Protein AF-0000000073814737 (afdb_homodimer)

Foldseek 3Di:
DPPPAFFFFAKKWKKFADLVVLVVVVVCVQVVNDPFFDFGQMATDDMAGDDPDDDPDDDDPPPDPPPPDPPPPDPPPPPDDDPPDDDPDDDDDDPDPDPPPPPPPPRPRPPFDPRPCVRCQLVLATWTKDLDFDDKAKAKWWGQGPVGQIKIKIKIKGKDWSVLLCVVPCPDPDDPPPPTRTMITIMMMMTMGSAPQPQLVVVLVVLLCVVVVVDRNVCNNVSVNVSSNVRRPHHADEADQDWDWDDSPPEIGIQGHANHPLGGGDNAQLCLLVVQAPLVLLQVVLLCVLLLFAEEEEEQRNRCQVRNVVSSQLLQPPFDDRAAETSEHGPVRLVVSQDPGGYHYYYYNVCVVVSLPPDARYWYAYRNNRAIAGSVGRDDPAAGQDPVLSVQLNVLVVPQPSDVVVVCPPPDDDPDPRVVVVVVVVVSVVRVVSSSVSSLSSNLVRCPCQLVQADLVVRDGDLVVVLVPDDPSRSRSSVSSCPDPRNVVVSVCVSVVPDDPSVVVSVVVVVVVVVVVCVVPPPPPPPCPDDPPPDPPPPPDPDDD/DPPPAFFFFAKKWKKFADLVVLVVVVVCQQVVNDPFFDFGAMATDDMAGDDPDDDPDDDDPPPDPPPPCPPPPDPPPPPDPDPDDDPPDDDDDDPPPDPPPPPPPCRPRPPFDDRPCVRCQLVLATWTKDLDFDDKAKAKWWDQGPVGQIKIKIKIKGKDWSVLLCVVPCPDPDDPPPPTRTMITIMMMMTMGSAPQPQLVVVLVVLLCVVPVVDRNVCNNVSVNVSSNVRRPHHADEADQDWDWDDSPPEIGIQGHANHPLGGGDNAQLCLLVVQAPLVLLQVVLLCVLLLFAEEEEEQRNRCQVRNVVSSQLLQPPFDDRAAETSEHGPVRLVVSQDPGGYHYYYYNVCVVVSLPPHARYWYAYRNNRAIAGSVGRDDPAAGQDPVLSVQLNVLVVPQDSDVVVVCPPPDDDPDPRVVVVVVVVVSVVRVVSSSVSSLSSNLVRCPCQLVQADLVVLDGDLVVVLVPDDPSRSRSSVSSCPDPRNVVVSVCVSVVPDDPSVVVSVVVVVVVVVVVCVVPPPPPPPCPDPDPPDPDDDDDDDDD

Sequence (1090 aa):
MAELPSGLLEACVVVGAPSDKLRDIYQLHQQNKLNELPLLEAEVLQVHAPPFVSKETNSSQLIGPAFSRVQRRRSFIKKKRRDRGAEVLPNGETANRTEASSATEDISVPKDLDLIALPQLCFPGGLQLASEQREDSYHFLVFTDLFGNRTHGVVVQYYRPVQSCQEGAILNGHRWNSSKSRLYTPFAVCIISKFPYYNALRDCLSCLLVQLRPARQADFEETIKEFSAKLSLVPLPPPGQLHVCFSLRPLQVVLPSREDQDSPVIDIDLHLPFLCFTHTTLLQVLSCLLQEQRLVFFSADWARLTLVAESLLLYLQPLSWQQPYVPVLSRGMLDFLMAPTAFLMGCHISHFEEVAAETEELILVNIDDGIIQSSWTEAIDLPVIPLAAAESFVSRAECLQLHYDLEMCHLGAGTDANALRCQRRDWQTRLNTQIRNITLELVVNIFSGVQDFLNHEHRVFNSEEFLRTREPSDQSFYKKVLDTHIFHSFLRDRLNRKRDSFSRMEQNMSNHAHRNRAMSASPRRPIISDLTRTGYRSYTTLPTDMAELPSGLLEACVVVGAPSDKLRDIYQLHQQNKLNELPLLEAEVLQVHAPPFVSKETNSSQLIGPAFSRVQRRRSFIKKKRRDRGAEVLPNGETANRTEASSATEDISVPKDLDLIALPQLCFPGGLQLASEQREDSYHFLVFTDLFGNRTHGVVVQYYRPVQSCQEGAILNGHRWNSSKSRLYTPFAVCIISKFPYYNALRDCLSCLLVQLRPARQADFEETIKEFSAKLSLVPLPPPGQLHVCFSLRPLQVVLPSREDQDSPVIDIDLHLPFLCFTHTTLLQVLSCLLQEQRLVFFSADWARLTLVAESLLLYLQPLSWQQPYVPVLSRGMLDFLMAPTAFLMGCHISHFEEVAAETEELILVNIDDGIIQSSWTEAIDLPVIPLAAAESFVSRAECLQLHYDLEMCHLGAGTDANALRCQRRDWQTRLNTQIRNITLELVVNIFSGVQDFLNHEHRVFNSEEFLRTREPSDQSFYKKVLDTHIFHSFLRDRLNRKRDSFSRMEQNMSNHAHRNRAMSASPRRPIISDLTRTGYRSYTTLPTD

Structure (mmCIF, N/CA/C/O backbone):
data_AF-0000000073814737-model_v1
#
loop_
_entity.id
_entity.type
_entity.pdbx_description
1 polymer 'DENN domain-containing protein 3'
#
loop_
_atom_site.group_PDB
_atom_site.id
_atom_site.type_symbol
_atom_site.label_atom_id
_atom_site.label_alt_id
_atom_site.label_comp_id
_atom_site.label_asym_id
_atom_site.label_entity_id
_atom_site.label_seq_id
_atom_site.pdbx_PDB_ins_code
_atom_site.Cartn_x
_atom_site.Cartn_y
_atom_site.Cartn_z
_atom_site.occupancy
_atom_site.B_iso_or_equiv
_atom_site.auth_seq_id
_atom_site.auth_comp_id
_atom_site.auth_asym_id
_atom_site.auth_atom_id
_atom_site.pdbx_PDB_model_num
ATOM 1 N N . MET A 1 1 ? 22.172 44.375 7.559 1 26.66 1 MET A N 1
ATOM 2 C CA . MET A 1 1 ? 22.531 42.938 7.598 1 26.66 1 MET A CA 1
ATOM 3 C C . MET A 1 1 ? 21.609 42.125 6.688 1 26.66 1 MET A C 1
ATOM 5 O O . MET A 1 1 ? 20.391 42.25 6.777 1 26.66 1 MET A O 1
ATOM 9 N N . ALA A 1 2 ? 22.016 41.75 5.621 1 34.56 2 ALA A N 1
ATOM 10 C CA . ALA A 1 2 ? 21.219 41.031 4.645 1 34.56 2 ALA A CA 1
ATOM 11 C C . ALA A 1 2 ? 20.453 39.875 5.305 1 34.56 2 ALA A C 1
ATOM 13 O O . ALA A 1 2 ? 21.031 39.094 6.074 1 34.56 2 ALA A O 1
ATOM 14 N N . GLU A 1 3 ? 19.188 39.969 5.535 1 42.56 3 GLU A N 1
ATOM 15 C CA . GLU A 1 3 ? 18.328 38.906 6.051 1 42.56 3 GLU A CA 1
ATOM 16 C C . GLU A 1 3 ? 18.672 37.562 5.402 1 42.56 3 GLU A C 1
ATOM 18 O O . GLU A 1 3 ? 18.641 37.438 4.176 1 42.56 3 GLU A O 1
ATOM 23 N N . LEU A 1 4 ? 19.672 36.906 5.812 1 46.16 4 LEU A N 1
ATOM 24 C CA . LEU A 1 4 ? 19.984 35.562 5.285 1 46.16 4 LEU A CA 1
ATOM 25 C C . LEU A 1 4 ? 18.703 34.812 4.965 1 46.16 4 LEU A C 1
ATOM 27 O O . LEU A 1 4 ? 17.75 34.844 5.746 1 46.16 4 LEU A O 1
ATOM 31 N N . PRO A 1 5 ? 18.469 34.625 3.729 1 54.16 5 PRO A N 1
ATOM 32 C CA . PRO A 1 5 ? 17.281 33.844 3.359 1 54.16 5 PRO A CA 1
ATOM 33 C C . PRO A 1 5 ? 17.031 32.688 4.305 1 54.16 5 PRO A C 1
ATOM 35 O O . PRO A 1 5 ? 17.969 32.062 4.805 1 54.16 5 PRO A O 1
ATOM 38 N N . SER A 1 6 ? 15.961 32.688 5.023 1 64.81 6 SER A N 1
ATOM 39 C CA . SER A 1 6 ? 15.516 31.719 6.027 1 64.81 6 SER A CA 1
ATOM 40 C C . SER A 1 6 ? 15.617 30.297 5.5 1 64.81 6 SER A C 1
ATOM 42 O O . SER A 1 6 ? 15.188 30.016 4.383 1 64.81 6 SER A O 1
ATOM 44 N N . GLY A 1 7 ? 16.547 29.375 5.973 1 84.56 7 GLY A N 1
ATOM 45 C CA . GLY A 1 7 ? 16.766 27.984 5.66 1 84.56 7 GLY A CA 1
ATOM 46 C C . GLY A 1 7 ? 15.594 27.094 6.023 1 84.56 7 GLY A C 1
ATOM 47 O O . GLY A 1 7 ? 14.492 27.578 6.285 1 84.56 7 GLY A O 1
ATOM 48 N N . LEU A 1 8 ? 15.773 25.812 5.82 1 93.5 8 LEU A N 1
ATOM 49 C CA . LEU A 1 8 ? 14.773 24.766 6.047 1 93.5 8 LEU A CA 1
ATOM 50 C C . LEU A 1 8 ? 14.352 24.734 7.512 1 93.5 8 LEU A C 1
ATOM 52 O O . LEU A 1 8 ? 13.172 24.562 7.82 1 93.5 8 LEU A O 1
ATOM 56 N N . LEU A 1 9 ? 15.273 25.125 8.391 1 95.44 9 LEU A N 1
ATOM 57 C CA . LEU A 1 9 ? 15.047 24.922 9.812 1 95.44 9 LEU A CA 1
ATOM 58 C C . LEU A 1 9 ? 14.672 26.219 10.508 1 95.44 9 LEU A C 1
ATOM 60 O O . LEU A 1 9 ? 15.375 27.234 10.375 1 95.44 9 LEU A O 1
ATOM 64 N N . GLU A 1 10 ? 13.578 26.203 11.25 1 93.31 10 GLU A N 1
ATOM 65 C CA . GLU A 1 10 ? 13.242 27.281 12.172 1 93.31 10 GLU A CA 1
ATOM 66 C C . GLU A 1 10 ? 13.797 27 13.57 1 93.31 10 GLU A C 1
ATOM 68 O O . GLU A 1 10 ? 14.312 27.906 14.227 1 93.31 10 GLU A O 1
ATOM 73 N N . ALA A 1 11 ? 13.648 25.766 13.969 1 95.06 11 ALA A N 1
ATOM 74 C CA . ALA A 1 11 ? 14.164 25.375 15.273 1 95.06 11 ALA A CA 1
ATOM 75 C C . ALA A 1 11 ? 14.203 23.859 15.422 1 95.06 11 ALA A C 1
ATOM 77 O O . ALA A 1 11 ? 13.461 23.141 14.742 1 95.06 11 ALA A O 1
ATOM 78 N N . CYS A 1 12 ? 15.109 23.359 16.188 1 97 12 CYS A N 1
ATOM 79 C CA . CYS A 1 12 ? 15.188 21.969 16.641 1 97 12 CYS A CA 1
ATOM 80 C C . CYS A 1 12 ? 15.125 21.891 18.172 1 97 12 CYS A C 1
ATOM 82 O O . CYS A 1 12 ? 15.953 22.5 18.859 1 97 12 CYS A O 1
ATOM 84 N N . VAL A 1 13 ? 14.18 21.172 18.688 1 97.06 13 VAL A N 1
ATOM 85 C CA . VAL A 1 13 ? 13.93 21.172 20.125 1 97.06 13 VAL A CA 1
ATOM 86 C C . VAL A 1 13 ? 13.984 19.734 20.641 1 97.06 13 VAL A C 1
ATOM 88 O O . VAL A 1 13 ? 13.453 18.812 20.016 1 97.06 13 VAL A O 1
ATOM 91 N N . VAL A 1 14 ? 14.656 19.5 21.719 1 97.06 14 VAL A N 1
ATOM 92 C CA . VAL A 1 14 ? 14.688 18.203 22.406 1 97.06 14 VAL A CA 1
ATOM 93 C C . VAL A 1 14 ? 13.82 18.25 23.656 1 97.06 14 VAL A C 1
ATOM 95 O O . VAL A 1 14 ? 13.945 19.172 24.469 1 97.06 14 VAL A O 1
ATOM 98 N N . VAL A 1 15 ? 12.961 17.328 23.766 1 97.38 15 VAL A N 1
ATOM 99 C CA . VAL A 1 15 ? 12.031 17.266 24.891 1 97.38 15 VAL A CA 1
ATOM 100 C C . VAL A 1 15 ? 12.203 15.938 25.625 1 97.38 15 VAL A C 1
ATOM 102 O O . VAL A 1 15 ? 12.438 14.898 25 1 97.38 15 VAL A O 1
ATOM 105 N N . GLY A 1 16 ? 12.172 15.883 26.922 1 96.38 16 GLY A N 1
ATOM 106 C CA . GLY A 1 16 ? 12.289 14.695 27.734 1 96.38 16 GLY A CA 1
ATOM 107 C C . GLY A 1 16 ? 11.914 14.93 29.188 1 96.38 16 GLY A C 1
ATOM 108 O O . GLY A 1 16 ? 11.414 16 29.547 1 96.38 16 GLY A O 1
ATOM 109 N N . ALA A 1 17 ? 12.133 13.891 29.953 1 95.38 17 ALA A N 1
ATOM 110 C CA . ALA A 1 17 ? 11.883 14 31.391 1 95.38 17 ALA A CA 1
ATOM 111 C C . ALA A 1 17 ? 13.031 14.711 32.094 1 95.38 17 ALA A C 1
ATOM 113 O O . ALA A 1 17 ? 14.18 14.633 31.656 1 95.38 17 ALA A O 1
ATOM 114 N N . PRO A 1 18 ? 12.664 15.422 33.156 1 92.38 18 PRO A N 1
ATOM 115 C CA . PRO A 1 18 ? 13.742 16.031 33.938 1 92.38 18 PRO A CA 1
ATOM 116 C C . PRO A 1 18 ? 14.695 14.992 34.531 1 92.38 18 PRO A C 1
ATOM 118 O O . PRO A 1 18 ? 14.258 13.93 35 1 92.38 18 PRO A O 1
ATOM 121 N N . SER A 1 19 ? 15.945 15.305 34.562 1 88.81 19 SER A N 1
ATOM 122 C CA . SER A 1 19 ? 16.984 14.367 35 1 88.81 19 SER A CA 1
ATOM 123 C C . SER A 1 19 ? 16.797 13.969 36.438 1 88.81 19 SER A C 1
ATOM 125 O O . SER A 1 19 ? 17.062 12.82 36.812 1 88.81 19 SER A O 1
ATOM 127 N N . ASP A 1 20 ? 16.391 14.922 37.281 1 90.19 20 ASP A N 1
ATOM 128 C CA . ASP A 1 20 ? 16.219 14.648 38.688 1 90.19 20 ASP A CA 1
ATOM 129 C C . ASP A 1 20 ? 15.094 13.633 38.938 1 90.19 20 ASP A C 1
ATOM 131 O O . ASP A 1 20 ? 15.242 12.711 39.75 1 90.19 20 ASP A O 1
ATOM 135 N N . LYS A 1 21 ? 14.055 13.859 38.219 1 91.31 21 LYS A N 1
ATOM 136 C CA . LYS A 1 21 ? 12.93 12.945 38.344 1 91.31 21 LYS A CA 1
ATOM 137 C C . LYS A 1 21 ? 13.297 11.547 37.875 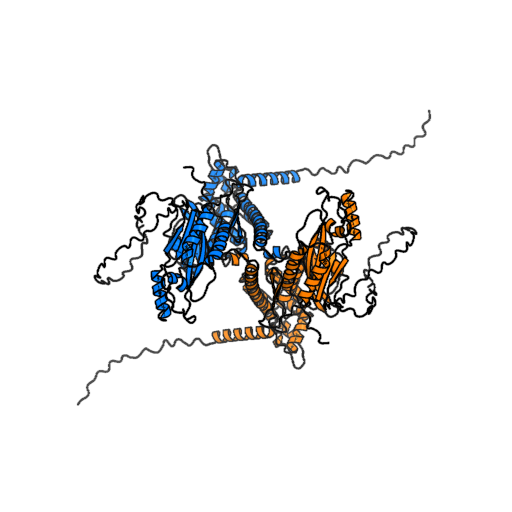1 91.31 21 LYS A C 1
ATOM 139 O O . LYS A 1 21 ? 12.875 10.547 38.469 1 91.31 21 LYS A O 1
ATOM 144 N N . LEU A 1 22 ? 14.039 11.438 36.844 1 91.25 22 LEU A N 1
ATOM 145 C CA . LEU A 1 22 ? 14.469 10.156 36.281 1 91.25 22 LEU A CA 1
ATOM 146 C C . LEU A 1 22 ? 15.359 9.398 37.25 1 91.25 22 LEU A C 1
ATOM 148 O O . LEU A 1 22 ? 15.234 8.18 37.406 1 91.25 22 LEU A O 1
ATOM 152 N N . ARG A 1 23 ? 16.172 10.133 37.875 1 89.38 23 ARG A N 1
ATOM 153 C CA . ARG A 1 23 ? 17.047 9.531 38.875 1 89.38 23 ARG A CA 1
ATOM 154 C C . ARG A 1 23 ? 16.25 8.945 40.031 1 89.38 23 ARG A C 1
ATOM 156 O O . ARG A 1 23 ? 16.531 7.836 40.5 1 89.38 23 ARG A O 1
ATOM 163 N N . ASP A 1 24 ? 15.32 9.742 40.406 1 90.44 24 ASP A N 1
ATOM 164 C CA . ASP A 1 24 ? 14.477 9.305 41.531 1 90.44 24 ASP A CA 1
ATOM 165 C C . ASP A 1 24 ? 13.734 8.016 41.188 1 90.44 24 ASP A C 1
ATOM 167 O O . ASP A 1 24 ? 13.711 7.07 41.969 1 90.44 24 ASP A O 1
ATOM 171 N N . ILE A 1 25 ? 13.18 8 40.062 1 90.94 25 ILE A N 1
ATOM 172 C CA . ILE A 1 25 ? 12.367 6.863 39.625 1 90.94 25 ILE A CA 1
ATOM 173 C C . ILE A 1 25 ? 13.258 5.645 39.406 1 90.94 25 ILE A C 1
ATOM 175 O O . ILE A 1 25 ? 12.859 4.516 39.719 1 90.94 25 ILE A O 1
ATOM 179 N N . TYR A 1 26 ? 14.391 5.875 38.906 1 89.38 26 TYR A N 1
ATOM 180 C CA . TYR A 1 26 ? 15.328 4.781 38.656 1 89.38 26 TYR A CA 1
ATOM 181 C C . TYR A 1 26 ? 15.734 4.117 39.969 1 89.38 26 TYR A C 1
ATOM 183 O O . TYR A 1 26 ? 15.82 2.891 40.062 1 89.38 26 TYR A O 1
ATOM 191 N N . GLN A 1 27 ? 15.93 4.938 40.969 1 87.44 27 GLN A N 1
ATOM 192 C CA . GLN A 1 27 ? 16.297 4.418 42.281 1 87.44 27 GLN A CA 1
ATOM 193 C C . GLN A 1 27 ? 15.156 3.602 42.875 1 87.44 27 GLN A C 1
ATOM 195 O O . GLN A 1 27 ? 15.383 2.527 43.438 1 87.44 27 GLN A O 1
ATOM 200 N N . LEU A 1 28 ? 14.078 4.152 42.688 1 89.12 28 LEU A N 1
ATOM 201 C CA . LEU A 1 28 ? 12.898 3.441 43.188 1 89.12 28 LEU A CA 1
ATOM 202 C C . LEU A 1 28 ? 12.711 2.125 42.438 1 89.12 28 LEU A C 1
ATOM 204 O O . LEU A 1 28 ? 12.312 1.121 43.031 1 89.12 28 LEU A O 1
ATOM 208 N N . HIS A 1 29 ? 12.93 2.119 41.156 1 87.75 29 HIS A N 1
ATOM 209 C CA . HIS A 1 29 ? 12.789 0.939 40.312 1 87.75 29 HIS A CA 1
ATOM 210 C C . HIS A 1 29 ? 13.789 -0.14 40.688 1 87.75 29 HIS A C 1
ATOM 212 O O . HIS A 1 29 ? 13.453 -1.326 40.719 1 87.75 29 HIS A O 1
ATOM 218 N N . GLN A 1 30 ? 14.969 0.248 41.062 1 84.31 30 GLN A N 1
ATOM 219 C CA . GLN A 1 30 ? 16.016 -0.684 41.469 1 84.31 30 GLN A CA 1
ATOM 220 C C . GLN A 1 30 ? 15.711 -1.339 42.812 1 84.31 30 GLN A C 1
ATOM 222 O O . GLN A 1 30 ? 16.109 -2.479 43.062 1 84.31 30 GLN A O 1
ATOM 227 N N . GLN A 1 31 ? 14.945 -0.596 43.562 1 86.62 31 GLN A N 1
ATOM 228 C CA . GLN A 1 31 ? 14.586 -1.1 44.875 1 86.62 31 GLN A CA 1
ATOM 229 C C . GLN A 1 31 ? 13.281 -1.893 44.844 1 86.62 31 GLN A C 1
ATOM 231 O O . GLN A 1 31 ? 12.773 -2.334 45.875 1 86.62 31 GLN A O 1
ATOM 236 N N . ASN A 1 32 ? 12.727 -2.047 43.656 1 83.88 32 ASN A N 1
ATOM 237 C CA . ASN A 1 32 ? 11.477 -2.77 43.438 1 83.88 32 ASN A CA 1
ATOM 238 C C . ASN A 1 32 ? 10.336 -2.145 44.25 1 83.88 32 ASN A C 1
ATOM 240 O O . ASN A 1 32 ? 9.516 -2.857 44.812 1 83.88 32 ASN A O 1
ATOM 244 N N . LYS A 1 33 ? 10.453 -0.952 44.375 1 84.69 33 LYS A N 1
ATOM 245 C CA . LYS A 1 33 ? 9.43 -0.229 45.125 1 84.69 33 LYS A CA 1
ATOM 246 C C . LYS A 1 33 ? 8.359 0.341 44.219 1 84.69 33 LYS A C 1
ATOM 248 O O . LYS A 1 33 ? 7.434 1.014 44.656 1 84.69 33 LYS A O 1
ATOM 253 N N . LEU A 1 34 ? 8.539 0.139 42.969 1 83.06 34 LEU A N 1
ATOM 254 C CA . LEU A 1 34 ? 7.586 0.684 42 1 83.06 34 LEU A CA 1
ATOM 255 C C . LEU A 1 34 ? 6.66 -0.407 41.469 1 83.06 34 LEU A C 1
ATOM 257 O O . LEU A 1 34 ? 7.125 -1.438 40.969 1 83.06 34 LEU A O 1
ATOM 261 N N . ASN A 1 35 ? 5.426 -0.334 41.688 1 82 35 ASN A N 1
ATOM 262 C CA . ASN A 1 35 ? 4.465 -1.292 41.156 1 82 35 ASN A CA 1
ATOM 263 C C . ASN A 1 35 ? 4.168 -1.019 39.688 1 82 35 ASN A C 1
ATOM 265 O O . ASN A 1 35 ? 4.012 -1.951 38.906 1 82 35 ASN A O 1
ATOM 269 N N . GLU A 1 36 ? 3.963 0.25 39.312 1 88.56 36 GLU A N 1
ATOM 270 C CA . GLU A 1 36 ? 3.725 0.686 37.938 1 88.56 36 GLU A CA 1
ATOM 271 C C . GLU A 1 36 ? 4.57 1.909 37.594 1 88.56 36 GLU A C 1
ATOM 273 O O . GLU A 1 36 ? 4.875 2.725 38.469 1 88.56 36 GLU A O 1
ATOM 278 N N . LEU A 1 37 ? 5.039 1.957 36.438 1 89.88 37 LEU A N 1
ATOM 279 C CA . LEU A 1 37 ? 5.824 3.105 36 1 89.88 37 LEU A CA 1
ATOM 280 C C . LEU A 1 37 ? 4.941 4.34 35.844 1 89.88 37 LEU A C 1
ATOM 282 O O . LEU A 1 37 ? 3.928 4.293 35.156 1 89.88 37 LEU A O 1
ATOM 286 N N . PRO A 1 38 ? 5.238 5.387 36.5 1 87.44 38 PRO A N 1
ATOM 287 C CA . PRO A 1 38 ? 4.406 6.59 36.438 1 87.44 38 PRO A CA 1
ATOM 288 C C . PRO A 1 38 ? 4.523 7.324 35.094 1 87.44 38 PRO A C 1
ATOM 290 O O . PRO A 1 38 ? 5.527 7.188 34.406 1 87.44 38 PRO A O 1
ATOM 293 N N . LEU A 1 39 ? 3.455 8.062 34.812 1 91.12 39 LEU A N 1
ATOM 294 C CA . LEU A 1 39 ? 3.482 9.008 33.688 1 91.12 39 LEU A CA 1
ATOM 295 C C . LEU A 1 39 ? 4.191 10.297 34.094 1 91.12 39 LEU A C 1
ATOM 297 O O . LEU A 1 39 ? 3.846 10.914 35.094 1 91.12 39 LEU A O 1
ATOM 301 N N . LEU A 1 40 ? 5.18 10.688 33.312 1 92.5 40 LEU A N 1
ATOM 302 C CA . LEU A 1 40 ? 5.98 11.859 33.656 1 92.5 40 LEU A CA 1
ATOM 303 C C . LEU A 1 40 ? 5.609 13.047 32.781 1 92.5 40 LEU A C 1
ATOM 305 O O . LEU A 1 40 ? 5.043 12.883 31.703 1 92.5 40 LEU A O 1
ATOM 309 N N . GLU A 1 41 ? 5.875 14.188 33.344 1 91.44 41 GLU A N 1
ATOM 310 C CA . GLU A 1 41 ? 5.754 15.414 32.562 1 91.44 41 GLU A CA 1
ATOM 311 C C . GLU A 1 41 ? 7.039 15.711 31.797 1 91.44 41 GLU A C 1
ATOM 313 O O . GLU A 1 41 ? 8.141 15.578 32.344 1 91.44 41 GLU A O 1
ATOM 318 N N . ALA A 1 42 ? 6.793 16.062 30.578 1 95.38 42 ALA A N 1
ATOM 319 C CA . ALA A 1 42 ? 7.945 16.359 29.734 1 95.38 42 ALA A CA 1
ATOM 320 C C . ALA A 1 42 ? 8.312 17.844 29.797 1 95.38 42 ALA A C 1
ATOM 322 O O . ALA A 1 42 ? 7.453 18.688 30.094 1 95.38 42 ALA A O 1
ATOM 323 N N . GLU A 1 43 ? 9.562 18.188 29.609 1 95.56 43 GLU A N 1
ATOM 324 C CA . GLU A 1 43 ? 10.047 19.562 29.547 1 95.56 43 GLU A CA 1
ATOM 325 C C . GLU A 1 43 ? 11.023 19.734 28.391 1 95.56 43 GLU A C 1
ATOM 327 O O . GLU A 1 43 ? 11.516 18.766 27.812 1 95.56 43 GLU A O 1
ATOM 332 N N . VAL A 1 44 ? 11.242 20.984 28.016 1 95.75 44 VAL A N 1
ATOM 333 C CA . VAL A 1 44 ? 12.227 21.297 26.969 1 95.75 44 VAL A CA 1
ATOM 334 C C . VAL A 1 44 ? 13.633 21.156 27.547 1 95.75 44 VAL A C 1
ATOM 336 O O . VAL A 1 44 ? 13.969 21.781 28.547 1 95.75 44 VAL A O 1
ATOM 339 N N . LEU A 1 45 ? 14.422 20.328 26.891 1 93.75 45 LEU A N 1
ATOM 340 C CA . LEU A 1 45 ? 15.781 20.078 27.359 1 93.75 45 LEU A CA 1
ATOM 341 C C . LEU A 1 45 ? 16.781 20.906 26.562 1 93.75 45 LEU A C 1
ATOM 343 O O . LEU A 1 45 ? 17.797 21.375 27.109 1 93.75 45 LEU A O 1
ATOM 347 N N . GLN A 1 46 ? 16.609 20.953 25.266 1 93.31 46 GLN A N 1
ATOM 348 C CA . GLN A 1 46 ? 17.484 21.688 24.359 1 93.31 46 GLN A CA 1
ATOM 349 C C . GLN A 1 46 ? 16.672 22.438 23.312 1 93.31 46 GLN A C 1
ATOM 351 O O . GLN A 1 46 ? 15.617 21.984 22.891 1 93.31 46 GLN A O 1
ATOM 356 N N . VAL A 1 47 ? 17.141 23.641 22.953 1 94.62 47 VAL A N 1
ATOM 357 C CA . VAL A 1 47 ? 16.594 24.406 21.844 1 94.62 47 VAL A CA 1
ATOM 358 C C . VAL A 1 47 ? 17.734 24.891 20.953 1 94.62 47 VAL A C 1
ATOM 360 O O . VAL A 1 47 ? 18.672 25.547 21.422 1 94.62 47 VAL A O 1
ATOM 363 N N . HIS A 1 48 ? 17.703 24.531 19.703 1 93.94 48 HIS A N 1
ATOM 364 C CA . HIS A 1 48 ? 18.672 24.984 18.703 1 93.94 48 HIS A CA 1
ATOM 365 C C . HIS A 1 48 ? 17.969 25.719 17.562 1 93.94 48 HIS A C 1
ATOM 367 O O . HIS A 1 48 ? 17.141 25.141 16.859 1 93.94 48 HIS A O 1
ATOM 373 N N . ALA A 1 49 ? 18.281 27 17.375 1 91.19 49 ALA A N 1
ATOM 374 C CA . ALA A 1 49 ? 17.703 27.828 16.312 1 91.19 49 ALA A CA 1
ATOM 375 C C . ALA A 1 49 ? 18.766 28.688 15.633 1 91.19 49 ALA A C 1
ATOM 377 O O . ALA A 1 49 ? 19.719 29.109 16.281 1 91.19 49 ALA A O 1
ATOM 378 N N . PRO A 1 50 ? 18.641 28.875 14.328 1 86.62 50 PRO A N 1
ATOM 379 C CA . PRO A 1 50 ? 19.594 29.766 13.648 1 86.62 50 PRO A CA 1
ATOM 380 C C . PRO A 1 50 ? 19.5 31.219 14.141 1 86.62 50 PRO A C 1
ATOM 382 O O . PRO A 1 50 ? 18.469 31.625 14.68 1 86.62 50 PRO A O 1
ATOM 385 N N . PRO A 1 51 ? 20.609 32.031 13.922 1 81.12 51 PRO A N 1
ATOM 386 C CA . PRO A 1 51 ? 21.891 31.672 13.281 1 81.12 51 PRO A CA 1
ATOM 387 C C . PRO A 1 51 ? 22.828 30.938 14.219 1 81.12 51 PRO A C 1
ATOM 389 O O . PRO A 1 51 ? 22.766 31.125 15.438 1 81.12 51 PRO A O 1
ATOM 392 N N . PHE A 1 52 ? 23.484 30.016 13.82 1 74.25 52 PHE A N 1
ATOM 393 C CA . PHE A 1 52 ? 24.469 29.266 14.578 1 74.25 52 PHE A CA 1
ATOM 394 C C . PHE A 1 52 ? 25.844 29.891 14.461 1 74.25 52 PHE A C 1
ATOM 396 O O . PHE A 1 52 ? 26.422 29.938 13.375 1 74.25 52 PHE A O 1
ATOM 403 N N . VAL A 1 53 ? 26.031 31.203 15.094 1 61.62 53 VAL A N 1
ATOM 404 C CA . VAL A 1 53 ? 27.281 31.969 15.008 1 61.62 53 VAL A CA 1
ATOM 405 C C . VAL A 1 53 ? 28.359 31.297 15.852 1 61.62 53 VAL A C 1
ATOM 407 O O . VAL A 1 53 ? 28.094 30.828 16.969 1 61.62 53 VAL A O 1
ATOM 410 N N . SER A 1 54 ? 29.391 30.75 15.227 1 47.25 54 SER A N 1
ATOM 411 C CA . SER A 1 54 ? 30.562 30.406 16.031 1 47.25 54 SER A CA 1
ATOM 412 C C . SER A 1 54 ? 30.984 31.578 16.906 1 47.25 54 SER A C 1
ATOM 414 O O . SER A 1 54 ? 31.047 32.719 16.453 1 47.25 54 SER A O 1
ATOM 416 N N . LYS A 1 55 ? 30.797 31.516 18.234 1 41.75 55 LYS A N 1
ATOM 417 C CA . LYS A 1 55 ? 31.344 32.469 19.203 1 41.75 55 LYS A CA 1
ATOM 418 C C . LYS A 1 55 ? 32.719 32.969 18.766 1 41.75 55 LYS A C 1
ATOM 420 O O . LYS A 1 55 ? 33.688 32.188 18.781 1 41.75 55 LYS A O 1
ATOM 425 N N . GLU A 1 56 ? 33 33.844 17.875 1 35.19 56 GLU A N 1
ATOM 426 C CA . GLU A 1 56 ? 34.062 34.656 18.406 1 35.19 56 GLU A CA 1
ATOM 427 C C . GLU A 1 56 ? 33.688 35.25 19.766 1 35.19 56 GLU A C 1
ATOM 429 O O . GLU A 1 56 ? 32.5 35.375 20.094 1 35.19 56 GLU A O 1
ATOM 434 N N . THR A 1 57 ? 34.594 35.75 20.828 1 32.34 57 THR A N 1
ATOM 435 C CA . THR A 1 57 ? 34.656 36.219 22.219 1 32.34 57 THR A CA 1
ATOM 436 C C . THR A 1 57 ? 33.656 37.344 22.453 1 32.34 57 THR A C 1
ATOM 438 O O . THR A 1 57 ? 33.688 37.969 23.516 1 32.34 57 THR A O 1
ATOM 441 N N . ASN A 1 58 ? 33.094 38.156 21.547 1 28.44 58 ASN A N 1
ATOM 442 C CA . ASN A 1 58 ? 32.688 39.375 22.25 1 28.44 58 ASN A CA 1
ATOM 443 C C . ASN A 1 58 ? 31.531 39.125 23.203 1 28.44 58 ASN A C 1
ATOM 445 O O . ASN A 1 58 ? 30.828 38.125 23.078 1 28.44 58 ASN A O 1
ATOM 449 N N . SER A 1 59 ? 31.125 40.25 24.078 1 28.19 59 SER A N 1
ATOM 450 C CA . SER A 1 59 ? 30.469 40.531 25.344 1 28.19 59 SER A CA 1
ATOM 451 C C . SER A 1 59 ? 29.016 40.062 25.344 1 28.19 59 SER A C 1
ATOM 453 O O . SER A 1 59 ? 28.438 39.812 24.281 1 28.19 59 SER A O 1
ATOM 455 N N . SER A 1 60 ? 28.281 40.219 26.594 1 28.5 60 SER A N 1
ATOM 456 C CA . SER A 1 60 ? 27.328 39.844 27.641 1 28.5 60 SER A CA 1
ATOM 457 C C . SER A 1 60 ? 25.922 40.312 27.297 1 28.5 60 SER A C 1
ATOM 459 O O . SER A 1 60 ? 25.078 40.438 28.188 1 28.5 60 SER A O 1
ATOM 461 N N . GLN A 1 61 ? 25.469 40.875 26.156 1 26.81 61 GLN A N 1
ATOM 462 C CA . GLN A 1 61 ? 24.203 41.562 26.391 1 26.81 61 GLN A CA 1
ATOM 463 C C . GLN A 1 61 ? 23.125 40.594 26.812 1 26.81 61 GLN A C 1
ATOM 465 O O . GLN A 1 61 ? 22.875 39.594 26.125 1 26.81 61 GLN A O 1
ATOM 470 N N . LEU A 1 62 ? 22.797 40.531 28.156 1 25.8 62 LEU A N 1
ATOM 471 C CA . LEU A 1 62 ? 21.781 39.875 29 1 25.8 62 LEU A CA 1
ATOM 472 C C . LEU A 1 62 ? 20.375 40.156 28.453 1 25.8 62 LEU A C 1
ATOM 474 O O . LEU A 1 62 ? 19.953 41.312 28.375 1 25.8 62 LEU A O 1
ATOM 478 N N . ILE A 1 63 ? 19.984 39.688 27.344 1 28.06 63 ILE A N 1
ATOM 479 C CA . ILE A 1 63 ? 18.609 40.031 27.016 1 28.06 63 ILE A CA 1
ATOM 480 C C . ILE A 1 63 ? 17.656 39.5 28.078 1 28.06 63 ILE A C 1
ATOM 482 O O . ILE A 1 63 ? 17.781 38.375 28.516 1 28.06 63 ILE A O 1
ATOM 486 N N . GLY A 1 64 ? 17.031 40.375 28.969 1 25.09 64 GLY A N 1
ATOM 487 C CA . GLY A 1 64 ? 16.078 40.281 30.062 1 25.09 64 GLY A CA 1
ATOM 488 C C . GLY A 1 64 ? 14.914 39.344 29.75 1 25.09 64 GLY A C 1
ATOM 489 O O . GLY A 1 64 ? 14.664 39.031 28.578 1 25.09 64 GLY A O 1
ATOM 490 N N . PRO A 1 65 ? 14.484 38.594 30.734 1 28.41 65 PRO A N 1
ATOM 491 C CA . PRO A 1 65 ? 13.43 37.562 30.812 1 28.41 65 PRO A CA 1
ATOM 492 C C . PRO A 1 65 ? 12.07 38.094 30.375 1 28.41 65 PRO A C 1
ATOM 494 O O . PRO A 1 65 ? 11.484 38.969 31.062 1 28.41 65 PRO A O 1
ATOM 497 N N . ALA A 1 66 ? 11.867 38.719 29.203 1 24.47 66 ALA A N 1
ATOM 498 C CA . ALA A 1 66 ? 10.602 39.438 29.016 1 24.47 66 ALA A CA 1
ATOM 499 C C . ALA A 1 66 ? 9.414 38.5 29.203 1 24.47 66 ALA A C 1
ATOM 501 O O . ALA A 1 66 ? 8.266 38.938 29.266 1 24.47 66 ALA A O 1
ATOM 502 N N . PHE A 1 67 ? 9.539 37.156 28.922 1 24.52 67 PHE A N 1
ATOM 503 C CA . PHE A 1 67 ? 8.273 36.531 28.547 1 24.52 67 PHE A CA 1
ATOM 504 C C . PHE A 1 67 ? 7.449 36.188 29.797 1 24.52 67 PHE A C 1
ATOM 506 O O . PHE A 1 67 ? 7.312 35.031 30.156 1 24.52 67 PHE A O 1
ATOM 513 N N . SER A 1 68 ? 7.656 36.812 30.969 1 23.5 68 SER A N 1
ATOM 514 C CA . SER A 1 68 ? 6.953 36.312 32.125 1 23.5 68 SER A CA 1
ATOM 515 C C . SER A 1 68 ? 5.441 36.375 31.938 1 23.5 68 SER A C 1
ATOM 517 O O . SER A 1 68 ? 4.691 35.719 32.688 1 23.5 68 SER A O 1
ATOM 519 N N . ARG A 1 69 ? 4.836 37.375 31.344 1 24.59 69 ARG A N 1
ATOM 520 C CA . ARG A 1 69 ? 3.516 37.719 31.859 1 24.59 69 ARG A CA 1
ATOM 521 C C . ARG A 1 69 ? 2.438 36.812 31.25 1 24.59 69 ARG A C 1
ATOM 523 O O . ARG A 1 69 ? 2.016 37.062 30.109 1 24.59 69 ARG A O 1
ATOM 530 N N . VAL A 1 70 ? 2.496 35.531 31.453 1 28.27 70 VAL A N 1
ATOM 531 C CA . VAL A 1 70 ? 1.367 34.688 31.094 1 28.27 70 VAL A CA 1
ATOM 532 C C . VAL A 1 70 ? 0.082 35.25 31.688 1 28.27 70 VAL A C 1
ATOM 534 O O . VAL A 1 70 ? -0.036 35.375 32.906 1 28.27 70 VAL A O 1
ATOM 537 N N . GLN A 1 71 ? -0.566 36.156 31.016 1 25.16 71 GLN A N 1
ATOM 538 C CA . GLN A 1 71 ? -1.89 36.531 31.5 1 25.16 71 GLN A CA 1
ATOM 539 C C . GLN A 1 71 ? -2.775 35.312 31.703 1 25.16 71 GLN A C 1
ATOM 541 O O . GLN A 1 71 ? -2.828 34.406 30.859 1 25.16 71 GLN A O 1
ATOM 546 N N . ARG A 1 72 ? -3.088 34.906 32.906 1 28.95 72 ARG A N 1
ATOM 547 C CA . ARG A 1 72 ? -4.055 33.969 33.438 1 28.95 72 ARG A CA 1
ATOM 548 C C . ARG A 1 72 ? -5.402 34.062 32.75 1 28.95 72 ARG A C 1
ATOM 550 O O . ARG A 1 72 ? -6.105 35.062 32.906 1 28.95 72 ARG A O 1
ATOM 557 N N . ARG A 1 73 ? -5.453 33.625 31.516 1 28.58 73 ARG A N 1
ATOM 558 C CA . ARG A 1 73 ? -6.785 33.656 30.906 1 28.58 73 ARG A CA 1
ATOM 559 C C . ARG A 1 73 ? -7.785 32.875 31.766 1 28.58 73 ARG A C 1
ATOM 561 O O . ARG A 1 73 ? -7.504 31.766 32.219 1 28.58 73 ARG A O 1
ATOM 568 N N . ARG A 1 74 ? -8.703 33.531 32.406 1 26.94 74 ARG A N 1
ATOM 569 C CA . ARG A 1 74 ? -9.852 33.25 33.25 1 26.94 74 ARG A CA 1
ATOM 570 C C . ARG A 1 74 ? -10.758 32.188 32.594 1 26.94 74 ARG A C 1
ATOM 572 O O . ARG A 1 74 ? -11.117 32.344 31.422 1 26.94 74 ARG A O 1
ATOM 579 N N . SER A 1 75 ? -10.594 30.969 33 1 26.5 75 SER A N 1
ATOM 580 C CA . SER A 1 75 ? -11.406 29.781 32.75 1 26.5 75 SER A CA 1
ATOM 581 C C . SER A 1 75 ? -12.891 30.078 32.938 1 26.5 75 SER A C 1
ATOM 583 O O . SER A 1 75 ? -13.297 30.656 33.938 1 26.5 75 SER A O 1
ATOM 585 N N . PHE A 1 76 ? -13.578 30.5 31.906 1 25.83 76 PHE A N 1
ATOM 586 C CA . PHE A 1 76 ? -15 30.828 32 1 25.83 76 PHE A CA 1
ATOM 587 C C . PHE A 1 76 ? -15.805 29.609 32.438 1 25.83 76 PHE A C 1
ATOM 589 O O . PHE A 1 76 ? -16.906 29.375 31.938 1 25.83 76 PHE A O 1
ATOM 596 N N . ILE A 1 77 ? -15.164 28.5 32.719 1 27.39 77 ILE A N 1
ATOM 597 C CA . ILE A 1 77 ? -16.109 27.422 32.938 1 27.39 77 ILE A CA 1
ATOM 598 C C . ILE A 1 77 ? -16.984 27.75 34.156 1 27.39 77 ILE A C 1
ATOM 600 O O . ILE A 1 77 ? -16.484 28.016 35.25 1 27.39 77 ILE A O 1
ATOM 604 N N . LYS A 1 78 ? -18.266 28.156 33.812 1 27.5 78 LYS A N 1
ATOM 605 C CA . LYS A 1 78 ? -19.312 28.172 34.812 1 27.5 78 LYS A CA 1
ATOM 606 C C . LYS A 1 78 ? -19.469 26.797 35.469 1 27.5 78 LYS A C 1
ATOM 608 O O . LYS A 1 78 ? -20.016 25.875 34.812 1 27.5 78 LYS A O 1
ATOM 613 N N . LYS A 1 79 ? -18.516 26.188 36.031 1 25.16 79 LYS A N 1
ATOM 614 C CA . LYS A 1 79 ? -18.797 24.953 36.75 1 25.16 79 LYS A CA 1
ATOM 615 C C . LYS A 1 79 ? -19.984 25.125 37.688 1 25.16 79 LYS A C 1
ATOM 617 O O . LYS A 1 79 ? -20.125 26.172 38.344 1 25.16 79 LYS A O 1
ATOM 622 N N . LYS A 1 80 ? -21.031 24.359 37.438 1 26.73 80 LYS A N 1
ATOM 623 C CA . LYS A 1 80 ? -22.062 24.203 38.469 1 26.73 80 LYS A CA 1
ATOM 624 C C . LYS A 1 80 ? -21.422 23.984 39.844 1 26.73 80 LYS A C 1
ATOM 626 O O . LYS A 1 80 ? -20.391 23.312 39.969 1 26.73 80 LYS A O 1
ATOM 631 N N . ARG A 1 81 ? -21.906 24.672 40.875 1 25.41 81 ARG A N 1
ATOM 632 C CA . ARG A 1 81 ? -21.594 24.969 42.25 1 25.41 81 ARG A CA 1
ATOM 633 C C . ARG A 1 81 ? -21.531 23.703 43.094 1 25.41 81 ARG A C 1
ATOM 635 O O . ARG A 1 81 ? -22.547 23.266 43.656 1 25.41 81 ARG A O 1
ATOM 642 N N . ARG A 1 82 ? -21.094 22.609 42.562 1 21.91 82 ARG A N 1
ATOM 643 C CA . ARG A 1 82 ? -21.312 21.656 43.625 1 21.91 82 ARG A CA 1
ATOM 644 C C . ARG A 1 82 ? -20.562 22.062 44.906 1 21.91 82 ARG A C 1
ATOM 646 O O . ARG A 1 82 ? -19.484 22.672 44.812 1 21.91 82 ARG A O 1
ATOM 653 N N . ASP A 1 83 ? -21.203 21.969 46.062 1 21.53 83 ASP A N 1
ATOM 654 C CA . ASP A 1 83 ? -21.062 22.375 47.469 1 21.53 83 ASP A CA 1
ATOM 655 C C . ASP A 1 83 ? -19.828 21.75 48.094 1 21.53 83 ASP A C 1
ATOM 657 O O . ASP A 1 83 ? -19.922 21.188 49.188 1 21.53 83 ASP A O 1
ATOM 661 N N . ARG A 1 84 ? -18.797 21.562 47.375 1 21.08 84 ARG A N 1
ATOM 662 C CA . ARG A 1 84 ? -17.812 20.797 48.125 1 21.08 84 ARG A CA 1
ATOM 663 C C . ARG A 1 84 ? -17.422 21.531 49.406 1 21.08 84 ARG A C 1
ATOM 665 O O . ARG A 1 84 ? -17.391 22.766 49.438 1 21.08 84 ARG A O 1
ATOM 672 N N . GLY A 1 85 ? -17.484 20.719 50.5 1 20.75 85 GLY A N 1
ATOM 673 C CA . GLY A 1 85 ? -17.188 20.969 51.875 1 20.75 85 GLY A CA 1
ATOM 674 C C . GLY A 1 85 ? -15.812 21.578 52.094 1 20.75 85 GLY A C 1
ATOM 675 O O . GLY A 1 85 ? -14.953 21.484 51.219 1 20.75 85 GLY A O 1
ATOM 676 N N . ALA A 1 86 ? -15.703 22.438 53.062 1 21.42 86 ALA A N 1
ATOM 677 C CA . ALA A 1 86 ? -14.805 23.422 53.688 1 21.42 86 ALA A CA 1
ATOM 678 C C . ALA A 1 86 ? -13.484 22.781 54.094 1 21.42 86 ALA A C 1
ATOM 680 O O . ALA A 1 86 ? -12.648 23.422 54.719 1 21.42 86 ALA A O 1
ATOM 681 N N . GLU A 1 87 ? -13.031 21.562 53.562 1 20.78 87 GLU A N 1
ATOM 682 C CA . GLU A 1 87 ? -12.086 21.172 54.625 1 20.78 87 GLU A CA 1
ATOM 683 C C . GLU A 1 87 ? -10.883 22.109 54.656 1 20.78 87 GLU A C 1
ATOM 685 O O . GLU A 1 87 ? -10.414 22.562 53.594 1 20.78 87 GLU A O 1
ATOM 690 N N . VAL A 1 88 ? -10.492 22.656 55.812 1 20.72 88 VAL A N 1
ATOM 691 C CA . VAL A 1 88 ? -9.656 23.672 56.438 1 20.72 88 VAL A CA 1
ATOM 692 C C . VAL A 1 88 ? -8.188 23.281 56.312 1 20.72 88 VAL A C 1
ATOM 694 O O . VAL A 1 88 ? -7.305 24 56.812 1 20.72 88 VAL A O 1
ATOM 697 N N . LEU A 1 89 ? -7.75 22.469 55.375 1 21.02 89 LEU A N 1
ATOM 698 C CA . LEU A 1 89 ? -6.488 22.031 55.938 1 21.02 89 LEU A CA 1
ATOM 699 C C . LEU A 1 89 ? -5.512 23.188 56.094 1 21.02 89 LEU A C 1
ATOM 701 O O . LEU A 1 89 ? -5.539 24.125 55.281 1 21.02 89 LEU A O 1
ATOM 705 N N . PRO A 1 90 ? -4.609 23.062 57.156 1 21.78 90 PRO A N 1
ATOM 706 C CA . PRO A 1 90 ? -3.754 24.016 57.875 1 21.78 90 PRO A CA 1
ATOM 707 C C . PRO A 1 90 ? -2.633 24.578 57 1 21.78 90 PRO A C 1
ATOM 709 O O . PRO A 1 90 ? -2.365 24.047 55.906 1 21.78 90 PRO A O 1
ATOM 712 N N . ASN A 1 91 ? -1.66 25.281 57.688 1 20.39 91 ASN A N 1
ATOM 713 C CA . ASN A 1 91 ? -0.73 26.406 57.688 1 20.39 91 ASN A CA 1
ATOM 714 C C . ASN A 1 91 ? 0.599 26.031 57.031 1 20.39 91 ASN A C 1
ATOM 716 O O . ASN A 1 91 ? 1.59 26.75 57.156 1 20.39 91 ASN A O 1
ATOM 720 N N . GLY A 1 92 ? 0.738 24.922 56.25 1 19.8 92 GLY A N 1
ATOM 721 C CA . GLY A 1 92 ? 2.16 24.609 56.25 1 19.8 92 GLY A CA 1
ATOM 722 C C . GLY A 1 92 ? 3.008 25.734 55.656 1 19.8 92 GLY A C 1
ATOM 723 O O . GLY A 1 92 ? 2.494 26.625 54.969 1 19.8 92 GLY A O 1
ATOM 724 N N . GLU A 1 93 ? 4.328 25.766 56.125 1 23.25 93 GLU A N 1
ATOM 725 C CA . GLU A 1 93 ? 5.535 26.578 56.156 1 23.25 93 GLU A CA 1
ATOM 726 C C . GLU A 1 93 ? 6.113 26.766 54.781 1 23.25 93 GLU A C 1
ATOM 728 O O . GLU A 1 93 ? 6.082 25.844 53.938 1 23.25 93 GLU A O 1
ATOM 733 N N . THR A 1 94 ? 6.328 28 54.344 1 22.02 94 THR A N 1
ATOM 734 C CA . THR A 1 94 ? 6.789 28.703 53.125 1 22.02 94 THR A CA 1
ATOM 735 C C . THR A 1 94 ? 8.242 28.359 52.844 1 22.02 94 THR A C 1
ATOM 737 O O . THR A 1 94 ? 9.164 28.906 53.438 1 22.02 94 THR A O 1
ATOM 740 N N . ALA A 1 95 ? 8.758 27.047 52.844 1 23.59 95 ALA A N 1
ATOM 741 C CA . ALA A 1 95 ? 10.203 26.969 52.625 1 23.59 95 ALA A CA 1
ATOM 742 C C . ALA A 1 95 ? 10.602 27.625 51.312 1 23.59 95 ALA A C 1
ATOM 744 O O . ALA A 1 95 ? 9.883 27.531 50.312 1 23.59 95 ALA A O 1
ATOM 745 N N . ASN A 1 96 ? 11.539 28.516 51.344 1 22.89 96 ASN A N 1
ATOM 746 C CA . ASN A 1 96 ? 12.281 29.422 50.469 1 22.89 96 ASN A CA 1
ATOM 747 C C . ASN A 1 96 ? 13.016 28.656 49.375 1 22.89 96 ASN A C 1
ATOM 749 O O . ASN A 1 96 ? 14.016 28 49.656 1 22.89 96 ASN A O 1
ATOM 753 N N . ARG A 1 97 ? 12.414 27.844 48.562 1 23.11 97 ARG A N 1
ATOM 754 C CA . ARG A 1 97 ? 13.242 27.203 47.531 1 23.11 97 ARG A CA 1
ATOM 755 C C . ARG A 1 97 ? 13.984 28.234 46.688 1 23.11 97 ARG A C 1
ATOM 757 O O . ARG A 1 97 ? 13.383 29.188 46.219 1 23.11 97 ARG A O 1
ATOM 764 N N . THR A 1 98 ? 15.289 28.344 46.906 1 25.92 98 THR A N 1
ATOM 765 C CA . THR A 1 98 ? 16.312 29.062 46.156 1 25.92 98 THR A CA 1
ATOM 766 C C . THR A 1 98 ? 16.172 28.781 44.656 1 25.92 98 THR A C 1
ATOM 768 O O . THR A 1 98 ? 16.109 27.625 44.25 1 25.92 98 THR A O 1
ATOM 771 N N . GLU A 1 99 ? 15.695 29.688 43.875 1 25.42 99 GLU A N 1
ATOM 772 C CA . GLU A 1 99 ? 15.547 29.781 42.438 1 25.42 99 GLU A CA 1
ATOM 773 C C . GLU A 1 99 ? 16.875 29.594 41.719 1 25.42 99 GLU A C 1
ATOM 775 O O . GLU A 1 99 ? 17.781 30.422 41.844 1 25.42 99 GLU A O 1
ATOM 780 N N . ALA A 1 100 ? 17.5 28.359 41.688 1 28.11 100 ALA A N 1
ATOM 781 C CA . ALA A 1 100 ? 18.688 28.125 40.875 1 28.11 100 ALA A CA 1
ATOM 782 C C . ALA A 1 100 ? 18.484 28.672 39.469 1 28.11 100 ALA A C 1
ATOM 784 O O . ALA A 1 100 ? 17.484 28.344 38.781 1 28.11 100 ALA A O 1
ATOM 785 N N . SER A 1 101 ? 19.016 29.812 39.188 1 29.42 101 SER A N 1
ATOM 786 C CA . SER A 1 101 ? 19.109 30.5 37.906 1 29.42 101 SER A CA 1
ATOM 787 C C . SER A 1 101 ? 19.75 29.594 36.844 1 29.42 101 SER A C 1
ATOM 789 O O . SER A 1 101 ? 20.938 29.281 36.938 1 29.42 101 SER A O 1
ATOM 791 N N . SER A 1 102 ? 19.188 28.469 36.531 1 29.64 102 SER A N 1
ATOM 792 C CA . SER A 1 102 ? 19.797 27.75 35.406 1 29.64 102 SER A CA 1
ATOM 793 C C . SER A 1 102 ? 20.047 28.688 34.219 1 29.64 102 SER A C 1
ATOM 795 O O . SER A 1 102 ? 19.156 29.453 33.844 1 29.64 102 SER A O 1
ATOM 797 N N . ALA A 1 103 ? 21.25 29.078 33.938 1 32.19 103 ALA A N 1
ATOM 798 C CA . ALA A 1 103 ? 21.828 29.828 32.844 1 32.19 103 ALA A CA 1
ATOM 799 C C . ALA A 1 103 ? 21.297 29.344 31.5 1 32.19 103 ALA A C 1
ATOM 801 O O . ALA A 1 103 ? 21.766 28.328 30.969 1 32.19 103 ALA A O 1
ATOM 802 N N . THR A 1 104 ? 20.047 29.297 31.344 1 32 104 THR A N 1
ATOM 803 C CA . THR A 1 104 ? 19.578 28.922 30.016 1 32 104 THR A CA 1
ATOM 804 C C . THR A 1 104 ? 20.141 29.875 28.969 1 32 104 THR A C 1
ATOM 806 O O . THR A 1 104 ? 20.016 31.094 29.078 1 32 104 THR A O 1
ATOM 809 N N . GLU A 1 105 ? 21.172 29.562 28.25 1 34.94 105 GLU A N 1
ATOM 810 C CA . GLU A 1 105 ? 21.688 30.234 27.062 1 34.94 105 GLU A CA 1
ATOM 811 C C . GLU A 1 105 ? 20.547 30.781 26.203 1 34.94 105 GLU A C 1
ATOM 813 O O . GLU A 1 105 ? 19.469 30.188 26.141 1 34.94 105 GLU A O 1
ATOM 818 N N . ASP A 1 106 ? 20.547 32.062 25.906 1 34.34 106 ASP A N 1
ATOM 819 C CA . ASP A 1 106 ? 19.609 32.906 25.172 1 34.34 106 ASP A CA 1
ATOM 820 C C . ASP A 1 106 ? 19.312 32.312 23.797 1 34.34 106 ASP A C 1
ATOM 822 O O . ASP A 1 106 ? 20.047 32.531 22.844 1 34.34 106 ASP A O 1
ATOM 826 N N . ILE A 1 107 ? 18.953 31.094 23.688 1 39.38 107 ILE A N 1
ATOM 827 C CA . ILE A 1 107 ? 18.516 30.578 22.391 1 39.38 107 ILE A CA 1
ATOM 828 C C . ILE A 1 107 ? 17.359 31.406 21.859 1 39.38 107 ILE A C 1
ATOM 830 O O . ILE A 1 107 ? 16.312 31.516 22.516 1 39.38 107 ILE A O 1
ATOM 834 N N . SER A 1 108 ? 17.672 32.438 20.969 1 39.16 108 SER A N 1
ATOM 835 C CA . SER A 1 108 ? 16.625 33.156 20.266 1 39.16 108 SER A CA 1
ATOM 836 C C . SER A 1 108 ? 15.641 32.219 19.594 1 39.16 108 SER A C 1
ATOM 838 O O . SER A 1 108 ? 16.016 31.469 18.672 1 39.16 108 SER A O 1
ATOM 840 N N . VAL A 1 109 ? 14.703 31.781 20.312 1 50.69 109 VAL A N 1
ATOM 841 C CA . VAL A 1 109 ? 13.594 31.016 19.766 1 50.69 109 VAL A CA 1
ATOM 842 C C . VAL A 1 109 ? 12.688 31.922 18.938 1 50.69 109 VAL A C 1
ATOM 844 O O . VAL A 1 109 ? 12.367 33.031 19.375 1 50.69 109 VAL A O 1
ATOM 847 N N . PRO A 1 110 ? 12.539 31.578 17.703 1 52.69 110 PRO A N 1
ATOM 848 C CA . PRO A 1 110 ? 11.578 32.375 16.953 1 52.69 110 PRO A CA 1
ATOM 849 C C . PRO A 1 110 ? 10.32 32.688 17.75 1 52.69 110 PRO A C 1
ATOM 851 O O . PRO A 1 110 ? 9.797 31.828 18.438 1 52.69 110 PRO A O 1
ATOM 854 N N . LYS A 1 111 ? 10.008 34 17.953 1 51.69 111 LYS A N 1
ATOM 855 C CA . LYS A 1 111 ? 8.914 34.562 18.75 1 51.69 111 LYS A CA 1
ATOM 856 C C . LYS A 1 111 ? 7.621 33.781 18.531 1 51.69 111 LYS A C 1
ATOM 858 O O . LYS A 1 111 ? 6.797 33.688 19.438 1 51.69 111 LYS A O 1
ATOM 863 N N . ASP A 1 112 ? 7.594 33.125 17.406 1 60.5 112 ASP A N 1
ATOM 864 C CA . ASP A 1 112 ? 6.305 32.531 17.031 1 60.5 112 ASP A CA 1
ATOM 865 C C . ASP A 1 112 ? 6.211 31.078 17.469 1 60.5 112 ASP A C 1
ATOM 867 O O . ASP A 1 112 ? 5.188 30.422 17.25 1 60.5 112 ASP A O 1
ATOM 871 N N . LEU A 1 113 ? 7.215 30.641 18.188 1 66.19 113 LEU A N 1
ATOM 872 C CA . LEU A 1 113 ? 7.16 29.234 18.578 1 66.19 113 LEU A CA 1
ATOM 873 C C . LEU A 1 113 ? 6.695 29.094 20.016 1 66.19 113 LEU A C 1
ATOM 875 O O . LEU A 1 113 ? 7.312 29.656 20.938 1 66.19 113 LEU A O 1
ATOM 879 N N . ASP A 1 114 ? 5.551 28.5 20.234 1 74.81 114 ASP A N 1
ATOM 880 C CA . ASP A 1 114 ? 5.031 28.219 21.562 1 74.81 114 ASP A CA 1
ATOM 881 C C . ASP A 1 114 ? 5.785 27.047 22.203 1 74.81 114 ASP A C 1
ATOM 883 O O . ASP A 1 114 ? 5.371 25.891 22.094 1 74.81 114 ASP A O 1
ATOM 887 N N . LEU A 1 115 ? 6.879 27.344 22.906 1 83.62 115 LEU A N 1
ATOM 888 C CA . LEU A 1 115 ? 7.707 26.328 23.531 1 83.62 115 LEU A CA 1
ATOM 889 C C . LEU A 1 115 ? 7.023 25.75 24.766 1 83.62 115 LEU A C 1
ATOM 891 O O . LEU A 1 115 ? 7.395 24.672 25.234 1 83.62 115 LEU A O 1
ATOM 895 N N . ILE A 1 116 ? 6.02 26.453 25.203 1 83.44 116 ILE A N 1
ATOM 896 C CA . ILE A 1 116 ? 5.348 26.016 26.422 1 83.44 116 ILE A CA 1
ATOM 897 C C . ILE A 1 116 ? 4.477 24.797 26.125 1 83.44 116 ILE A C 1
ATOM 899 O O . ILE A 1 116 ? 4.465 23.828 26.906 1 83.44 116 ILE A O 1
ATOM 903 N N . ALA A 1 117 ? 3.834 24.844 25.031 1 88.31 117 ALA A N 1
ATOM 904 C CA . ALA A 1 117 ? 2.902 23.781 24.703 1 88.31 117 ALA A CA 1
ATOM 905 C C . ALA A 1 117 ? 3.619 22.625 24 1 88.31 117 ALA A C 1
ATOM 907 O O . ALA A 1 117 ? 3.08 21.531 23.891 1 88.31 117 ALA A O 1
ATOM 908 N N . LEU A 1 118 ? 4.84 22.859 23.578 1 94.69 118 LEU A N 1
ATOM 909 C CA . LEU A 1 118 ? 5.531 21.938 22.688 1 94.69 118 LEU A CA 1
ATOM 910 C C . LEU A 1 118 ? 5.742 20.578 23.359 1 94.69 118 LEU A C 1
ATOM 912 O O . LEU A 1 118 ? 5.547 19.531 22.734 1 94.69 118 LEU A O 1
ATOM 916 N N . PRO A 1 119 ? 6.133 20.578 24.672 1 96.44 119 PRO A N 1
ATOM 917 C CA . PRO A 1 119 ? 6.363 19.266 25.297 1 96.44 119 PRO A CA 1
ATOM 918 C C . PRO A 1 119 ? 5.133 18.359 25.266 1 96.44 119 PRO A C 1
ATOM 920 O O . PRO A 1 119 ? 5.25 17.172 24.969 1 96.44 119 PRO A O 1
ATOM 923 N N . GLN A 1 120 ? 3.977 18.953 25.469 1 95.12 120 GLN A N 1
ATOM 924 C CA . GLN A 1 120 ? 2.756 18.156 25.469 1 95.12 120 GLN A CA 1
ATOM 925 C C . GLN A 1 120 ? 2.396 17.703 24.062 1 95.12 120 GLN A C 1
ATOM 927 O O . GLN A 1 120 ? 1.692 16.703 23.875 1 95.12 120 GLN A O 1
ATOM 932 N N . LEU A 1 121 ? 2.846 18.438 23.109 1 96.31 121 LEU A N 1
ATOM 933 C CA . LEU A 1 121 ? 2.592 18.078 21.719 1 96.31 121 LEU A CA 1
ATOM 934 C C . LEU A 1 121 ? 3.592 17.031 21.234 1 96.31 121 LEU A C 1
ATOM 936 O O . LEU A 1 121 ? 3.287 16.234 20.344 1 96.31 121 LEU A O 1
ATOM 940 N N . CYS A 1 122 ? 4.797 17.016 21.812 1 97.94 122 CYS A N 1
ATOM 941 C CA . CYS A 1 122 ? 5.801 16.016 21.5 1 97.94 122 CYS A CA 1
ATOM 942 C C . CYS A 1 122 ? 5.441 14.664 22.125 1 97.94 122 CYS A C 1
ATOM 944 O O . CYS A 1 122 ? 5.809 13.617 21.594 1 97.94 122 CYS A O 1
ATOM 946 N N . PHE A 1 123 ? 4.797 14.727 23.25 1 97.56 123 PHE A N 1
ATOM 947 C CA . PHE A 1 123 ? 4.273 13.555 23.953 1 97.56 123 PHE A CA 1
ATOM 948 C C . PHE A 1 123 ? 2.781 13.703 24.219 1 97.56 123 PHE A C 1
ATOM 950 O O . PHE A 1 123 ? 2.348 13.742 25.359 1 97.56 123 PHE A O 1
ATOM 957 N N . PRO A 1 124 ? 1.998 13.656 23.125 1 96.31 124 PRO A N 1
ATOM 958 C CA . PRO A 1 124 ? 0.571 13.938 23.297 1 96.31 124 PRO A CA 1
ATOM 959 C C . PRO A 1 124 ? -0.126 12.906 24.188 1 96.31 124 PRO A C 1
ATOM 961 O O . PRO A 1 124 ? -1.155 13.211 24.797 1 96.31 124 PRO A O 1
ATOM 964 N N . GLY A 1 125 ? 0.379 11.703 24.281 1 94.06 125 GLY A N 1
ATOM 965 C CA . GLY A 1 125 ? -0.153 10.68 25.172 1 94.06 125 GLY A CA 1
ATOM 966 C C . GLY A 1 125 ? 0.53 10.656 26.516 1 94.06 125 GLY A C 1
ATOM 967 O O . GLY A 1 125 ? 0.273 9.766 27.328 1 94.06 125 GLY A O 1
ATOM 968 N N . GLY A 1 126 ? 1.369 11.562 26.734 1 93.94 126 GLY A N 1
ATOM 969 C CA . GLY A 1 126 ? 2.17 11.57 27.953 1 93.94 126 GLY A CA 1
ATOM 970 C C . GLY A 1 126 ? 3.518 10.891 27.781 1 93.94 126 GLY A C 1
ATOM 971 O O . GLY A 1 126 ? 3.715 10.117 26.828 1 93.94 126 GLY A O 1
ATOM 972 N N . LEU A 1 127 ? 4.457 11.273 28.625 1 96.56 127 LEU A N 1
ATOM 973 C CA . LEU A 1 127 ? 5.777 10.656 28.609 1 96.56 127 LEU A CA 1
ATOM 974 C C . LEU A 1 127 ? 5.793 9.406 29.484 1 96.56 127 LEU A C 1
ATOM 976 O O . LEU A 1 127 ? 5.703 9.5 30.719 1 96.56 127 LEU A O 1
ATOM 980 N N . GLN A 1 128 ? 5.906 8.281 28.859 1 94.56 128 GLN A N 1
ATOM 981 C CA . GLN A 1 128 ? 5.828 7 29.547 1 94.56 128 GLN A CA 1
ATOM 982 C C . GLN A 1 128 ? 7.164 6.27 29.516 1 94.56 128 GLN A C 1
ATOM 984 O O . GLN A 1 128 ? 7.711 6.023 28.438 1 94.56 128 GLN A O 1
ATOM 989 N N . LEU A 1 129 ? 7.648 5.891 30.656 1 95.06 129 LEU A N 1
ATOM 990 C CA . LEU A 1 129 ? 8.836 5.051 30.734 1 95.06 129 LEU A CA 1
ATOM 991 C C . LEU A 1 129 ? 8.523 3.617 30.328 1 95.06 129 LEU A C 1
ATOM 993 O O . LEU A 1 129 ? 7.352 3.227 30.281 1 95.06 129 LEU A O 1
ATOM 997 N N . ALA A 1 130 ? 9.555 2.904 29.953 1 94.5 130 ALA A N 1
ATOM 998 C CA . ALA A 1 130 ? 9.352 1.522 29.516 1 94.5 130 ALA A CA 1
ATOM 999 C C . ALA A 1 130 ? 10.406 0.6 30.125 1 94.5 130 ALA A C 1
ATOM 1001 O O . ALA A 1 130 ? 11.531 1.023 30.391 1 94.5 130 ALA A O 1
ATOM 1002 N N . SER A 1 131 ? 10.008 -0.677 30.312 1 91.12 131 SER A N 1
ATOM 1003 C CA . SER A 1 131 ? 10.93 -1.672 30.844 1 91.12 131 SER A CA 1
ATOM 1004 C C . SER A 1 131 ? 11.695 -2.379 29.734 1 91.12 131 SER A C 1
ATOM 1006 O O . SER A 1 131 ? 12.656 -3.098 29.984 1 91.12 131 SER A O 1
ATOM 1008 N N . GLU A 1 132 ? 11.172 -2.199 28.531 1 92.5 132 GLU A N 1
ATOM 1009 C CA . GLU A 1 132 ? 11.836 -2.764 27.359 1 92.5 132 GLU A CA 1
ATOM 1010 C C . GLU A 1 132 ? 12.039 -1.707 26.281 1 92.5 132 GLU A C 1
ATOM 1012 O O . GLU A 1 132 ? 11.391 -0.659 26.297 1 92.5 132 GLU A O 1
ATOM 1017 N N . GLN A 1 133 ? 12.961 -2.08 25.5 1 90.69 133 GLN A N 1
ATOM 1018 C CA . GLN A 1 133 ? 13.219 -1.176 24.391 1 90.69 133 GLN A CA 1
ATOM 1019 C C . GLN A 1 133 ? 12.016 -1.096 23.453 1 90.69 133 GLN A C 1
ATOM 1021 O O . GLN A 1 133 ? 11.438 -2.123 23.078 1 90.69 133 GLN A O 1
ATOM 1026 N N . ARG A 1 134 ? 11.641 0.112 23.156 1 93.5 134 ARG A N 1
ATOM 1027 C CA . ARG A 1 134 ? 10.516 0.341 22.25 1 93.5 134 ARG A CA 1
ATOM 1028 C C . ARG A 1 134 ? 10.992 0.924 20.922 1 93.5 134 ARG A C 1
ATOM 1030 O O . ARG A 1 134 ? 12.055 1.54 20.859 1 93.5 134 ARG A O 1
ATOM 1037 N N . GLU A 1 135 ? 10.156 0.741 19.922 1 92.12 135 GLU A N 1
ATOM 1038 C CA . GLU A 1 135 ? 10.461 1.277 18.594 1 92.12 135 GLU A CA 1
ATOM 1039 C C . GLU A 1 135 ? 10.25 2.789 18.547 1 92.12 135 GLU A C 1
ATOM 1041 O O . GLU A 1 135 ? 9.43 3.33 19.297 1 92.12 135 GLU A O 1
ATOM 1046 N N . ASP A 1 136 ? 10.992 3.426 17.688 1 95.75 136 ASP A N 1
ATOM 1047 C CA . ASP A 1 136 ? 10.805 4.855 17.469 1 95.75 136 ASP A CA 1
ATOM 1048 C C . ASP A 1 136 ? 9.422 5.141 16.891 1 95.75 136 ASP A C 1
ATOM 1050 O O . ASP A 1 136 ? 8.836 4.289 16.219 1 95.75 136 ASP A O 1
ATOM 1054 N N . SER A 1 137 ? 8.945 6.309 17.172 1 97.81 137 SER A N 1
ATOM 1055 C CA . SER A 1 137 ? 7.656 6.723 16.641 1 97.81 137 SER A CA 1
ATOM 1056 C C . SER A 1 137 ? 7.691 8.172 16.156 1 97.81 137 SER A C 1
ATOM 1058 O O . SER A 1 137 ? 8.188 9.047 16.859 1 97.81 137 SER A O 1
ATOM 1060 N N . TYR A 1 138 ? 7.164 8.391 14.977 1 98.69 138 TYR A N 1
ATOM 1061 C CA . TYR A 1 138 ? 7.148 9.719 14.383 1 98.69 138 TYR A CA 1
ATOM 1062 C C . TYR A 1 138 ? 5.73 10.273 14.336 1 98.69 138 TYR A C 1
ATOM 1064 O O . TYR A 1 138 ? 4.77 9.523 14.156 1 98.69 138 TYR A O 1
ATOM 1072 N N . HIS A 1 139 ? 5.574 11.539 14.484 1 98.75 139 HIS A N 1
ATOM 1073 C CA . HIS A 1 139 ? 4.32 12.227 14.195 1 98.75 139 HIS A CA 1
ATOM 1074 C C . HIS A 1 139 ? 4.562 13.672 13.789 1 98.75 139 HIS A C 1
ATOM 1076 O O . HIS A 1 139 ? 5.707 14.125 13.727 1 98.75 139 HIS A O 1
ATOM 1082 N N . PHE A 1 140 ? 3.535 14.32 13.391 1 98.81 140 PHE A N 1
ATOM 1083 C CA . PHE A 1 140 ? 3.643 15.602 12.711 1 98.81 140 PHE A CA 1
ATOM 1084 C C . PHE A 1 140 ? 2.779 16.656 13.391 1 98.81 140 PHE A C 1
ATOM 1086 O O . PHE A 1 140 ? 1.715 16.344 13.922 1 98.81 140 PHE A O 1
ATOM 1093 N N . LEU A 1 141 ? 3.277 17.875 13.383 1 97.56 141 LEU A N 1
ATOM 1094 C CA . LEU A 1 141 ? 2.594 18.969 14.078 1 97.56 141 LEU A CA 1
ATOM 1095 C C . LEU A 1 141 ? 2.404 20.172 13.164 1 97.56 141 LEU A C 1
ATOM 1097 O O . LEU A 1 141 ? 3.166 20.344 12.211 1 97.56 141 LEU A O 1
ATOM 1101 N N . VAL A 1 142 ? 1.353 20.891 13.414 1 96.94 142 VAL A N 1
ATOM 1102 C CA . VAL A 1 142 ? 1.103 22.188 12.781 1 96.94 142 VAL A CA 1
ATOM 1103 C C . VAL A 1 142 ? 0.82 23.234 13.852 1 96.94 142 VAL A C 1
ATOM 1105 O O . VAL A 1 142 ? -0.022 23.031 14.734 1 96.94 142 VAL A O 1
ATOM 1108 N N . PHE A 1 143 ? 1.571 24.312 13.758 1 92 143 PHE A N 1
ATOM 1109 C CA . PHE A 1 143 ? 1.396 25.438 14.664 1 92 143 PHE A CA 1
ATOM 1110 C C . PHE A 1 143 ? 0.812 26.641 13.938 1 92 143 PHE A C 1
ATOM 1112 O O . PHE A 1 143 ? 1.228 26.953 12.82 1 92 143 PHE A O 1
ATOM 1119 N N . THR A 1 144 ? -0.205 27.188 14.531 1 88.81 144 THR A N 1
ATOM 1120 C CA . THR A 1 144 ? -0.789 28.391 13.961 1 88.81 144 THR A CA 1
ATOM 1121 C C . THR A 1 144 ? -0.597 29.578 14.898 1 88.81 144 THR A C 1
ATOM 1123 O O . THR A 1 144 ? -0.975 29.516 16.078 1 88.81 144 THR A O 1
ATOM 1126 N N . ASP A 1 145 ? -0.044 30.625 14.43 1 83.31 145 ASP A N 1
ATOM 1127 C CA . ASP A 1 145 ? 0.181 31.797 15.273 1 83.31 145 ASP A CA 1
ATOM 1128 C C . ASP A 1 145 ? -1.042 32.719 15.281 1 83.31 145 ASP A C 1
ATOM 1130 O O . ASP A 1 145 ? -2.086 32.375 14.719 1 83.31 145 ASP A O 1
ATOM 1134 N N . LEU A 1 146 ? -0.967 33.875 15.938 1 79.25 146 LEU A N 1
ATOM 1135 C CA . LEU A 1 146 ? -2.072 34.812 16.141 1 79.25 146 LEU A CA 1
ATOM 1136 C C . LEU A 1 146 ? -2.504 35.438 14.836 1 79.25 146 LEU A C 1
ATOM 1138 O O . LEU A 1 146 ? -3.629 35.938 14.719 1 79.25 146 LEU A O 1
ATOM 1142 N N . PHE A 1 147 ? -1.576 35.344 13.82 1 81.25 147 PHE A N 1
ATOM 1143 C CA . PHE A 1 147 ? -1.878 35.969 12.531 1 81.25 147 PHE A CA 1
ATOM 1144 C C . PHE A 1 147 ? -2.359 34.938 11.531 1 81.25 147 PHE A C 1
ATOM 1146 O O . PHE A 1 147 ? -2.586 35.25 10.359 1 81.25 147 PHE A O 1
ATOM 1153 N N . GLY A 1 148 ? -2.393 33.719 11.938 1 81.94 148 GLY A N 1
ATOM 1154 C CA . GLY A 1 148 ? -2.895 32.688 11.07 1 81.94 148 GLY A CA 1
ATOM 1155 C C . GLY A 1 148 ? -1.802 31.969 10.289 1 81.94 148 GLY A C 1
ATOM 1156 O O . GLY A 1 148 ? -2.074 31.047 9.523 1 81.94 148 GLY A O 1
ATOM 1157 N N . ASN A 1 149 ? -0.573 32.406 10.484 1 87.12 149 ASN A N 1
ATOM 1158 C CA . ASN A 1 149 ? 0.544 31.75 9.82 1 87.12 149 ASN A CA 1
ATOM 1159 C C . ASN A 1 149 ? 0.833 30.391 10.445 1 87.12 149 ASN A C 1
ATOM 1161 O O . ASN A 1 149 ? 0.779 30.234 11.664 1 87.12 149 ASN A O 1
ATOM 1165 N N . ARG A 1 150 ? 1.095 29.516 9.508 1 92.44 150 ARG A N 1
ATOM 1166 C CA . ARG A 1 150 ? 1.305 28.156 10 1 92.44 150 ARG A CA 1
ATOM 1167 C C . ARG A 1 150 ? 2.777 27.766 9.914 1 92.44 150 ARG A C 1
ATOM 1169 O O . ARG A 1 150 ? 3.473 28.156 8.969 1 92.44 150 ARG A O 1
ATOM 1176 N N . THR A 1 151 ? 3.297 27.125 10.93 1 94.44 151 THR A N 1
ATOM 1177 C CA . THR A 1 151 ? 4.582 26.438 10.938 1 94.44 151 THR A CA 1
ATOM 1178 C C . THR A 1 151 ? 4.391 24.938 11.156 1 94.44 151 THR A C 1
ATOM 1180 O O . THR A 1 151 ? 3.354 24.5 11.664 1 94.44 151 THR A O 1
ATOM 1183 N N . HIS A 1 152 ? 5.367 24.203 10.688 1 96.62 152 HIS A N 1
ATOM 1184 C CA . HIS A 1 152 ? 5.195 22.75 10.625 1 96.62 152 HIS A CA 1
ATOM 1185 C C . HIS A 1 152 ? 6.316 22.031 11.367 1 96.62 152 HIS A C 1
ATOM 1187 O O . HIS A 1 152 ? 7.48 22.422 11.266 1 96.62 152 HIS A O 1
ATOM 1193 N N . GLY A 1 153 ? 5.93 21.078 12.141 1 97.38 153 GLY A N 1
ATOM 1194 C CA . GLY A 1 153 ? 6.895 20.328 12.922 1 97.38 153 GLY A CA 1
ATOM 1195 C C . GLY A 1 153 ? 6.824 18.828 12.68 1 97.38 153 GLY A C 1
ATOM 1196 O O . GLY A 1 153 ? 5.754 18.297 12.391 1 97.38 153 GLY A O 1
ATOM 1197 N N . VAL A 1 154 ? 7.969 18.141 12.75 1 98.75 154 VAL A N 1
ATOM 1198 C CA . VAL A 1 154 ? 8.062 16.688 12.773 1 98.75 154 VAL A CA 1
ATOM 1199 C C . VAL A 1 154 ? 8.766 16.219 14.047 1 98.75 154 VAL A C 1
ATOM 1201 O O . VAL A 1 154 ? 9.789 16.781 14.43 1 98.75 154 VAL A O 1
ATOM 1204 N N . VAL A 1 155 ? 8.164 15.25 14.672 1 98.75 155 VAL A N 1
ATOM 1205 C CA . VAL A 1 155 ? 8.664 14.773 15.953 1 98.75 155 VAL A CA 1
ATOM 1206 C C . VAL A 1 155 ? 9.062 13.305 15.836 1 98.75 155 VAL A C 1
ATOM 1208 O O . VAL A 1 155 ? 8.367 12.508 15.203 1 98.75 155 VAL A O 1
ATOM 1211 N N . VAL A 1 156 ? 10.195 12.938 16.406 1 98.62 156 VAL A N 1
ATOM 1212 C CA . VAL A 1 156 ? 10.516 11.523 16.609 1 98.62 156 VAL A CA 1
ATOM 1213 C C . VAL A 1 156 ? 10.68 11.25 18.109 1 98.62 156 VAL A C 1
ATOM 1215 O O . VAL A 1 156 ? 11.344 12.008 18.812 1 98.62 156 VAL A O 1
ATOM 1218 N N . GLN A 1 157 ? 9.977 10.305 18.594 1 98.12 157 GLN A N 1
ATOM 1219 C CA . GLN A 1 157 ? 10.172 9.766 19.938 1 98.12 157 GLN A CA 1
ATOM 1220 C C . GLN A 1 157 ? 11.07 8.531 19.906 1 98.12 157 GLN A C 1
ATOM 1222 O O . GLN A 1 157 ? 10.875 7.625 19.094 1 98.12 157 GLN A O 1
ATOM 1227 N N . TYR A 1 158 ? 12.094 8.5 20.703 1 95.88 158 TYR A N 1
ATOM 1228 C CA . TYR A 1 158 ? 12.961 7.336 20.797 1 95.88 158 TYR A CA 1
ATOM 1229 C C . TYR A 1 158 ? 13.375 7.078 22.25 1 95.88 158 TYR A C 1
ATOM 1231 O O . TYR A 1 158 ? 13.508 8.016 23.031 1 95.88 158 TYR A O 1
ATOM 1239 N N . TYR A 1 159 ? 13.594 5.836 22.578 1 94.75 159 TYR A N 1
ATOM 1240 C CA . TYR A 1 159 ? 13.867 5.43 23.953 1 94.75 159 TYR A CA 1
ATOM 1241 C C . TYR A 1 159 ? 15.359 5.199 24.172 1 94.75 159 TYR A C 1
ATOM 1243 O O . TYR A 1 159 ? 16.047 4.699 23.281 1 94.75 159 TYR A O 1
ATOM 1251 N N . ARG A 1 160 ? 15.797 5.559 25.297 1 91.94 160 ARG A N 1
ATOM 1252 C CA . ARG A 1 160 ? 17.172 5.301 25.75 1 91.94 160 ARG A CA 1
ATOM 1253 C C . ARG A 1 160 ? 17.172 4.738 27.172 1 91.94 160 ARG A C 1
ATOM 1255 O O . ARG A 1 160 ? 16.297 5.055 27.969 1 91.94 160 ARG A O 1
ATOM 1262 N N . PRO A 1 161 ? 18.203 3.969 27.438 1 89.88 161 PRO A N 1
ATOM 1263 C CA . PRO A 1 161 ? 18.312 3.512 28.828 1 89.88 161 PRO A CA 1
ATOM 1264 C C . PRO A 1 161 ? 18.547 4.656 29.812 1 89.88 161 PRO A C 1
ATOM 1266 O O . PRO A 1 161 ? 19.375 5.539 29.547 1 89.88 161 PRO A O 1
ATOM 1269 N N . VAL A 1 162 ? 17.875 4.605 30.922 1 88.56 162 VAL A N 1
ATOM 1270 C CA . VAL A 1 162 ? 17.969 5.66 31.922 1 88.56 162 VAL A CA 1
ATOM 1271 C C . VAL A 1 162 ? 19.375 5.703 32.5 1 88.56 162 VAL A C 1
ATOM 1273 O O . VAL A 1 162 ? 19.906 6.781 32.781 1 88.56 162 VAL A O 1
ATOM 1276 N N . GLN A 1 163 ? 19.984 4.52 32.562 1 79.06 163 GLN A N 1
ATOM 1277 C CA . GLN A 1 163 ? 21.344 4.422 33.125 1 79.06 163 GLN A CA 1
ATOM 1278 C C . GLN A 1 163 ? 22.328 5.203 32.281 1 79.06 163 GLN A C 1
ATOM 1280 O O . GLN A 1 163 ? 23.25 5.828 32.812 1 79.06 163 GLN A O 1
ATOM 1285 N N . SER A 1 164 ? 22.156 5.094 31 1 72.12 164 SER A N 1
ATOM 1286 C CA . SER A 1 164 ? 23.047 5.77 30.062 1 72.12 164 SER A CA 1
ATOM 1287 C C . SER A 1 164 ? 22.938 7.285 30.188 1 72.12 164 SER A C 1
ATOM 1289 O O . SER A 1 164 ? 23.875 8.016 29.844 1 72.12 164 SER A O 1
ATOM 1291 N N . CYS A 1 165 ? 21.844 7.691 30.688 1 68.94 165 CYS A N 1
ATOM 1292 C CA . CYS A 1 165 ? 21.609 9.125 30.797 1 68.94 165 CYS A CA 1
ATOM 1293 C C . CYS A 1 165 ? 22.234 9.688 32.062 1 68.94 165 CYS A C 1
ATOM 1295 O O . CYS A 1 165 ? 22.406 10.898 32.188 1 68.94 165 CYS A O 1
ATOM 1297 N N . GLN A 1 166 ? 22.547 8.711 32.969 1 64.62 166 GLN A N 1
ATOM 1298 C CA . GLN A 1 166 ? 23.109 9.125 34.25 1 64.62 166 GLN A CA 1
ATOM 1299 C C . GLN A 1 166 ? 24.625 9.062 34.25 1 64.62 166 GLN A C 1
ATOM 1301 O O . GLN A 1 166 ? 25.281 9.664 35.094 1 64.62 166 GLN A O 1
ATOM 1306 N N . GLU A 1 167 ? 25.141 8.109 33.406 1 57.75 167 GLU A N 1
ATOM 1307 C CA . GLU A 1 167 ? 26.562 7.852 33.469 1 57.75 167 GLU A CA 1
ATOM 1308 C C . GLU A 1 167 ? 27.375 9.133 33.25 1 57.75 167 GLU A C 1
ATOM 1310 O O . GLU A 1 167 ? 28.594 9.148 33.438 1 57.75 167 GLU A O 1
ATOM 1315 N N . GLY A 1 168 ? 27.016 10.273 32.688 1 47.12 168 GLY A N 1
ATOM 1316 C CA . GLY A 1 168 ? 28.031 11.266 33 1 47.12 168 GLY A CA 1
ATOM 1317 C C . GLY A 1 168 ? 28.422 11.281 34.469 1 47.12 168 GLY A C 1
ATOM 1318 O O . GLY A 1 168 ? 29.391 11.953 34.844 1 47.12 168 GLY A O 1
ATOM 1319 N N . ALA A 1 169 ? 27.562 11.055 35.438 1 40.34 169 ALA A N 1
ATOM 1320 C CA . ALA A 1 169 ? 27.906 11.164 36.844 1 40.34 169 ALA A CA 1
ATOM 1321 C C . ALA A 1 169 ? 28.719 9.969 37.312 1 40.34 169 ALA A C 1
ATOM 1323 O O . ALA A 1 169 ? 29.641 10.109 38.125 1 40.34 169 ALA A O 1
ATOM 1324 N N . ILE A 1 170 ? 28.203 8.664 37.188 1 41.06 170 ILE A N 1
ATOM 1325 C CA . ILE A 1 170 ? 28.828 7.578 37.906 1 41.06 170 ILE A CA 1
ATOM 1326 C C . ILE A 1 170 ? 29.953 6.969 37.094 1 41.06 170 ILE A C 1
ATOM 1328 O O . ILE A 1 170 ? 29.703 6.156 36.188 1 41.06 170 ILE A O 1
ATOM 1332 N N . LEU A 1 171 ? 30.781 7.559 36.469 1 38.41 171 LEU A N 1
ATOM 1333 C CA . LEU A 1 171 ? 32 6.926 35.969 1 38.41 171 LEU A CA 1
ATOM 1334 C C . LEU A 1 171 ? 32.562 5.957 37.031 1 38.41 171 LEU A C 1
ATOM 1336 O O . LEU A 1 171 ? 33.688 5.469 36.875 1 38.41 171 LEU A O 1
ATOM 1340 N N . ASN A 1 172 ? 32.094 5.898 38.281 1 38.12 172 ASN A N 1
ATOM 1341 C CA . ASN A 1 172 ? 32.875 5.023 39.125 1 38.12 172 ASN A CA 1
ATOM 1342 C C . ASN A 1 172 ? 32.75 3.561 38.719 1 38.12 172 ASN A C 1
ATOM 1344 O O . ASN A 1 172 ? 31.734 3.17 38.125 1 38.12 172 ASN A O 1
ATOM 1348 N N . GLY A 1 173 ? 33.719 2.592 38.594 1 39.19 173 GLY A N 1
ATOM 1349 C CA . GLY A 1 173 ? 34.156 1.221 38.375 1 39.19 173 GLY A CA 1
ATOM 1350 C C . GLY A 1 173 ? 33.062 0.203 38.625 1 39.19 173 GLY A C 1
ATOM 1351 O O . GLY A 1 173 ? 33.344 -0.993 38.75 1 39.19 173 GLY A O 1
ATOM 1352 N N . HIS A 1 174 ? 32.031 0.467 39.375 1 38.28 174 HIS A N 1
ATOM 1353 C CA . HIS A 1 174 ? 31.25 -0.723 39.688 1 38.28 174 HIS A CA 1
ATOM 1354 C C . HIS A 1 174 ? 30.578 -1.272 38.438 1 38.28 174 HIS A C 1
ATOM 1356 O O . HIS A 1 174 ? 29.984 -0.514 37.656 1 38.28 174 HIS A O 1
ATOM 1362 N N . ARG A 1 175 ? 31.031 -2.457 37.938 1 39.97 175 ARG A N 1
ATOM 1363 C CA . ARG A 1 175 ? 30.438 -3.387 37 1 39.97 175 ARG A CA 1
ATOM 1364 C C . ARG A 1 175 ? 28.922 -3.352 37.062 1 39.97 175 ARG A C 1
ATOM 1366 O O . ARG A 1 175 ? 28.328 -3.604 38.125 1 39.97 175 ARG A O 1
ATOM 1373 N N . TRP A 1 176 ? 28.234 -2.52 36.344 1 41.53 176 TRP A N 1
ATOM 1374 C CA . TRP A 1 176 ? 26.797 -2.65 36.125 1 41.53 176 TRP A CA 1
ATOM 1375 C C . TRP A 1 176 ? 26.391 -4.117 36.094 1 41.53 176 TRP A C 1
ATOM 1377 O O . TRP A 1 176 ? 26.906 -4.891 35.281 1 41.53 176 TRP A O 1
ATOM 1387 N N . ASN A 1 177 ? 26.094 -4.754 37.094 1 42.78 177 ASN A N 1
ATOM 1388 C CA . ASN A 1 177 ? 25.5 -6.086 37.062 1 42.78 177 ASN A CA 1
ATOM 1389 C C . ASN A 1 177 ? 24.406 -6.199 36.031 1 42.78 177 ASN A C 1
ATOM 1391 O O . ASN A 1 177 ? 23.438 -5.438 36.062 1 42.78 177 ASN A O 1
ATOM 1395 N N . SER A 1 178 ? 24.625 -6.68 34.875 1 48.22 178 SER A N 1
ATOM 1396 C CA . SER A 1 178 ? 23.828 -7.062 33.719 1 48.22 178 SER A CA 1
ATOM 1397 C C . SER A 1 178 ? 22.438 -7.504 34.125 1 48.22 178 SER A C 1
ATOM 1399 O O . SER A 1 178 ? 21.531 -7.59 33.281 1 48.22 178 SER A O 1
ATOM 1401 N N . SER A 1 179 ? 22.297 -8.062 35.406 1 48.56 179 SER A N 1
ATOM 1402 C CA . SER A 1 179 ? 21.031 -8.68 35.781 1 48.56 179 SER A CA 1
ATOM 1403 C C . SER A 1 179 ? 19.969 -7.625 36.094 1 48.56 179 SER A C 1
ATOM 1405 O O . SER A 1 179 ? 18.828 -7.957 36.375 1 48.56 179 SER A O 1
ATOM 1407 N N . LYS A 1 180 ? 20.281 -6.422 36.344 1 55.53 180 LYS A N 1
ATOM 1408 C CA . LYS A 1 180 ? 19.297 -5.504 36.906 1 55.53 180 LYS A CA 1
ATOM 1409 C C . LYS A 1 180 ? 18.344 -4.992 35.844 1 55.53 180 LYS A C 1
ATOM 1411 O O . LYS A 1 180 ? 18.703 -4.949 34.656 1 55.53 180 LYS A O 1
ATOM 1416 N N . SER A 1 181 ? 17.047 -4.793 36.25 1 63.47 181 SER A N 1
ATOM 1417 C CA . SER A 1 181 ? 15.852 -4.453 35.469 1 63.47 181 SER A CA 1
ATOM 1418 C C . SER A 1 181 ? 16.078 -3.209 34.625 1 63.47 181 SER A C 1
ATOM 1420 O O . SER A 1 181 ? 16.422 -2.146 35.156 1 63.47 181 SER A O 1
ATOM 1422 N N . ARG A 1 182 ? 16.234 -3.334 33.344 1 83.44 182 ARG A N 1
ATOM 1423 C CA . ARG A 1 182 ? 16.484 -2.238 32.438 1 83.44 182 ARG A CA 1
ATOM 1424 C C . ARG A 1 182 ? 15.258 -1.335 32.312 1 83.44 182 ARG A C 1
ATOM 1426 O O . ARG A 1 182 ? 14.125 -1.813 32.312 1 83.44 182 ARG A O 1
ATOM 1433 N N . LEU A 1 183 ? 15.477 0.022 32.656 1 91.25 183 LEU A N 1
ATOM 1434 C CA . LEU A 1 183 ? 14.477 1.067 32.5 1 91.25 183 LEU A CA 1
ATOM 1435 C C . LEU A 1 183 ? 14.844 1.998 31.344 1 91.25 183 LEU A C 1
ATOM 1437 O O . LEU A 1 183 ? 16 2.381 31.188 1 91.25 183 LEU A O 1
ATOM 1441 N N . TYR A 1 184 ? 13.805 2.291 30.516 1 94.25 184 TYR A N 1
ATOM 1442 C CA . TYR A 1 184 ? 14.023 3.15 29.359 1 94.25 184 TYR A CA 1
ATOM 1443 C C . TYR A 1 184 ? 13.164 4.406 29.453 1 94.25 184 TYR A C 1
ATOM 1445 O O . TYR A 1 184 ? 12.016 4.352 29.906 1 94.25 184 TYR A O 1
ATOM 1453 N N . THR A 1 185 ? 13.758 5.484 29.047 1 94.69 185 THR A N 1
ATOM 1454 C CA . THR A 1 185 ? 13.016 6.738 28.984 1 94.69 185 THR A CA 1
ATOM 1455 C C . THR A 1 185 ? 12.961 7.27 27.547 1 94.69 185 THR A C 1
ATOM 1457 O O . THR A 1 185 ? 13.93 7.156 26.812 1 94.69 185 THR A O 1
ATOM 1460 N N . PRO A 1 186 ? 11.797 7.797 27.156 1 96 186 PRO A N 1
ATOM 1461 C CA . PRO A 1 186 ? 11.719 8.383 25.812 1 96 186 PRO A CA 1
ATOM 1462 C C . PRO A 1 186 ? 12.203 9.828 25.766 1 96 186 PRO A C 1
ATOM 1464 O O . PRO A 1 186 ? 11.984 10.586 26.719 1 96 186 PRO A O 1
ATOM 1467 N N . PHE A 1 187 ? 12.875 10.172 24.719 1 95.94 187 PHE A N 1
ATOM 1468 C CA . PHE A 1 187 ? 13.164 11.531 24.281 1 95.94 187 PHE A CA 1
ATOM 1469 C C . PHE A 1 187 ? 12.445 11.859 22.984 1 95.94 187 PHE A C 1
ATOM 1471 O O . PHE A 1 187 ? 12.133 10.961 22.203 1 95.94 187 PHE A O 1
ATOM 1478 N N . ALA A 1 188 ? 12.102 13.125 22.859 1 98.12 188 ALA A N 1
ATOM 1479 C CA . ALA A 1 188 ? 11.531 13.57 21.578 1 98.12 188 ALA A CA 1
ATOM 1480 C C . ALA A 1 188 ? 12.391 14.672 20.953 1 98.12 188 ALA A C 1
ATOM 1482 O O . ALA A 1 188 ? 12.852 15.578 21.656 1 98.12 188 ALA A O 1
ATOM 1483 N N . VAL A 1 189 ? 12.711 14.516 19.734 1 98.31 189 VAL A N 1
ATOM 1484 C CA . VAL A 1 189 ? 13.32 15.586 18.953 1 98.31 189 VAL A CA 1
ATOM 1485 C C . VAL A 1 189 ? 12.312 16.156 17.953 1 98.31 189 VAL A C 1
ATOM 1487 O O . VAL A 1 189 ? 11.727 15.406 17.156 1 98.31 189 VAL A O 1
ATOM 1490 N N . CYS A 1 190 ? 12.07 17.391 18.031 1 98.25 190 CYS A N 1
ATOM 1491 C CA . CYS A 1 190 ? 11.125 18.078 17.141 1 98.25 190 CYS A CA 1
ATOM 1492 C C . CYS A 1 190 ? 11.844 19.078 16.25 1 98.25 190 CYS A C 1
ATOM 1494 O O . CYS A 1 190 ? 12.5 20 16.75 1 98.25 190 CYS A O 1
ATOM 1496 N N . ILE A 1 191 ? 11.734 18.922 14.969 1 98 191 ILE A N 1
ATOM 1497 C CA . ILE A 1 191 ? 12.258 19.906 14.023 1 98 191 ILE A CA 1
ATOM 1498 C C . ILE A 1 191 ? 11.102 20.703 13.438 1 98 191 ILE A C 1
ATOM 1500 O O . ILE A 1 191 ? 10.078 20.141 13.039 1 98 191 ILE A O 1
ATOM 1504 N N . ILE A 1 192 ? 11.258 21.953 13.398 1 96.69 192 ILE A N 1
ATOM 1505 C CA . ILE A 1 192 ? 10.195 22.875 12.984 1 96.69 192 ILE A CA 1
ATOM 1506 C C . ILE A 1 192 ? 10.633 23.656 11.75 1 96.69 192 ILE A C 1
ATOM 1508 O O . ILE A 1 192 ? 11.766 24.141 11.688 1 96.69 192 ILE A O 1
ATOM 1512 N N . SER A 1 193 ? 9.758 23.719 10.766 1 96.31 193 SER A N 1
ATOM 1513 C CA . SER A 1 193 ? 10 24.438 9.516 1 96.31 193 SER A CA 1
ATOM 1514 C C . SER A 1 193 ? 8.82 25.328 9.156 1 96.31 193 SER A C 1
ATOM 1516 O O . SER A 1 193 ? 7.695 25.094 9.594 1 96.31 193 SER A O 1
ATOM 1518 N N . LYS A 1 194 ? 9.117 26.375 8.414 1 93.38 194 LYS A N 1
ATOM 1519 C CA . LYS A 1 194 ? 8.07 27.281 7.949 1 93.38 194 LYS A CA 1
ATOM 1520 C C . LYS A 1 194 ? 7.188 26.609 6.902 1 93.38 194 LYS A C 1
ATOM 1522 O O . LYS A 1 194 ? 6.02 26.969 6.742 1 93.38 194 LYS A O 1
ATOM 1527 N N . PHE A 1 195 ? 7.793 25.672 6.156 1 95.56 195 PHE A N 1
ATOM 1528 C CA . PHE A 1 195 ? 7.07 25.031 5.07 1 95.56 195 PHE A CA 1
ATOM 1529 C C . PHE A 1 195 ? 6.785 23.562 5.406 1 95.56 195 PHE A C 1
ATOM 1531 O O . PHE A 1 195 ? 7.531 22.938 6.16 1 95.56 195 PHE A O 1
ATOM 1538 N N . PRO A 1 196 ? 5.707 23.031 4.844 1 97.56 196 PRO A N 1
ATOM 1539 C CA . PRO A 1 196 ? 5.262 21.688 5.203 1 97.56 196 PRO A CA 1
ATOM 1540 C C . PRO A 1 196 ? 6.059 20.594 4.492 1 97.56 196 PRO A C 1
ATOM 1542 O O . PRO A 1 196 ? 5.484 19.781 3.756 1 97.56 196 PRO A O 1
ATOM 1545 N N . TYR A 1 197 ? 7.332 20.516 4.77 1 98.25 197 TYR A N 1
ATOM 1546 C CA . TYR A 1 197 ? 8.188 19.453 4.246 1 98.25 197 TYR A CA 1
ATOM 1547 C C . TYR A 1 197 ? 8.18 18.25 5.172 1 98.25 197 TYR A C 1
ATOM 1549 O O . TYR A 1 197 ? 9.227 17.812 5.656 1 98.25 197 TYR A O 1
ATOM 1557 N N . TYR A 1 198 ? 7.051 17.609 5.254 1 98.56 198 TYR A N 1
ATOM 1558 C CA . TYR A 1 198 ? 6.84 16.547 6.223 1 98.56 198 TYR A CA 1
ATOM 1559 C C . TYR A 1 198 ? 7.738 15.352 5.922 1 98.56 198 TYR A C 1
ATOM 1561 O O . TYR A 1 198 ? 8.438 14.852 6.805 1 98.56 198 TYR A O 1
ATOM 1569 N N . ASN A 1 199 ? 7.754 14.867 4.688 1 98.12 199 ASN A N 1
ATOM 1570 C CA . ASN A 1 199 ? 8.57 13.711 4.34 1 98.12 199 ASN A CA 1
ATOM 1571 C C . ASN A 1 199 ? 10.062 14.023 4.477 1 98.12 199 ASN A C 1
ATOM 1573 O O . ASN A 1 199 ? 10.82 13.211 5.008 1 98.12 199 ASN A O 1
ATOM 1577 N N . ALA A 1 200 ? 10.469 15.156 4.004 1 98.12 200 ALA A N 1
ATOM 1578 C CA . ALA A 1 200 ? 11.875 15.539 4.059 1 98.12 200 ALA A CA 1
ATOM 1579 C C . ALA A 1 200 ? 12.359 15.648 5.5 1 98.12 200 ALA A C 1
ATOM 1581 O O . ALA A 1 200 ? 13.453 15.18 5.836 1 98.12 200 ALA A O 1
ATOM 1582 N N . LEU A 1 201 ? 11.578 16.297 6.293 1 98.56 201 LEU A N 1
ATOM 1583 C CA . LEU A 1 201 ? 11.961 16.469 7.691 1 98.56 201 LEU A CA 1
ATOM 1584 C C . LEU A 1 201 ? 11.992 15.117 8.406 1 98.56 201 LEU A C 1
ATOM 1586 O O . LEU A 1 201 ? 12.836 14.891 9.273 1 98.56 201 LEU A O 1
ATOM 1590 N N . ARG A 1 202 ? 11.039 14.289 8.102 1 98.44 202 ARG A N 1
ATOM 1591 C CA . ARG A 1 202 ? 11.07 12.922 8.617 1 98.44 202 ARG A CA 1
ATOM 1592 C C . ARG A 1 202 ? 12.367 12.219 8.227 1 98.44 202 ARG A C 1
ATOM 1594 O O . ARG A 1 202 ? 12.984 11.539 9.039 1 98.44 202 ARG A O 1
ATOM 1601 N N . ASP A 1 203 ? 12.75 12.383 6.965 1 97.69 203 ASP A N 1
ATOM 1602 C CA . ASP A 1 203 ? 14.008 11.812 6.492 1 97.69 203 ASP A CA 1
ATOM 1603 C C . ASP A 1 203 ? 15.188 12.352 7.301 1 97.69 203 ASP A C 1
ATOM 1605 O O . ASP A 1 203 ? 16.078 11.586 7.691 1 97.69 203 ASP A O 1
ATOM 1609 N N . CYS A 1 204 ? 15.203 13.594 7.535 1 98.19 204 CYS A N 1
ATOM 1610 C CA . CYS A 1 204 ? 16.281 14.227 8.281 1 98.19 204 CYS A CA 1
ATOM 1611 C C . CYS A 1 204 ? 16.375 13.664 9.695 1 98.19 204 CYS A C 1
ATOM 1613 O O . CYS A 1 204 ? 17.453 13.32 10.164 1 98.19 204 CYS A O 1
ATOM 1615 N N . LEU A 1 205 ? 15.219 13.562 10.32 1 98.25 205 LEU A N 1
ATOM 1616 C CA . LEU A 1 205 ? 15.195 13.039 11.68 1 98.25 205 LEU A CA 1
ATOM 1617 C C . LEU A 1 205 ? 15.656 11.586 11.703 1 98.25 205 LEU A C 1
ATOM 1619 O O . LEU A 1 205 ? 16.312 11.148 12.664 1 98.25 205 LEU A O 1
ATOM 1623 N N . SER A 1 206 ? 15.297 10.844 10.695 1 97.31 206 SER A N 1
ATOM 1624 C CA . SER A 1 206 ? 15.727 9.453 10.602 1 97.31 206 SER A CA 1
ATOM 1625 C C . SER A 1 206 ? 17.25 9.359 10.531 1 97.31 206 SER A C 1
ATOM 1627 O O . SER A 1 206 ? 17.844 8.477 11.148 1 97.31 206 SER A O 1
ATOM 1629 N N . CYS A 1 207 ? 17.844 10.219 9.789 1 96.81 207 CYS A N 1
ATOM 1630 C CA . CYS A 1 207 ? 19.297 10.273 9.703 1 96.81 207 CYS A CA 1
ATOM 1631 C C . CYS A 1 207 ? 19.906 10.656 11.047 1 96.81 207 CYS A C 1
ATOM 1633 O O . CYS A 1 207 ? 20.938 10.102 11.445 1 96.81 207 CYS A O 1
ATOM 1635 N N . LEU A 1 208 ? 19.344 11.578 11.695 1 97.12 208 LEU A N 1
ATOM 1636 C CA . LEU A 1 208 ? 19.828 12 13 1 97.12 208 LEU A CA 1
ATOM 1637 C C . LEU A 1 208 ? 19.844 10.828 13.977 1 97.12 208 LEU A C 1
ATOM 1639 O O . LEU A 1 208 ? 20.812 10.664 14.727 1 97.12 208 LEU A O 1
ATOM 1643 N N . LEU A 1 209 ? 18.812 10.062 13.969 1 95.5 209 LEU A N 1
ATOM 1644 C CA . LEU A 1 209 ? 18.703 8.953 14.914 1 95.5 209 LEU A CA 1
ATOM 1645 C C . LEU A 1 209 ? 19.797 7.926 14.672 1 95.5 209 LEU A C 1
ATOM 1647 O O . LEU A 1 209 ? 20.281 7.289 15.617 1 95.5 209 LEU A O 1
ATOM 1651 N N . VAL A 1 210 ? 20.141 7.77 13.406 1 93.69 210 VAL A N 1
ATOM 1652 C CA . VAL A 1 210 ? 21.234 6.863 13.078 1 93.69 210 VAL A CA 1
ATOM 1653 C C . VAL A 1 210 ? 22.516 7.324 13.773 1 93.69 210 VAL A C 1
ATOM 1655 O O . VAL A 1 210 ? 23.328 6.504 14.211 1 93.69 210 VAL A O 1
ATOM 1658 N N . GLN A 1 211 ? 22.656 8.617 13.938 1 92.5 211 GLN A N 1
ATOM 1659 C CA . GLN A 1 211 ? 23.828 9.203 14.578 1 92.5 211 GLN A CA 1
ATOM 1660 C C . GLN A 1 211 ? 23.688 9.164 16.094 1 92.5 211 GLN A C 1
ATOM 1662 O O . GLN A 1 211 ? 24.688 8.992 16.812 1 92.5 211 GLN A O 1
ATOM 1667 N N . LEU A 1 212 ? 22.5 9.281 16.625 1 91.81 212 LEU A N 1
ATOM 1668 C CA . LEU A 1 212 ? 22.266 9.43 18.047 1 91.81 212 LEU A CA 1
ATOM 1669 C C . LEU A 1 212 ? 22.312 8.078 18.75 1 91.81 212 LEU A C 1
ATOM 1671 O O . LEU A 1 212 ? 22.703 7.988 19.922 1 91.81 212 LEU A O 1
ATOM 1675 N N . ARG A 1 213 ? 21.922 7.074 18.094 1 86.94 213 ARG A N 1
ATOM 1676 C CA . ARG A 1 213 ? 21.766 5.762 18.719 1 86.94 213 ARG A CA 1
ATOM 1677 C C . ARG A 1 213 ? 23.109 5.266 19.266 1 86.94 213 ARG A C 1
ATOM 1679 O O . ARG A 1 213 ? 23.203 4.871 20.422 1 86.94 213 ARG A O 1
ATOM 1686 N N . PRO A 1 214 ? 24.125 5.324 18.438 1 82.56 214 PRO A N 1
ATOM 1687 C CA . PRO A 1 214 ? 25.406 4.863 18.969 1 82.56 214 PRO A CA 1
ATOM 1688 C C . PRO A 1 214 ? 26.094 5.91 19.844 1 82.56 214 PRO A C 1
ATOM 1690 O O . PRO A 1 214 ? 27.078 5.605 20.531 1 82.56 214 PRO A O 1
ATOM 1693 N N . ALA A 1 215 ? 25.578 7.121 19.922 1 80.12 215 ALA A N 1
ATOM 1694 C CA . ALA A 1 215 ? 26.266 8.219 20.594 1 80.12 215 ALA A CA 1
ATOM 1695 C C . ALA A 1 215 ? 26.078 8.125 22.109 1 80.12 215 ALA A C 1
ATOM 1697 O O . ALA A 1 215 ? 25.031 7.695 22.594 1 80.12 215 ALA A O 1
ATOM 1698 N N . ARG A 1 216 ? 27.156 8.633 22.766 1 78.44 216 ARG A N 1
ATOM 1699 C CA . ARG A 1 216 ? 27.047 8.805 24.203 1 78.44 216 ARG A CA 1
ATOM 1700 C C . ARG A 1 216 ? 26.172 9.992 24.562 1 78.44 216 ARG A C 1
ATOM 1702 O O . ARG A 1 216 ? 26.062 10.945 23.781 1 78.44 216 ARG A O 1
ATOM 1709 N N . GLN A 1 217 ? 25.609 9.938 25.672 1 76 217 GLN A N 1
ATOM 1710 C CA . GLN A 1 217 ? 24.719 11 26.109 1 76 217 GLN A CA 1
ATOM 1711 C C . GLN A 1 217 ? 25.422 12.352 26.109 1 76 217 GLN A C 1
ATOM 1713 O O . GLN A 1 217 ? 24.812 13.375 25.781 1 76 217 GLN A O 1
ATOM 1718 N N . ALA A 1 218 ? 26.641 12.336 26.391 1 79.38 218 ALA A N 1
ATOM 1719 C CA . ALA A 1 218 ? 27.438 13.562 26.484 1 79.38 218 ALA A CA 1
ATOM 1720 C C . ALA A 1 218 ? 27.562 14.227 25.109 1 79.38 218 ALA A C 1
ATOM 1722 O O . ALA A 1 218 ? 27.75 15.445 25.016 1 79.38 218 ALA A O 1
ATOM 1723 N N . ASP A 1 219 ? 27.469 13.453 24.125 1 87.31 219 ASP A N 1
ATOM 1724 C CA . ASP A 1 219 ? 27.656 13.953 22.75 1 87.31 219 ASP A CA 1
ATOM 1725 C C . ASP A 1 219 ? 26.328 14.344 22.125 1 87.31 219 ASP A C 1
ATOM 1727 O O . ASP A 1 219 ? 26.281 14.867 21.016 1 87.31 219 ASP A O 1
ATOM 1731 N N . PHE A 1 220 ? 25.344 14.195 22.844 1 88.69 220 PHE A N 1
ATOM 1732 C CA . PHE A 1 220 ? 24 14.375 22.297 1 88.69 220 PHE A CA 1
ATOM 1733 C C . PHE A 1 220 ? 23.766 15.828 21.891 1 88.69 220 PHE A C 1
ATOM 1735 O O . PHE A 1 220 ? 23.328 16.109 20.781 1 88.69 220 PHE A O 1
ATOM 1742 N N . GLU A 1 221 ? 24.047 16.625 22.797 1 90.12 221 GLU A N 1
ATOM 1743 C CA . GLU A 1 221 ? 23.797 18.047 22.547 1 90.12 221 GLU A CA 1
ATOM 1744 C C . GLU A 1 221 ? 24.594 18.547 21.328 1 90.12 221 GLU A C 1
ATOM 1746 O O . GLU A 1 221 ? 24.047 19.266 20.484 1 90.12 221 GLU A O 1
ATOM 1751 N N . GLU A 1 222 ? 25.828 18.141 21.281 1 91.81 222 GLU A N 1
ATOM 1752 C CA . GLU A 1 222 ? 26.672 18.562 20.172 1 91.81 222 GLU A CA 1
ATOM 1753 C C . GLU A 1 222 ? 26.188 17.984 18.844 1 91.81 222 GLU A C 1
ATOM 1755 O O . GLU A 1 222 ? 26.203 18.656 17.812 1 91.81 222 GLU A O 1
ATOM 1760 N N . THR A 1 223 ? 25.797 16.766 18.875 1 94.38 223 THR A N 1
ATOM 1761 C CA . THR A 1 223 ? 25.297 16.109 17.688 1 94.38 223 THR A CA 1
ATOM 1762 C C . THR A 1 223 ? 24.062 16.828 17.156 1 94.38 223 THR A C 1
ATOM 1764 O O . THR A 1 223 ? 23.922 17.062 15.953 1 94.38 223 THR A O 1
ATOM 1767 N N . ILE A 1 224 ? 23.203 17.203 18.047 1 96.06 224 ILE A N 1
ATOM 1768 C CA . ILE A 1 224 ? 21.953 17.875 17.656 1 96.06 224 ILE A CA 1
ATOM 1769 C C . ILE A 1 224 ? 22.266 19.281 17.172 1 96.06 224 ILE A C 1
ATOM 1771 O O . ILE A 1 224 ? 21.641 19.766 16.219 1 96.06 224 ILE A O 1
ATOM 1775 N N . LYS A 1 225 ? 23.188 19.891 17.797 1 94.69 225 LYS A N 1
ATOM 1776 C CA . LYS A 1 225 ? 23.594 21.234 17.359 1 94.69 225 LYS A CA 1
ATOM 1777 C C . LYS A 1 225 ? 24.141 21.219 15.945 1 94.69 225 LYS A C 1
ATOM 1779 O O . LYS A 1 225 ? 23.781 22.047 15.117 1 94.69 225 LYS A O 1
ATOM 1784 N N . GLU A 1 226 ? 25.016 20.25 15.711 1 94.81 226 GLU A N 1
ATOM 1785 C CA . GLU A 1 226 ? 25.594 20.109 14.375 1 94.81 226 GLU A CA 1
ATOM 1786 C C . GLU A 1 226 ? 24.516 19.797 13.336 1 94.81 226 GLU A C 1
ATOM 1788 O O . GLU A 1 226 ? 24.547 20.344 12.234 1 94.81 226 GLU A O 1
ATOM 1793 N N . PHE A 1 227 ? 23.734 18.906 13.695 1 96.31 227 PHE A N 1
ATOM 1794 C CA . PHE A 1 227 ? 22.609 18.562 12.852 1 96.31 227 PHE A CA 1
ATOM 1795 C C . PHE A 1 227 ? 21.766 19.781 12.531 1 96.31 227 PHE A C 1
ATOM 1797 O O . PHE A 1 227 ? 21.422 20.031 11.375 1 96.31 227 PHE A O 1
ATOM 1804 N N . SER A 1 228 ? 21.422 20.578 13.5 1 96.56 228 SER A N 1
ATOM 1805 C CA . SER A 1 228 ? 20.609 21.781 13.352 1 96.56 228 SER A CA 1
ATOM 1806 C C . SER A 1 228 ? 21.297 22.812 12.461 1 96.56 228 SER A C 1
ATOM 1808 O O . SER A 1 228 ? 20.656 23.438 11.617 1 96.56 228 SER A O 1
ATOM 1810 N N . ALA A 1 229 ? 22.562 22.938 12.672 1 94.88 229 ALA A N 1
ATOM 1811 C CA . ALA A 1 229 ? 23.344 23.875 11.859 1 94.88 229 ALA A CA 1
ATOM 1812 C C . ALA A 1 229 ? 23.297 23.469 10.383 1 94.88 229 ALA A C 1
ATOM 1814 O O . ALA A 1 229 ? 23.125 24.328 9.508 1 94.88 229 ALA A O 1
ATOM 1815 N N . LYS A 1 230 ? 23.469 22.25 10.125 1 94.62 230 LYS A N 1
ATOM 1816 C CA . LYS A 1 230 ? 23.438 21.75 8.75 1 94.62 230 LYS A CA 1
ATOM 1817 C C . LYS A 1 230 ? 22.094 22.031 8.102 1 94.62 230 LYS A C 1
ATOM 1819 O O . LYS A 1 230 ? 22.031 22.484 6.953 1 94.62 230 LYS A O 1
ATOM 1824 N N . LEU A 1 231 ? 21.016 21.781 8.82 1 96.06 231 LEU A N 1
ATOM 1825 C CA . LEU A 1 231 ? 19.672 21.969 8.273 1 96.06 231 LEU A CA 1
ATOM 1826 C C . LEU A 1 231 ? 19.391 23.453 8.008 1 96.06 231 LEU A C 1
ATOM 1828 O O . LEU A 1 231 ? 18.656 23.797 7.078 1 96.06 231 LEU A O 1
ATOM 1832 N N . SER A 1 232 ? 19.969 24.297 8.836 1 94.06 232 SER A N 1
ATOM 1833 C CA . SER A 1 232 ? 19.75 25.734 8.688 1 94.06 232 SER A CA 1
ATOM 1834 C C . SER A 1 232 ? 20.406 26.266 7.422 1 94.06 232 SER A C 1
ATOM 1836 O O . SER A 1 232 ? 20.031 27.328 6.918 1 94.06 232 SER A O 1
ATOM 1838 N N . LEU A 1 233 ? 21.359 25.547 6.898 1 93.69 233 LEU A N 1
ATOM 1839 C CA . LEU A 1 233 ? 22.109 25.969 5.719 1 93.69 233 LEU A CA 1
ATOM 1840 C C . LEU A 1 233 ? 21.438 25.469 4.445 1 93.69 233 LEU A C 1
ATOM 1842 O O . LEU A 1 233 ? 21.812 25.891 3.342 1 93.69 233 LEU A O 1
ATOM 1846 N N . VAL A 1 234 ? 20.484 24.594 4.57 1 95.56 234 VAL A N 1
ATOM 1847 C CA . VAL A 1 234 ? 19.797 24.047 3.398 1 95.56 234 VAL A CA 1
ATOM 1848 C C . VAL A 1 234 ? 18.875 25.094 2.803 1 95.56 234 VAL A C 1
ATOM 1850 O O . VAL A 1 234 ? 17.922 25.531 3.453 1 95.56 234 VAL A O 1
ATOM 1853 N N . PRO A 1 235 ? 19.094 25.516 1.562 1 93.88 235 PRO A N 1
ATOM 1854 C CA . PRO A 1 235 ? 18.203 26.484 0.938 1 93.88 235 PRO A CA 1
ATOM 1855 C C . PRO A 1 235 ? 16.859 25.891 0.536 1 93.88 235 PRO A C 1
ATOM 1857 O O . PRO A 1 235 ? 16.766 24.703 0.24 1 93.88 235 PRO A O 1
ATOM 1860 N N . LEU A 1 236 ? 15.891 26.672 0.516 1 94.94 236 LEU A N 1
ATOM 1861 C CA . LEU A 1 236 ? 14.586 26.266 0.006 1 94.94 236 LEU A CA 1
ATOM 1862 C C . LEU A 1 236 ? 14.547 26.359 -1.515 1 94.94 236 LEU A C 1
ATOM 1864 O O . LEU A 1 236 ? 15.117 27.281 -2.098 1 94.94 236 LEU A O 1
ATOM 1868 N N . PRO A 1 237 ? 13.875 25.406 -2.121 1 95.31 237 PRO A N 1
ATOM 1869 C CA . PRO A 1 237 ? 13.797 25.484 -3.582 1 95.31 237 PRO A CA 1
ATOM 1870 C C . PRO A 1 237 ? 12.891 26.609 -4.074 1 95.31 237 PRO A C 1
ATOM 1872 O O . PRO A 1 237 ? 11.875 26.906 -3.449 1 95.31 237 PRO A O 1
ATOM 1875 N N . PRO A 1 238 ? 13.258 27.266 -5.172 1 93.44 238 PRO A N 1
ATOM 1876 C CA . PRO A 1 238 ? 12.32 28.188 -5.812 1 93.44 238 PRO A CA 1
ATOM 1877 C C . PRO A 1 238 ? 11.133 27.484 -6.461 1 93.44 238 PRO A C 1
ATOM 1879 O O . PRO A 1 238 ? 11.18 26.266 -6.684 1 93.44 238 PRO A O 1
ATOM 1882 N N . PRO A 1 239 ? 10.094 28.188 -6.707 1 94.06 239 PRO A N 1
ATOM 1883 C CA . PRO A 1 239 ? 8.992 27.578 -7.445 1 94.06 239 PRO A CA 1
ATOM 1884 C C . PRO A 1 239 ? 9.398 27.109 -8.836 1 94.06 239 PRO A C 1
ATOM 1886 O O . PRO A 1 239 ? 10.312 27.688 -9.445 1 94.06 239 PRO A O 1
ATOM 1889 N N . GLY A 1 240 ? 8.773 26.016 -9.289 1 92.88 240 GLY A N 1
ATOM 1890 C CA . GLY A 1 240 ? 9.102 25.516 -10.617 1 92.88 240 GLY A CA 1
ATOM 1891 C C . GLY A 1 240 ? 9.555 24.078 -10.617 1 92.88 240 GLY A C 1
ATOM 1892 O O . GLY A 1 240 ? 9.023 23.25 -9.867 1 92.88 240 GLY A O 1
ATOM 1893 N N . GLN A 1 241 ? 10.438 23.812 -11.445 1 90.25 241 GLN A N 1
ATOM 1894 C CA . GLN A 1 241 ? 10.812 22.422 -11.672 1 90.25 241 GLN A CA 1
ATOM 1895 C C . GLN A 1 241 ? 12.133 22.094 -10.992 1 90.25 241 GLN A C 1
ATOM 1897 O O . GLN A 1 241 ? 12.539 20.922 -10.953 1 90.25 241 GLN A O 1
ATOM 1902 N N . LEU A 1 242 ? 12.703 23.016 -10.328 1 91.5 242 LEU A N 1
ATOM 1903 C CA . LEU A 1 242 ? 13.992 22.781 -9.688 1 91.5 242 LEU A CA 1
ATOM 1904 C C . LEU A 1 242 ? 13.812 22.359 -8.242 1 91.5 242 LEU A C 1
ATOM 1906 O O . LEU A 1 242 ? 13.367 23.141 -7.402 1 91.5 242 LEU A O 1
ATOM 1910 N N . HIS A 1 243 ? 14.195 21.156 -7.973 1 93.62 243 HIS A N 1
ATOM 1911 C CA . HIS A 1 243 ? 14.125 20.641 -6.609 1 93.62 243 HIS A CA 1
ATOM 1912 C C . HIS A 1 243 ? 15.484 20.703 -5.922 1 93.62 243 HIS A C 1
ATOM 1914 O O . HIS A 1 243 ? 16.516 20.812 -6.586 1 93.62 243 HIS A O 1
ATOM 1920 N N . VAL A 1 244 ? 15.508 20.828 -4.617 1 95.19 244 VAL A N 1
ATOM 1921 C CA . VAL A 1 244 ? 16.734 20.797 -3.836 1 95.19 244 VAL A CA 1
ATOM 1922 C C . VAL A 1 244 ? 16.984 19.391 -3.303 1 95.19 244 VAL A C 1
ATOM 1924 O O . VAL A 1 244 ? 16.078 18.75 -2.764 1 95.19 244 VAL A O 1
ATOM 1927 N N . CYS A 1 245 ? 18.125 18.859 -3.592 1 95.44 245 CYS A N 1
ATOM 1928 C CA . CYS A 1 245 ? 18.562 17.562 -3.074 1 95.44 245 CYS A CA 1
ATOM 1929 C C . CYS A 1 245 ? 19.875 17.688 -2.312 1 95.44 245 CYS A C 1
ATOM 1931 O O . CYS A 1 245 ? 20.797 18.375 -2.771 1 95.44 245 CYS A O 1
ATOM 1933 N N . PHE A 1 246 ? 19.953 17.172 -1.121 1 95.62 246 PHE A N 1
ATOM 1934 C CA . PHE A 1 246 ? 21.188 17.219 -0.33 1 95.62 246 PHE A CA 1
ATOM 1935 C C . PHE A 1 246 ? 21.391 15.906 0.413 1 95.62 246 PHE A C 1
ATOM 1937 O O . PHE A 1 246 ? 20.453 15.148 0.632 1 95.62 246 PHE A O 1
ATOM 1944 N N . SER A 1 247 ? 22.594 15.656 0.746 1 94.38 247 SER A N 1
ATOM 1945 C CA . SER A 1 247 ? 22.953 14.422 1.442 1 94.38 247 SER A CA 1
ATOM 1946 C C . SER A 1 247 ? 23.016 14.641 2.949 1 94.38 247 SER A C 1
ATOM 1948 O O . SER A 1 247 ? 23.719 15.539 3.42 1 94.38 247 SER A O 1
ATOM 1950 N N . LEU A 1 248 ? 22.234 14.031 3.615 1 94 248 LEU A N 1
ATOM 1951 C CA . LEU A 1 248 ? 22.328 13.836 5.059 1 94 248 LEU A CA 1
ATOM 1952 C C . LEU A 1 248 ? 22.516 12.359 5.398 1 94 248 LEU A C 1
ATOM 1954 O O . LEU A 1 248 ? 21.531 11.617 5.496 1 94 248 LEU A O 1
ATOM 1958 N N . ARG A 1 249 ? 23.734 11.961 5.457 1 90.19 249 ARG A N 1
ATOM 1959 C CA . ARG A 1 249 ? 24.062 10.539 5.523 1 90.19 249 ARG A CA 1
ATOM 1960 C C . ARG A 1 249 ? 23.172 9.828 6.543 1 90.19 249 ARG A C 1
ATOM 1962 O O . ARG A 1 249 ? 23.016 10.297 7.672 1 90.19 249 ARG A O 1
ATOM 1969 N N . PRO A 1 250 ? 22.656 8.719 6.105 1 92.62 250 PRO A N 1
ATOM 1970 C CA . PRO A 1 250 ? 22.953 7.953 4.891 1 92.62 250 PRO A CA 1
ATOM 1971 C C . PRO A 1 250 ? 21.969 8.234 3.76 1 92.62 250 PRO A C 1
ATOM 1973 O O . PRO A 1 250 ? 22.031 7.602 2.703 1 92.62 250 PRO A O 1
ATOM 1976 N N . LEU A 1 251 ? 21.078 9.203 3.934 1 94.94 251 LEU A N 1
ATOM 1977 C CA . LEU A 1 251 ? 20.016 9.391 2.949 1 94.94 251 LEU A CA 1
ATOM 1978 C C . LE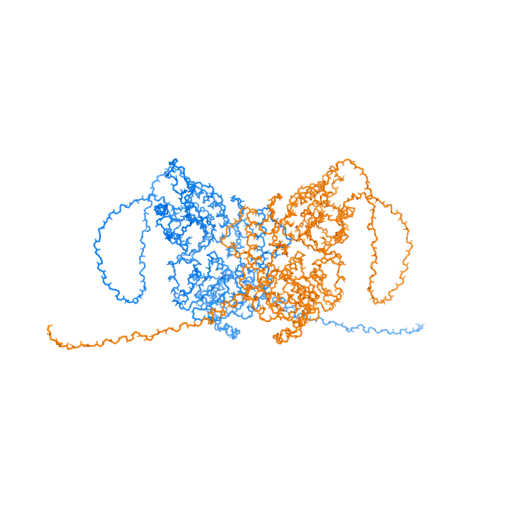U A 1 251 ? 20.297 10.609 2.076 1 94.94 251 LEU A C 1
ATOM 1980 O O . LEU A 1 251 ? 20.969 11.555 2.51 1 94.94 251 LEU A O 1
ATOM 1984 N N . GLN A 1 252 ? 19.797 10.5 0.822 1 95.31 252 GLN A N 1
ATOM 1985 C CA . GLN A 1 252 ? 19.594 11.68 -0.006 1 95.31 252 GLN A CA 1
ATOM 1986 C C . GLN A 1 252 ? 18.203 12.273 0.214 1 95.31 252 GLN A C 1
ATOM 1988 O O . GLN A 1 252 ? 17.203 11.633 -0.087 1 95.31 252 GLN A O 1
ATOM 1993 N N . VAL A 1 253 ? 18.203 13.492 0.728 1 97 253 VAL A N 1
ATOM 1994 C CA . VAL A 1 253 ? 16.938 14.117 1.074 1 97 253 VAL A CA 1
ATOM 1995 C C . VAL A 1 253 ? 16.516 15.078 -0.035 1 97 253 VAL A C 1
ATOM 1997 O O . VAL A 1 253 ? 17.328 15.844 -0.547 1 97 253 VAL A O 1
ATOM 2000 N N . VAL A 1 254 ? 15.242 15.031 -0.393 1 97 254 VAL A N 1
ATOM 2001 C CA . VAL A 1 254 ? 14.742 15.852 -1.489 1 97 254 VAL A CA 1
ATOM 2002 C C . VAL A 1 254 ? 13.688 16.828 -0.964 1 97 254 VAL A C 1
ATOM 2004 O O . VAL A 1 254 ? 12.781 16.438 -0.23 1 97 254 VAL A O 1
ATOM 2007 N N . LEU A 1 255 ? 13.852 18.094 -1.266 1 97.62 255 LEU A N 1
ATOM 2008 C CA . LEU A 1 255 ? 12.836 19.125 -1.062 1 97.62 255 LEU A CA 1
ATOM 2009 C C . LEU A 1 255 ? 12.141 19.469 -2.373 1 97.62 255 LEU A C 1
ATOM 2011 O O . LEU A 1 255 ? 12.688 20.219 -3.191 1 97.62 255 LEU A O 1
ATOM 2015 N N . PRO A 1 256 ? 10.922 18.953 -2.508 1 97.31 256 PRO A N 1
ATOM 2016 C CA . PRO A 1 256 ? 10.227 19.266 -3.758 1 97.31 256 PRO A CA 1
ATOM 2017 C C . PRO A 1 256 ? 9.867 20.75 -3.861 1 97.31 256 PRO A C 1
ATOM 2019 O O . PRO A 1 256 ? 9.547 21.391 -2.854 1 97.31 256 PRO A O 1
ATOM 2022 N N . SER A 1 257 ? 9.875 21.234 -5.062 1 96.19 257 SER A N 1
ATOM 2023 C CA . SER A 1 257 ? 9.5 22.609 -5.324 1 96.19 257 SER A CA 1
ATOM 2024 C C . SER A 1 257 ? 7.992 22.766 -5.469 1 96.19 257 SER A C 1
ATOM 2026 O O . SER A 1 257 ? 7.309 21.828 -5.887 1 96.19 257 SER A O 1
ATOM 2028 N N . ARG A 1 258 ? 7.559 23.891 -5.094 1 94.75 258 ARG A N 1
ATOM 2029 C CA . ARG A 1 258 ? 6.18 24.219 -5.445 1 94.75 258 ARG A CA 1
ATOM 2030 C C . ARG A 1 258 ? 6.043 24.484 -6.941 1 94.75 258 ARG A C 1
ATOM 2032 O O . ARG A 1 258 ? 6.992 24.922 -7.59 1 94.75 258 ARG A O 1
ATOM 2039 N N . GLU A 1 259 ? 4.918 24.266 -7.469 1 92.19 259 GLU A N 1
ATOM 2040 C CA . GLU A 1 259 ? 4.688 24.422 -8.898 1 92.19 259 GLU A CA 1
ATOM 2041 C C . GLU A 1 259 ? 4.844 25.891 -9.32 1 92.19 259 GLU A C 1
ATOM 2043 O O . GLU A 1 259 ? 5.43 26.172 -10.367 1 92.19 259 GLU A O 1
ATOM 2048 N N . ASP A 1 260 ? 4.246 26.781 -8.578 1 91.31 260 ASP A N 1
ATOM 2049 C CA . ASP A 1 260 ? 4.355 28.219 -8.766 1 91.31 260 ASP A CA 1
ATOM 2050 C C . ASP A 1 260 ? 4.316 28.953 -7.422 1 91.31 260 ASP A C 1
ATOM 2052 O O . ASP A 1 260 ? 4.223 28.328 -6.371 1 91.31 260 ASP A O 1
ATOM 2056 N N . GLN A 1 261 ? 4.371 30.188 -7.449 1 88.19 261 GLN A N 1
ATOM 2057 C CA . GLN A 1 261 ? 4.504 31 -6.238 1 88.19 261 GLN A CA 1
ATOM 2058 C C . GLN A 1 261 ? 3.275 30.844 -5.344 1 88.19 261 GLN A C 1
ATOM 2060 O O . GLN A 1 261 ? 3.383 30.906 -4.117 1 88.19 261 GLN A O 1
ATOM 2065 N N . ASP A 1 262 ? 2.164 30.578 -5.91 1 88.06 262 ASP A N 1
ATOM 2066 C CA . ASP A 1 262 ? 0.923 30.547 -5.141 1 88.06 262 ASP A CA 1
ATOM 2067 C C . ASP A 1 262 ? 0.503 29.109 -4.832 1 88.06 262 ASP A C 1
ATOM 2069 O O . ASP A 1 262 ? -0.452 28.891 -4.09 1 88.06 262 ASP A O 1
ATOM 2073 N N . SER A 1 263 ? 1.235 28.172 -5.324 1 92.81 263 SER A N 1
ATOM 2074 C CA . SER A 1 263 ? 0.908 26.766 -5.105 1 92.81 263 SER A CA 1
ATOM 2075 C C . SER A 1 263 ? 1.502 26.25 -3.795 1 92.81 263 SER A C 1
ATOM 2077 O O . SER A 1 263 ? 2.559 26.719 -3.365 1 92.81 263 SER A O 1
ATOM 2079 N N . PRO A 1 264 ? 0.797 25.391 -3.205 1 94.88 264 PRO A N 1
ATOM 2080 C CA . PRO A 1 264 ? 1.334 24.828 -1.963 1 94.88 264 PRO A CA 1
ATOM 2081 C C . PRO A 1 264 ? 2.496 23.875 -2.203 1 94.88 264 PRO A C 1
ATOM 2083 O O . PRO A 1 264 ? 2.633 23.328 -3.299 1 94.88 264 PRO A O 1
ATOM 2086 N N . VAL A 1 265 ? 3.32 23.703 -1.151 1 96.44 265 VAL A N 1
ATOM 2087 C CA . VAL A 1 265 ? 4.32 22.641 -1.134 1 96.44 265 VAL A CA 1
ATOM 2088 C C . VAL A 1 265 ? 3.633 21.297 -0.938 1 96.44 265 VAL A C 1
ATOM 2090 O O . VAL A 1 265 ? 2.795 21.141 -0.047 1 96.44 265 VAL A O 1
ATOM 2093 N N . ILE A 1 266 ? 3.998 20.375 -1.835 1 97.88 266 ILE A N 1
ATOM 2094 C CA . ILE A 1 266 ? 3.436 19.031 -1.695 1 97.88 266 ILE A CA 1
ATOM 2095 C C . ILE A 1 266 ? 4.543 18.047 -1.325 1 97.88 266 ILE A C 1
ATOM 2097 O O . ILE A 1 266 ? 5.164 17.453 -2.203 1 97.88 266 ILE A O 1
ATOM 2101 N N . ASP A 1 267 ? 4.859 17.859 -0.102 1 98.25 267 ASP A N 1
ATOM 2102 C CA . ASP A 1 267 ? 5.797 16.875 0.421 1 98.25 267 ASP A CA 1
ATOM 2103 C C . ASP A 1 267 ? 5.117 15.953 1.434 1 98.25 267 ASP A C 1
ATOM 2105 O O . ASP A 1 267 ? 5.574 15.828 2.572 1 98.25 267 ASP A O 1
ATOM 2109 N N . ILE A 1 268 ? 4.066 15.367 0.927 1 98.44 268 ILE A N 1
ATOM 2110 C CA . ILE A 1 268 ? 3.186 14.5 1.702 1 98.44 268 ILE A CA 1
ATOM 2111 C C . ILE A 1 268 ? 2.514 13.492 0.776 1 98.44 268 ILE A C 1
ATOM 2113 O O . ILE A 1 268 ? 2.371 13.734 -0.424 1 98.44 268 ILE A O 1
ATOM 2117 N N . ASP A 1 269 ? 2.148 12.305 1.291 1 98.38 269 ASP A N 1
ATOM 2118 C CA . ASP A 1 269 ? 1.474 11.273 0.502 1 98.38 269 ASP A CA 1
ATOM 2119 C C . ASP A 1 269 ? -0.031 11.523 0.447 1 98.38 269 ASP A C 1
ATOM 2121 O O . ASP A 1 269 ? -0.772 11.086 1.328 1 98.38 269 ASP A O 1
ATOM 2125 N N . LEU A 1 270 ? -0.492 12 -0.649 1 98.75 270 LEU A N 1
ATOM 2126 C CA . LEU A 1 270 ? -1.853 12.523 -0.75 1 98.75 270 LEU A CA 1
ATOM 2127 C C . LEU A 1 270 ? -2.863 11.383 -0.84 1 98.75 270 LEU A C 1
ATOM 2129 O O . LEU A 1 270 ? -4.066 11.602 -0.686 1 98.75 270 LEU A O 1
ATOM 2133 N N . HIS A 1 271 ? -2.391 10.156 -1.053 1 98.62 271 HIS A N 1
ATOM 2134 C CA . HIS A 1 271 ? -3.357 9.078 -1.239 1 98.62 271 HIS A CA 1
ATOM 2135 C C . HIS A 1 271 ? -3.787 8.484 0.099 1 98.62 271 HIS A C 1
ATOM 2137 O O . HIS A 1 271 ? -4.695 7.652 0.151 1 98.62 271 HIS A O 1
ATOM 2143 N N . LEU A 1 272 ? -3.248 8.898 1.192 1 98.62 272 LEU A N 1
ATOM 2144 C CA . LEU A 1 272 ? -3.504 8.312 2.502 1 98.62 272 LEU A CA 1
ATOM 2145 C C . LEU A 1 272 ? -4.992 8.352 2.836 1 98.62 272 LEU A C 1
ATOM 2147 O O . LEU A 1 272 ? -5.57 7.34 3.236 1 98.62 272 LEU A O 1
ATOM 2151 N N . PRO A 1 273 ? -5.695 9.492 2.607 1 98.81 273 PRO A N 1
ATOM 2152 C CA . PRO A 1 273 ? -7.133 9.484 2.906 1 98.81 273 PRO A CA 1
ATOM 2153 C C . PRO A 1 273 ? -7.902 8.469 2.066 1 98.81 273 PRO A C 1
ATOM 2155 O O . PRO A 1 273 ? -8.891 7.898 2.535 1 98.81 273 PRO A O 1
ATOM 2158 N N . PHE A 1 274 ? -7.449 8.258 0.888 1 98.5 274 PHE A N 1
ATOM 2159 C CA . PHE A 1 274 ? -8.102 7.297 0.012 1 98.5 274 PHE A CA 1
ATOM 2160 C C . PHE A 1 274 ? -7.969 5.883 0.566 1 98.5 274 PHE A C 1
ATOM 2162 O O . PHE A 1 274 ? -8.766 5 0.236 1 98.5 274 PHE A O 1
ATOM 2169 N N . LEU A 1 275 ? -6.945 5.668 1.314 1 97.81 275 LEU A N 1
ATOM 2170 C CA . LEU A 1 275 ? -6.742 4.363 1.926 1 97.81 275 LEU A CA 1
ATOM 2171 C C . LEU A 1 275 ? -7.578 4.219 3.193 1 97.81 275 LEU A C 1
ATOM 2173 O O . LEU A 1 275 ? -7.836 3.1 3.648 1 97.81 275 LEU A O 1
ATOM 2177 N N . CYS A 1 276 ? -8 5.336 3.766 1 97.56 276 CYS A N 1
ATOM 2178 C CA . CYS A 1 276 ? -8.711 5.336 5.039 1 97.56 276 CYS A CA 1
ATOM 2179 C C . CYS A 1 276 ? -10.219 5.328 4.82 1 97.56 276 CYS A C 1
ATOM 2181 O O . CYS A 1 276 ? -10.969 4.762 5.621 1 97.56 276 CYS A O 1
ATOM 2183 N N . PHE A 1 277 ? -10.672 5.969 3.723 1 97.56 277 PHE A N 1
ATOM 2184 C CA . PHE A 1 277 ? -12.094 6.219 3.549 1 97.56 277 PHE A CA 1
ATOM 2185 C C . PHE A 1 277 ? -12.586 5.664 2.219 1 97.56 277 PHE A C 1
ATOM 2187 O O . PHE A 1 277 ? -11.852 5.672 1.228 1 97.56 277 PHE A O 1
ATOM 2194 N N . THR A 1 278 ? -13.859 5.223 2.281 1 96 278 THR A N 1
ATOM 2195 C CA . THR A 1 278 ? -14.516 5.031 0.994 1 96 278 THR A CA 1
ATOM 2196 C C . THR A 1 278 ? -14.703 6.367 0.276 1 96 278 THR A C 1
ATOM 2198 O O . THR A 1 278 ? -14.602 7.43 0.893 1 96 278 THR A O 1
ATOM 2201 N N . HIS A 1 279 ? -14.938 6.324 -1.009 1 97.56 279 HIS A N 1
ATOM 2202 C CA . HIS A 1 279 ? -15.156 7.555 -1.761 1 97.56 279 HIS A CA 1
ATOM 2203 C C . HIS A 1 279 ? -16.344 8.336 -1.201 1 97.56 279 HIS A C 1
ATOM 2205 O O . HIS A 1 279 ? -16.297 9.57 -1.118 1 97.56 279 HIS A O 1
ATOM 2211 N N . THR A 1 280 ? -17.344 7.641 -0.816 1 96.56 280 THR A N 1
ATOM 2212 C CA . THR A 1 280 ? -18.531 8.281 -0.262 1 96.56 280 THR A CA 1
ATOM 2213 C C . THR A 1 280 ? -18.203 8.992 1.045 1 96.56 280 THR A C 1
ATOM 2215 O O . THR A 1 280 ? -18.594 10.148 1.239 1 96.56 280 THR A O 1
ATOM 2218 N N . THR A 1 281 ? -17.547 8.32 1.907 1 97.12 281 THR A N 1
ATOM 2219 C CA . THR A 1 281 ? -17.172 8.914 3.188 1 97.12 281 THR A CA 1
ATOM 2220 C C . THR A 1 281 ? -16.219 10.094 2.982 1 97.12 281 THR A C 1
ATOM 2222 O O . THR A 1 281 ? -16.312 11.109 3.676 1 97.12 281 THR A O 1
ATOM 2225 N N . LEU A 1 282 ? -15.328 9.914 2.096 1 98.62 282 LEU A N 1
ATOM 2226 C CA . LEU A 1 282 ? -14.383 10.977 1.794 1 98.62 282 LEU A CA 1
ATOM 2227 C C . LEU A 1 282 ? -15.109 12.242 1.339 1 98.62 282 LEU A C 1
ATOM 2229 O O . LEU A 1 282 ? -14.789 13.344 1.788 1 98.62 282 LEU A O 1
ATOM 2233 N N . LEU A 1 283 ? -16.062 12.07 0.466 1 98.62 283 LEU A N 1
ATOM 2234 C CA . LEU A 1 283 ? -16.844 13.195 -0.027 1 98.62 283 LEU A CA 1
ATOM 2235 C C . LEU A 1 283 ? -17.641 13.836 1.102 1 98.62 283 LEU A C 1
ATOM 2237 O O . LEU A 1 283 ? -17.812 15.062 1.125 1 98.62 283 LEU A O 1
ATOM 2241 N N . GLN A 1 284 ? -18.078 13.039 1.994 1 97.81 284 GLN A N 1
ATOM 2242 C CA . GLN A 1 284 ? -18.797 13.57 3.15 1 97.81 284 GLN A CA 1
ATOM 2243 C C . GLN A 1 284 ? -17.875 14.43 4.016 1 97.81 284 GLN A C 1
ATOM 2245 O O . GLN A 1 284 ? -18.281 15.492 4.492 1 97.81 284 GLN A O 1
ATOM 2250 N N . VAL A 1 285 ? -16.719 13.945 4.227 1 98.56 285 VAL A N 1
ATOM 2251 C CA . VAL A 1 285 ? -15.75 14.695 5.02 1 98.56 285 VAL A CA 1
ATOM 2252 C C . VAL A 1 285 ? -15.438 16.016 4.336 1 98.56 285 VAL A C 1
ATOM 2254 O O . VAL A 1 285 ? -15.43 17.078 4.98 1 98.56 285 VAL A O 1
ATOM 2257 N N . LEU A 1 286 ? -15.195 15.984 3.043 1 98.75 286 LEU A N 1
ATOM 2258 C CA . LEU A 1 286 ? -14.914 17.203 2.285 1 98.75 286 LEU A CA 1
ATOM 2259 C C . LEU A 1 286 ? -16.094 18.156 2.328 1 98.75 286 LEU A C 1
ATOM 2261 O O . LEU A 1 286 ? -15.914 19.375 2.412 1 98.75 286 LEU A O 1
ATOM 2265 N N . SER A 1 287 ? -17.281 17.594 2.24 1 98.56 287 SER A N 1
ATOM 2266 C CA . SER A 1 287 ? -18.484 18.406 2.334 1 98.56 287 SER A CA 1
ATOM 2267 C C . SER A 1 287 ? -18.547 19.156 3.664 1 98.56 287 SER A C 1
ATOM 2269 O O . SER A 1 287 ? -18.891 20.344 3.701 1 98.56 287 SER A O 1
ATOM 2271 N N . CYS A 1 288 ? -18.234 18.469 4.711 1 98 288 CYS A N 1
ATOM 2272 C CA . CYS A 1 288 ? -18.25 19.062 6.039 1 98 288 CYS A CA 1
ATOM 22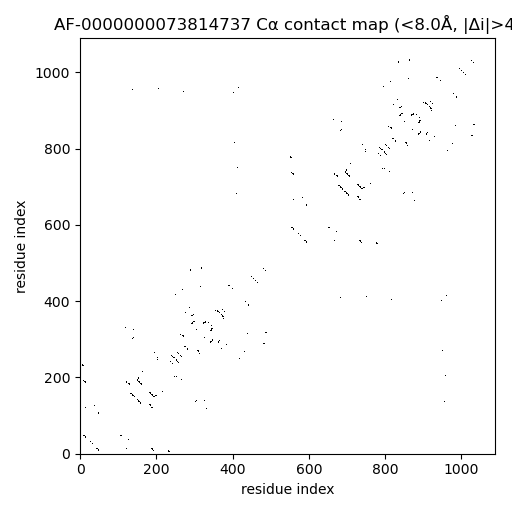73 C C . CYS A 1 288 ? -17.203 20.172 6.152 1 98 288 CYS A C 1
ATOM 2275 O O . CYS A 1 288 ? -17.438 21.188 6.801 1 98 288 CYS A O 1
ATOM 2277 N N . LEU A 1 289 ? -16.078 19.984 5.582 1 98.56 289 LEU A N 1
ATOM 2278 C CA . LEU A 1 289 ? -15.039 21.016 5.57 1 98.56 289 LEU A CA 1
ATOM 2279 C C . LEU A 1 289 ? -15.508 22.25 4.816 1 98.56 289 LEU A C 1
ATOM 2281 O O . LEU A 1 289 ? -15.352 23.375 5.301 1 98.56 289 LEU A O 1
ATOM 2285 N N . LEU A 1 290 ? -16.109 22.031 3.654 1 98.56 290 LEU A N 1
ATOM 2286 C CA . LEU A 1 290 ? -16.578 23.141 2.822 1 98.56 290 LEU A CA 1
ATOM 2287 C C . LEU A 1 290 ? -17.672 23.938 3.535 1 98.56 290 LEU A C 1
ATOM 2289 O O . LEU A 1 290 ? -17.812 25.141 3.312 1 98.56 290 LEU A O 1
ATOM 2293 N N . GLN A 1 291 ? -18.391 23.25 4.367 1 98.06 291 GLN A N 1
ATOM 2294 C CA . GLN A 1 291 ? -19.484 23.891 5.113 1 98.06 291 GLN A CA 1
ATOM 2295 C C . GLN A 1 291 ? -18.984 24.453 6.441 1 98.06 291 GLN A C 1
ATOM 2297 O O . GLN A 1 291 ? -19.766 24.922 7.258 1 98.06 291 GLN A O 1
ATOM 2302 N N . GLU A 1 292 ? -17.703 24.344 6.703 1 97.81 292 GLU A N 1
ATOM 2303 C CA . GLU A 1 292 ? -17.031 24.828 7.906 1 97.81 292 GLU A CA 1
ATOM 2304 C C . GLU A 1 292 ? -17.719 24.312 9.164 1 97.81 292 GLU A C 1
ATOM 2306 O O . GLU A 1 292 ? -18.094 25.094 10.047 1 97.81 292 GLU A O 1
ATOM 2311 N N . GLN A 1 293 ? -17.766 23 9.242 1 96.88 293 GLN A N 1
ATOM 2312 C CA . GLN A 1 293 ? -18.281 22.312 10.43 1 96.88 293 GLN A CA 1
ATOM 2313 C C . GLN A 1 293 ? -17.188 22.156 11.484 1 96.88 293 GLN A C 1
ATOM 2315 O O . GLN A 1 293 ? -16.016 22.438 11.219 1 96.88 293 GLN A O 1
ATOM 2320 N N . ARG A 1 294 ? -17.656 21.844 12.703 1 97.06 294 ARG A N 1
ATOM 2321 C CA . ARG A 1 294 ? -16.719 21.484 13.766 1 97.06 294 ARG A CA 1
ATOM 2322 C C . ARG A 1 294 ? -16.281 20.031 13.641 1 97.06 294 ARG A C 1
ATOM 2324 O O . ARG A 1 294 ? -16.969 19.125 14.102 1 97.06 294 ARG A O 1
ATOM 2331 N N . LEU A 1 295 ? -15.086 19.812 13.109 1 98 295 LEU A N 1
ATOM 2332 C CA . LEU A 1 295 ? -14.617 18.469 12.789 1 98 295 LEU A CA 1
ATOM 2333 C C . LEU A 1 295 ? -13.539 18.031 13.773 1 98 295 LEU A C 1
ATOM 2335 O O . LEU A 1 295 ? -12.586 18.766 14.047 1 98 295 LEU A O 1
ATOM 2339 N N . VAL A 1 296 ? -13.688 16.844 14.297 1 98.44 296 VAL A N 1
ATOM 2340 C CA . VAL A 1 296 ? -12.68 16.219 15.148 1 98.44 296 VAL A CA 1
ATOM 2341 C C . VAL A 1 296 ? -12.25 14.883 14.539 1 98.44 296 VAL A C 1
ATOM 2343 O O . VAL A 1 296 ? -13.07 13.977 14.383 1 98.44 296 VAL A O 1
ATOM 2346 N N . PHE A 1 297 ? -11.023 14.758 14.211 1 98.75 297 PHE A N 1
ATOM 2347 C CA . PHE A 1 297 ? -10.445 13.516 13.695 1 98.75 297 PHE A CA 1
ATOM 2348 C C . PHE A 1 297 ? -9.914 12.648 14.828 1 98.75 297 PHE A C 1
ATOM 2350 O O . PHE A 1 297 ? -9.344 13.164 15.797 1 98.75 297 PHE A O 1
ATOM 2357 N N . PHE A 1 298 ? -10.094 11.367 14.695 1 98.69 298 PHE A N 1
ATOM 2358 C CA . PHE A 1 298 ? -9.625 10.422 15.703 1 98.69 298 PHE A CA 1
ATOM 2359 C C . PHE A 1 298 ? -8.773 9.336 15.062 1 98.69 298 PHE A C 1
ATOM 2361 O O . PHE A 1 298 ? -9.109 8.828 13.992 1 98.69 298 PHE A O 1
ATOM 2368 N N . SER A 1 299 ? -7.715 8.977 15.688 1 98.62 299 SER A N 1
ATOM 2369 C CA . SER A 1 299 ? -6.855 7.863 15.297 1 98.62 299 SER A CA 1
ATOM 2370 C C . SER A 1 299 ? -6.008 7.379 16.469 1 98.62 299 SER A C 1
ATOM 2372 O O . SER A 1 299 ? -5.684 8.156 17.375 1 98.62 299 SER A O 1
ATOM 2374 N N . ALA A 1 300 ? -5.668 6.129 16.453 1 98 300 ALA A N 1
ATOM 2375 C CA . ALA A 1 300 ? -4.719 5.594 17.438 1 98 300 ALA A CA 1
ATOM 2376 C C . ALA A 1 300 ? -3.285 5.973 17.062 1 98 300 ALA A C 1
ATOM 2378 O O . ALA A 1 300 ? -2.389 5.922 17.906 1 98 300 ALA A O 1
ATOM 2379 N N . ASP A 1 301 ? -3.018 6.254 15.844 1 98.06 301 ASP A N 1
ATOM 2380 C CA . ASP A 1 301 ? -1.725 6.688 15.32 1 98.06 301 ASP A CA 1
ATOM 2381 C C . ASP A 1 301 ? -1.66 8.211 15.211 1 98.06 301 ASP A C 1
ATOM 2383 O O . ASP A 1 301 ? -2.275 8.797 14.312 1 98.06 301 ASP A O 1
ATOM 2387 N N . TRP A 1 302 ? -0.835 8.828 16.016 1 98.38 302 TRP A N 1
ATOM 2388 C CA . TRP A 1 302 ? -0.735 10.289 16.047 1 98.38 302 TRP A CA 1
ATOM 2389 C C . TRP A 1 302 ? -0.302 10.836 14.688 1 98.38 302 TRP A C 1
ATOM 2391 O O . TRP A 1 302 ? -0.7 11.93 14.297 1 98.38 302 TRP A O 1
ATOM 2401 N N . ALA A 1 303 ? 0.509 10.117 13.969 1 98.81 303 ALA A N 1
ATOM 2402 C CA . ALA A 1 303 ? 1.025 10.578 12.688 1 98.81 303 ALA A CA 1
ATOM 2403 C C . ALA A 1 303 ? -0.096 10.719 11.664 1 98.81 303 ALA A C 1
ATOM 2405 O O . ALA A 1 303 ? -0.113 11.672 10.875 1 98.81 303 ALA A O 1
ATOM 2406 N N . ARG A 1 304 ? -1.02 9.852 11.672 1 98.69 304 ARG A N 1
ATOM 2407 C CA . ARG A 1 304 ? -2.096 9.828 10.688 1 98.69 304 ARG A CA 1
ATOM 2408 C C . ARG A 1 304 ? -2.996 11.055 10.836 1 98.69 304 ARG A C 1
ATOM 2410 O O . ARG A 1 304 ? -3.568 11.531 9.852 1 98.69 304 ARG A O 1
ATOM 2417 N N . LEU A 1 305 ? -3.074 11.523 12.047 1 98.81 305 LEU A N 1
ATOM 2418 C CA . LEU A 1 305 ? -3.941 12.672 12.297 1 98.81 305 LEU A CA 1
ATOM 2419 C C . LEU A 1 305 ? -3.541 13.859 11.422 1 98.81 305 LEU A C 1
ATOM 2421 O O . LEU A 1 305 ? -4.348 14.359 10.641 1 98.81 305 LEU A O 1
ATOM 2425 N N . THR A 1 306 ? -2.318 14.211 11.492 1 98.88 306 THR A N 1
ATOM 2426 C CA . THR A 1 306 ? -1.839 15.375 10.75 1 98.88 306 THR A CA 1
ATOM 2427 C C . THR A 1 306 ? -1.768 15.07 9.258 1 98.88 306 THR A C 1
ATOM 2429 O O . THR A 1 306 ? -2.176 15.891 8.43 1 98.88 306 THR A O 1
ATOM 2432 N N . LEU A 1 307 ? -1.285 13.914 8.914 1 98.88 307 LEU A N 1
ATOM 2433 C CA . LEU A 1 307 ? -1.097 13.57 7.508 1 98.88 307 LEU A CA 1
ATOM 2434 C C . LEU A 1 307 ? -2.43 13.562 6.766 1 98.88 307 LEU A C 1
ATOM 2436 O O . LEU A 1 307 ? -2.531 14.086 5.656 1 98.88 307 LEU A O 1
ATOM 2440 N N . VAL A 1 308 ? -3.43 13.039 7.383 1 98.88 308 VAL A N 1
ATOM 2441 C CA . VAL A 1 308 ? -4.742 12.961 6.75 1 98.88 308 VAL A CA 1
ATOM 2442 C C . VAL A 1 308 ? -5.371 14.352 6.691 1 98.88 308 VAL A C 1
ATOM 2444 O O . VAL A 1 308 ? -5.887 14.766 5.652 1 98.88 308 VAL A O 1
ATOM 2447 N N . ALA A 1 309 ? -5.312 15.086 7.77 1 98.88 309 ALA A N 1
ATOM 2448 C CA . ALA A 1 309 ? -5.895 16.422 7.801 1 98.88 309 ALA A CA 1
ATOM 2449 C C . ALA A 1 309 ? -5.246 17.328 6.758 1 98.88 309 ALA A C 1
ATOM 2451 O O . ALA A 1 309 ? -5.941 18.016 6.012 1 98.88 309 ALA A O 1
ATOM 2452 N N . GLU A 1 310 ? -3.934 17.297 6.715 1 98.69 310 GLU A N 1
ATOM 2453 C CA . GLU A 1 310 ? -3.205 18.094 5.738 1 98.69 310 GLU A CA 1
ATOM 2454 C C . GLU A 1 310 ? -3.576 17.703 4.312 1 98.69 310 GLU A C 1
ATOM 2456 O O . GLU A 1 310 ? -3.717 18.562 3.441 1 98.69 310 GLU A O 1
ATOM 2461 N N . SER A 1 311 ? -3.67 16.438 4.078 1 98.88 311 SER A N 1
ATOM 2462 C CA . SER A 1 311 ? -4.039 15.961 2.746 1 98.88 311 SER A CA 1
ATOM 2463 C C . SER A 1 311 ? -5.418 16.469 2.34 1 98.88 311 SER A C 1
ATOM 2465 O O . SER A 1 311 ? -5.605 16.922 1.211 1 98.88 311 SER A O 1
ATOM 2467 N N . LEU A 1 312 ? -6.352 16.422 3.221 1 98.88 312 LEU A N 1
ATOM 2468 C CA . LEU A 1 312 ? -7.715 16.859 2.93 1 98.88 312 LEU A CA 1
ATOM 2469 C C . LEU A 1 312 ? -7.75 18.344 2.615 1 98.88 312 LEU A C 1
ATOM 2471 O O . LEU A 1 312 ? -8.469 18.781 1.709 1 98.88 312 LEU A O 1
ATOM 2475 N N . LEU A 1 313 ? -7.031 19.078 3.375 1 98.5 313 LEU A N 1
ATOM 2476 C CA . LEU A 1 313 ? -6.969 20.516 3.102 1 98.5 313 LEU A CA 1
ATOM 2477 C C . LEU A 1 313 ? -6.344 20.781 1.734 1 98.5 313 LEU A C 1
ATOM 2479 O O . LEU A 1 313 ? -6.766 21.688 1.021 1 98.5 313 LEU A O 1
ATOM 2483 N N . LEU A 1 314 ? -5.359 19.938 1.347 1 98.44 314 LEU A N 1
ATOM 2484 C CA . LEU A 1 314 ? -4.73 20.078 0.039 1 98.44 314 LEU A CA 1
ATOM 2485 C C . LEU A 1 314 ? -5.699 19.688 -1.074 1 98.44 314 LEU A C 1
ATOM 2487 O O . LEU A 1 314 ? -5.637 20.25 -2.174 1 98.44 314 LEU A O 1
ATOM 2491 N N . TYR A 1 315 ? -6.605 18.766 -0.752 1 98.75 315 TYR A N 1
ATOM 2492 C CA . TYR A 1 315 ? -7.613 18.359 -1.729 1 98.75 315 TYR A CA 1
ATOM 2493 C C . TYR A 1 315 ? -8.5 19.547 -2.109 1 98.75 315 TYR A C 1
ATOM 2495 O O . TYR A 1 315 ? -9.031 19.594 -3.221 1 98.75 315 TYR A O 1
ATOM 2503 N N . LEU A 1 316 ? -8.648 20.531 -1.242 1 98.38 316 LEU A N 1
ATOM 2504 C CA . LEU A 1 316 ? -9.617 21.609 -1.438 1 98.38 316 LEU A CA 1
ATOM 2505 C C . LEU A 1 316 ? -8.93 22.844 -2 1 98.38 316 LEU A C 1
ATOM 2507 O O . LEU A 1 316 ? -9.586 23.875 -2.23 1 98.38 316 LEU A O 1
ATOM 2511 N N . GLN A 1 317 ? -7.629 22.75 -2.252 1 96.75 317 GLN A N 1
ATOM 2512 C CA . GLN A 1 317 ? -6.945 23.875 -2.881 1 96.75 317 GLN A CA 1
ATOM 2513 C C . GLN A 1 317 ? -7.586 24.234 -4.219 1 96.75 317 GLN A C 1
ATOM 2515 O O . GLN A 1 317 ? -8.039 23.344 -4.949 1 96.75 317 GLN A O 1
ATOM 2520 N N . PRO A 1 318 ? -7.699 25.531 -4.531 1 96.19 318 PRO A N 1
ATOM 2521 C CA . PRO A 1 318 ? -7.031 26.672 -3.922 1 96.19 318 PRO A CA 1
ATOM 2522 C C . PRO A 1 318 ? -7.875 27.344 -2.834 1 96.19 318 PRO A C 1
ATOM 2524 O O . PRO A 1 318 ? -7.555 28.438 -2.385 1 96.19 318 PRO A O 1
ATOM 2527 N N . LEU A 1 319 ? -8.984 26.688 -2.428 1 97.38 319 LEU A N 1
ATOM 2528 C CA . LEU A 1 319 ? -9.742 27.203 -1.295 1 97.38 319 LEU A CA 1
ATOM 2529 C C . LEU A 1 319 ? -8.891 27.219 -0.03 1 97.38 319 LEU A C 1
ATOM 2531 O O . LEU A 1 319 ? -7.93 26.453 0.083 1 97.38 319 LEU A O 1
ATOM 2535 N N . SER A 1 320 ? -9.211 28.125 0.889 1 93.62 320 SER A N 1
ATOM 2536 C CA . SER A 1 320 ? -8.375 28.266 2.076 1 93.62 320 SER A CA 1
ATOM 2537 C C . SER A 1 320 ? -9.188 28.047 3.352 1 93.62 320 SER A C 1
ATOM 2539 O O . SER A 1 320 ? -10.273 28.609 3.516 1 93.62 320 SER A O 1
ATOM 2541 N N . TRP A 1 321 ? -8.688 27.219 4.172 1 95.56 321 TRP A N 1
ATOM 2542 C CA . TRP A 1 321 ? -9.234 27.047 5.512 1 95.56 321 TRP A CA 1
ATOM 2543 C C . TRP A 1 321 ? -8.648 28.078 6.473 1 95.56 321 TRP A C 1
ATOM 2545 O O . TRP A 1 321 ? -7.457 28.047 6.781 1 95.56 321 TRP A O 1
ATOM 2555 N N . GLN A 1 322 ? -9.477 28.938 7.027 1 92.75 322 GLN A N 1
ATOM 2556 C CA . GLN A 1 322 ? -9.008 30.031 7.871 1 92.75 322 GLN A CA 1
ATOM 2557 C C . GLN A 1 322 ? -9.453 29.844 9.32 1 92.75 322 GLN A C 1
ATOM 2559 O O . GLN A 1 322 ? -9.148 30.672 10.18 1 92.75 322 GLN A O 1
ATOM 2564 N N . GLN A 1 323 ? -10.148 28.797 9.547 1 94.44 323 GLN A N 1
ATOM 2565 C CA . GLN A 1 323 ? -10.617 28.484 10.891 1 94.44 323 GLN A CA 1
ATOM 2566 C C . GLN A 1 323 ? -9.531 27.781 11.703 1 94.44 323 GLN A C 1
ATOM 2568 O O . GLN A 1 323 ? -8.523 27.344 11.148 1 94.44 323 GLN A O 1
ATOM 2573 N N . PRO A 1 324 ? -9.664 27.734 13.055 1 95.19 324 PRO A N 1
ATOM 2574 C CA . PRO A 1 324 ? -8.664 27.062 13.891 1 95.19 324 PRO A CA 1
ATOM 2575 C C . PRO A 1 324 ? -8.352 25.641 13.414 1 95.19 324 PRO A C 1
ATOM 2577 O O . PRO A 1 324 ? -9.258 24.891 13.055 1 95.19 324 PRO A O 1
ATOM 2580 N N . TYR A 1 325 ? -7.062 25.359 13.438 1 96.31 325 TYR A N 1
ATOM 2581 C CA . TYR A 1 325 ? -6.555 24.094 12.922 1 96.31 325 TYR A CA 1
ATOM 2582 C C . TYR A 1 325 ? -5.449 23.547 13.812 1 96.31 325 TYR A C 1
ATOM 2584 O O . TYR A 1 325 ? -4.344 24.094 13.852 1 96.31 325 TYR A O 1
ATOM 2592 N N . VAL A 1 326 ? -5.711 22.469 14.516 1 96.12 326 VAL A N 1
ATOM 2593 C CA . VAL A 1 326 ? -4.777 21.797 15.406 1 96.12 326 VAL A CA 1
ATOM 2594 C C . VAL A 1 326 ? -4.902 20.281 15.227 1 96.12 326 VAL A C 1
ATOM 2596 O O . VAL A 1 326 ? -5.621 19.625 15.984 1 96.12 326 VAL A O 1
ATOM 2599 N N . PRO A 1 327 ? -4.098 19.672 14.406 1 97.81 327 PRO A N 1
ATOM 2600 C CA . PRO A 1 327 ? -4.328 18.266 14.031 1 97.81 327 PRO A CA 1
ATOM 2601 C C . PRO A 1 327 ? -3.988 17.297 15.156 1 97.81 327 PRO A C 1
ATOM 2603 O O . PRO A 1 327 ? -4.391 16.125 15.109 1 97.81 327 PRO A O 1
ATOM 2606 N N . VAL A 1 328 ? -3.195 17.75 16.141 1 98.06 328 VAL A N 1
ATOM 2607 C CA . VAL A 1 328 ? -2.883 16.891 17.281 1 98.06 328 VAL A CA 1
ATOM 2608 C C . VAL A 1 328 ? -3.176 17.625 18.578 1 98.06 328 VAL A C 1
ATOM 2610 O O . VAL A 1 328 ? -2.549 18.641 18.875 1 98.06 328 VAL A O 1
ATOM 2613 N N . LEU A 1 329 ? -4.113 17.109 19.297 1 96.94 329 LEU A N 1
ATOM 2614 C CA . LEU A 1 329 ? -4.402 17.609 20.641 1 96.94 329 LEU A CA 1
ATOM 2615 C C . LEU A 1 329 ? -3.916 16.625 21.703 1 96.94 329 LEU A C 1
ATOM 2617 O O . LEU A 1 329 ? -4.172 15.422 21.594 1 96.94 329 LEU A O 1
ATOM 2621 N N . SER A 1 330 ? -3.16 17.172 22.609 1 94.88 330 SER A N 1
ATOM 2622 C CA . SER A 1 330 ? -2.842 16.359 23.781 1 94.88 330 SER A CA 1
ATOM 2623 C C . SER A 1 330 ? -4.043 16.25 24.719 1 94.88 330 SER A C 1
ATOM 2625 O O . SER A 1 330 ? -5.059 16.906 24.516 1 94.88 330 SER A O 1
ATOM 2627 N N . ARG A 1 331 ? -3.896 15.453 25.703 1 90.44 331 ARG A N 1
ATOM 2628 C CA . ARG A 1 331 ? -4.977 15.234 26.656 1 90.44 331 ARG A CA 1
ATOM 2629 C C . ARG A 1 331 ? -5.371 16.547 27.328 1 90.44 331 ARG A C 1
ATOM 2631 O O . ARG A 1 331 ? -6.555 16.797 27.562 1 90.44 331 ARG A O 1
ATOM 2638 N N . GLY A 1 332 ? -4.449 17.359 27.625 1 89.5 332 GLY A N 1
ATOM 2639 C CA . GLY A 1 332 ? -4.691 18.609 28.312 1 89.5 332 GLY A CA 1
ATOM 2640 C C . GLY A 1 332 ? -5.301 19.688 27.438 1 89.5 332 GLY A C 1
ATOM 2641 O O . GLY A 1 332 ? -5.707 20.734 27.922 1 89.5 332 GLY A O 1
ATOM 2642 N N . MET A 1 333 ? -5.465 19.406 26.188 1 92.75 333 MET A N 1
ATOM 2643 C CA . MET A 1 333 ? -5.918 20.406 25.234 1 92.75 333 MET A CA 1
ATOM 2644 C C . MET A 1 333 ? -7.328 20.094 24.75 1 92.75 333 MET A C 1
ATOM 2646 O O . MET A 1 333 ? -7.844 20.766 23.859 1 92.75 333 MET A O 1
ATOM 2650 N N . LEU A 1 334 ? -8.039 19.172 25.312 1 94.31 334 LEU A N 1
ATOM 2651 C CA . LEU A 1 334 ? -9.336 18.719 24.828 1 94.31 334 LEU A CA 1
ATOM 2652 C C . LEU A 1 334 ? -10.391 19.797 25 1 94.31 334 LEU A C 1
ATOM 2654 O O . LEU A 1 334 ? -11.414 19.797 24.312 1 94.31 334 LEU A O 1
ATOM 2658 N N . ASP A 1 335 ? -10.164 20.75 25.875 1 93.44 335 ASP A N 1
ATOM 2659 C CA . ASP A 1 335 ? -11.102 21.844 26.109 1 93.44 335 ASP A CA 1
ATOM 2660 C C . ASP A 1 335 ? -11.242 22.703 24.844 1 93.44 335 ASP A C 1
ATOM 2662 O O . ASP A 1 335 ? -12.219 23.453 24.703 1 93.44 335 ASP A O 1
ATOM 2666 N N . PHE A 1 336 ? -10.273 22.656 23.969 1 93.5 336 PHE A N 1
ATOM 2667 C CA . PHE A 1 336 ? -10.344 23.391 22.703 1 93.5 336 PHE A CA 1
ATOM 2668 C C . PHE A 1 336 ? -11.578 22.969 21.906 1 93.5 336 PHE A C 1
ATOM 2670 O O . PHE A 1 336 ? -12.086 23.75 21.094 1 93.5 336 PHE A O 1
ATOM 2677 N N . LEU A 1 337 ? -12.117 21.797 22.188 1 95.38 337 LEU A N 1
ATOM 2678 C CA . LEU A 1 337 ? -13.227 21.234 21.422 1 95.38 337 LEU A CA 1
ATOM 2679 C C . LEU A 1 337 ? -14.547 21.875 21.828 1 95.38 337 LEU A C 1
ATOM 2681 O O . LEU A 1 337 ? -15.57 21.672 21.188 1 95.38 337 LEU A O 1
ATOM 2685 N N . MET A 1 338 ? -14.523 22.719 22.781 1 93.19 338 MET A N 1
ATOM 2686 C CA . MET A 1 338 ? -15.727 23.391 23.25 1 93.19 338 MET A CA 1
ATOM 2687 C C . MET A 1 338 ? -15.961 24.688 22.5 1 93.19 338 MET A C 1
ATOM 2689 O O . MET A 1 338 ? -17 25.328 22.656 1 93.19 338 MET A O 1
ATOM 2693 N N . ALA A 1 339 ? -15.008 25.016 21.672 1 92.31 339 ALA A N 1
ATOM 2694 C CA . ALA A 1 339 ? -15.164 26.25 20.891 1 92.31 339 ALA A CA 1
ATOM 2695 C C . ALA A 1 339 ? -16.438 26.219 20.062 1 92.31 339 ALA A C 1
ATOM 2697 O O . ALA A 1 339 ? -16.812 25.172 19.516 1 92.31 339 ALA A O 1
ATOM 2698 N N . PRO A 1 340 ? -17.156 27.359 19.938 1 92.06 340 PRO A N 1
ATOM 2699 C CA . PRO A 1 340 ? -18.469 27.406 19.281 1 92.06 340 PRO A CA 1
ATOM 2700 C C . PRO A 1 340 ? -18.359 27.578 17.766 1 92.06 340 PRO A C 1
ATOM 2702 O O . PRO A 1 340 ? -19.359 27.438 17.047 1 92.06 340 PRO A O 1
ATOM 2705 N N . THR A 1 341 ? -17.219 27.891 17.312 1 94.31 341 THR A N 1
ATOM 2706 C CA . THR A 1 341 ? -17.031 28.125 15.891 1 94.31 341 THR A CA 1
ATOM 2707 C C . THR A 1 341 ? -16.406 26.906 15.211 1 94.31 341 THR A C 1
ATOM 2709 O O . THR A 1 341 ? -15.992 25.969 15.883 1 94.31 341 THR A O 1
ATOM 2712 N N . ALA A 1 342 ? -16.344 27.047 13.891 1 96.5 342 ALA A N 1
ATOM 2713 C CA . ALA A 1 342 ? -15.789 25.953 13.094 1 96.5 342 ALA A CA 1
ATOM 2714 C C . ALA A 1 342 ? -14.32 25.719 13.445 1 96.5 342 ALA A C 1
ATOM 2716 O O . ALA A 1 342 ? -13.602 26.656 13.797 1 96.5 342 ALA A O 1
ATOM 2717 N N . PHE A 1 343 ? -13.867 24.422 13.43 1 97.31 343 PHE A N 1
ATOM 2718 C CA . PHE A 1 343 ? -12.469 24.078 13.625 1 97.31 343 PHE A CA 1
ATOM 2719 C C . PHE A 1 343 ? -12.156 22.719 13.008 1 97.31 343 PHE A C 1
ATOM 2721 O O . PHE A 1 343 ? -13.062 21.969 12.641 1 97.31 343 PHE A O 1
ATOM 2728 N N . LEU A 1 344 ? -10.977 22.5 12.75 1 98.19 344 LEU A N 1
ATOM 2729 C CA . LEU A 1 344 ? -10.422 21.203 12.367 1 98.19 344 LEU A CA 1
ATOM 2730 C C . LEU A 1 344 ? -9.359 20.75 13.359 1 98.19 344 LEU A C 1
ATOM 2732 O O . LEU A 1 344 ? -8.273 21.328 13.422 1 98.19 344 LEU A O 1
ATOM 2736 N N . MET A 1 345 ? -9.656 19.703 14.164 1 98.25 345 MET A N 1
ATOM 2737 C CA . MET A 1 345 ? -8.758 19.281 15.234 1 98.25 345 MET A CA 1
ATOM 2738 C C . MET A 1 345 ? -8.664 17.75 15.281 1 98.25 345 MET A C 1
ATOM 2740 O O . MET A 1 345 ? -9.461 17.062 14.641 1 98.25 345 MET A O 1
ATOM 2744 N N . GLY A 1 346 ? -7.629 17.188 15.938 1 98.5 346 GLY A N 1
ATOM 2745 C CA . GLY A 1 346 ? -7.422 15.75 16.031 1 98.5 346 GLY A CA 1
ATOM 2746 C C . GLY A 1 346 ? -7.133 15.281 17.438 1 98.5 346 GLY A C 1
ATOM 2747 O O . GLY A 1 346 ? -6.465 15.977 18.203 1 98.5 346 GLY A O 1
ATOM 2748 N N . CYS A 1 347 ? -7.637 14.109 17.719 1 97.31 347 CYS A N 1
ATOM 2749 C CA . CYS A 1 347 ? -7.484 13.484 19.031 1 97.31 347 CYS A CA 1
ATOM 2750 C C . CYS A 1 347 ? -7.148 12.008 18.891 1 97.31 347 CYS A C 1
ATOM 2752 O O . CYS A 1 347 ? -7.453 11.391 17.875 1 97.31 347 CYS A O 1
ATOM 2754 N N . HIS A 1 348 ? -6.492 11.531 19.969 1 98.31 348 HIS A N 1
ATOM 2755 C CA . HIS A 1 348 ? -6.312 10.086 20.016 1 98.31 348 HIS A CA 1
ATOM 2756 C C . HIS A 1 348 ? -7.652 9.367 20.109 1 98.31 348 HIS A C 1
ATOM 2758 O O . HIS A 1 348 ? -8.586 9.859 20.75 1 98.31 348 HIS A O 1
ATOM 2764 N N . ILE A 1 349 ? -7.73 8.195 19.641 1 98.19 349 ILE A N 1
ATOM 2765 C CA . ILE A 1 349 ? -8.977 7.441 19.531 1 98.19 349 ILE A CA 1
ATOM 2766 C C . ILE A 1 349 ? -9.484 7.082 20.922 1 98.19 349 ILE A C 1
ATOM 2768 O O . ILE A 1 349 ? -10.68 6.848 21.109 1 98.19 349 ILE A O 1
ATOM 2772 N N . SER A 1 350 ? -8.641 7.051 21.922 1 97.25 350 SER A N 1
ATOM 2773 C CA . SER A 1 350 ? -9.031 6.711 23.297 1 97.25 350 SER A CA 1
ATOM 2774 C C . SER A 1 350 ? -9.977 7.758 23.875 1 97.25 350 SER A C 1
ATOM 2776 O O . SER A 1 350 ? -10.672 7.492 24.859 1 97.25 350 SER A O 1
ATOM 2778 N N . HIS A 1 351 ? -10.047 8.914 23.312 1 96.44 351 HIS A N 1
ATOM 2779 C CA . HIS A 1 351 ? -10.891 9.992 23.812 1 96.44 351 HIS A CA 1
ATOM 2780 C C . HIS A 1 351 ? -12.211 10.055 23.047 1 96.44 351 HIS A C 1
ATOM 2782 O O . HIS A 1 351 ? -13.031 10.938 23.297 1 96.44 351 HIS A O 1
ATOM 2788 N N . PHE A 1 352 ? -12.414 9.156 22.172 1 96 352 PHE A N 1
ATOM 2789 C CA . PHE A 1 352 ? -13.555 9.203 21.281 1 96 352 PHE A CA 1
ATOM 2790 C C . PHE A 1 352 ? -14.859 9.258 22.062 1 96 352 PHE A C 1
ATOM 2792 O O . PHE A 1 352 ? -15.688 10.148 21.844 1 96 352 PHE A O 1
ATOM 2799 N N . GLU A 1 353 ? -15.047 8.352 23 1 93.75 353 GLU A N 1
ATOM 2800 C CA . GLU A 1 353 ? -16.297 8.25 23.75 1 93.75 353 GLU A CA 1
ATOM 2801 C C . GLU A 1 353 ? -16.516 9.477 24.625 1 93.75 353 GLU A C 1
ATOM 2803 O O . GLU A 1 353 ? -17.625 10.008 24.703 1 93.75 353 GLU A O 1
ATOM 2808 N N . GLU A 1 354 ? -15.461 9.898 25.188 1 93.56 354 GLU A N 1
ATOM 2809 C CA . GLU A 1 354 ? -15.531 11.07 26.047 1 93.56 354 GLU A CA 1
ATOM 2810 C C . GLU A 1 354 ? -15.938 12.312 25.266 1 93.56 354 GLU A C 1
ATOM 2812 O O . GLU A 1 354 ? -16.828 13.055 25.688 1 93.56 354 GLU A O 1
ATOM 2817 N N . VAL A 1 355 ? -15.328 12.492 24.125 1 94.69 355 VAL A N 1
ATOM 2818 C CA . VAL A 1 355 ? -15.594 13.664 23.297 1 94.69 355 VAL A CA 1
ATOM 2819 C C . VAL A 1 355 ? -17.016 13.586 22.734 1 94.69 355 VAL A C 1
ATOM 2821 O O . VAL A 1 355 ? -17.734 14.586 22.719 1 94.69 355 VAL A O 1
ATOM 2824 N N . ALA A 1 356 ? -17.422 12.461 22.297 1 92 356 ALA A N 1
ATOM 2825 C CA . ALA A 1 356 ? -18.75 12.273 21.734 1 92 356 ALA A CA 1
ATOM 2826 C C . ALA A 1 356 ? -19.828 12.57 22.781 1 92 356 ALA A C 1
ATOM 2828 O O . ALA A 1 356 ? -20.891 13.109 22.453 1 92 356 ALA A O 1
ATOM 2829 N N . ALA A 1 357 ? -19.578 12.281 24 1 90.31 357 ALA A N 1
ATOM 2830 C CA . ALA A 1 357 ? -20.562 12.43 25.078 1 90.31 357 ALA A CA 1
ATOM 2831 C C . ALA A 1 357 ? -20.625 13.875 25.562 1 90.31 357 ALA A C 1
ATOM 2833 O O . ALA A 1 357 ? -21.688 14.359 25.953 1 90.31 357 ALA A O 1
ATOM 2834 N N . GLU A 1 358 ? -19.578 14.516 25.516 1 88.19 358 GLU A N 1
ATOM 2835 C CA . GLU A 1 358 ? -19.469 15.789 26.234 1 88.19 358 GLU A CA 1
ATOM 2836 C C . GLU A 1 358 ? -19.812 16.953 25.312 1 88.19 358 GLU A C 1
ATOM 2838 O O . GLU A 1 358 ? -20.156 18.047 25.781 1 88.19 358 GLU A O 1
ATOM 2843 N N . THR A 1 359 ? -19.625 16.828 24.078 1 84.69 359 THR A N 1
ATOM 2844 C CA . THR A 1 359 ? -19.797 17.984 23.188 1 84.69 359 THR A CA 1
ATOM 2845 C C . THR A 1 359 ? -20.828 17.688 22.109 1 84.69 359 THR A C 1
ATOM 2847 O O . THR A 1 359 ? -20.766 16.641 21.453 1 84.69 359 THR A O 1
ATOM 2850 N N . GLU A 1 360 ? -21.672 18.641 21.906 1 84.12 360 GLU A N 1
ATOM 2851 C CA . GLU A 1 360 ? -22.734 18.484 20.922 1 84.12 360 GLU A CA 1
ATOM 2852 C C . GLU A 1 360 ? -22.344 19.109 19.594 1 84.12 360 GLU A C 1
ATOM 2854 O O . GLU A 1 360 ? -21.469 19.969 19.531 1 84.12 360 GLU A O 1
ATOM 2859 N N . GLU A 1 361 ? -22.906 18.641 18.547 1 88.38 361 GLU A N 1
ATOM 2860 C CA . GLU A 1 361 ? -22.828 19.203 17.203 1 88.38 361 GLU A CA 1
ATOM 2861 C C . GLU A 1 361 ? -21.422 19.078 16.625 1 88.38 361 GLU A C 1
ATOM 2863 O O . GLU A 1 361 ? -20.953 20 15.945 1 88.38 361 GLU A O 1
ATOM 2868 N N . LEU A 1 362 ? -20.719 18.094 17.078 1 94.81 362 LEU A N 1
ATOM 2869 C CA . LEU A 1 362 ? -19.422 17.812 16.5 1 94.81 362 LEU A CA 1
ATOM 2870 C C . LEU A 1 362 ? -19.531 16.766 15.383 1 94.81 362 LEU A C 1
ATOM 2872 O O . LEU A 1 362 ? -20.406 15.898 15.438 1 94.81 362 LEU A O 1
ATOM 2876 N N . ILE A 1 363 ? -18.781 16.953 14.383 1 96.88 363 ILE A N 1
ATOM 2877 C CA . ILE A 1 363 ? -18.594 15.891 13.398 1 96.88 363 ILE A CA 1
ATOM 2878 C C . ILE A 1 363 ? -17.375 15.055 13.773 1 96.88 363 ILE A C 1
ATOM 2880 O O . ILE A 1 363 ? -16.25 15.57 13.789 1 96.88 363 ILE A O 1
ATOM 2884 N N . LEU A 1 364 ? -17.594 13.82 14.109 1 97.38 364 LEU A N 1
ATOM 2885 C CA . LEU A 1 364 ? -16.531 12.906 14.539 1 97.38 364 LEU A CA 1
ATOM 2886 C C . LEU A 1 364 ? -16.078 12.023 13.383 1 97.38 364 LEU A C 1
ATOM 2888 O O . LEU A 1 364 ? -16.875 11.273 12.812 1 97.38 364 LEU A O 1
ATOM 2892 N N . VAL A 1 365 ? -14.828 12.125 13.039 1 98.19 365 VAL A N 1
ATOM 2893 C CA . VAL A 1 365 ? -14.273 11.344 11.945 1 98.19 365 VAL A CA 1
ATOM 2894 C C . VAL A 1 365 ? -13.258 10.336 12.492 1 98.19 365 VAL A C 1
ATOM 2896 O O . VAL A 1 365 ? -12.195 10.727 12.984 1 98.19 365 VAL A O 1
ATOM 2899 N N . ASN A 1 366 ? -13.523 9.094 12.477 1 97.5 366 ASN A N 1
ATOM 2900 C CA . ASN A 1 366 ? -12.602 8.023 12.844 1 97.5 366 ASN A CA 1
ATOM 2901 C C . ASN A 1 366 ? -11.75 7.586 11.656 1 97.5 366 ASN A C 1
ATOM 2903 O O . ASN A 1 366 ? -12.219 6.859 10.781 1 97.5 366 ASN A O 1
ATOM 2907 N N . ILE A 1 367 ? -10.523 7.91 11.633 1 98.31 367 ILE A N 1
ATOM 2908 C CA . ILE A 1 367 ? -9.625 7.66 10.516 1 98.31 367 ILE A CA 1
ATOM 2909 C C . ILE A 1 367 ? -9.312 6.164 10.43 1 98.31 367 ILE A C 1
ATOM 2911 O O . ILE A 1 367 ? -9.203 5.609 9.336 1 98.31 367 ILE A O 1
ATOM 2915 N N . ASP A 1 368 ? -9.188 5.512 11.508 1 97.06 368 ASP A N 1
ATOM 2916 C CA . ASP A 1 368 ? -8.781 4.109 11.555 1 97.06 368 ASP A CA 1
ATOM 2917 C C . ASP A 1 368 ? -9.859 3.201 10.969 1 97.06 368 ASP A C 1
ATOM 2919 O O . ASP A 1 368 ? -9.547 2.248 10.25 1 97.06 368 ASP A O 1
ATOM 2923 N N . ASP A 1 369 ? -11.062 3.559 11.211 1 94.44 369 ASP A N 1
ATOM 2924 C CA . ASP A 1 369 ? -12.164 2.719 10.75 1 94.44 369 ASP A CA 1
ATOM 2925 C C . ASP A 1 369 ? -12.797 3.283 9.484 1 94.44 369 ASP A C 1
ATOM 2927 O O . ASP A 1 369 ? -13.594 2.611 8.828 1 94.44 369 ASP A O 1
ATOM 2931 N N . GLY A 1 370 ? -12.477 4.469 9.172 1 95.94 370 GLY A N 1
ATOM 2932 C CA . GLY A 1 370 ? -13.016 5.102 7.984 1 95.94 370 GLY A CA 1
ATOM 2933 C C . GLY A 1 370 ? -14.484 5.48 8.117 1 95.94 370 GLY A C 1
ATOM 2934 O O . GLY A 1 370 ? -15.25 5.344 7.164 1 95.94 370 GLY A O 1
ATOM 2935 N N . ILE A 1 371 ? -14.836 5.965 9.305 1 94.88 371 ILE A N 1
ATOM 2936 C CA . ILE A 1 371 ? -16.234 6.266 9.562 1 94.88 371 ILE A CA 1
ATOM 2937 C C . ILE A 1 371 ? -16.391 7.734 9.961 1 94.88 371 ILE A C 1
ATOM 2939 O O . ILE A 1 371 ? -15.492 8.312 10.578 1 94.88 371 ILE A O 1
ATOM 2943 N N . ILE A 1 372 ? -17.5 8.312 9.578 1 96.38 372 ILE A N 1
ATOM 2944 C CA . ILE A 1 372 ? -17.859 9.68 9.945 1 96.38 372 ILE A CA 1
ATOM 2945 C C . ILE A 1 372 ? -19.219 9.688 10.617 1 96.38 372 ILE A C 1
ATOM 2947 O O . ILE A 1 372 ? -20.156 9.023 10.156 1 96.38 372 ILE A O 1
ATOM 2951 N N . GLN A 1 373 ? -19.312 10.359 11.789 1 93.88 373 GLN A N 1
ATOM 2952 C CA . GLN A 1 373 ? -20.578 10.43 12.508 1 93.88 373 GLN A CA 1
ATOM 2953 C C . GLN A 1 373 ? -20.719 11.75 13.258 1 93.88 373 GLN A C 1
ATOM 2955 O O . GLN A 1 373 ? -19.734 12.469 13.453 1 93.88 373 GLN A O 1
ATOM 2960 N N . SER A 1 374 ? -21.969 12.062 13.516 1 91.81 374 SER A N 1
ATOM 2961 C CA . SER A 1 374 ? -22.25 13.211 14.367 1 91.81 374 SER A CA 1
ATOM 2962 C C . SER A 1 374 ? -22.281 12.812 15.836 1 91.81 374 SER A C 1
ATOM 2964 O O . SER A 1 374 ? -22.547 11.648 16.172 1 91.81 374 SER A O 1
ATOM 2966 N N . SER A 1 375 ? -21.922 13.68 16.703 1 81.62 375 SER A N 1
ATOM 2967 C CA . SER A 1 375 ? -21.922 13.383 18.125 1 81.62 375 SER A CA 1
ATOM 2968 C C . SER A 1 375 ? -23.328 13.094 18.641 1 81.62 375 SER A C 1
ATOM 2970 O O . SER A 1 375 ? -23.5 12.398 19.641 1 81.62 375 SER A O 1
ATOM 2972 N N . TRP A 1 376 ? -24.281 13.531 17.922 1 72 376 TRP A N 1
ATOM 2973 C CA . TRP A 1 376 ? -25.656 13.336 18.375 1 72 376 TRP A CA 1
ATOM 2974 C C . TRP A 1 376 ? -26.266 12.094 17.734 1 72 376 TRP A C 1
ATOM 2976 O O . TRP A 1 376 ? -27 11.344 18.406 1 72 376 TRP A O 1
ATOM 2986 N N . THR A 1 377 ? -26.031 11.984 16.469 1 69.62 377 THR A N 1
ATOM 2987 C CA . THR A 1 377 ? -26.609 10.883 15.719 1 69.62 377 THR A CA 1
ATOM 2988 C C . THR A 1 377 ? -25.562 10.18 14.859 1 69.62 377 THR A C 1
ATOM 2990 O O . THR A 1 377 ? -24.516 10.75 14.57 1 69.62 377 THR A O 1
ATOM 2993 N N . GLU A 1 378 ? -25.922 8.992 14.711 1 67.19 378 GLU A N 1
ATOM 2994 C CA . GLU A 1 378 ? -25.016 8.211 13.867 1 67.19 378 GLU A CA 1
ATOM 2995 C C . GLU A 1 378 ? -25.016 8.734 12.43 1 67.19 378 GLU A C 1
ATOM 2997 O O . GLU A 1 378 ? -24.016 8.609 11.719 1 67.19 378 GLU A O 1
ATOM 3002 N N . ALA A 1 379 ? -26.062 9.312 12.078 1 69.31 379 ALA A N 1
ATOM 3003 C CA . ALA A 1 379 ? -26.141 9.828 10.711 1 69.31 379 ALA A CA 1
ATOM 3004 C C . ALA A 1 379 ? -25.938 11.344 10.688 1 69.31 379 ALA A C 1
ATOM 3006 O O . ALA A 1 379 ? -26.328 12.047 11.617 1 69.31 379 ALA A O 1
ATOM 3007 N N . ILE A 1 380 ? -25.172 11.758 9.648 1 73.31 380 ILE A N 1
ATOM 3008 C CA . ILE A 1 380 ? -24.891 13.172 9.477 1 73.31 380 ILE A CA 1
ATOM 3009 C C . ILE A 1 380 ? -26.031 13.836 8.711 1 73.31 380 ILE A C 1
ATOM 3011 O O . ILE A 1 380 ? -26.328 13.453 7.578 1 73.31 380 ILE A O 1
ATOM 3015 N N . ASP A 1 381 ? -26.688 14.656 9.289 1 81.5 381 ASP A N 1
ATOM 3016 C CA . ASP A 1 381 ? -27.75 15.406 8.633 1 81.5 381 ASP A CA 1
ATOM 3017 C C . ASP A 1 381 ? -27.234 16.719 8.047 1 81.5 381 ASP A C 1
ATOM 3019 O O . ASP A 1 381 ? -27.625 17.797 8.477 1 81.5 381 ASP A O 1
ATOM 3023 N N . LEU A 1 382 ? -26.281 16.656 7.246 1 87.56 382 LEU A N 1
ATOM 3024 C CA . LEU A 1 382 ? -25.719 17.797 6.539 1 87.56 382 LEU A CA 1
ATOM 3025 C C . LEU A 1 382 ? -25.828 17.625 5.031 1 87.56 382 LEU A C 1
ATOM 3027 O O . LEU A 1 382 ? -25.844 16.484 4.535 1 87.56 382 LEU A O 1
ATOM 3031 N N . PRO A 1 383 ? -26.047 18.734 4.438 1 93.06 383 PRO A N 1
ATOM 3032 C CA . PRO A 1 383 ? -26.078 18.641 2.977 1 93.06 383 PRO A CA 1
ATOM 3033 C C . PRO A 1 383 ? -24.781 18.031 2.404 1 93.06 383 PRO A C 1
ATOM 3035 O O . PRO A 1 383 ? -23.719 18.141 3.018 1 93.06 383 PRO A O 1
ATOM 3038 N N . VAL A 1 384 ? -24.984 17.438 1.274 1 95.56 384 VAL A N 1
ATOM 3039 C CA . VAL A 1 384 ? -23.859 16.75 0.646 1 95.56 384 VAL A CA 1
ATOM 3040 C C . VAL A 1 384 ? -23.422 17.516 -0.605 1 95.56 384 VAL A C 1
ATOM 3042 O O . VAL A 1 384 ? -24.188 18.328 -1.139 1 95.56 384 VAL A O 1
ATOM 3045 N N . ILE A 1 385 ? -22.25 17.234 -1.066 1 98.06 385 ILE A N 1
ATOM 3046 C CA . ILE A 1 385 ? -21.703 17.797 -2.297 1 98.06 385 ILE A CA 1
ATOM 3047 C C . ILE A 1 385 ? -22.641 17.516 -3.459 1 98.06 385 ILE A C 1
ATOM 3049 O O . ILE A 1 385 ? -23.234 16.438 -3.541 1 98.06 385 ILE A O 1
ATOM 3053 N N . PRO A 1 386 ? -22.812 18.5 -4.328 1 97.75 386 PRO A N 1
ATOM 3054 C CA . PRO A 1 386 ? -23.703 18.312 -5.477 1 97.75 386 PRO A CA 1
ATOM 3055 C C . PRO A 1 386 ? -23.438 17.016 -6.219 1 97.75 386 PRO A C 1
ATOM 3057 O O . PRO A 1 386 ? -22.281 16.625 -6.426 1 97.75 386 PRO A O 1
ATOM 3060 N N . LEU A 1 387 ? -24.484 16.406 -6.66 1 97.44 387 LEU A N 1
ATOM 3061 C CA . LEU A 1 387 ? -24.469 15.047 -7.172 1 97.44 387 LEU A CA 1
ATOM 3062 C C . LEU A 1 387 ? -23.562 14.938 -8.398 1 97.44 387 LEU A C 1
ATOM 3064 O O . LEU A 1 387 ? -22.75 14.008 -8.492 1 97.44 387 LEU A O 1
ATOM 3068 N N . ALA A 1 388 ? -23.703 15.82 -9.32 1 96.81 388 ALA A N 1
ATOM 3069 C CA . ALA A 1 388 ? -22.922 15.766 -10.555 1 96.81 388 ALA A CA 1
ATOM 3070 C C . ALA A 1 388 ? -21.438 15.844 -10.266 1 96.81 388 ALA A C 1
ATOM 3072 O O . ALA A 1 388 ? -20.641 15.133 -10.883 1 96.81 388 ALA A O 1
ATOM 3073 N N . ALA A 1 389 ? -21.031 16.766 -9.398 1 98.06 389 ALA A N 1
ATOM 3074 C CA . ALA A 1 389 ? -19.625 16.906 -9 1 98.06 389 ALA A CA 1
ATOM 3075 C C . ALA A 1 389 ? -19.125 15.641 -8.305 1 98.06 389 ALA A C 1
ATOM 3077 O O . ALA A 1 389 ? -18.016 15.18 -8.578 1 98.06 389 ALA A O 1
ATOM 3078 N N . ALA A 1 390 ? -19.938 15.094 -7.477 1 98.5 390 ALA A N 1
ATOM 3079 C CA . ALA A 1 390 ? -19.609 13.891 -6.73 1 98.5 390 ALA A CA 1
ATOM 3080 C C . ALA A 1 390 ? -19.406 12.703 -7.668 1 98.5 390 ALA A C 1
ATOM 3082 O O . ALA A 1 390 ? -18.453 11.938 -7.52 1 98.5 390 ALA A O 1
ATOM 3083 N N . GLU A 1 391 ? -20.297 12.578 -8.578 1 97.94 391 GLU A N 1
ATOM 3084 C CA . GLU A 1 391 ? -20.234 11.461 -9.523 1 97.94 391 GLU A CA 1
ATOM 3085 C C . GLU A 1 391 ? -18.984 11.555 -10.383 1 97.94 391 GLU A C 1
ATOM 3087 O O . GLU A 1 391 ? -18.328 10.539 -10.648 1 97.94 391 GLU A O 1
ATOM 3092 N N . SER A 1 392 ? -18.688 12.734 -10.805 1 97.69 392 SER A N 1
ATOM 3093 C CA . SER A 1 392 ? -17.469 12.945 -11.578 1 97.69 392 SER A CA 1
ATOM 3094 C C . SER A 1 392 ? -16.234 12.586 -10.766 1 97.69 392 SER A C 1
ATOM 3096 O O . SER A 1 392 ? -15.32 11.93 -11.273 1 97.69 392 SER A O 1
ATOM 3098 N N . PHE A 1 393 ? -16.234 12.992 -9.586 1 98.5 393 PHE A N 1
ATOM 3099 C CA . PHE A 1 393 ? -15.117 12.711 -8.695 1 98.5 393 PHE A CA 1
ATOM 3100 C C . PHE A 1 393 ? -14.945 11.203 -8.508 1 98.5 393 PHE A C 1
ATOM 3102 O O . PHE A 1 393 ? -13.828 10.688 -8.609 1 98.5 393 PHE A O 1
ATOM 3109 N N . VAL A 1 394 ? -15.984 10.547 -8.219 1 98.25 394 VAL A N 1
ATOM 3110 C CA . VAL A 1 394 ? -15.945 9.117 -7.941 1 98.25 394 VAL A CA 1
ATOM 3111 C C . VAL A 1 394 ? -15.445 8.359 -9.172 1 98.25 394 VAL A C 1
ATOM 3113 O O . VAL A 1 394 ? -14.609 7.465 -9.062 1 98.25 394 VAL A O 1
ATOM 3116 N N . SER A 1 395 ? -15.938 8.727 -10.289 1 96.94 395 SER A N 1
ATOM 3117 C CA . SER A 1 395 ? -15.555 8.07 -11.539 1 96.94 395 SER A CA 1
ATOM 3118 C C . SER A 1 395 ? -14.055 8.203 -11.781 1 96.94 395 SER A C 1
ATOM 3120 O O . SER A 1 395 ? -13.391 7.227 -12.156 1 96.94 395 SER A O 1
ATOM 3122 N N . ARG A 1 396 ? -13.508 9.328 -11.516 1 97.31 396 ARG A N 1
ATOM 3123 C CA . ARG A 1 396 ? -12.086 9.57 -11.711 1 97.31 396 ARG A CA 1
ATOM 3124 C C . ARG A 1 396 ? -11.258 8.906 -10.617 1 97.31 396 ARG A C 1
ATOM 3126 O O . ARG A 1 396 ? -10.195 8.336 -10.891 1 97.31 396 ARG A O 1
ATOM 3133 N N . ALA A 1 397 ? -11.758 8.977 -9.422 1 97.5 397 ALA A N 1
ATOM 3134 C CA . ALA A 1 397 ? -11.047 8.414 -8.281 1 97.5 397 ALA A CA 1
ATOM 3135 C C . ALA A 1 397 ? -10.93 6.895 -8.406 1 97.5 397 ALA A C 1
ATOM 3137 O O . ALA A 1 397 ? -9.93 6.309 -7.98 1 97.5 397 ALA A O 1
ATOM 3138 N N . GLU A 1 398 ? -11.922 6.289 -8.984 1 94.06 398 GLU A N 1
ATOM 3139 C CA . GLU A 1 398 ? -11.945 4.836 -9.148 1 94.06 398 GLU A CA 1
ATOM 3140 C C . GLU A 1 398 ? -10.836 4.371 -10.094 1 94.06 398 GLU A C 1
ATOM 3142 O O . GLU A 1 398 ? -10.438 3.205 -10.055 1 94.06 398 GLU A O 1
ATOM 3147 N N . CYS A 1 399 ? -10.289 5.238 -10.844 1 92.25 399 CYS A N 1
ATOM 3148 C CA . CYS A 1 399 ? -9.273 4.883 -11.828 1 92.25 399 CYS A CA 1
ATOM 3149 C C . CYS A 1 399 ? -7.871 5.055 -11.25 1 92.25 399 CYS A C 1
ATOM 3151 O O . CYS A 1 399 ? -6.883 4.68 -11.891 1 92.25 399 CYS A O 1
ATOM 3153 N N . LEU A 1 400 ? -7.793 5.539 -10.062 1 95.69 400 LEU A N 1
ATOM 3154 C CA . LEU A 1 400 ? -6.496 5.781 -9.438 1 95.69 400 LEU A CA 1
ATOM 3155 C C . LEU A 1 400 ? -5.832 4.469 -9.039 1 95.69 400 LEU A C 1
ATOM 3157 O O . LEU A 1 400 ? -6.5 3.551 -8.555 1 95.69 400 LEU A O 1
ATOM 3161 N N . GLN A 1 401 ? -4.539 4.332 -9.297 1 93.69 401 GLN A N 1
ATOM 3162 C CA . GLN A 1 401 ? -3.738 3.23 -8.773 1 93.69 401 GLN A CA 1
ATOM 3163 C C . GLN A 1 401 ? -3.125 3.592 -7.422 1 93.69 401 GLN A C 1
ATOM 3165 O O . GLN A 1 401 ? -1.986 4.055 -7.355 1 93.69 401 GLN A O 1
ATOM 3170 N N . LEU A 1 402 ? -3.799 3.195 -6.371 1 96.5 402 LEU A N 1
ATOM 3171 C CA . LEU A 1 402 ? -3.49 3.691 -5.035 1 96.5 402 LEU A CA 1
ATOM 3172 C C . LEU A 1 402 ? -2.48 2.785 -4.336 1 96.5 402 LEU A C 1
ATOM 3174 O O . LEU A 1 402 ? -1.914 3.158 -3.307 1 96.5 402 LEU A O 1
ATOM 3178 N N . HIS A 1 403 ? -2.268 1.613 -4.914 1 95.69 403 HIS A N 1
ATOM 3179 C CA . HIS A 1 403 ? -1.537 0.603 -4.156 1 95.69 403 HIS A CA 1
ATOM 3180 C C . HIS A 1 403 ? -0.137 0.396 -4.727 1 95.69 403 HIS A C 1
ATOM 3182 O O . HIS A 1 403 ? 0.023 -0.204 -5.789 1 95.69 403 HIS A O 1
ATOM 3188 N N . TYR A 1 404 ? 0.838 0.827 -3.93 1 96.31 404 TYR A N 1
ATOM 3189 C CA . TYR A 1 404 ? 2.225 0.672 -4.352 1 96.31 404 TYR A CA 1
ATOM 3190 C C . TYR A 1 404 ? 2.588 -0.8 -4.5 1 96.31 404 TYR A C 1
ATOM 3192 O O . TYR A 1 404 ? 3.389 -1.164 -5.363 1 96.31 404 TYR A O 1
ATOM 3200 N N . ASP A 1 405 ? 1.968 -1.604 -3.705 1 96.12 405 ASP A N 1
ATOM 3201 C CA . ASP A 1 405 ? 2.242 -3.039 -3.736 1 96.12 405 ASP A CA 1
ATOM 3202 C C . ASP A 1 405 ? 1.918 -3.629 -5.105 1 96.12 405 ASP A C 1
ATOM 3204 O O . ASP A 1 405 ? 2.578 -4.57 -5.555 1 96.12 405 ASP A O 1
ATOM 3208 N N . LEU A 1 406 ? 0.915 -3.125 -5.738 1 96.5 406 LEU A N 1
ATOM 3209 C CA . LEU A 1 406 ? 0.586 -3.602 -7.078 1 96.5 406 LEU A CA 1
ATOM 3210 C C . LEU A 1 406 ? 1.62 -3.127 -8.094 1 96.5 406 LEU A C 1
ATOM 3212 O O . LEU A 1 406 ? 1.962 -3.857 -9.023 1 96.5 406 LEU A O 1
ATOM 3216 N N . GLU A 1 407 ? 2.156 -1.898 -7.832 1 94.12 407 GLU A N 1
ATOM 3217 C CA . GLU A 1 407 ? 3.215 -1.357 -8.68 1 94.12 407 GLU A CA 1
ATOM 3218 C C . GLU A 1 407 ? 4.484 -2.197 -8.578 1 94.12 407 GLU A C 1
ATOM 3220 O O . GLU A 1 407 ? 5.23 -2.328 -9.555 1 94.12 407 GLU A O 1
ATOM 3225 N N . MET A 1 408 ? 4.672 -2.807 -7.52 1 95.25 408 MET A N 1
ATOM 3226 C CA . MET A 1 408 ? 5.922 -3.496 -7.223 1 95.25 408 MET A CA 1
ATOM 3227 C C . MET A 1 408 ? 5.914 -4.91 -7.793 1 95.25 408 MET A C 1
ATOM 3229 O O . MET A 1 408 ? 6.953 -5.574 -7.836 1 95.25 408 MET A O 1
ATOM 3233 N N . CYS A 1 409 ? 4.816 -5.387 -8.258 1 97.31 409 CYS A N 1
ATOM 3234 C CA . CYS A 1 409 ? 4.68 -6.793 -8.625 1 97.31 409 CYS A CA 1
ATOM 3235 C C . CYS A 1 409 ? 5.711 -7.184 -9.672 1 97.31 409 CYS A C 1
ATOM 3237 O O . CYS A 1 409 ? 6.328 -8.242 -9.578 1 97.31 409 CYS A O 1
ATOM 3239 N N . HIS A 1 410 ? 5.934 -6.305 -10.609 1 97.62 410 HIS A N 1
ATOM 3240 C CA . HIS A 1 410 ? 6.812 -6.676 -11.719 1 97.62 410 HIS A CA 1
ATOM 3241 C C . HIS A 1 410 ? 8.211 -6.102 -11.523 1 97.62 410 HIS A C 1
ATOM 3243 O O . HIS A 1 410 ? 9.047 -6.172 -12.438 1 97.62 410 HIS A O 1
ATOM 3249 N N . LEU A 1 411 ? 8.492 -5.523 -10.359 1 96.44 411 LEU A N 1
ATOM 3250 C CA . LEU A 1 411 ? 9.789 -4.918 -10.086 1 96.44 411 LEU A CA 1
ATOM 3251 C C . LEU A 1 411 ? 10.656 -5.852 -9.25 1 96.44 411 LEU A C 1
ATOM 3253 O O . LEU A 1 411 ? 10.148 -6.754 -8.586 1 96.44 411 LEU A O 1
ATOM 3257 N N . GLY A 1 412 ? 11.953 -5.656 -9.359 1 94.81 412 GLY A N 1
ATOM 3258 C CA . GLY A 1 412 ? 12.883 -6.414 -8.547 1 94.81 412 GLY A CA 1
ATOM 3259 C C . GLY A 1 412 ? 12.977 -5.914 -7.121 1 94.81 412 GLY A C 1
ATOM 3260 O O . GLY A 1 412 ? 12.359 -4.906 -6.77 1 94.81 412 GLY A O 1
ATOM 3261 N N . ALA A 1 413 ? 13.688 -6.719 -6.355 1 92.06 413 ALA A N 1
ATOM 3262 C CA . ALA A 1 413 ? 13.953 -6.301 -4.98 1 92.06 413 ALA A CA 1
ATOM 3263 C C . ALA A 1 413 ? 14.969 -5.16 -4.945 1 92.06 413 ALA A C 1
ATOM 3265 O O . ALA A 1 413 ? 15.953 -5.172 -5.688 1 92.06 413 ALA A O 1
ATOM 3266 N N . GLY A 1 414 ? 14.633 -4.145 -4.121 1 86.56 414 GLY A N 1
ATOM 3267 C CA . GLY A 1 414 ? 15.57 -3.035 -3.986 1 86.56 414 GLY A CA 1
ATOM 3268 C C . GLY A 1 414 ? 16.828 -3.402 -3.217 1 86.56 414 GLY A C 1
ATOM 3269 O O . GLY A 1 414 ? 16.75 -4.016 -2.15 1 86.56 414 GLY A O 1
ATOM 3270 N N . THR A 1 415 ? 17.953 -3.111 -3.805 1 87.5 415 THR A N 1
ATOM 3271 C CA . THR A 1 415 ? 19.234 -3.475 -3.201 1 87.5 415 THR A CA 1
ATOM 3272 C C . THR A 1 415 ? 19.922 -2.246 -2.613 1 87.5 415 THR A C 1
ATOM 3274 O O . THR A 1 415 ? 20.922 -2.369 -1.913 1 87.5 415 THR A O 1
ATOM 3277 N N . ASP A 1 416 ? 19.391 -1.092 -2.898 1 88.12 416 ASP A N 1
ATOM 3278 C CA . ASP A 1 416 ? 19.891 0.195 -2.434 1 88.12 416 ASP A CA 1
ATOM 3279 C C . ASP A 1 416 ? 18.766 1.048 -1.845 1 88.12 416 ASP A C 1
ATOM 3281 O O . ASP A 1 416 ? 17.75 1.278 -2.498 1 88.12 416 ASP A O 1
ATOM 3285 N N . ALA A 1 417 ? 19.031 1.506 -0.626 1 88.88 417 ALA A N 1
ATOM 3286 C CA . ALA A 1 417 ? 18 2.252 0.078 1 88.88 417 ALA A CA 1
ATOM 3287 C C . ALA A 1 417 ? 17.625 3.52 -0.685 1 88.88 417 ALA A C 1
ATOM 3289 O O . ALA A 1 417 ? 16.438 3.836 -0.829 1 88.88 417 ALA A O 1
ATOM 3290 N N . ASN A 1 418 ? 18.609 4.223 -1.147 1 89.94 418 ASN A N 1
ATOM 3291 C CA . ASN A 1 418 ? 18.328 5.465 -1.863 1 89.94 418 ASN A CA 1
ATOM 3292 C C . ASN A 1 418 ? 17.609 5.203 -3.184 1 89.94 418 ASN A C 1
ATOM 3294 O O . ASN A 1 418 ? 16.734 5.965 -3.574 1 89.94 418 ASN A O 1
ATOM 3298 N N . ALA A 1 419 ? 17.969 4.109 -3.834 1 88.88 419 ALA A N 1
ATOM 3299 C CA . ALA A 1 419 ? 17.297 3.748 -5.078 1 88.88 419 ALA A CA 1
ATOM 3300 C C . ALA A 1 419 ? 15.828 3.391 -4.828 1 88.88 419 ALA A C 1
ATOM 3302 O O . ALA A 1 419 ? 14.945 3.781 -5.594 1 88.88 419 ALA A O 1
ATOM 3303 N N . LEU A 1 420 ? 15.695 2.701 -3.781 1 90.44 420 LEU A N 1
ATOM 3304 C CA . LEU A 1 420 ? 14.344 2.316 -3.404 1 90.44 420 LEU A CA 1
ATOM 3305 C C . LEU A 1 420 ? 13.492 3.547 -3.092 1 90.44 420 LEU A C 1
ATOM 3307 O O . LEU A 1 420 ? 12.344 3.641 -3.523 1 90.44 420 LEU A O 1
ATOM 3311 N N . ARG A 1 421 ? 14.062 4.414 -2.41 1 92.25 421 ARG A N 1
ATOM 3312 C CA . ARG A 1 421 ? 13.359 5.637 -2.031 1 92.25 421 ARG A CA 1
ATOM 3313 C C . ARG A 1 421 ? 13.055 6.496 -3.256 1 92.25 421 ARG A C 1
ATOM 3315 O O . ARG A 1 421 ? 11.992 7.105 -3.342 1 92.25 421 ARG A O 1
ATOM 3322 N N . CYS A 1 422 ? 13.977 6.535 -4.148 1 92.31 422 CYS A N 1
ATOM 3323 C CA . CYS A 1 422 ? 13.766 7.293 -5.379 1 92.31 422 CYS A CA 1
ATOM 3324 C C . CYS A 1 422 ? 12.609 6.719 -6.184 1 92.31 422 CYS A C 1
ATOM 3326 O O . CYS A 1 422 ? 11.773 7.465 -6.695 1 92.31 422 CYS A O 1
ATOM 3328 N N . GLN A 1 423 ? 12.578 5.441 -6.32 1 92.56 423 GLN A N 1
ATOM 3329 C CA . GLN A 1 423 ? 11.5 4.77 -7.031 1 92.56 423 GLN A CA 1
ATOM 3330 C C . GLN A 1 423 ? 10.148 5.066 -6.391 1 92.56 423 GLN A C 1
ATOM 3332 O O . GLN A 1 423 ? 9.172 5.352 -7.09 1 92.56 423 GLN A O 1
ATOM 3337 N N . ARG A 1 424 ? 10.109 4.996 -5.133 1 94.69 424 ARG A N 1
ATOM 3338 C CA . ARG A 1 424 ? 8.883 5.289 -4.387 1 94.69 424 ARG A CA 1
ATOM 3339 C C . ARG A 1 424 ? 8.461 6.738 -4.586 1 94.69 424 ARG A C 1
ATOM 3341 O O . ARG A 1 424 ? 7.273 7.023 -4.766 1 94.69 424 ARG A O 1
ATOM 3348 N N . ARG A 1 425 ? 9.383 7.637 -4.504 1 95.06 425 ARG A N 1
ATOM 3349 C CA . ARG A 1 425 ? 9.102 9.062 -4.672 1 95.06 425 ARG A CA 1
ATOM 3350 C C . ARG A 1 425 ? 8.531 9.344 -6.055 1 95.06 425 ARG A C 1
ATOM 3352 O O . ARG A 1 425 ? 7.602 10.148 -6.195 1 95.06 425 ARG A O 1
ATOM 3359 N N . ASP A 1 426 ? 9.055 8.711 -7.055 1 94.88 426 ASP A N 1
ATOM 3360 C CA . ASP A 1 426 ? 8.562 8.891 -8.414 1 94.88 426 ASP A CA 1
ATOM 3361 C C . ASP A 1 426 ? 7.102 8.445 -8.531 1 94.88 426 ASP A C 1
ATOM 3363 O O . ASP A 1 426 ? 6.277 9.148 -9.117 1 94.88 426 ASP A O 1
ATOM 3367 N N . TRP A 1 427 ? 6.84 7.301 -8.008 1 96.81 427 TRP A N 1
ATOM 3368 C CA . TRP A 1 427 ? 5.477 6.777 -7.996 1 96.81 427 TRP A CA 1
ATOM 3369 C C . TRP A 1 427 ? 4.535 7.727 -7.258 1 96.81 427 TRP A C 1
ATOM 3371 O O . TRP A 1 427 ? 3.443 8.031 -7.738 1 96.81 427 TRP A O 1
ATOM 3381 N N . GLN A 1 428 ? 4.98 8.195 -6.113 1 97.81 428 GLN A N 1
ATOM 3382 C CA . GLN A 1 428 ? 4.164 9.062 -5.27 1 97.81 428 GLN A CA 1
ATOM 3383 C C . GLN A 1 428 ? 3.902 10.398 -5.957 1 97.81 428 GLN A C 1
ATOM 3385 O O . GLN A 1 428 ? 2.797 10.945 -5.867 1 97.81 428 GLN A O 1
ATOM 3390 N N . THR A 1 429 ? 4.926 10.953 -6.539 1 96.5 429 THR A N 1
ATOM 3391 C CA . THR A 1 429 ? 4.789 12.227 -7.223 1 96.5 429 THR A CA 1
ATOM 3392 C C . THR A 1 429 ? 3.756 12.141 -8.344 1 96.5 429 THR A C 1
ATOM 3394 O O . THR A 1 429 ? 2.922 13.031 -8.5 1 96.5 429 THR A O 1
ATOM 3397 N N . ARG A 1 430 ? 3.783 11.047 -9.102 1 97.25 430 ARG A N 1
ATOM 3398 C CA . ARG A 1 430 ? 2.793 10.836 -10.156 1 97.25 430 ARG A CA 1
ATOM 3399 C C . ARG A 1 430 ? 1.389 10.719 -9.57 1 97.25 430 ARG A C 1
ATOM 3401 O O . ARG A 1 430 ? 0.448 11.328 -10.086 1 97.25 430 ARG A O 1
ATOM 3408 N N . LEU A 1 431 ? 1.316 9.969 -8.539 1 98.31 431 LEU A N 1
ATOM 3409 C CA . LEU A 1 431 ? 0.023 9.773 -7.891 1 98.31 431 LEU A CA 1
ATOM 3410 C C . LEU A 1 431 ? -0.49 11.086 -7.301 1 98.31 431 LEU A C 1
ATOM 3412 O O . LEU A 1 431 ? -1.67 11.414 -7.441 1 98.31 431 LEU A O 1
ATOM 3416 N N . ASN A 1 432 ? 0.386 11.836 -6.637 1 98.44 432 ASN A N 1
ATOM 3417 C CA . ASN A 1 432 ? 0.012 13.133 -6.09 1 98.44 432 ASN A CA 1
ATOM 3418 C C . ASN A 1 432 ? -0.529 14.062 -7.176 1 98.44 432 ASN A C 1
ATOM 3420 O O . ASN A 1 432 ? -1.526 14.758 -6.965 1 98.44 432 ASN A O 1
ATOM 3424 N N . THR A 1 433 ? 0.129 14.039 -8.25 1 97.81 433 THR A N 1
ATOM 3425 C CA . THR A 1 433 ? -0.299 14.891 -9.359 1 97.81 433 THR A CA 1
ATOM 3426 C C . THR A 1 433 ? -1.697 14.5 -9.828 1 97.81 433 THR A C 1
ATOM 3428 O O . THR A 1 433 ? -2.545 15.367 -10.062 1 97.81 433 THR A O 1
ATOM 3431 N N . GLN A 1 434 ? -1.941 13.25 -9.953 1 98.44 434 GLN A N 1
ATOM 3432 C CA . GLN A 1 434 ? -3.256 12.758 -10.359 1 98.44 434 GLN A CA 1
ATOM 3433 C C . GLN A 1 434 ? -4.324 13.156 -9.344 1 98.44 434 GLN A C 1
ATOM 3435 O O . GLN A 1 434 ? -5.406 13.609 -9.719 1 98.44 434 GLN A O 1
ATOM 3440 N N . ILE A 1 435 ? -3.998 12.969 -8.133 1 98.75 435 ILE A N 1
ATOM 3441 C CA . ILE A 1 435 ? -4.957 13.266 -7.074 1 98.75 435 ILE A CA 1
ATOM 3442 C C . ILE A 1 435 ? -5.266 14.758 -7.051 1 98.75 435 ILE A C 1
ATOM 3444 O O . ILE A 1 435 ? -6.426 15.156 -6.949 1 98.75 435 ILE A O 1
ATOM 3448 N N . ARG A 1 436 ? -4.246 15.562 -7.145 1 98.06 436 ARG A N 1
ATOM 3449 C CA . ARG A 1 436 ? -4.449 17 -7.172 1 98.06 436 ARG A CA 1
ATOM 3450 C C . ARG A 1 436 ? -5.336 17.406 -8.344 1 98.06 436 ARG A C 1
ATOM 3452 O O . ARG A 1 436 ? -6.199 18.281 -8.211 1 98.06 436 ARG A O 1
ATOM 3459 N N . ASN A 1 437 ? -5.125 16.797 -9.461 1 97.94 437 ASN A N 1
ATOM 3460 C CA . ASN A 1 437 ? -5.949 17.078 -10.625 1 97.94 437 ASN A CA 1
ATOM 3461 C C . ASN A 1 437 ? -7.41 16.688 -10.391 1 97.94 437 ASN A C 1
ATOM 3463 O O . ASN A 1 437 ? -8.32 17.453 -10.742 1 97.94 437 ASN A O 1
ATOM 3467 N N . ILE A 1 438 ? -7.625 15.586 -9.852 1 98.62 438 ILE A N 1
ATOM 3468 C CA . ILE A 1 438 ? -8.969 15.07 -9.602 1 98.62 438 ILE A CA 1
ATOM 3469 C C . ILE A 1 438 ? -9.68 15.945 -8.57 1 98.62 438 ILE A C 1
ATOM 3471 O O . ILE A 1 438 ? -10.852 16.281 -8.742 1 98.62 438 ILE A O 1
ATOM 3475 N N . THR A 1 439 ? -8.992 16.328 -7.582 1 98.69 439 THR A N 1
ATOM 3476 C CA . THR A 1 439 ? -9.617 17.094 -6.508 1 98.69 439 THR A CA 1
ATOM 3477 C C . THR A 1 439 ? -9.836 18.547 -6.934 1 98.69 439 THR A C 1
ATOM 3479 O O . THR A 1 439 ? -10.82 19.172 -6.543 1 98.69 439 THR A O 1
ATOM 3482 N N . LEU A 1 440 ? -8.906 19.078 -7.699 1 98.25 440 LEU A N 1
ATOM 3483 C CA . LEU A 1 440 ? -9.133 20.406 -8.258 1 98.25 440 LEU A CA 1
ATOM 3484 C C . LEU A 1 440 ? -10.359 20.406 -9.164 1 98.25 440 LEU A C 1
ATOM 3486 O O . LEU A 1 440 ? -11.148 21.359 -9.141 1 98.25 440 LEU A O 1
ATOM 3490 N N . GLU A 1 441 ? -10.5 19.391 -9.938 1 98.12 441 GLU A N 1
ATOM 3491 C CA . GLU A 1 441 ? -11.68 19.281 -10.773 1 98.12 441 GLU A CA 1
ATOM 3492 C C . GLU A 1 441 ? -12.953 19.234 -9.938 1 98.12 441 GLU A C 1
ATOM 3494 O O . GLU A 1 441 ? -13.984 19.797 -10.328 1 98.12 441 GLU A O 1
ATOM 3499 N N . LEU A 1 442 ? -12.898 18.562 -8.867 1 98.69 442 LEU A N 1
ATOM 3500 C CA . LEU A 1 442 ? -14.031 18.562 -7.945 1 98.69 442 LEU A CA 1
ATOM 3501 C C . LEU A 1 442 ? -14.383 19.969 -7.5 1 98.69 442 LEU A C 1
ATOM 3503 O O . LEU A 1 442 ? -15.555 20.359 -7.535 1 98.69 442 LEU A O 1
ATOM 3507 N N . VAL A 1 443 ? -13.422 20.719 -7.102 1 98.56 443 VAL A N 1
ATOM 3508 C CA . VAL A 1 443 ? -13.633 22.094 -6.637 1 98.56 443 VAL A CA 1
ATOM 3509 C C . VAL A 1 443 ? -14.203 22.938 -7.766 1 98.56 443 VAL A C 1
ATOM 3511 O O . VAL A 1 443 ? -15.148 23.703 -7.562 1 98.56 443 VAL A O 1
ATOM 3514 N N . VAL A 1 444 ? -13.68 22.766 -8.945 1 97.94 444 VAL A N 1
ATOM 3515 C CA . VAL A 1 444 ? -14.148 23.531 -10.094 1 97.94 444 VAL A CA 1
ATOM 3516 C C . VAL A 1 444 ? -15.594 23.141 -10.414 1 97.94 444 VAL A C 1
ATOM 3518 O O . VAL A 1 444 ? -16.422 24.016 -10.688 1 97.94 444 VAL A O 1
ATOM 3521 N N . ASN A 1 445 ? -15.875 21.875 -10.344 1 97.62 445 ASN A N 1
ATOM 3522 C CA . ASN A 1 445 ? -17.234 21.422 -10.617 1 97.62 445 ASN A CA 1
ATOM 3523 C C . ASN A 1 445 ? -18.234 21.969 -9.594 1 97.62 445 ASN A C 1
ATOM 3525 O O . ASN A 1 445 ? -19.391 22.234 -9.922 1 97.62 445 ASN A O 1
ATOM 3529 N N . ILE A 1 446 ? -17.812 22.125 -8.414 1 97.94 446 ILE A N 1
ATOM 3530 C CA . ILE A 1 446 ? -18.672 22.641 -7.355 1 97.94 446 ILE A CA 1
ATOM 3531 C C . ILE A 1 446 ? -18.938 24.125 -7.574 1 97.94 446 ILE A C 1
ATOM 3533 O O . ILE A 1 446 ? -20.062 24.594 -7.414 1 97.94 446 ILE A O 1
ATOM 3537 N N . PHE A 1 447 ? -17.984 24.844 -7.988 1 96.75 447 PHE A N 1
ATOM 3538 C CA . PHE A 1 447 ? -18.125 26.297 -7.969 1 96.75 447 PHE A CA 1
ATOM 3539 C C . PHE A 1 447 ? -18.141 26.844 -9.391 1 96.75 447 PHE A C 1
ATOM 3541 O O . PHE A 1 447 ? -18.047 28.062 -9.586 1 96.75 447 PHE A O 1
ATOM 3548 N N . SER A 1 448 ? -18.312 25.766 -10.195 1 88.25 448 SER A N 1
ATOM 3549 C CA . SER A 1 448 ? -18.422 26.203 -11.578 1 88.25 448 SER A CA 1
ATOM 3550 C C . SER A 1 448 ? -19.625 27.125 -11.773 1 88.25 448 SER A C 1
ATOM 3552 O O . SER A 1 448 ? -20.656 26.938 -11.117 1 88.25 448 SER A O 1
ATOM 3554 N N . GLY A 1 449 ? -19.578 28.297 -12.32 1 89.06 449 GLY A N 1
ATOM 3555 C CA . GLY A 1 449 ? -20.703 29.188 -12.602 1 89.06 449 GLY A CA 1
ATOM 3556 C C . GLY A 1 449 ? -20.703 30.438 -11.758 1 89.06 449 GLY A C 1
ATOM 3557 O O . GLY A 1 449 ? -21.391 31.422 -12.086 1 89.06 449 GLY A O 1
ATOM 3558 N N . VAL A 1 450 ? -20.078 30.328 -10.633 1 94.62 450 VAL A N 1
ATOM 3559 C CA . VAL A 1 450 ? -20.047 31.5 -9.75 1 94.62 450 VAL A CA 1
ATOM 3560 C C . VAL A 1 450 ? -19.672 32.75 -10.547 1 94.62 450 VAL A C 1
ATOM 3562 O O . VAL A 1 450 ? -20.234 33.812 -10.328 1 94.62 450 VAL A O 1
ATOM 3565 N N . GLN A 1 451 ? -18.812 32.562 -11.461 1 91.56 451 GLN A N 1
ATOM 3566 C CA . GLN A 1 451 ? -18.312 33.688 -12.258 1 91.56 451 GLN A CA 1
ATOM 3567 C C . GLN A 1 451 ? -19.438 34.375 -13.031 1 91.56 451 GLN A C 1
ATOM 3569 O O . GLN A 1 451 ? -19.391 35.562 -13.281 1 91.56 451 GLN A O 1
ATOM 3574 N N . ASP A 1 452 ? -20.406 33.656 -13.383 1 92.62 452 ASP A N 1
ATOM 3575 C CA . ASP A 1 452 ? -21.516 34.156 -14.188 1 92.62 452 ASP A CA 1
ATOM 3576 C C . ASP A 1 452 ? -22.406 35.094 -13.367 1 92.62 452 ASP A C 1
ATOM 3578 O O . ASP A 1 452 ? -23.219 35.812 -13.93 1 92.62 452 ASP A O 1
ATOM 3582 N N . PHE A 1 453 ? -22.219 35.062 -12.117 1 95.81 453 PHE A N 1
ATOM 3583 C CA . PHE A 1 453 ? -23.109 35.844 -11.266 1 95.81 453 PHE A CA 1
ATOM 3584 C C . PHE A 1 453 ? -22.344 36.938 -10.531 1 95.81 453 PHE A C 1
ATOM 3586 O O . PHE A 1 453 ? -22.797 37.469 -9.516 1 95.81 453 PHE A O 1
ATOM 3593 N N . LEU A 1 454 ? -21.172 37.156 -10.977 1 94.75 454 LEU A N 1
ATOM 3594 C CA . LEU A 1 454 ? -20.344 38.219 -10.414 1 94.75 454 LEU A CA 1
ATOM 3595 C C . LEU A 1 454 ? -20.5 39.531 -11.195 1 94.75 454 LEU A C 1
ATOM 3597 O O . LEU A 1 454 ? -20.594 39.5 -12.43 1 94.75 454 LEU A O 1
ATOM 3601 N N . ASN A 1 455 ? -20.719 40.562 -10.477 1 94.12 455 ASN A N 1
ATOM 3602 C CA . ASN A 1 455 ? -20.625 41.938 -11.031 1 94.12 455 ASN A CA 1
ATOM 3603 C C . ASN A 1 455 ? -19.328 42.625 -10.633 1 94.12 455 ASN A C 1
ATOM 3605 O O . ASN A 1 455 ? -19.203 43.094 -9.508 1 94.12 455 ASN A O 1
ATOM 3609 N N . HIS A 1 456 ? -18.484 42.812 -11.516 1 91.56 456 HIS A N 1
ATOM 3610 C CA . HIS A 1 456 ? -17.156 43.344 -11.227 1 91.56 456 HIS A CA 1
ATOM 3611 C C . HIS A 1 456 ? -17.188 44.844 -10.984 1 91.56 456 HIS A C 1
ATOM 3613 O O . HIS A 1 456 ? -16.375 45.375 -10.219 1 91.56 456 HIS A O 1
ATOM 3619 N N . GLU A 1 457 ? -18.078 45.438 -11.594 1 92.06 457 GLU A N 1
ATOM 3620 C CA . GLU A 1 457 ? -18.188 46.875 -11.445 1 92.06 457 GLU A CA 1
ATOM 3621 C C . GLU A 1 457 ? -18.609 47.25 -10.023 1 92.06 457 GLU A C 1
ATOM 3623 O O . GLU A 1 457 ? -18.047 48.188 -9.43 1 92.06 457 GLU A O 1
ATOM 3628 N N . HIS A 1 458 ? -19.531 46.531 -9.539 1 93 458 HIS A N 1
ATOM 3629 C CA . HIS A 1 458 ? -20.062 46.812 -8.211 1 93 458 HIS A CA 1
ATOM 3630 C C . HIS A 1 458 ? -19.469 45.875 -7.16 1 93 458 HIS A C 1
ATOM 3632 O O . HIS A 1 458 ? -19.766 46 -5.969 1 93 458 HIS A O 1
ATOM 3638 N N . ARG A 1 459 ? -18.656 44.938 -7.633 1 92.88 459 ARG A N 1
ATOM 3639 C CA . ARG A 1 459 ? -18 43.938 -6.793 1 92.88 459 ARG A CA 1
ATOM 3640 C C . ARG A 1 459 ? -19 43.188 -5.93 1 92.88 459 ARG A C 1
ATOM 3642 O O . ARG A 1 459 ? -18.844 43.125 -4.711 1 92.88 459 ARG A O 1
ATOM 3649 N N . VAL A 1 460 ? -20.078 42.812 -6.559 1 94.06 460 VAL A N 1
ATOM 3650 C CA . VAL A 1 460 ? -21.156 42.125 -5.852 1 94.06 460 VAL A CA 1
ATOM 3651 C C . VAL A 1 460 ? -21.391 40.75 -6.492 1 94.06 460 VAL A C 1
ATOM 3653 O O . VAL A 1 460 ? -21.203 40.594 -7.695 1 94.06 460 VAL A O 1
ATOM 3656 N N . PHE A 1 461 ? -21.688 39.812 -5.652 1 96 461 PHE A N 1
ATOM 3657 C CA . PHE A 1 461 ? -22.109 38.469 -6.055 1 96 461 PHE A CA 1
ATOM 3658 C C . PHE A 1 461 ? -23.609 38.281 -5.809 1 96 461 PHE A C 1
ATOM 3660 O O . PHE A 1 461 ? -24.094 38.469 -4.691 1 96 461 PHE A O 1
ATOM 3667 N N . ASN A 1 462 ? -24.328 37.906 -6.855 1 95.81 462 ASN A N 1
ATOM 3668 C CA . ASN A 1 462 ? -25.766 37.688 -6.723 1 95.81 462 ASN A CA 1
ATOM 3669 C C . ASN A 1 462 ? -26.047 36.25 -6.242 1 95.81 462 ASN A C 1
ATOM 3671 O O . ASN A 1 462 ? -26.406 35.375 -7.039 1 95.81 462 ASN A O 1
ATOM 3675 N N . SER A 1 463 ? -26.047 36.094 -4.957 1 95.62 463 SER A N 1
ATOM 3676 C CA . SER A 1 463 ? -26.203 34.781 -4.336 1 95.62 463 SER A CA 1
ATOM 3677 C C . SER A 1 463 ? -27.578 34.219 -4.609 1 95.62 463 SER A C 1
ATOM 3679 O O . SER A 1 463 ? -27.719 33 -4.832 1 95.62 463 SER A O 1
ATOM 3681 N N . GLU A 1 464 ? -28.609 34.969 -4.633 1 95.5 464 GLU A N 1
ATOM 3682 C CA . GLU A 1 464 ? -29.984 34.5 -4.832 1 95.5 464 GLU A CA 1
ATOM 3683 C C . GLU A 1 464 ? -30.172 33.938 -6.234 1 95.5 464 GLU A C 1
ATOM 3685 O O . GLU A 1 464 ? -30.734 32.844 -6.395 1 95.5 464 GLU A O 1
ATOM 3690 N N . GLU A 1 465 ? -29.734 34.688 -7.168 1 95.62 465 GLU A N 1
ATOM 3691 C CA . GLU A 1 465 ? -29.875 34.219 -8.547 1 95.62 465 GLU A CA 1
ATOM 3692 C C . GLU A 1 465 ? -29.031 32.938 -8.773 1 95.62 465 GLU A C 1
ATOM 3694 O O . GLU A 1 465 ? -29.469 32.031 -9.492 1 95.62 465 GLU A O 1
ATOM 3699 N N . PHE A 1 466 ? -27.875 32.938 -8.195 1 96.75 466 PHE A N 1
ATOM 3700 C CA . PHE A 1 466 ? -27.016 31.766 -8.281 1 96.75 466 PHE A CA 1
ATOM 3701 C C . PHE A 1 466 ? -27.719 30.547 -7.715 1 96.75 466 PHE A C 1
ATOM 3703 O O . PHE A 1 466 ? -27.781 29.5 -8.359 1 96.75 466 PHE A O 1
ATOM 3710 N N . LEU A 1 467 ? -28.297 30.656 -6.574 1 96.5 467 LEU A N 1
ATOM 3711 C CA . LEU A 1 467 ? -28.953 29.562 -5.883 1 96.5 467 LEU A CA 1
ATOM 3712 C C . LEU A 1 467 ? -30.141 29.047 -6.684 1 96.5 467 LEU A C 1
ATOM 3714 O O . LEU A 1 467 ? -30.391 27.828 -6.719 1 96.5 467 LEU A O 1
ATOM 3718 N N . ARG A 1 468 ? -30.766 29.875 -7.348 1 95.25 468 ARG A N 1
ATOM 3719 C CA . ARG A 1 468 ? -31.953 29.531 -8.117 1 95.25 468 ARG A CA 1
ATOM 3720 C C . ARG A 1 468 ? -31.594 28.672 -9.32 1 95.25 468 ARG A C 1
ATOM 3722 O O . ARG A 1 468 ? -32.406 27.844 -9.773 1 95.25 468 ARG A O 1
ATOM 3729 N N . THR A 1 469 ? -30.438 28.844 -9.828 1 94.94 469 THR A N 1
ATOM 3730 C CA . THR A 1 469 ? -30.016 28.125 -11.016 1 94.94 469 THR A CA 1
ATOM 3731 C C . THR A 1 469 ? -29.516 26.734 -10.656 1 94.94 469 THR A C 1
ATOM 3733 O O . THR A 1 469 ? -29.344 25.875 -11.523 1 94.94 469 THR A O 1
ATOM 3736 N N . ARG A 1 470 ? -29.281 26.469 -9.391 1 94.75 470 ARG A N 1
ATOM 3737 C CA . ARG A 1 470 ? -28.766 25.172 -8.961 1 94.75 470 ARG A CA 1
ATOM 3738 C C . ARG A 1 470 ? -29.875 24.125 -8.898 1 94.75 470 ARG A C 1
ATOM 3740 O O . ARG A 1 470 ? -31.047 24.484 -8.719 1 94.75 470 ARG A O 1
ATOM 3747 N N . GLU A 1 471 ? -29.5 22.859 -9.078 1 95.69 471 GLU A N 1
ATOM 3748 C CA . GLU A 1 471 ? -30.469 21.781 -8.875 1 95.69 471 GLU A CA 1
ATOM 3749 C C . GLU A 1 471 ? -31.094 21.859 -7.492 1 95.69 471 GLU A C 1
ATOM 3751 O O . GLU A 1 471 ? -30.406 22.125 -6.504 1 95.69 471 GLU A O 1
ATOM 3756 N N . PRO A 1 472 ? -32.375 21.641 -7.359 1 96.06 472 PRO A N 1
ATOM 3757 C CA . PRO A 1 472 ? -33.094 21.766 -6.074 1 96.06 472 PRO A CA 1
ATOM 3758 C C . PRO A 1 472 ? -32.469 20.891 -4.988 1 96.06 472 PRO A C 1
ATOM 3760 O O . PRO A 1 472 ? -32.375 21.312 -3.832 1 96.06 472 PRO A O 1
ATOM 3763 N N . SER A 1 473 ? -32 19.766 -5.387 1 95.44 473 SER A N 1
ATOM 3764 C CA . SER A 1 473 ? -31.438 18.828 -4.414 1 95.44 473 SER A CA 1
ATOM 3765 C C . SER A 1 473 ? -30.109 19.328 -3.877 1 95.44 473 SER A C 1
ATOM 3767 O O . SER A 1 473 ? -29.656 18.922 -2.805 1 95.44 473 SER A O 1
ATOM 3769 N N . ASP A 1 474 ? -29.5 20.297 -4.602 1 96.69 474 ASP A N 1
ATOM 3770 C CA . ASP A 1 474 ? -28.172 20.766 -4.23 1 96.69 474 ASP A CA 1
ATOM 3771 C C . ASP A 1 474 ? -28.25 22.125 -3.535 1 96.69 474 ASP A C 1
ATOM 3773 O O . ASP A 1 474 ? -27.25 22.609 -2.998 1 96.69 474 ASP A O 1
ATOM 3777 N N . GLN A 1 475 ? -29.328 22.734 -3.479 1 96.81 475 GLN A N 1
ATOM 3778 C CA . GLN A 1 475 ? -29.469 24.109 -3.004 1 96.81 475 GLN A CA 1
ATOM 3779 C C . GLN A 1 475 ? -29.125 24.219 -1.521 1 96.81 475 GLN A C 1
ATOM 3781 O O . GLN A 1 475 ? -28.562 25.219 -1.081 1 96.81 475 GLN A O 1
ATOM 3786 N N . SER A 1 476 ? -29.516 23.219 -0.793 1 96.56 476 SER A N 1
ATOM 3787 C CA . SER A 1 476 ? -29.219 23.234 0.633 1 96.56 476 SER A CA 1
ATOM 3788 C C . SER A 1 476 ? -27.703 23.281 0.874 1 96.56 476 SER A C 1
ATOM 3790 O O . SER A 1 476 ? -27.25 23.969 1.786 1 96.56 476 SER A O 1
ATOM 3792 N N . PHE A 1 477 ? -27 22.625 0.07 1 97.81 477 PHE A N 1
ATOM 3793 C CA . PHE A 1 477 ? -25.547 22.625 0.163 1 97.81 477 PHE A CA 1
ATOM 3794 C C . PHE A 1 477 ? -24.984 24.016 -0.121 1 97.81 477 PHE A C 1
ATOM 3796 O O . PHE A 1 477 ? -24.172 24.531 0.648 1 97.81 477 PHE A O 1
ATOM 3803 N N . TYR A 1 478 ? -25.375 24.641 -1.153 1 97.69 478 TYR A N 1
ATOM 3804 C CA . TYR A 1 478 ? -24.875 25.938 -1.559 1 97.69 478 TYR A CA 1
ATOM 3805 C C . TYR A 1 478 ? -25.281 27.016 -0.564 1 97.69 478 TYR A C 1
ATOM 3807 O O . TYR A 1 478 ? -24.5 27.938 -0.28 1 97.69 478 TYR A O 1
ATOM 3815 N N . LYS A 1 479 ? -26.453 26.875 -0.076 1 97.06 479 LYS A N 1
ATOM 3816 C CA . LYS A 1 479 ? -26.891 27.828 0.927 1 97.06 479 LYS A CA 1
ATOM 3817 C C . LYS A 1 479 ? -25.938 27.859 2.117 1 97.06 479 LYS A C 1
ATOM 3819 O O . LYS A 1 479 ? -25.609 28.938 2.625 1 97.06 479 LYS A O 1
ATOM 3824 N N . LYS A 1 480 ? -25.5 26.75 2.51 1 96.88 480 LYS A N 1
ATOM 3825 C CA . LYS A 1 480 ? -24.578 26.656 3.641 1 96.88 480 LYS A CA 1
ATOM 3826 C C . LYS A 1 480 ? -23.188 27.141 3.256 1 96.88 480 LYS A C 1
ATOM 3828 O O . LYS A 1 480 ? -22.562 27.906 3.994 1 96.88 480 LYS A O 1
ATOM 3833 N N . VAL A 1 481 ? -22.719 26.781 2.156 1 97.75 481 VAL A N 1
ATOM 3834 C CA . VAL A 1 481 ? -21.344 27.031 1.726 1 97.75 481 VAL A CA 1
ATOM 3835 C C . VAL A 1 481 ? -21.172 28.516 1.427 1 97.75 481 VAL A C 1
ATOM 3837 O O . VAL A 1 481 ? -20.109 29.094 1.72 1 97.75 481 VAL A O 1
ATOM 3840 N N . LEU A 1 482 ? -22.188 29.156 0.903 1 96.94 482 LEU A N 1
ATOM 3841 C CA . LEU A 1 482 ? -22.094 30.562 0.507 1 96.94 482 LEU A CA 1
ATOM 3842 C C . LEU A 1 482 ? -21.891 31.453 1.724 1 96.94 482 LEU A C 1
ATOM 3844 O O . LEU A 1 482 ? -21.422 32.594 1.597 1 96.94 482 LEU A O 1
ATOM 3848 N N . ASP A 1 483 ? -22.203 30.922 2.879 1 95.81 483 ASP A N 1
ATOM 3849 C CA . ASP A 1 483 ? -22.109 31.719 4.102 1 95.81 483 ASP A CA 1
ATOM 3850 C C . ASP A 1 483 ? -20.781 31.469 4.82 1 95.81 483 ASP A C 1
ATOM 3852 O O . ASP A 1 483 ? -20.531 32.062 5.867 1 95.81 483 ASP A O 1
ATOM 3856 N N . THR A 1 484 ? -19.953 30.719 4.266 1 97.5 484 THR A N 1
ATOM 3857 C CA . THR A 1 484 ? -18.719 30.328 4.934 1 97.5 484 THR A CA 1
ATOM 3858 C C . THR A 1 484 ? -17.578 31.297 4.605 1 97.5 484 THR A C 1
ATOM 3860 O O . THR A 1 484 ? -17.672 32.062 3.641 1 97.5 484 THR A O 1
ATOM 3863 N N . HIS A 1 485 ? -16.547 31.266 5.453 1 96.94 485 HIS A N 1
ATOM 3864 C CA . HIS A 1 485 ? -15.336 32.031 5.195 1 96.94 485 HIS A CA 1
ATOM 3865 C C . HIS A 1 485 ? -14.594 31.516 3.971 1 96.94 485 HIS A C 1
ATOM 3867 O O . HIS A 1 485 ? -13.984 32.312 3.232 1 96.94 485 HIS A O 1
ATOM 3873 N N . ILE A 1 486 ? -14.617 30.266 3.729 1 97.5 486 ILE A N 1
ATOM 3874 C CA . ILE A 1 486 ? -13.977 29.641 2.578 1 97.5 486 ILE A CA 1
ATOM 3875 C C . ILE A 1 486 ? -14.523 30.25 1.288 1 97.5 486 ILE A C 1
ATOM 3877 O O . ILE A 1 486 ? -13.758 30.656 0.416 1 97.5 486 ILE A O 1
ATOM 3881 N N . PHE A 1 487 ? -15.82 30.359 1.167 1 97.56 487 PHE A N 1
ATOM 3882 C CA . PHE A 1 487 ? -16.438 30.891 -0.042 1 97.56 487 PHE A CA 1
ATOM 3883 C C . PHE A 1 487 ? -16.141 32.375 -0.182 1 97.56 487 PHE A C 1
ATOM 3885 O O . PHE A 1 487 ? -15.875 32.875 -1.285 1 97.56 487 PHE A O 1
ATOM 3892 N N . HIS A 1 488 ? -16.219 33.062 0.908 1 97.06 488 HIS A N 1
ATOM 3893 C CA . HIS A 1 488 ? -15.969 34.5 0.854 1 97.06 488 HIS A CA 1
ATOM 3894 C C . HIS A 1 488 ? -14.547 34.812 0.399 1 97.06 488 HIS A C 1
ATOM 3896 O O . HIS A 1 488 ? -14.32 35.75 -0.366 1 97.06 488 HIS A O 1
ATOM 3902 N N . SER A 1 489 ? -13.641 34 0.928 1 96 489 SER A N 1
ATOM 3903 C CA . SER A 1 489 ? -12.258 34.156 0.472 1 96 489 SER A CA 1
ATOM 3904 C C . SER A 1 489 ? -12.133 33.844 -1.013 1 96 489 SER A C 1
ATOM 3906 O O . SER A 1 489 ? -11.445 34.531 -1.751 1 96 489 SER A O 1
ATOM 3908 N N . PHE A 1 490 ? -12.781 32.844 -1.453 1 96.88 490 PHE A N 1
ATOM 3909 C CA . PHE A 1 490 ? -12.828 32.438 -2.855 1 96.88 490 PHE A CA 1
ATOM 3910 C C . PHE A 1 490 ? -13.43 33.562 -3.713 1 96.88 490 PHE A C 1
ATOM 3912 O O . PHE A 1 490 ? -12.875 33.875 -4.762 1 96.88 490 PHE A O 1
ATOM 3919 N N . LEU A 1 491 ? -14.516 34.094 -3.24 1 96.12 491 LEU A N 1
ATOM 3920 C CA . LEU A 1 491 ? -15.219 35.156 -3.949 1 96.12 491 LEU A CA 1
ATOM 3921 C C . LEU A 1 491 ? -14.328 36.375 -4.121 1 96.12 491 LEU A C 1
ATOM 3923 O O . LEU A 1 491 ? -14.336 37 -5.176 1 96.12 491 LEU A O 1
ATOM 3927 N N . ARG A 1 492 ? -13.633 36.688 -3.102 1 95.81 492 ARG A N 1
ATOM 3928 C CA . ARG A 1 492 ? -12.711 37.812 -3.162 1 95.81 492 ARG A CA 1
ATOM 3929 C C . ARG A 1 492 ? -11.672 37.594 -4.262 1 95.81 492 ARG A C 1
ATOM 3931 O O . ARG A 1 492 ? -11.375 38.531 -5.02 1 95.81 492 ARG A O 1
ATOM 3938 N N . ASP A 1 493 ? -11.148 36.438 -4.355 1 94.88 493 ASP A N 1
ATOM 3939 C CA . ASP A 1 493 ? -10.164 36.125 -5.383 1 94.88 493 ASP A CA 1
ATOM 3940 C C . ASP A 1 493 ? -10.766 36.25 -6.781 1 94.88 493 ASP A C 1
ATOM 3942 O O . ASP A 1 493 ? -10.109 36.719 -7.711 1 94.88 493 ASP A O 1
ATOM 3946 N N . ARG A 1 494 ? -12.031 35.844 -6.898 1 94.94 494 ARG A N 1
ATOM 3947 C CA . ARG A 1 494 ? -12.703 35.938 -8.188 1 94.94 494 ARG A CA 1
ATOM 3948 C C . ARG A 1 494 ? -12.984 37.375 -8.555 1 94.94 494 ARG A C 1
ATOM 3950 O O . ARG A 1 494 ? -12.82 37.781 -9.703 1 94.94 494 ARG A O 1
ATOM 3957 N N . LEU A 1 495 ? -13.43 38.094 -7.609 1 95.44 495 LEU A N 1
ATOM 3958 C CA . LEU A 1 495 ? -13.711 39.531 -7.836 1 95.44 495 LEU A CA 1
ATOM 3959 C C . LEU A 1 495 ? -12.445 40.281 -8.211 1 95.44 495 LEU A C 1
ATOM 3961 O O . LEU A 1 495 ? -12.5 41.25 -8.977 1 95.44 495 LEU A O 1
ATOM 3965 N N . ASN A 1 496 ? -11.312 39.812 -7.73 1 94.69 496 ASN A N 1
ATOM 3966 C CA . ASN A 1 496 ? -10.016 40.406 -8.039 1 94.69 496 ASN A CA 1
ATOM 3967 C C . ASN A 1 496 ? -9.43 39.812 -9.328 1 94.69 496 ASN A C 1
ATOM 3969 O O . ASN A 1 496 ? -8.312 40.156 -9.719 1 94.69 496 ASN A O 1
ATOM 3973 N N . ARG A 1 497 ? -10.031 38.938 -9.953 1 92.62 497 ARG A N 1
ATOM 3974 C CA . ARG A 1 497 ? -9.617 38.281 -11.195 1 92.62 497 ARG A CA 1
ATOM 3975 C C . ARG A 1 497 ? -8.266 37.594 -11.039 1 92.62 497 ARG A C 1
ATOM 3977 O O . ARG A 1 497 ? -7.395 37.719 -11.898 1 92.62 497 ARG A O 1
ATOM 3984 N N . LYS A 1 498 ? -8.172 37 -9.914 1 92.25 498 LYS A N 1
ATOM 3985 C CA . LYS A 1 498 ? -6.941 36.281 -9.641 1 92.25 498 LYS A CA 1
ATOM 3986 C C . LYS A 1 498 ? -6.785 35.062 -10.578 1 92.25 498 LYS A C 1
ATOM 3988 O O . LYS A 1 498 ? -7.723 34.312 -10.766 1 92.25 498 LYS A O 1
ATOM 3993 N N . ARG A 1 499 ? -5.586 35 -11.156 1 91.69 499 ARG A N 1
ATOM 3994 C CA . ARG A 1 499 ? -5.297 33.844 -12.008 1 91.69 499 ARG A CA 1
ATOM 3995 C C . ARG A 1 499 ? -4.605 32.75 -11.219 1 91.69 499 ARG A C 1
ATOM 3997 O O . ARG A 1 499 ? -3.416 32.844 -10.906 1 91.69 499 ARG A O 1
ATOM 4004 N N . ASP A 1 500 ? -5.336 31.719 -10.914 1 93.19 500 ASP A N 1
ATOM 4005 C CA . ASP A 1 500 ? -4.805 30.594 -10.141 1 93.19 500 ASP A CA 1
ATOM 4006 C C . ASP A 1 500 ? -5.203 29.266 -10.766 1 93.19 500 ASP A C 1
ATOM 4008 O O . ASP A 1 500 ? -5.641 29.219 -11.922 1 93.19 500 ASP A O 1
ATOM 4012 N N . SER A 1 501 ? -4.926 28.188 -10.055 1 93.94 501 SER A N 1
ATOM 4013 C CA . SER A 1 501 ? -5.184 26.859 -10.586 1 93.94 501 SER A CA 1
ATOM 4014 C C . SER A 1 501 ? -6.664 26.656 -10.898 1 93.94 501 SER A C 1
ATOM 4016 O O . SER A 1 501 ? -7.016 25.953 -11.844 1 93.94 501 SER A O 1
ATOM 4018 N N . PHE A 1 502 ? -7.559 27.281 -10.094 1 95.69 502 PHE A N 1
ATOM 4019 C CA . PHE A 1 502 ? -8.992 27.203 -10.328 1 95.69 502 PHE A CA 1
ATOM 4020 C C . PHE A 1 502 ? -9.359 27.812 -11.68 1 95.69 502 PHE A C 1
ATOM 4022 O O . PHE A 1 502 ? -10.016 27.172 -12.5 1 95.69 502 PHE A O 1
ATOM 4029 N N . SER A 1 503 ? -8.945 29.031 -11.891 1 94.31 503 SER A N 1
ATOM 4030 C CA . SER A 1 503 ? -9.297 29.75 -13.109 1 94.31 503 SER A CA 1
ATOM 4031 C C . SER A 1 503 ? -8.719 29.062 -14.344 1 94.31 503 SER A C 1
ATOM 4033 O O . SER A 1 503 ? -9.367 29 -15.391 1 94.31 503 SER A O 1
ATOM 4035 N N . ARG A 1 504 ? -7.566 28.562 -14.227 1 93.44 504 ARG A N 1
ATOM 4036 C CA . ARG A 1 504 ? -6.93 27.859 -15.336 1 93.44 504 ARG A CA 1
ATOM 4037 C C . ARG A 1 504 ? -7.695 26.594 -15.703 1 93.44 504 ARG A C 1
ATOM 4039 O O . ARG A 1 504 ? -7.922 26.312 -16.875 1 93.44 504 ARG A O 1
ATOM 4046 N N . MET A 1 505 ? -8 25.828 -14.664 1 93.94 505 MET A N 1
ATOM 4047 C CA . MET A 1 505 ? -8.734 24.594 -14.914 1 93.94 505 MET A CA 1
ATOM 4048 C C . MET A 1 505 ? -10.125 24.891 -15.469 1 93.94 505 MET A C 1
ATOM 4050 O O . MET A 1 505 ? -10.602 24.188 -16.359 1 93.94 505 MET A O 1
ATOM 4054 N N . GLU A 1 506 ? -10.766 25.875 -14.914 1 92.62 506 GLU A N 1
ATOM 4055 C CA . GLU A 1 506 ? -12.086 26.266 -15.398 1 92.62 506 GLU A CA 1
ATOM 4056 C C . GLU A 1 506 ? -12.047 26.625 -16.875 1 92.62 506 GLU A C 1
ATOM 4058 O O . GLU A 1 506 ? -12.93 26.234 -17.641 1 92.62 506 GLU A O 1
ATOM 4063 N N . GLN A 1 507 ? -11.07 27.344 -17.25 1 91.56 507 GLN A N 1
ATOM 4064 C CA . GLN A 1 507 ? -10.898 27.719 -18.641 1 91.56 507 GLN A CA 1
ATOM 4065 C C . GLN A 1 507 ? -10.648 26.5 -19.516 1 91.56 507 GLN A C 1
ATOM 4067 O O . GLN A 1 507 ? -11.219 26.391 -20.609 1 91.56 507 GLN A O 1
ATOM 4072 N N . ASN A 1 508 ? -9.828 25.625 -19.062 1 91.62 508 ASN A N 1
ATOM 4073 C CA . ASN A 1 508 ? -9.516 24.406 -19.812 1 91.62 508 ASN A CA 1
ATOM 4074 C C . ASN A 1 508 ? -10.75 23.531 -20.016 1 91.62 508 ASN A C 1
ATOM 4076 O O . ASN A 1 508 ? -10.953 22.969 -21.094 1 91.62 508 ASN A O 1
ATOM 4080 N N . MET A 1 509 ? -11.477 23.406 -18.984 1 90.81 509 MET A N 1
ATOM 4081 C CA . MET A 1 509 ? -12.688 22.594 -19.031 1 90.81 509 MET A CA 1
ATOM 4082 C C . MET A 1 509 ? -13.719 23.203 -19.969 1 90.81 509 MET A C 1
ATOM 4084 O O . MET A 1 509 ? -14.438 22.5 -20.672 1 90.81 509 MET A O 1
ATOM 4088 N N . SER A 1 510 ? -13.828 24.516 -20.016 1 87.81 510 SER A N 1
ATOM 4089 C CA . SER A 1 510 ? -14.734 25.234 -20.906 1 87.81 510 SER A CA 1
ATOM 4090 C C . SER A 1 510 ? -14.32 25.062 -22.359 1 87.81 510 SER A C 1
ATOM 4092 O O . SER A 1 510 ? -15.172 24.891 -23.234 1 87.81 510 SER A O 1
ATOM 4094 N N . ASN A 1 511 ? -13.094 25.125 -22.562 1 86.94 511 ASN A N 1
ATOM 4095 C CA . ASN A 1 511 ? -12.57 24.938 -23.906 1 86.94 511 ASN A CA 1
ATOM 4096 C C . ASN A 1 511 ? -12.844 23.516 -24.422 1 86.94 511 ASN A C 1
ATOM 4098 O O . ASN A 1 511 ? -13.188 23.344 -25.594 1 86.94 511 ASN A O 1
ATOM 4102 N N . HIS A 1 512 ? -12.695 22.594 -23.578 1 83.75 512 HIS A N 1
ATOM 4103 C CA . HIS A 1 512 ? -12.945 21.203 -23.938 1 83.75 512 HIS A CA 1
ATOM 4104 C C . HIS A 1 512 ? -14.422 20.984 -24.234 1 83.75 512 HIS A C 1
ATOM 4106 O O . HIS A 1 512 ? -14.766 20.25 -25.172 1 83.75 512 HIS A O 1
ATOM 4112 N N . ALA A 1 513 ? -15.227 21.547 -23.406 1 78.88 513 ALA A N 1
ATOM 4113 C CA . ALA A 1 513 ? -16.672 21.438 -23.625 1 78.88 513 ALA A CA 1
ATOM 4114 C C . ALA A 1 513 ? -17.078 22.078 -24.938 1 78.88 513 ALA A C 1
ATOM 4116 O O . ALA A 1 513 ? -17.922 21.547 -25.672 1 78.88 513 ALA A O 1
ATOM 4117 N N . HIS A 1 514 ? -16.531 23.156 -25.281 1 75.25 514 HIS A N 1
ATOM 4118 C CA . HIS A 1 514 ? -16.812 23.844 -26.547 1 75.25 514 HIS A CA 1
ATOM 4119 C C . HIS A 1 514 ? -16.328 23.031 -27.734 1 75.25 514 HIS A C 1
ATOM 4121 O O . HIS A 1 514 ? -17 22.953 -28.766 1 75.25 514 HIS A O 1
ATOM 4127 N N . ARG A 1 515 ? -15.227 22.406 -27.562 1 74.62 515 ARG A N 1
ATOM 4128 C CA . ARG A 1 515 ? -14.672 21.578 -28.609 1 74.62 515 ARG A CA 1
ATOM 4129 C C . ARG A 1 515 ? -15.531 20.344 -28.844 1 74.62 515 ARG A C 1
ATOM 4131 O O . ARG A 1 515 ? -15.75 19.938 -29.984 1 74.62 515 ARG A O 1
ATOM 4138 N N . ASN A 1 516 ? -15.938 19.797 -27.781 1 72.56 516 ASN A N 1
ATOM 4139 C CA . ASN A 1 516 ? -16.797 18.625 -27.891 1 72.56 516 ASN A CA 1
ATOM 4140 C C . ASN A 1 516 ? -18.156 18.984 -28.5 1 72.56 516 ASN A C 1
ATOM 4142 O O . ASN A 1 516 ? -18.703 18.219 -29.297 1 72.56 516 ASN A O 1
ATOM 4146 N N . ARG A 1 517 ? -18.688 20.172 -28.172 1 68.75 517 ARG A N 1
ATOM 4147 C CA . ARG A 1 517 ? -19.922 20.641 -28.766 1 68.75 517 ARG A CA 1
ATOM 4148 C C . ARG A 1 517 ? -19.734 21 -30.234 1 68.75 517 ARG A C 1
ATOM 4150 O O . ARG A 1 517 ? -20.594 20.719 -31.062 1 68.75 517 ARG A O 1
ATOM 4157 N N . ALA A 1 518 ? -18.609 21.594 -30.484 1 69.62 518 ALA A N 1
ATOM 4158 C CA . ALA A 1 518 ? -18.281 21.953 -31.859 1 69.62 518 ALA A CA 1
ATOM 4159 C C . ALA A 1 518 ? -18.094 20.703 -32.719 1 69.62 518 ALA A C 1
ATOM 4161 O O . ALA A 1 518 ? -18.5 20.672 -33.875 1 69.62 518 ALA A O 1
ATOM 4162 N N . MET A 1 519 ? -17.516 19.688 -32.094 1 64.56 519 MET A N 1
ATOM 4163 C CA . MET A 1 519 ? -17.312 18.422 -32.812 1 64.56 519 MET A CA 1
ATOM 4164 C C . MET A 1 519 ? -18.641 17.688 -33 1 64.56 519 MET A C 1
ATOM 4166 O O . MET A 1 519 ? -18.844 17.031 -34.031 1 64.56 519 MET A O 1
ATOM 4170 N N . SER A 1 520 ? -19.453 17.859 -32.031 1 59.28 520 SER A N 1
ATOM 4171 C CA . SER A 1 520 ? -20.766 17.25 -32.156 1 59.28 520 SER A CA 1
ATOM 4172 C C . SER A 1 520 ? -21.688 18.078 -33.031 1 59.28 520 SER A C 1
ATOM 4174 O O . SER A 1 520 ? -22.609 17.547 -33.656 1 59.28 520 SER A O 1
ATOM 4176 N N . ALA A 1 521 ? -21.594 19.344 -33.062 1 53.5 521 ALA A N 1
ATOM 4177 C CA . ALA A 1 521 ? -22.406 20.219 -33.938 1 53.5 521 ALA A CA 1
ATOM 4178 C C . ALA A 1 521 ? -21.859 20.25 -35.344 1 53.5 521 ALA A C 1
ATOM 4180 O O . ALA A 1 521 ? -22.438 20.891 -36.219 1 53.5 521 ALA A O 1
ATOM 4181 N N . SER A 1 522 ? -20.688 19.812 -35.5 1 43.59 522 SER A N 1
ATOM 4182 C CA . SER A 1 522 ? -20.25 19.781 -36.906 1 43.59 522 SER A CA 1
ATOM 4183 C C . SER A 1 522 ? -21.172 18.906 -37.75 1 43.59 522 SER A C 1
ATOM 4185 O O . SER A 1 522 ? -21.406 17.75 -37.406 1 43.59 522 SER A O 1
ATOM 4187 N N . PRO A 1 523 ? -22.078 19.578 -38.469 1 43.09 523 PRO A N 1
ATOM 4188 C CA . PRO A 1 523 ? -23 18.875 -39.344 1 43.09 523 PRO A CA 1
ATOM 4189 C C . PRO A 1 523 ? -22.359 17.672 -40.031 1 43.09 523 PRO A C 1
ATOM 4191 O O . PRO A 1 523 ? -21.156 17.719 -40.344 1 43.09 523 PRO A O 1
ATOM 4194 N N . ARG A 1 524 ? -22.766 16.516 -39.75 1 38.16 524 ARG A N 1
ATOM 4195 C CA . ARG A 1 524 ? -22.484 15.359 -40.594 1 38.16 524 ARG A CA 1
ATOM 4196 C C . ARG A 1 524 ? -22.516 15.75 -42.094 1 38.16 524 ARG A C 1
ATOM 4198 O O . ARG A 1 524 ? -23.516 16.312 -42.562 1 38.16 524 ARG A O 1
ATOM 4205 N N . ARG A 1 525 ? -21.422 16.016 -42.719 1 36.59 525 ARG A N 1
ATOM 4206 C CA . ARG A 1 525 ? -21.406 16.188 -44.156 1 36.59 525 ARG A CA 1
ATOM 4207 C C . ARG A 1 525 ? -22.25 15.117 -44.844 1 36.59 525 ARG A C 1
ATOM 4209 O O . ARG A 1 525 ? -22.078 13.93 -44.594 1 36.59 525 ARG A O 1
ATOM 4216 N N . PRO A 1 526 ? -23.422 15.406 -45.312 1 34.72 526 PRO A N 1
ATOM 4217 C CA . PRO A 1 526 ? -24.234 14.477 -46.094 1 34.72 526 PRO A CA 1
ATOM 4218 C C . PRO A 1 526 ? -23.438 13.727 -47.156 1 34.72 526 PRO A C 1
ATOM 4220 O O . PRO A 1 526 ? -22.562 14.305 -47.812 1 34.72 526 PRO A O 1
ATOM 4223 N N . ILE A 1 527 ? -23.047 12.469 -46.875 1 35.31 527 ILE A N 1
ATOM 4224 C CA . ILE A 1 527 ? -22.516 11.625 -47.969 1 35.31 527 ILE A CA 1
ATOM 4225 C C . ILE A 1 527 ? -23.375 11.766 -49.188 1 35.31 527 ILE A C 1
ATOM 4227 O O . ILE A 1 527 ? -24.562 11.43 -49.188 1 35.31 527 ILE A O 1
ATOM 4231 N N . ILE A 1 528 ? -23.203 12.727 -50.062 1 32.56 528 ILE A N 1
ATOM 4232 C CA . ILE A 1 528 ? -23.766 12.945 -51.406 1 32.56 528 ILE A CA 1
ATOM 4233 C C . ILE A 1 528 ? -23.672 11.656 -52.219 1 32.56 528 ILE A C 1
ATOM 4235 O O . ILE A 1 528 ? -22.578 11.211 -52.562 1 32.56 528 ILE A O 1
ATOM 4239 N N . SER A 1 529 ? -24.281 10.531 -51.875 1 30.58 529 SER A N 1
ATOM 4240 C CA . SER A 1 529 ? -24.438 9.352 -52.719 1 30.58 529 SER A CA 1
ATOM 4241 C C . SER A 1 529 ? -24.969 9.734 -54.094 1 30.58 529 SER A C 1
ATOM 4243 O O . SER A 1 529 ? -25.297 8.859 -54.906 1 30.58 529 SER A O 1
ATOM 4245 N N . ASP A 1 530 ? -25.375 10.961 -54.344 1 26.03 530 ASP A N 1
ATOM 4246 C CA . ASP A 1 530 ? -26.297 11.047 -55.469 1 26.03 530 ASP A CA 1
ATOM 4247 C C . ASP A 1 530 ? -25.625 10.633 -56.781 1 26.03 530 ASP A C 1
ATOM 4249 O O . ASP A 1 530 ? -26.281 10.188 -57.719 1 26.03 530 ASP A O 1
ATOM 4253 N N . LEU A 1 531 ? -24.5 11.258 -57.219 1 25.23 531 LEU A N 1
ATOM 4254 C CA . LEU A 1 531 ? -24.547 11.828 -58.562 1 25.23 531 LEU A CA 1
ATOM 4255 C C . LEU A 1 531 ? -24.344 10.758 -59.625 1 25.23 531 LEU A C 1
ATOM 4257 O O . LEU A 1 531 ? -24.656 10.969 -60.781 1 25.23 531 LEU A O 1
ATOM 4261 N N . THR A 1 532 ? -23.406 9.727 -59.438 1 24.53 532 THR A N 1
ATOM 4262 C CA . THR A 1 532 ? -22.828 9.398 -60.719 1 24.53 532 THR A CA 1
ATOM 4263 C C . THR A 1 532 ? -23.812 8.617 -61.594 1 24.53 532 THR A C 1
ATOM 4265 O O . THR A 1 532 ? -23.891 7.387 -61.469 1 24.53 532 THR A O 1
ATOM 4268 N N . ARG A 1 533 ? -25.062 8.953 -61.688 1 23.22 533 ARG A N 1
ATOM 4269 C CA . ARG A 1 533 ? -25.984 8.352 -62.625 1 23.22 533 ARG A CA 1
ATOM 4270 C C . ARG A 1 533 ? -25.469 8.516 -64.062 1 23.22 533 ARG A C 1
ATOM 4272 O O . ARG A 1 533 ? -26.047 9.273 -64.875 1 23.22 533 ARG A O 1
ATOM 4279 N N . THR A 1 534 ? -24.094 8.727 -64.312 1 22.95 534 THR A N 1
ATOM 4280 C CA . THR A 1 534 ? -23.734 9.078 -65.688 1 22.95 534 THR A CA 1
ATOM 4281 C C . THR A 1 534 ? -24.266 8.039 -66.688 1 22.95 534 THR A C 1
ATOM 4283 O O . THR A 1 534 ? -24.219 6.84 -66.375 1 22.95 534 THR A O 1
ATOM 4286 N N . GLY A 1 535 ? -25.141 8.414 -67.688 1 21.73 535 GLY A N 1
ATOM 4287 C CA . GLY A 1 535 ? -25.875 8.086 -68.875 1 21.73 535 GLY A CA 1
ATOM 4288 C C . GLY A 1 535 ? -25 7.406 -69.938 1 21.73 535 GLY A C 1
ATOM 4289 O O . GLY A 1 535 ? -24.047 7.996 -70.438 1 21.73 535 GLY A O 1
ATOM 4290 N N . TYR A 1 536 ? -24.641 6.129 -69.75 1 19.89 536 TYR A N 1
ATOM 4291 C CA . TYR A 1 536 ? -24.047 5.391 -70.875 1 19.89 536 TYR A CA 1
ATOM 4292 C C . TYR A 1 536 ? -24.906 5.465 -72.125 1 19.89 536 TYR A C 1
ATOM 4294 O O . TYR A 1 536 ? -25.969 4.828 -72.188 1 19.89 536 TYR A O 1
ATOM 4302 N N . ARG A 1 537 ? -25.188 6.637 -72.75 1 21 537 ARG A N 1
ATOM 4303 C CA . ARG A 1 537 ? -25.781 6.691 -74.062 1 21 537 ARG A CA 1
ATOM 4304 C C . ARG A 1 537 ? -24.953 5.906 -75.062 1 21 537 ARG A C 1
ATOM 4306 O O . ARG A 1 537 ? -23.719 5.996 -75.062 1 21 537 ARG A O 1
ATOM 4313 N N . SER A 1 538 ? -25.531 4.816 -75.75 1 21.69 538 SER A N 1
ATOM 4314 C CA . SER A 1 538 ? -25.172 3.904 -76.812 1 21.69 538 SER A CA 1
ATOM 4315 C C . SER A 1 538 ? -24.875 4.66 -78.125 1 21.69 538 SER A C 1
ATOM 4317 O O . SER A 1 538 ? -25.75 5.367 -78.625 1 21.69 538 SER A O 1
ATOM 4319 N N . TYR A 1 539 ? -23.734 5.344 -78.375 1 18.83 539 TYR A N 1
ATOM 4320 C CA . TYR A 1 539 ? -23.484 6.059 -79.625 1 18.83 539 TYR A CA 1
ATOM 4321 C C . TYR A 1 539 ? -23.516 5.109 -80.812 1 18.83 539 TYR A C 1
ATOM 4323 O O . TYR A 1 539 ? -22.656 4.227 -80.938 1 18.83 539 TYR A O 1
ATOM 4331 N N . THR A 1 540 ? -24.688 4.648 -81.438 1 20.5 540 THR A N 1
ATOM 4332 C CA . THR A 1 540 ? -24.859 3.977 -82.688 1 20.5 540 THR A CA 1
ATOM 4333 C C . THR A 1 540 ? -24.297 4.82 -83.812 1 20.5 540 THR A C 1
ATOM 4335 O O . THR A 1 540 ? -24.016 4.305 -84.938 1 20.5 540 THR A O 1
ATOM 4338 N N . THR A 1 541 ? -24.281 6.148 -84.062 1 21.84 541 THR A N 1
ATOM 4339 C CA . THR A 1 541 ? -24.594 6.723 -85.312 1 21.84 541 THR A CA 1
ATOM 4340 C C . THR A 1 541 ? -23.484 6.422 -86.312 1 21.84 541 THR A C 1
ATOM 4342 O O . THR A 1 541 ? -22.297 6.492 -86 1 21.84 541 THR A O 1
ATOM 4345 N N . LEU A 1 542 ? -23.797 5.785 -87.625 1 24.59 542 LEU A N 1
ATOM 4346 C CA . LEU A 1 542 ? -23.25 5.602 -89 1 24.59 542 LEU A CA 1
ATOM 4347 C C . LEU A 1 542 ? -22.828 6.938 -89.625 1 24.59 542 LEU A C 1
ATOM 4349 O O . LEU A 1 542 ? -22.125 6.969 -90.625 1 24.59 542 LEU A O 1
ATOM 4353 N N . PRO A 1 543 ? -23.125 8.148 -89.188 1 20.58 543 PRO A N 1
ATOM 4354 C CA . PRO A 1 543 ? -23.328 9.133 -90.25 1 20.58 543 PRO A CA 1
ATOM 4355 C C . PRO A 1 543 ? -22.156 9.234 -91.188 1 20.58 543 PRO A C 1
ATOM 4357 O O . PRO A 1 543 ? -21.031 8.867 -90.812 1 20.58 543 PRO A O 1
ATOM 4360 N N . THR A 1 544 ? -22.438 9.836 -92.5 1 23.47 544 THR A N 1
ATOM 4361 C CA . THR A 1 544 ? -22.359 10.148 -93.938 1 23.47 544 THR A CA 1
ATOM 4362 C C . THR A 1 544 ? -21.125 10.984 -94.25 1 23.47 544 THR A C 1
ATOM 4364 O O . THR A 1 544 ? -20.328 10.641 -95.125 1 23.47 544 THR A O 1
ATOM 4367 N N . ASP A 1 545 ? -21.594 12.078 -94.625 1 20.53 545 ASP A N 1
ATOM 4368 C CA . ASP A 1 545 ? -21.484 13.305 -95.438 1 20.53 545 ASP A CA 1
ATOM 4369 C C . ASP A 1 545 ? -20.641 14.344 -94.688 1 20.53 545 ASP A C 1
ATOM 4371 O O . ASP A 1 545 ? -20.812 14.555 -93.5 1 20.53 545 ASP A O 1
ATOM 4375 N N . MET B 1 1 ? 24.797 -43.719 -4.102 1 26.36 1 MET B N 1
ATOM 4376 C CA . MET B 1 1 ? 25.109 -42.312 -4.074 1 26.36 1 MET B CA 1
ATOM 4377 C C . MET B 1 1 ? 24.031 -41.531 -3.318 1 26.36 1 MET B C 1
ATOM 4379 O O . MET B 1 1 ? 22.844 -41.688 -3.588 1 26.36 1 MET B O 1
ATOM 4383 N N . ALA B 1 2 ? 24.25 -41.125 -2.205 1 34.47 2 ALA B N 1
ATOM 4384 C CA . ALA B 1 2 ? 23.281 -40.406 -1.366 1 34.47 2 ALA B CA 1
ATOM 4385 C C . ALA B 1 2 ? 22.578 -39.312 -2.143 1 34.47 2 ALA B C 1
ATOM 4387 O O . ALA B 1 2 ? 23.234 -38.5 -2.809 1 34.47 2 ALA B O 1
ATOM 4388 N N . GLU B 1 3 ? 21.391 -39.438 -2.576 1 42.56 3 GLU B N 1
ATOM 4389 C CA . GLU B 1 3 ? 20.578 -38.406 -3.217 1 42.56 3 GLU B CA 1
ATOM 4390 C C . GLU B 1 3 ? 20.75 -37.062 -2.523 1 42.56 3 GLU B C 1
ATOM 4392 O O . GLU B 1 3 ? 20.531 -36.969 -1.315 1 42.56 3 GLU B O 1
ATOM 4397 N N . LEU B 1 4 ? 21.781 -36.375 -2.773 1 46.25 4 LEU B N 1
ATOM 4398 C CA . LEU B 1 4 ? 21.953 -35.031 -2.205 1 46.25 4 LEU B CA 1
ATOM 4399 C C . LEU B 1 4 ? 20.609 -34.312 -2.072 1 46.25 4 LEU B C 1
ATOM 4401 O O . LEU B 1 4 ? 19.781 -34.375 -2.986 1 46.25 4 LEU B O 1
ATOM 4405 N N . PRO B 1 5 ? 20.203 -34.125 -0.886 1 54.25 5 PRO B N 1
ATOM 4406 C CA . PRO B 1 5 ? 18.953 -33.406 -0.694 1 54.25 5 PRO B CA 1
ATOM 4407 C C . PRO B 1 5 ? 18.781 -32.25 -1.665 1 54.25 5 PRO B C 1
ATOM 4409 O O . PRO B 1 5 ? 19.766 -31.594 -2.014 1 54.25 5 PRO B O 1
ATOM 4412 N N . SER B 1 6 ? 17.844 -32.281 -2.535 1 64.88 6 SER B N 1
ATOM 4413 C CA . SER B 1 6 ? 17.516 -31.328 -3.594 1 64.88 6 SER B CA 1
ATOM 4414 C C . SER B 1 6 ? 17.484 -29.906 -3.061 1 64.88 6 SER B C 1
ATOM 4416 O O . SER B 1 6 ? 16.875 -29.641 -2.027 1 64.88 6 SER B O 1
ATOM 4418 N N . GLY B 1 7 ? 18.438 -28.953 -3.387 1 84.5 7 GLY B N 1
ATOM 4419 C CA . GLY B 1 7 ? 18.562 -27.547 -3.043 1 84.5 7 GLY B CA 1
ATOM 4420 C C . GLY B 1 7 ? 17.422 -26.703 -3.604 1 84.5 7 GLY B C 1
ATOM 4421 O O . GLY B 1 7 ? 16.406 -27.219 -4.039 1 84.5 7 GLY B O 1
ATOM 4422 N N . LEU B 1 8 ? 17.531 -25.406 -3.377 1 93.5 8 LEU B N 1
ATOM 4423 C CA . LEU B 1 8 ? 16.547 -24.406 -3.773 1 93.5 8 LEU B CA 1
ATOM 4424 C C . LEU B 1 8 ? 16.375 -24.391 -5.289 1 93.5 8 LEU B C 1
ATOM 4426 O O . LEU B 1 8 ? 15.266 -24.25 -5.793 1 93.5 8 LEU B O 1
ATOM 4430 N N . LEU B 1 9 ? 17.453 -24.734 -6 1 95.31 9 LEU B N 1
ATOM 4431 C CA . LEU B 1 9 ? 17.469 -24.531 -7.445 1 95.31 9 LEU B CA 1
ATOM 4432 C C . LEU B 1 9 ? 17.266 -25.844 -8.188 1 95.31 9 LEU B C 1
ATOM 4434 O O . LEU B 1 9 ? 17.969 -26.828 -7.934 1 95.31 9 LEU B O 1
ATOM 4438 N N . GLU B 1 10 ? 16.312 -25.875 -9.094 1 93.25 10 GLU B N 1
ATOM 4439 C CA . GLU B 1 10 ? 16.172 -26.953 -10.055 1 93.25 10 GLU B CA 1
ATOM 4440 C C . GLU B 1 10 ? 16.953 -26.656 -11.344 1 93.25 10 GLU B C 1
ATOM 4442 O O . GLU B 1 10 ? 17.594 -27.547 -11.898 1 93.25 10 GLU B O 1
ATOM 4447 N N . ALA B 1 11 ? 16.828 -25.422 -11.766 1 95.06 11 ALA B N 1
ATOM 4448 C CA . ALA B 1 11 ? 17.547 -25.016 -12.977 1 95.06 11 ALA B CA 1
ATOM 4449 C C . ALA B 1 11 ? 17.547 -23.5 -13.117 1 95.06 11 ALA B C 1
ATOM 4451 O O . ALA B 1 11 ? 16.672 -22.812 -12.57 1 95.06 11 ALA B O 1
ATOM 4452 N N . CYS B 1 12 ? 18.547 -22.953 -13.719 1 97 12 CYS B N 1
ATOM 4453 C CA . CYS B 1 12 ? 18.656 -21.578 -14.164 1 97 12 CYS B CA 1
ATOM 4454 C C . CYS B 1 12 ? 18.844 -21.5 -15.672 1 97 12 CYS B C 1
ATOM 4456 O O . CYS B 1 12 ? 19.797 -22.062 -16.219 1 97 12 CYS B O 1
ATOM 4458 N N . VAL B 1 13 ? 17.984 -20.812 -16.344 1 97.06 13 VAL B N 1
ATOM 4459 C CA . VAL B 1 13 ? 17.984 -20.797 -17.812 1 97.06 13 VAL B CA 1
ATOM 4460 C C . VAL B 1 13 ? 18.062 -19.359 -18.328 1 97.06 13 VAL B C 1
ATOM 4462 O O . VAL B 1 13 ? 17.406 -18.469 -17.797 1 97.06 13 VAL B O 1
ATOM 4465 N N . VAL B 1 14 ? 18.906 -19.094 -19.266 1 97.06 14 VAL B N 1
ATOM 4466 C CA . VAL B 1 14 ? 19 -17.812 -19.938 1 97.06 14 VAL B CA 1
ATOM 4467 C C . VAL B 1 14 ? 18.359 -17.891 -21.312 1 97.06 14 VAL B C 1
ATOM 4469 O O . VAL B 1 14 ? 18.641 -18.812 -22.094 1 97.06 14 VAL B O 1
ATOM 4472 N N . VAL B 1 15 ? 17.484 -17 -21.578 1 97.38 15 VAL B N 1
ATOM 4473 C CA . VAL B 1 15 ? 16.766 -16.953 -22.844 1 97.38 15 VAL B CA 1
ATOM 4474 C C . VAL B 1 15 ? 17 -15.625 -23.531 1 97.38 15 VAL B C 1
ATOM 4476 O O . VAL B 1 15 ? 17.094 -14.578 -22.891 1 97.38 15 VAL B O 1
ATOM 4479 N N . GLY B 1 16 ? 17.188 -15.57 -24.812 1 96.38 16 GLY B N 1
ATOM 4480 C CA . GLY B 1 16 ? 17.406 -14.375 -25.609 1 96.38 16 GLY B CA 1
ATOM 4481 C C . GLY B 1 16 ? 17.297 -14.625 -27.109 1 96.38 16 GLY B C 1
ATOM 4482 O O . GLY B 1 16 ? 16.891 -15.711 -27.531 1 96.38 16 GLY B O 1
ATOM 4483 N N . ALA B 1 17 ? 17.594 -13.562 -27.828 1 95.38 17 ALA B N 1
ATOM 4484 C CA . ALA B 1 17 ? 17.594 -13.68 -29.281 1 95.38 17 ALA B CA 1
ATOM 4485 C C . ALA B 1 17 ? 18.875 -14.352 -29.781 1 95.38 17 ALA B C 1
ATOM 4487 O O . ALA B 1 17 ? 19.922 -14.242 -29.156 1 95.38 17 ALA B O 1
ATOM 4488 N N . PRO B 1 18 ? 18.719 -15.07 -30.906 1 92.44 18 PRO B N 1
ATOM 4489 C CA . PRO B 1 18 ? 19.938 -15.633 -31.484 1 92.44 18 PRO B CA 1
ATOM 4490 C C . PRO B 1 18 ? 20.938 -14.562 -31.906 1 92.44 18 PRO B C 1
ATOM 4492 O O . PRO B 1 18 ? 20.547 -13.523 -32.438 1 92.44 18 PRO B O 1
ATOM 4495 N N . SER B 1 19 ? 22.172 -14.828 -31.719 1 88.94 19 SER B N 1
ATOM 4496 C CA . SER B 1 19 ? 23.234 -13.859 -31.969 1 88.94 19 SER B CA 1
ATOM 4497 C C . SER B 1 19 ? 23.297 -13.461 -33.438 1 88.94 19 SER B C 1
ATOM 4499 O O . SER B 1 19 ? 23.562 -12.305 -33.75 1 88.94 19 SER B O 1
ATOM 4501 N N . ASP B 1 20 ? 23.062 -14.422 -34.312 1 90.25 20 ASP B N 1
ATOM 4502 C CA . ASP B 1 20 ? 23.125 -14.148 -35.75 1 90.25 20 ASP B CA 1
ATOM 4503 C C . ASP B 1 20 ? 22.031 -13.18 -36.188 1 90.25 20 ASP B C 1
ATOM 4505 O O . ASP B 1 20 ? 22.266 -12.25 -36.938 1 90.25 20 ASP B O 1
ATOM 4509 N N . LYS B 1 21 ? 20.891 -13.438 -35.656 1 91.31 21 LYS B N 1
ATOM 4510 C CA . LYS B 1 21 ? 19.766 -12.562 -35.969 1 91.31 21 LYS B CA 1
ATOM 4511 C C . LYS B 1 21 ? 19.984 -11.156 -35.438 1 91.31 21 LYS B C 1
ATOM 4513 O O . LYS B 1 21 ? 19.641 -10.172 -36.094 1 91.31 21 LYS B O 1
ATOM 4518 N N . LEU B 1 22 ? 20.531 -11.023 -34.281 1 91.25 22 LEU B N 1
ATOM 4519 C CA . LEU B 1 22 ? 20.812 -9.727 -33.688 1 91.25 22 LEU B CA 1
ATOM 4520 C C . LEU B 1 22 ? 21.828 -8.938 -34.5 1 91.25 22 LEU B C 1
ATOM 4522 O O . LEU B 1 22 ? 21.688 -7.723 -34.656 1 91.25 22 LEU B O 1
ATOM 4526 N N . ARG B 1 23 ? 22.75 -9.641 -34.969 1 89.44 23 ARG B N 1
ATOM 4527 C CA . ARG B 1 23 ? 23.766 -9 -35.781 1 89.44 23 ARG B CA 1
ATOM 4528 C C . ARG B 1 23 ? 23.156 -8.445 -37.062 1 89.44 23 ARG B C 1
ATOM 4530 O O . ARG B 1 23 ? 23.484 -7.32 -37.469 1 89.44 23 ARG B O 1
ATOM 4537 N N . ASP B 1 24 ? 22.359 -9.266 -37.594 1 90.62 24 ASP B N 1
ATOM 4538 C CA . ASP B 1 24 ? 21.703 -8.852 -38.844 1 90.62 24 ASP B CA 1
ATOM 4539 C C . ASP B 1 24 ? 20.859 -7.598 -38.625 1 90.62 24 ASP B C 1
ATOM 4541 O O . ASP B 1 24 ? 20.922 -6.648 -39.406 1 90.62 24 ASP B O 1
ATOM 4545 N N . ILE B 1 25 ? 20.109 -7.602 -37.625 1 91.06 25 ILE B N 1
ATOM 4546 C CA . ILE B 1 25 ? 19.203 -6.5 -37.344 1 91.06 25 ILE B CA 1
ATOM 4547 C C . ILE B 1 25 ? 20 -5.246 -36.969 1 91.06 25 ILE B C 1
ATOM 4549 O O . ILE B 1 25 ? 19.609 -4.133 -37.344 1 91.06 25 ILE B O 1
ATOM 4553 N N . TYR B 1 26 ? 21.047 -5.445 -36.281 1 89.5 26 TYR B N 1
ATOM 4554 C CA . TYR B 1 26 ? 21.875 -4.316 -35.906 1 89.5 26 TYR B CA 1
ATOM 4555 C C . TYR B 1 26 ? 22.469 -3.633 -37.125 1 89.5 26 TYR B C 1
ATOM 4557 O O . TYR B 1 26 ? 22.531 -2.402 -37.188 1 89.5 26 TYR B O 1
ATOM 4565 N N . GLN B 1 27 ? 22.859 -4.441 -38.062 1 87.56 27 GLN B N 1
ATOM 4566 C CA . GLN B 1 27 ? 23.422 -3.908 -39.281 1 87.56 27 GLN B CA 1
ATOM 4567 C C . GLN B 1 27 ? 22.375 -3.129 -40.094 1 87.56 27 GLN B C 1
ATOM 4569 O O . GLN B 1 27 ? 22.656 -2.043 -40.594 1 87.56 27 GLN B O 1
ATOM 4574 N N . LEU B 1 28 ? 21.312 -3.717 -40.062 1 89.38 28 LEU B N 1
ATOM 4575 C CA . LEU B 1 28 ? 20.219 -3.047 -40.75 1 89.38 28 LEU B CA 1
ATOM 4576 C C . LEU B 1 28 ? 19.844 -1.742 -40.062 1 89.38 28 LEU B C 1
ATOM 4578 O O . LEU B 1 28 ? 19.531 -0.749 -40.719 1 89.38 28 LEU B O 1
ATOM 4582 N N . HIS B 1 29 ? 19.859 -1.719 -38.75 1 87.88 29 HIS B N 1
ATOM 4583 C CA . HIS B 1 29 ? 19.531 -0.55 -37.938 1 87.88 29 HIS B CA 1
ATOM 4584 C C . HIS B 1 29 ? 20.547 0.567 -38.156 1 87.88 29 HIS B C 1
ATOM 4586 O O . HIS B 1 29 ? 20.172 1.74 -38.25 1 87.88 29 HIS B O 1
ATOM 4592 N N . GLN B 1 30 ? 21.766 0.225 -38.344 1 84.38 30 GLN B N 1
ATOM 4593 C CA . GLN B 1 30 ? 22.828 1.195 -38.531 1 84.38 30 GLN B CA 1
ATOM 4594 C C . GLN B 1 30 ? 22.734 1.844 -39.906 1 84.38 30 GLN B C 1
ATOM 4596 O O . GLN B 1 30 ? 23.125 2.998 -40.094 1 84.38 30 GLN B O 1
ATOM 4601 N N . GLN B 1 31 ? 22.141 1.06 -40.781 1 86.75 31 GLN B N 1
ATOM 4602 C CA . GLN B 1 31 ? 21.984 1.55 -42.156 1 86.75 31 GLN B CA 1
ATOM 4603 C C . GLN B 1 31 ? 20.656 2.293 -42.344 1 86.75 31 GLN B C 1
ATOM 4605 O O . GLN B 1 31 ? 20.328 2.717 -43.438 1 86.75 31 GLN B O 1
ATOM 4610 N N . ASN B 1 32 ? 19.906 2.424 -41.25 1 84.06 32 ASN B N 1
ATOM 4611 C CA . ASN B 1 32 ? 18.609 3.098 -41.281 1 84.06 32 ASN B CA 1
ATOM 4612 C C . ASN B 1 32 ? 17.656 2.434 -42.25 1 84.06 32 ASN B C 1
ATOM 4614 O O . ASN B 1 32 ? 16.922 3.119 -42.969 1 84.06 32 ASN B O 1
ATOM 4618 N N . LYS B 1 33 ? 17.828 1.25 -42.375 1 85 33 LYS B N 1
ATOM 4619 C CA . LYS B 1 33 ? 16.984 0.49 -43.281 1 85 33 LYS B CA 1
ATOM 4620 C C . LYS B 1 33 ? 15.789 -0.125 -42.562 1 85 33 LYS B C 1
ATOM 4622 O O . LYS B 1 33 ? 14.984 -0.831 -43.156 1 85 33 LYS B O 1
ATOM 4627 N N . LEU B 1 34 ? 15.75 0.074 -41.312 1 83.38 34 LEU B N 1
ATOM 4628 C CA . LEU B 1 34 ? 14.672 -0.51 -40.5 1 83.38 34 LEU B CA 1
ATOM 4629 C C . LEU B 1 34 ? 13.617 0.54 -40.156 1 83.38 34 LEU B C 1
ATOM 4631 O O . LEU B 1 34 ? 13.945 1.591 -39.625 1 83.38 34 LEU B O 1
ATOM 4635 N N . ASN B 1 35 ? 12.445 0.421 -40.594 1 82.19 35 ASN B N 1
ATOM 4636 C CA . ASN B 1 35 ? 11.367 1.337 -40.25 1 82.19 35 ASN B CA 1
ATOM 4637 C C . ASN B 1 35 ? 10.836 1.054 -38.844 1 82.19 35 ASN B C 1
ATOM 4639 O O . ASN B 1 35 ? 10.5 1.98 -38.094 1 82.19 35 ASN B O 1
ATOM 4643 N N . GLU B 1 36 ? 10.625 -0.216 -38.5 1 88.88 36 GLU B N 1
ATOM 4644 C CA . GLU B 1 36 ? 10.172 -0.659 -37.188 1 88.88 36 GLU B CA 1
ATOM 4645 C C . GLU B 1 36 ? 10.992 -1.85 -36.688 1 88.88 36 GLU B C 1
ATOM 4647 O O . GLU B 1 36 ? 11.469 -2.654 -37.5 1 88.88 36 GLU B O 1
ATOM 4652 N N . LEU B 1 37 ? 11.266 -1.877 -35.469 1 90 37 LEU B N 1
ATOM 4653 C CA . LEU B 1 37 ? 12 -2.996 -34.906 1 90 37 LEU B CA 1
ATOM 4654 C C . LEU B 1 37 ? 11.148 -4.262 -34.906 1 90 37 LEU B C 1
ATOM 4656 O O . LEU B 1 37 ? 10.031 -4.254 -34.375 1 90 37 LEU B O 1
ATOM 4660 N N . PRO B 1 38 ? 11.578 -5.293 -35.469 1 87.75 38 PRO B N 1
ATOM 4661 C CA . PRO B 1 38 ? 10.797 -6.527 -35.562 1 87.75 38 PRO B CA 1
ATOM 4662 C C . PRO B 1 38 ? 10.711 -7.262 -34.219 1 87.75 38 PRO B C 1
ATOM 4664 O O . PRO B 1 38 ? 11.578 -7.094 -33.375 1 87.75 38 PRO B O 1
ATOM 4667 N N . LEU B 1 39 ? 9.641 -8.031 -34.094 1 91.38 39 LEU B N 1
ATOM 4668 C CA . LEU B 1 39 ? 9.516 -8.977 -33 1 91.38 39 LEU B CA 1
ATOM 4669 C C . LEU B 1 39 ? 10.328 -10.234 -33.281 1 91.38 39 LEU B C 1
ATOM 4671 O O . LEU B 1 39 ? 10.172 -10.875 -34.312 1 91.38 39 LEU B O 1
ATOM 4675 N N . LEU B 1 40 ? 11.188 -10.594 -32.344 1 92.5 40 LEU B N 1
ATOM 4676 C CA . LEU B 1 40 ? 12.078 -11.734 -32.531 1 92.5 40 LEU B CA 1
ATOM 4677 C C . LEU B 1 40 ? 11.609 -12.945 -31.734 1 92.5 40 LEU B C 1
ATOM 4679 O O . LEU B 1 40 ? 10.859 -12.797 -30.781 1 92.5 40 LEU B O 1
ATOM 4683 N N . GLU B 1 41 ? 12.016 -14.07 -32.219 1 91.38 41 GLU B N 1
ATOM 4684 C CA . GLU B 1 41 ? 11.805 -15.305 -31.469 1 91.38 41 GLU B CA 1
ATOM 4685 C C . GLU B 1 41 ? 12.961 -15.562 -30.5 1 91.38 41 GLU B C 1
ATOM 4687 O O . GLU B 1 41 ? 14.125 -15.398 -30.859 1 91.38 41 GLU B O 1
ATOM 4692 N N . ALA B 1 42 ? 12.516 -15.922 -29.328 1 95.31 42 ALA B N 1
ATOM 4693 C CA . ALA B 1 42 ? 13.523 -16.188 -28.312 1 95.31 42 ALA B CA 1
ATOM 4694 C C . ALA B 1 42 ? 13.945 -17.656 -28.312 1 95.31 42 ALA B C 1
ATOM 4696 O O . ALA B 1 42 ? 13.18 -18.531 -28.734 1 95.31 42 ALA B O 1
ATOM 4697 N N . GLU B 1 43 ? 15.156 -17.938 -27.922 1 95.56 43 GLU B N 1
ATOM 4698 C CA . GLU B 1 43 ? 15.672 -19.297 -27.766 1 95.56 43 GLU B CA 1
ATOM 4699 C C . GLU B 1 43 ? 16.438 -19.453 -26.453 1 95.56 43 GLU B C 1
ATOM 4701 O O . GLU B 1 43 ? 16.797 -18.453 -25.812 1 95.56 43 GLU B O 1
ATOM 4706 N N . VAL B 1 44 ? 16.641 -20.688 -26.047 1 95.75 44 VAL B N 1
ATOM 4707 C CA . VAL B 1 44 ? 17.438 -20.984 -24.859 1 95.75 44 VAL B CA 1
ATOM 4708 C C . VAL B 1 44 ? 18.922 -20.781 -25.172 1 95.75 44 VAL B C 1
ATOM 4710 O O . VAL B 1 44 ? 19.453 -21.391 -26.109 1 95.75 44 VAL B O 1
ATOM 4713 N N . LEU B 1 45 ? 19.562 -19.922 -24.406 1 93.75 45 LEU B N 1
ATOM 4714 C CA . LEU B 1 45 ? 20.969 -19.625 -24.641 1 93.75 45 LEU B CA 1
ATOM 4715 C C . LEU B 1 45 ? 21.859 -20.422 -23.672 1 93.75 45 LEU B C 1
ATOM 4717 O O . LEU B 1 45 ? 22.953 -20.844 -24.047 1 93.75 45 LEU B O 1
ATOM 4721 N N . GLN B 1 46 ? 21.469 -20.469 -22.438 1 93.31 46 GLN B N 1
ATOM 4722 C CA . GLN B 1 46 ? 22.203 -21.172 -21.391 1 93.31 46 GLN B CA 1
ATOM 4723 C C . GLN B 1 46 ? 21.266 -21.953 -20.484 1 93.31 46 GLN B C 1
ATOM 4725 O O . GLN B 1 46 ? 20.141 -21.531 -20.234 1 93.31 46 GLN B O 1
ATOM 4730 N N . VAL B 1 47 ? 21.719 -23.141 -20.047 1 94.62 47 VAL B N 1
ATOM 4731 C CA . VAL B 1 47 ? 21.016 -23.922 -19.031 1 94.62 47 VAL B CA 1
ATOM 4732 C C . VAL B 1 47 ? 22 -24.375 -17.969 1 94.62 47 VAL B C 1
ATOM 4734 O O . VAL B 1 47 ? 23.031 -24.984 -18.281 1 94.62 47 VAL B O 1
ATOM 4737 N N . HIS B 1 48 ? 21.734 -24.016 -16.75 1 93.88 48 HIS B N 1
ATOM 4738 C CA . HIS B 1 48 ? 22.531 -24.422 -15.602 1 93.88 48 HIS B CA 1
ATOM 4739 C C . HIS B 1 48 ? 21.688 -25.188 -14.586 1 93.88 48 HIS B C 1
ATOM 4741 O O . HIS B 1 48 ? 20.719 -24.641 -14.047 1 93.88 48 HIS B O 1
ATOM 4747 N N . ALA B 1 49 ? 22.016 -26.469 -14.344 1 91.19 49 ALA B N 1
ATOM 4748 C CA . ALA B 1 49 ? 21.297 -27.312 -13.391 1 91.19 49 ALA B CA 1
ATOM 4749 C C . ALA B 1 49 ? 22.25 -28.141 -12.547 1 91.19 49 ALA B C 1
ATOM 4751 O O . ALA B 1 49 ? 23.328 -28.531 -13.016 1 91.19 49 ALA B O 1
ATOM 4752 N N . PRO B 1 50 ? 21.938 -28.344 -11.281 1 86.62 50 PRO B N 1
ATOM 4753 C CA . PRO B 1 50 ? 22.781 -29.203 -10.445 1 86.62 50 PRO B CA 1
ATOM 4754 C C . PRO B 1 50 ? 22.828 -30.641 -10.945 1 86.62 50 PRO B C 1
ATOM 4756 O O . PRO B 1 50 ? 21.922 -31.094 -11.641 1 86.62 50 PRO B O 1
ATOM 4759 N N . PRO B 1 51 ? 23.938 -31.422 -10.531 1 81.06 51 PRO B N 1
ATOM 4760 C CA . PRO B 1 51 ? 25.062 -31.016 -9.695 1 81.06 51 PRO B CA 1
ATOM 4761 C C . PRO B 1 51 ? 26.125 -30.234 -10.469 1 81.06 51 PRO B C 1
ATOM 4763 O O . PRO B 1 51 ? 26.281 -30.422 -11.672 1 81.06 51 PRO B O 1
ATOM 4766 N N . PHE B 1 52 ? 26.656 -29.297 -9.961 1 74.88 52 PHE B N 1
ATOM 4767 C CA . PHE B 1 52 ? 27.719 -28.484 -10.547 1 74.88 52 PHE B CA 1
ATOM 4768 C C . PHE B 1 52 ? 29.078 -29.062 -10.203 1 74.88 52 PHE B C 1
ATOM 4770 O O . PHE B 1 52 ? 29.484 -29.062 -9.039 1 74.88 52 PHE B O 1
ATOM 4777 N N . VAL B 1 53 ? 29.406 -30.359 -10.773 1 61.69 53 VAL B N 1
ATOM 4778 C CA . VAL B 1 53 ? 30.656 -31.078 -10.477 1 61.69 53 VAL B CA 1
ATOM 4779 C C . VAL B 1 53 ? 31.828 -30.375 -11.156 1 61.69 53 VAL B C 1
ATOM 4781 O O . VAL B 1 53 ? 31.719 -29.953 -12.305 1 61.69 53 VAL B O 1
ATOM 4784 N N . SER B 1 54 ? 32.75 -29.797 -10.406 1 47.91 54 SER B N 1
ATOM 4785 C CA . SER B 1 54 ? 34 -29.422 -11.031 1 47.91 54 SER B CA 1
ATOM 4786 C C . SER B 1 54 ? 34.594 -30.562 -11.844 1 47.91 54 SER B C 1
ATOM 4788 O O . SER B 1 54 ? 34.594 -31.719 -11.383 1 47.91 54 SER B O 1
ATOM 4790 N N . LYS B 1 55 ? 34.594 -30.5 -13.18 1 41.47 55 LYS B N 1
ATOM 4791 C CA . LYS B 1 55 ? 35.312 -31.438 -14.039 1 41.47 55 LYS B CA 1
ATOM 4792 C C . LYS B 1 55 ? 36.625 -31.891 -13.406 1 41.47 55 LYS B C 1
ATOM 4794 O O . LYS B 1 55 ? 37.531 -31.094 -13.258 1 41.47 55 LYS B O 1
ATOM 4799 N N . GLU B 1 56 ? 36.781 -32.75 -12.492 1 35.59 56 GLU B N 1
ATOM 4800 C CA . GLU B 1 56 ? 37.969 -33.531 -12.836 1 35.59 56 GLU B CA 1
ATOM 4801 C C . GLU B 1 56 ? 37.844 -34.125 -14.234 1 35.59 56 GLU B C 1
ATOM 4803 O O . GLU B 1 56 ? 36.75 -34.281 -14.758 1 35.59 56 GLU B O 1
ATOM 4808 N N . THR B 1 57 ? 38.938 -34.531 -15.133 1 32.81 57 THR B N 1
ATOM 4809 C CA . THR B 1 57 ? 39.25 -34.969 -16.484 1 32.81 57 THR B CA 1
ATOM 4810 C C . THR B 1 57 ? 38.344 -36.156 -16.875 1 32.81 57 THR B C 1
ATOM 4812 O O . THR B 1 57 ? 38.562 -36.781 -17.922 1 32.81 57 THR B O 1
ATOM 4815 N N . ASN B 1 58 ? 37.688 -37 -16.062 1 28.48 58 ASN B N 1
ATOM 4816 C CA . ASN B 1 58 ? 37.438 -38.25 -16.797 1 28.48 58 ASN B CA 1
ATOM 4817 C C . ASN B 1 58 ? 36.469 -38.062 -17.938 1 28.48 58 ASN B C 1
ATOM 4819 O O . ASN B 1 58 ? 35.719 -37.062 -17.969 1 28.48 58 ASN B O 1
ATOM 4823 N N . SER B 1 59 ? 36.125 -39.25 -18.75 1 28.91 59 SER B N 1
ATOM 4824 C CA . SER B 1 59 ? 35.688 -39.656 -20.078 1 28.91 59 SER B CA 1
ATOM 4825 C C . SER B 1 59 ? 34.281 -39.156 -20.375 1 28.91 59 SER B C 1
ATOM 4827 O O . SER B 1 59 ? 33.531 -38.812 -19.453 1 28.91 59 SER B O 1
ATOM 4829 N N . SER B 1 60 ? 33.844 -39.156 -21.734 1 28.94 60 SER B N 1
ATOM 4830 C CA . SER B 1 60 ? 33.031 -38.75 -22.891 1 28.94 60 SER B CA 1
ATOM 4831 C C . SER B 1 60 ? 31.625 -39.312 -22.812 1 28.94 60 SER B C 1
ATOM 4833 O O . SER B 1 60 ? 30.969 -39.5 -23.828 1 28.94 60 SER B O 1
ATOM 4835 N N . GLN B 1 61 ? 31.031 -39.906 -21.75 1 26.95 61 GLN B N 1
ATOM 4836 C CA . GLN B 1 61 ? 29.844 -40.656 -22.188 1 26.95 61 GLN B CA 1
ATOM 4837 C C . GLN B 1 61 ? 28.797 -39.688 -22.797 1 26.95 61 GLN B C 1
ATOM 4839 O O . GLN B 1 61 ? 28.422 -38.719 -22.172 1 26.95 61 GLN B O 1
ATOM 4844 N N . LEU B 1 62 ? 28.688 -39.656 -24.156 1 25.94 62 LEU B N 1
ATOM 4845 C CA . LEU B 1 62 ? 27.812 -39.062 -25.156 1 25.94 62 LEU B CA 1
ATOM 4846 C C . LEU B 1 62 ? 26.344 -39.375 -24.844 1 25.94 62 LEU B C 1
ATOM 4848 O O . LEU B 1 62 ? 25.953 -40.531 -24.797 1 25.94 62 LEU B O 1
ATOM 4852 N N . ILE B 1 63 ? 25.781 -38.906 -23.812 1 28.34 63 ILE B N 1
ATOM 4853 C CA . ILE B 1 63 ? 24.375 -39.281 -23.688 1 28.34 63 ILE B CA 1
ATOM 4854 C C . ILE B 1 63 ? 23.609 -38.781 -24.906 1 28.34 63 ILE B C 1
ATOM 4856 O O . ILE B 1 63 ? 23.75 -37.625 -25.312 1 28.34 63 ILE B O 1
ATOM 4860 N N . GLY B 1 64 ? 23.172 -39.656 -25.891 1 25.09 64 GLY B N 1
ATOM 4861 C CA . GLY B 1 64 ? 22.406 -39.562 -27.125 1 25.09 64 GLY B CA 1
ATOM 4862 C C . GLY B 1 64 ? 21.188 -38.688 -27 1 25.09 64 GLY B C 1
ATOM 4863 O O . GLY B 1 64 ? 20.719 -38.406 -25.891 1 25.09 64 GLY B O 1
ATOM 4864 N N . PRO B 1 65 ? 20.906 -37.938 -28.031 1 28.59 65 PRO B N 1
ATOM 4865 C CA . PRO B 1 65 ? 19.844 -36.938 -28.281 1 28.59 65 PRO B CA 1
ATOM 4866 C C . PRO B 1 65 ? 18.453 -37.531 -28.094 1 28.59 65 PRO B C 1
ATOM 4868 O O . PRO B 1 65 ? 18.016 -38.375 -28.891 1 28.59 65 PRO B O 1
ATOM 4871 N N . ALA B 1 66 ? 18.078 -38.156 -26.953 1 24.59 66 ALA B N 1
ATOM 4872 C CA . ALA B 1 66 ? 16.844 -38.938 -27 1 24.59 66 ALA B CA 1
ATOM 4873 C C . ALA B 1 66 ? 15.656 -38.031 -27.375 1 24.59 66 ALA B C 1
ATOM 4875 O O . ALA B 1 66 ? 14.562 -38.531 -27.656 1 24.59 66 ALA B O 1
ATOM 4876 N N . PHE B 1 67 ? 15.672 -36.719 -27.047 1 24.58 67 PHE B N 1
ATOM 4877 C CA . PHE B 1 67 ? 14.328 -36.188 -26.891 1 24.58 67 PHE B CA 1
ATOM 4878 C C . PHE B 1 67 ? 13.734 -35.812 -28.25 1 24.58 67 PHE B C 1
ATOM 4880 O O . PHE B 1 67 ? 13.625 -34.625 -28.578 1 24.58 67 PHE B O 1
ATOM 4887 N N . SER B 1 68 ? 14.172 -36.375 -29.391 1 23.38 68 SER B N 1
ATOM 4888 C CA . SER B 1 68 ? 13.664 -35.844 -30.656 1 23.38 68 SER B CA 1
ATOM 4889 C C . SER B 1 68 ? 12.148 -36 -30.734 1 23.38 68 SER B C 1
ATOM 4891 O O . SER B 1 68 ? 11.508 -35.375 -31.594 1 23.38 68 SER B O 1
ATOM 4893 N N . ARG B 1 69 ? 11.516 -37.062 -30.281 1 23.72 69 ARG B N 1
ATOM 4894 C CA . ARG B 1 69 ? 10.328 -37.438 -31.047 1 23.72 69 ARG B CA 1
ATOM 4895 C C . ARG B 1 69 ? 9.117 -36.594 -30.609 1 23.72 69 ARG B C 1
ATOM 4897 O O . ARG B 1 69 ? 8.523 -36.875 -29.562 1 23.72 69 ARG B O 1
ATOM 4904 N N . VAL B 1 70 ? 9.172 -35.312 -30.766 1 28.19 70 VAL B N 1
ATOM 4905 C CA . VAL B 1 70 ? 7.953 -34.531 -30.578 1 28.19 70 VAL B CA 1
ATOM 4906 C C . VAL B 1 70 ? 6.816 -35.125 -31.406 1 28.19 70 VAL B C 1
ATOM 4908 O O . VAL B 1 70 ? 6.922 -35.219 -32.625 1 28.19 70 VAL B O 1
ATOM 4911 N N . GLN B 1 71 ? 6.113 -36.094 -30.859 1 25.03 71 GLN B N 1
ATOM 4912 C CA . GLN B 1 71 ? 4.906 -36.531 -31.562 1 25.03 71 GLN B CA 1
ATOM 4913 C C . GLN B 1 71 ? 4.02 -35.312 -31.906 1 25.03 71 GLN B C 1
ATOM 4915 O O . GLN B 1 71 ? 3.789 -34.438 -31.078 1 25.03 71 GLN B O 1
ATOM 4920 N N . ARG B 1 72 ? 3.91 -34.906 -33.125 1 28.66 72 ARG B N 1
ATOM 4921 C CA . ARG B 1 72 ? 3.004 -34 -33.812 1 28.66 72 ARG B CA 1
ATOM 4922 C C . ARG B 1 72 ? 1.567 -34.219 -33.344 1 28.66 72 ARG B C 1
ATOM 4924 O O . ARG B 1 72 ? 0.943 -35.219 -33.656 1 28.66 72 ARG B O 1
ATOM 4931 N N . ARG B 1 73 ? 1.301 -33.812 -32.125 1 28.28 73 ARG B N 1
ATOM 4932 C CA . ARG B 1 73 ? -0.11 -33.938 -31.766 1 28.28 73 ARG B CA 1
ATOM 4933 C C . ARG B 1 73 ? -0.984 -33.156 -32.75 1 28.28 73 ARG B C 1
ATOM 4935 O O . ARG B 1 73 ? -0.687 -32 -33.094 1 28.28 73 ARG B O 1
ATOM 4942 N N . ARG B 1 74 ? -1.729 -33.844 -33.562 1 27.11 74 ARG B N 1
ATOM 4943 C CA . ARG B 1 74 ? -2.727 -33.531 -34.594 1 27.11 74 ARG B CA 1
ATOM 4944 C C . ARG B 1 74 ? -3.779 -32.562 -34.062 1 27.11 74 ARG B C 1
ATOM 4946 O O . ARG B 1 74 ? -4.316 -32.781 -32.969 1 27.11 74 ARG B O 1
ATOM 4953 N N . SER B 1 75 ? -3.615 -31.344 -34.438 1 26.84 75 SER B N 1
ATOM 4954 C CA . SER B 1 75 ? -4.535 -30.219 -34.281 1 26.84 75 SER B CA 1
ATOM 4955 C C . SER B 1 75 ? -5.953 -30.594 -34.688 1 26.84 75 SER B C 1
ATOM 4957 O O . SER B 1 75 ? -6.156 -31.188 -35.75 1 26.84 75 SER B O 1
ATOM 4959 N N . PHE B 1 76 ? -6.746 -31.109 -33.781 1 25.8 76 PHE B N 1
ATOM 4960 C CA . PHE B 1 76 ? -8.109 -31.5 -34.125 1 25.8 76 PHE B CA 1
ATOM 4961 C C . PHE B 1 76 ? -8.891 -30.328 -34.688 1 25.8 76 PHE B C 1
ATOM 4963 O O . PHE B 1 76 ? -10.062 -30.125 -34.344 1 25.8 76 PHE B O 1
ATOM 4970 N N . ILE B 1 77 ? -8.242 -29.203 -34.875 1 27.3 77 ILE B N 1
ATOM 4971 C CA . ILE B 1 77 ? -9.18 -28.156 -35.25 1 27.3 77 ILE B CA 1
ATOM 4972 C C . ILE B 1 77 ? -9.852 -28.516 -36.594 1 27.3 77 ILE B C 1
ATOM 4974 O O . ILE B 1 77 ? -9.18 -28.734 -37.594 1 27.3 77 ILE B O 1
ATOM 4978 N N . LYS B 1 78 ? -11.094 -29.062 -36.406 1 27.06 78 LYS B N 1
ATOM 4979 C CA . LYS B 1 78 ? -11.969 -29.109 -37.594 1 27.06 78 LYS B CA 1
ATOM 4980 C C . LYS B 1 78 ? -12.141 -27.719 -38.188 1 27.06 78 LYS B C 1
ATOM 4982 O O . LYS B 1 78 ? -12.867 -26.891 -37.656 1 27.06 78 LYS B O 1
ATOM 4987 N N . LYS B 1 79 ? -11.156 -27.016 -38.531 1 24.89 79 LYS B N 1
ATOM 4988 C CA . LYS B 1 79 ? -11.445 -25.781 -39.25 1 24.89 79 LYS B CA 1
ATOM 4989 C C . LYS B 1 79 ? -12.359 -26.047 -40.438 1 24.89 79 LYS B C 1
ATOM 4991 O O . LYS B 1 79 ? -12.25 -27.078 -41.094 1 24.89 79 LYS B O 1
ATOM 4996 N N . LYS B 1 80 ? -13.508 -25.359 -40.438 1 26.88 80 LYS B N 1
ATOM 4997 C CA . LYS B 1 80 ? -14.352 -25.266 -41.625 1 26.88 80 LYS B CA 1
ATOM 4998 C C . LYS B 1 80 ? -13.508 -25.016 -42.875 1 26.88 80 LYS B C 1
ATOM 5000 O O . LYS B 1 80 ? -12.523 -24.266 -42.812 1 26.88 80 LYS B O 1
ATOM 5005 N N . ARG B 1 81 ? -13.727 -25.75 -43.938 1 24.84 81 ARG B N 1
ATOM 5006 C CA . ARG B 1 81 ? -13.188 -26.016 -45.25 1 24.84 81 ARG B CA 1
ATOM 5007 C C . ARG B 1 81 ? -13.094 -24.734 -46.094 1 24.84 81 ARG B C 1
ATOM 5009 O O . ARG B 1 81 ? -14.039 -24.375 -46.781 1 24.84 81 ARG B O 1
ATOM 5016 N N . ARG B 1 82 ? -12.75 -23.641 -45.5 1 21.62 82 ARG B N 1
ATOM 5017 C CA . ARG B 1 82 ? -12.867 -22.703 -46.594 1 21.62 82 ARG B CA 1
ATOM 5018 C C . ARG B 1 82 ? -11.938 -23.094 -47.75 1 21.62 82 ARG B C 1
ATOM 5020 O O . ARG B 1 82 ? -10.859 -23.641 -47.531 1 21.62 82 ARG B O 1
ATOM 5027 N N . ASP B 1 83 ? -12.383 -23.016 -49 1 21.28 83 ASP B N 1
ATOM 5028 C CA . ASP B 1 83 ? -12.047 -23.438 -50.344 1 21.28 83 ASP B CA 1
ATOM 5029 C C . ASP B 1 83 ? -10.75 -22.797 -50.812 1 21.28 83 ASP B C 1
ATOM 5031 O O . ASP B 1 83 ? -10.453 -22.797 -52.031 1 21.28 83 ASP B O 1
ATOM 5035 N N . ARG B 1 84 ? -9.969 -22.234 -49.969 1 21.64 84 ARG B N 1
ATOM 5036 C CA . ARG B 1 84 ? -9.086 -21.359 -50.75 1 21.64 84 ARG B CA 1
ATOM 5037 C C . ARG B 1 84 ? -8.25 -22.188 -51.75 1 21.64 84 ARG B C 1
ATOM 5039 O O . ARG B 1 84 ? -8 -23.375 -51.5 1 21.64 84 ARG B O 1
ATOM 5046 N N . GLY B 1 85 ? -7.941 -21.469 -52.875 1 20.98 85 GLY B N 1
ATOM 5047 C CA . GLY B 1 85 ? -7.383 -21.672 -54.188 1 20.98 85 GLY B CA 1
ATOM 5048 C C . GLY B 1 85 ? -5.949 -22.156 -54.188 1 20.98 85 GLY B C 1
ATOM 5049 O O . GLY B 1 85 ? -5.258 -22.031 -53.156 1 20.98 85 GLY B O 1
ATOM 5050 N N . ALA B 1 86 ? -5.582 -22.891 -55.156 1 21.22 86 ALA B N 1
ATOM 5051 C CA . ALA B 1 86 ? -4.535 -23.797 -55.656 1 21.22 86 ALA B CA 1
ATOM 5052 C C . ALA B 1 86 ? -3.207 -23.062 -55.781 1 21.22 86 ALA B C 1
ATOM 5054 O O . ALA B 1 86 ? -2.229 -23.625 -56.281 1 21.22 86 ALA B O 1
ATOM 5055 N N . GLU B 1 87 ? -2.934 -21.828 -55.188 1 20.88 87 GLU B N 1
ATOM 5056 C CA . GLU B 1 87 ? -1.858 -21.328 -56.031 1 20.88 87 GLU B CA 1
ATOM 5057 C C . GLU B 1 87 ? -0.594 -22.172 -55.875 1 20.88 87 GLU B C 1
ATOM 5059 O O . GLU B 1 87 ? -0.269 -22.609 -54.781 1 20.88 87 GLU B O 1
ATOM 5064 N N . VAL B 1 88 ? 0.025 -22.625 -56.969 1 21.41 88 VAL B N 1
ATOM 5065 C CA . VAL B 1 88 ? 1.034 -23.531 -57.5 1 21.41 88 VAL B CA 1
ATOM 5066 C C . VAL B 1 88 ? 2.428 -23.031 -57.125 1 21.41 88 VAL B C 1
ATOM 5068 O O . VAL B 1 88 ? 3.434 -23.594 -57.562 1 21.41 88 VAL B O 1
ATOM 5071 N N . LEU B 1 89 ? 2.629 -22.422 -55.969 1 20.7 89 LEU B N 1
ATOM 5072 C CA . LEU B 1 89 ? 3.955 -21.828 -56.188 1 20.7 89 LEU B CA 1
ATOM 5073 C C . LEU B 1 89 ? 5.008 -22.922 -56.344 1 20.7 89 LEU B C 1
ATOM 5075 O O . LEU B 1 89 ? 4.914 -23.984 -55.688 1 20.7 89 LEU B O 1
ATOM 5079 N N . PRO B 1 90 ? 5.965 -22.641 -57.25 1 21.66 90 PRO B N 1
ATOM 5080 C CA . PRO B 1 90 ? 6.977 -23.484 -57.875 1 21.66 90 PRO B CA 1
ATOM 5081 C C . PRO B 1 90 ? 7.984 -24.047 -56.875 1 21.66 90 PRO B C 1
ATOM 5083 O O . PRO B 1 90 ? 8.047 -23.5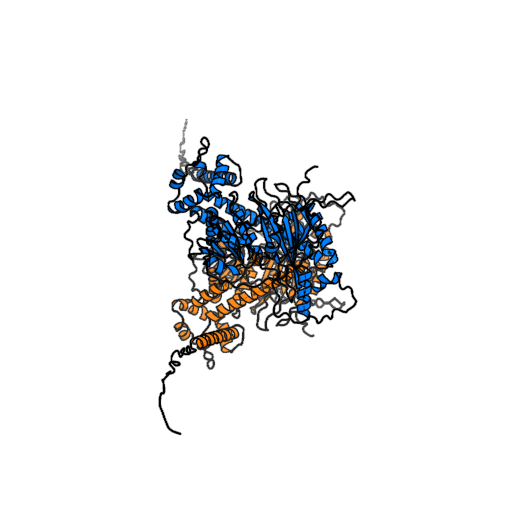94 -55.75 1 21.66 90 PRO B O 1
ATOM 5086 N N . ASN B 1 91 ? 9.133 -24.562 -57.438 1 20.14 91 ASN B N 1
ATOM 5087 C CA . ASN B 1 91 ? 10.125 -25.641 -57.406 1 20.14 91 ASN B CA 1
ATOM 5088 C C . ASN B 1 91 ? 11.297 -25.297 -56.469 1 20.14 91 ASN B C 1
ATOM 5090 O O . ASN B 1 91 ? 12.312 -25.984 -56.469 1 20.14 91 ASN B O 1
ATOM 5094 N N . GLY B 1 92 ? 11.328 -24.172 -55.719 1 20.28 92 GLY B N 1
ATOM 5095 C CA . GLY B 1 92 ? 12.734 -23.859 -55.562 1 20.28 92 GLY B CA 1
ATOM 5096 C C . GLY B 1 92 ? 13.516 -24.938 -54.844 1 20.28 92 GLY B C 1
ATOM 5097 O O . GLY B 1 92 ? 12.922 -25.812 -54.188 1 20.28 92 GLY B O 1
ATOM 5098 N N . GLU B 1 93 ? 14.914 -24.875 -55 1 23.67 93 GLU B N 1
ATOM 5099 C CA . GLU B 1 93 ? 16.141 -25.656 -54.875 1 23.67 93 GLU B CA 1
ATOM 5100 C C . GLU B 1 93 ? 16.484 -25.891 -53.406 1 23.67 93 GLU B C 1
ATOM 5102 O O . GLU B 1 93 ? 16.25 -25.031 -52.562 1 23.67 93 GLU B O 1
ATOM 5107 N N . THR B 1 94 ? 16.719 -27.109 -53 1 22 94 THR B N 1
ATOM 5108 C CA . THR B 1 94 ? 17.016 -27.875 -51.812 1 22 94 THR B CA 1
ATOM 5109 C C . THR B 1 94 ? 18.359 -27.469 -51.219 1 22 94 THR B C 1
ATOM 5111 O O . THR B 1 94 ? 19.406 -27.891 -51.688 1 22 94 THR B O 1
ATOM 5114 N N . ALA B 1 95 ? 18.734 -26.141 -51 1 23.8 95 ALA B N 1
ATOM 5115 C CA . ALA B 1 95 ? 20.109 -25.969 -50.5 1 23.8 95 ALA B CA 1
ATOM 5116 C C . ALA B 1 95 ? 20.328 -26.734 -49.188 1 23.8 95 ALA B C 1
ATOM 5118 O O . ALA B 1 95 ? 19.438 -26.766 -48.344 1 23.8 95 ALA B O 1
ATOM 5119 N N . ASN B 1 96 ? 21.297 -27.578 -49.125 1 22.81 96 ASN B N 1
ATOM 5120 C CA . ASN B 1 96 ? 21.906 -28.5 -48.188 1 22.81 96 ASN B CA 1
ATOM 5121 C C . ASN B 1 96 ? 22.406 -27.766 -46.938 1 22.81 96 ASN B C 1
ATOM 5123 O O . ASN B 1 96 ? 23.422 -27.062 -47 1 22.81 96 ASN B O 1
ATOM 5127 N N . ARG B 1 97 ? 21.672 -27.031 -46.188 1 23.2 97 ARG B N 1
ATOM 5128 C CA . ARG B 1 97 ? 22.281 -26.406 -45 1 23.2 97 ARG B CA 1
ATOM 5129 C C . ARG B 1 97 ? 22.891 -27.453 -44.094 1 23.2 97 ARG B C 1
ATOM 5131 O O . ARG B 1 97 ? 22.266 -28.453 -43.75 1 23.2 97 ARG B O 1
ATOM 5138 N N . THR B 1 98 ? 24.219 -27.484 -44 1 26.38 98 THR B N 1
ATOM 5139 C CA . THR B 1 98 ? 25.125 -28.188 -43.094 1 26.38 98 THR B CA 1
ATOM 5140 C C . THR B 1 98 ? 24.719 -28 -41.656 1 26.38 98 THR B C 1
ATOM 5142 O O . THR B 1 98 ? 24.484 -26.875 -41.219 1 26.38 98 THR B O 1
ATOM 5145 N N . GLU B 1 99 ? 24.203 -29 -41 1 25.66 99 GLU B N 1
ATOM 5146 C CA . GLU B 1 99 ? 23.797 -29.172 -39.625 1 25.66 99 GLU B CA 1
ATOM 5147 C C . GLU B 1 99 ? 24.969 -28.922 -38.656 1 25.66 99 GLU B C 1
ATOM 5149 O O . GLU B 1 99 ? 25.938 -29.688 -38.656 1 25.66 99 GLU B O 1
ATOM 5154 N N . ALA B 1 100 ? 25.484 -27.656 -38.469 1 27.95 100 ALA B N 1
ATOM 5155 C CA . ALA B 1 100 ? 26.469 -27.391 -37.438 1 27.95 100 ALA B CA 1
ATOM 5156 C C . ALA B 1 100 ? 26.047 -28 -36.125 1 27.95 100 ALA B C 1
ATOM 5158 O O . ALA B 1 100 ? 24.938 -27.766 -35.625 1 27.95 100 ALA B O 1
ATOM 5159 N N . SER B 1 101 ? 26.578 -29.125 -35.75 1 29.28 101 SER B N 1
ATOM 5160 C CA . SER B 1 101 ? 26.484 -29.844 -34.5 1 29.28 101 SER B CA 1
ATOM 5161 C C . SER B 1 101 ? 26.875 -28.938 -33.312 1 29.28 101 SER B C 1
ATOM 5163 O O . SER B 1 101 ? 28.031 -28.562 -33.156 1 29.28 101 SER B O 1
ATOM 5165 N N . SER B 1 102 ? 26.203 -27.859 -33.062 1 29.75 102 SER B N 1
ATOM 5166 C CA . SER B 1 102 ? 26.547 -27.141 -31.859 1 29.75 102 SER B CA 1
ATOM 5167 C C . SER B 1 102 ? 26.625 -28.094 -30.656 1 29.75 102 SER B C 1
ATOM 5169 O O . SER B 1 102 ? 25.719 -28.906 -30.438 1 29.75 102 SER B O 1
ATOM 5171 N N . ALA B 1 103 ? 27.781 -28.438 -30.203 1 32.91 103 ALA B N 1
ATOM 5172 C CA . ALA B 1 103 ? 28.188 -29.188 -29.031 1 32.91 103 ALA B CA 1
ATOM 5173 C C . ALA B 1 103 ? 27.438 -28.703 -27.781 1 32.91 103 ALA B C 1
ATOM 5175 O O . ALA B 1 103 ? 27.797 -27.703 -27.172 1 32.91 103 ALA B O 1
ATOM 5176 N N . THR B 1 104 ? 26.172 -28.766 -27.812 1 32.25 104 THR B N 1
ATOM 5177 C CA . THR B 1 104 ? 25.469 -28.422 -26.594 1 32.25 104 THR B CA 1
ATOM 5178 C C . THR B 1 104 ? 25.891 -29.344 -25.453 1 32.25 104 THR B C 1
ATOM 5180 O O . THR B 1 104 ? 25.828 -30.562 -25.578 1 32.25 104 THR B O 1
ATOM 5183 N N . GLU B 1 105 ? 26.781 -29 -24.578 1 34.94 105 GLU B N 1
ATOM 5184 C CA . GLU B 1 105 ? 27.109 -29.656 -23.328 1 34.94 105 GLU B CA 1
ATOM 5185 C C . GLU B 1 105 ? 25.875 -30.25 -22.672 1 34.94 105 GLU B C 1
ATOM 5187 O O . GLU B 1 105 ? 24.781 -29.688 -22.781 1 34.94 105 GLU B O 1
ATOM 5192 N N . ASP B 1 106 ? 25.844 -31.531 -22.375 1 34.34 106 ASP B N 1
ATOM 5193 C CA . ASP B 1 106 ? 24.844 -32.406 -21.781 1 34.34 106 ASP B CA 1
ATOM 5194 C C . ASP B 1 106 ? 24.297 -31.828 -20.484 1 34.34 106 ASP B C 1
ATOM 5196 O O . ASP B 1 106 ? 24.875 -32.031 -19.422 1 34.34 106 ASP B O 1
ATOM 5200 N N . ILE B 1 107 ? 23.891 -30.609 -20.438 1 39.53 107 ILE B N 1
ATOM 5201 C CA . ILE B 1 107 ? 23.234 -30.109 -19.234 1 39.53 107 ILE B CA 1
ATOM 5202 C C . ILE B 1 107 ? 22.031 -30.984 -18.906 1 39.53 107 ILE B C 1
ATOM 5204 O O . ILE B 1 107 ? 21.109 -31.125 -19.719 1 39.53 107 ILE B O 1
ATOM 5208 N N . SER B 1 108 ? 22.203 -31.969 -17.938 1 39.53 108 SER B N 1
ATOM 5209 C CA . SER B 1 108 ? 21.078 -32.719 -17.422 1 39.53 108 SER B CA 1
ATOM 5210 C C . SER B 1 108 ? 19.969 -31.812 -16.922 1 39.53 108 SER B C 1
ATOM 5212 O O . SER B 1 108 ? 20.156 -31.062 -15.969 1 39.53 108 SER B O 1
ATOM 5214 N N . VAL B 1 109 ? 19.156 -31.422 -17.797 1 50.69 109 VAL B N 1
ATOM 5215 C CA . VAL B 1 109 ? 17.938 -30.688 -17.453 1 50.69 109 VAL B CA 1
ATOM 5216 C C . VAL B 1 109 ? 16.938 -31.625 -16.797 1 50.69 109 VAL B C 1
ATOM 5218 O O . VAL B 1 109 ? 16.719 -32.75 -17.266 1 50.69 109 VAL B O 1
ATOM 5221 N N . PRO B 1 110 ? 16.562 -31.281 -15.602 1 52.75 110 PRO B N 1
ATOM 5222 C CA . PRO B 1 110 ? 15.516 -32.125 -15.023 1 52.75 110 PRO B CA 1
ATOM 5223 C C . PRO B 1 110 ? 14.422 -32.469 -16.031 1 52.75 110 PRO B C 1
ATOM 5225 O O . PRO B 1 110 ? 14 -31.609 -16.812 1 52.75 110 PRO B O 1
ATOM 5228 N N . LYS B 1 111 ? 14.211 -33.781 -16.281 1 51.75 111 LYS B N 1
ATOM 5229 C CA . LYS B 1 111 ? 13.289 -34.375 -17.25 1 51.75 111 LYS B CA 1
ATOM 5230 C C . LYS B 1 111 ? 11.953 -33.625 -17.266 1 51.75 111 LYS B C 1
ATOM 5232 O O . LYS B 1 111 ? 11.289 -33.562 -18.297 1 51.75 111 LYS B O 1
ATOM 5237 N N . ASP B 1 112 ? 11.719 -32.969 -16.156 1 60.53 112 ASP B N 1
ATOM 5238 C CA . ASP B 1 112 ? 10.367 -32.438 -16 1 60.53 112 ASP B CA 1
ATOM 5239 C C . ASP B 1 112 ? 10.289 -30.984 -16.453 1 60.53 112 ASP B C 1
ATOM 5241 O O . ASP B 1 112 ? 9.211 -30.375 -16.438 1 60.53 112 ASP B O 1
ATOM 5245 N N . LEU B 1 113 ? 11.391 -30.516 -16.984 1 66.31 113 LEU B N 1
ATOM 5246 C CA . LEU B 1 113 ? 11.344 -29.109 -17.391 1 66.31 113 LEU B CA 1
ATOM 5247 C C . LEU B 1 113 ? 11.133 -28.984 -18.891 1 66.31 113 LEU B C 1
ATOM 5249 O O . LEU B 1 113 ? 11.914 -29.516 -19.688 1 66.31 113 LEU B O 1
ATOM 5253 N N . ASP B 1 114 ? 10.023 -28.438 -19.297 1 74.81 114 ASP B N 1
ATOM 5254 C CA . ASP B 1 114 ? 9.734 -28.172 -20.703 1 74.81 114 ASP B CA 1
ATOM 5255 C C . ASP B 1 114 ? 10.539 -26.984 -21.219 1 74.81 114 ASP B C 1
ATOM 5257 O O . ASP B 1 114 ? 10.07 -25.844 -21.172 1 74.81 114 ASP B O 1
ATOM 5261 N N . LEU B 1 115 ? 11.734 -27.234 -21.719 1 83.69 115 LEU B N 1
ATOM 5262 C CA . LEU B 1 115 ? 12.617 -26.172 -22.203 1 83.69 115 LEU B CA 1
ATOM 5263 C C . LEU B 1 115 ? 12.133 -25.625 -23.531 1 83.69 115 LEU B C 1
ATOM 5265 O O . LEU B 1 115 ? 12.539 -24.531 -23.953 1 83.69 115 LEU B O 1
ATOM 5269 N N . ILE B 1 116 ? 11.234 -26.359 -24.141 1 83.62 116 ILE B N 1
ATOM 5270 C CA . ILE B 1 116 ? 10.766 -25.953 -25.453 1 83.62 116 ILE B CA 1
ATOM 5271 C C . ILE B 1 116 ? 9.812 -24.766 -25.312 1 83.62 116 ILE B C 1
ATOM 5273 O O . ILE B 1 116 ? 9.898 -23.797 -26.078 1 83.62 116 ILE B O 1
ATOM 5277 N N . ALA B 1 117 ? 9 -24.844 -24.359 1 88.31 117 ALA B N 1
ATOM 5278 C CA . ALA B 1 117 ? 7.984 -23.812 -24.188 1 88.31 117 ALA B CA 1
ATOM 5279 C C . ALA B 1 117 ? 8.531 -22.641 -23.375 1 88.31 117 ALA B C 1
ATOM 5281 O O . ALA B 1 117 ? 7.938 -21.562 -23.359 1 88.31 117 ALA B O 1
ATOM 5282 N N . LEU B 1 118 ? 9.664 -22.828 -22.75 1 94.62 118 LEU B N 1
ATOM 5283 C CA . LEU B 1 118 ? 10.156 -21.875 -21.766 1 94.62 118 LEU B CA 1
ATOM 5284 C C . LEU B 1 118 ? 10.43 -20.516 -22.391 1 94.62 118 LEU B C 1
ATOM 5286 O O . LEU B 1 118 ? 10.094 -19.484 -21.812 1 94.62 118 LEU B O 1
ATOM 5290 N N . PRO B 1 119 ? 11.03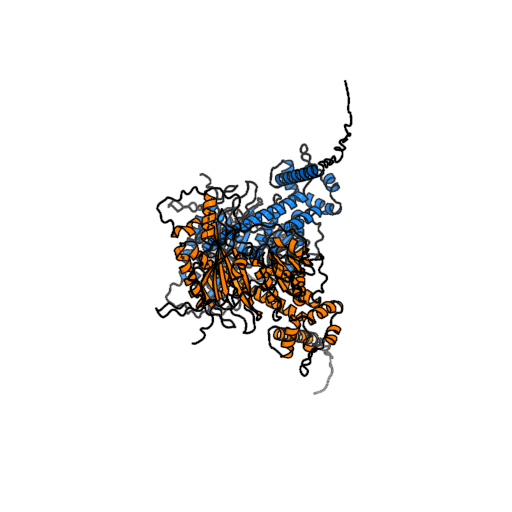9 -20.484 -23.625 1 96.44 119 PRO B N 1
ATOM 5291 C CA . PRO B 1 119 ? 11.328 -19.188 -24.219 1 96.44 119 PRO B CA 1
ATOM 5292 C C . PRO B 1 119 ? 10.078 -18.328 -24.391 1 96.44 119 PRO B C 1
ATOM 5294 O O . PRO B 1 119 ? 10.102 -17.125 -24.078 1 96.44 119 PRO B O 1
ATOM 5297 N N . GLN B 1 120 ? 8.992 -18.938 -24.797 1 95.06 120 GLN B N 1
ATOM 5298 C CA . GLN B 1 120 ? 7.766 -18.188 -25 1 95.06 120 GLN B CA 1
ATOM 5299 C C . GLN B 1 120 ? 7.152 -17.75 -23.672 1 95.06 120 GLN B C 1
ATOM 5301 O O . GLN B 1 120 ? 6.391 -16.781 -23.609 1 95.06 120 GLN B O 1
ATOM 5306 N N . LEU B 1 121 ? 7.457 -18.469 -22.641 1 96.31 121 LEU B N 1
ATOM 5307 C CA . LEU B 1 121 ? 6.953 -18.125 -21.328 1 96.31 121 LEU B CA 1
ATOM 5308 C C . LEU B 1 121 ? 7.82 -17.047 -20.688 1 96.31 121 LEU B C 1
ATOM 5310 O O . LEU B 1 121 ? 7.34 -16.25 -19.859 1 96.31 121 LEU B O 1
ATOM 5314 N N . CYS B 1 122 ? 9.102 -16.984 -21.047 1 97.94 122 CYS B N 1
ATOM 5315 C CA . CYS B 1 122 ? 10 -15.945 -20.562 1 97.94 122 CYS B CA 1
ATOM 5316 C C . CYS B 1 122 ? 9.703 -14.617 -21.25 1 97.94 122 CYS B C 1
ATOM 5318 O O . CYS B 1 122 ? 9.938 -13.555 -20.672 1 97.94 122 CYS B O 1
ATOM 5320 N N . PHE B 1 123 ? 9.266 -14.695 -22.469 1 97.56 123 PHE B N 1
ATOM 5321 C CA . PHE B 1 123 ? 8.828 -13.547 -23.25 1 97.56 123 PHE B CA 1
ATOM 5322 C C . PHE B 1 123 ? 7.402 -13.75 -23.75 1 97.56 123 PHE B C 1
ATOM 5324 O O . PHE B 1 123 ? 7.172 -13.805 -24.969 1 97.56 123 PHE B O 1
ATOM 5331 N N . PRO B 1 124 ? 6.449 -13.734 -22.812 1 96.31 124 PRO B N 1
ATOM 5332 C CA . PRO B 1 124 ? 5.082 -14.062 -23.219 1 96.31 124 PRO B CA 1
ATOM 5333 C C . PRO B 1 124 ? 4.512 -13.062 -24.219 1 96.31 124 PRO B C 1
ATOM 5335 O O . PRO B 1 124 ? 3.611 -13.406 -25 1 96.31 124 PRO B O 1
ATOM 5338 N N . GLY B 1 125 ? 4.969 -11.836 -24.234 1 94.12 125 GLY B N 1
ATOM 5339 C CA . GLY B 1 125 ? 4.559 -10.836 -25.203 1 94.12 125 GLY B CA 1
ATOM 5340 C C . GLY B 1 125 ? 5.461 -10.781 -26.422 1 94.12 125 GLY B C 1
ATOM 5341 O O . GLY B 1 125 ? 5.309 -9.906 -27.281 1 94.12 125 GLY B O 1
ATOM 5342 N N . GLY B 1 126 ? 6.359 -11.648 -26.484 1 93.94 126 GLY B N 1
ATOM 5343 C CA . GLY B 1 126 ? 7.355 -11.617 -27.547 1 93.94 126 GLY B CA 1
ATOM 5344 C C . GLY B 1 126 ? 8.625 -10.891 -27.156 1 93.94 126 GLY B C 1
ATOM 5345 O O . GLY B 1 126 ? 8.633 -10.117 -26.188 1 93.94 126 GLY B O 1
ATOM 5346 N N . LEU B 1 127 ? 9.719 -11.242 -27.828 1 96.56 127 LEU B N 1
ATOM 5347 C CA . LEU B 1 127 ? 10.992 -10.57 -27.594 1 96.56 127 LEU B CA 1
ATOM 5348 C C . LEU B 1 127 ? 11.109 -9.32 -28.453 1 96.56 127 LEU B C 1
ATOM 5350 O O . LEU B 1 127 ? 11.242 -9.414 -29.688 1 96.56 127 LEU B O 1
ATOM 5354 N N . GLN B 1 128 ? 11.062 -8.188 -27.828 1 94.62 128 GLN B N 1
ATOM 5355 C CA . GLN B 1 128 ? 11.055 -6.902 -28.516 1 94.62 128 GLN B CA 1
ATOM 5356 C C . GLN B 1 128 ? 12.336 -6.121 -28.25 1 94.62 128 GLN B C 1
ATOM 5358 O O . GLN B 1 128 ? 12.688 -5.863 -27.109 1 94.62 128 GLN B O 1
ATOM 5363 N N . LEU B 1 129 ? 12.992 -5.734 -29.312 1 95.12 129 LEU B N 1
ATOM 5364 C CA . LEU B 1 129 ? 14.148 -4.852 -29.188 1 95.12 129 LEU B CA 1
ATOM 5365 C C . LEU B 1 129 ? 13.719 -3.432 -28.844 1 95.12 129 LEU B C 1
ATOM 5367 O O . LEU B 1 129 ? 12.547 -3.082 -28.984 1 95.12 129 LEU B O 1
ATOM 5371 N N . ALA B 1 130 ? 14.641 -2.68 -28.297 1 94.56 130 ALA B N 1
ATOM 5372 C CA . ALA B 1 130 ? 14.32 -1.308 -27.906 1 94.56 130 ALA B CA 1
ATOM 5373 C C . ALA B 1 130 ? 15.43 -0.346 -28.328 1 94.56 130 ALA B C 1
ATOM 5375 O O . ALA B 1 130 ? 16.594 -0.729 -28.391 1 94.56 130 ALA B O 1
ATOM 5376 N N . SER B 1 131 ? 15.023 0.922 -28.594 1 91.12 131 SER B N 1
ATOM 5377 C CA . SER B 1 131 ? 15.984 1.95 -28.969 1 91.12 131 SER B CA 1
ATOM 5378 C C . SER B 1 131 ? 16.516 2.682 -27.734 1 91.12 131 SER B C 1
ATOM 5380 O O . SER B 1 131 ? 17.484 3.439 -27.828 1 91.12 131 SER B O 1
ATOM 5382 N N . GLU B 1 132 ? 15.812 2.477 -26.641 1 92.56 132 GLU B N 1
ATOM 5383 C CA . GLU B 1 132 ? 16.25 3.061 -25.375 1 92.56 132 GLU B CA 1
ATOM 5384 C C . GLU B 1 132 ? 16.297 2.006 -24.266 1 92.56 132 GLU B C 1
ATOM 5386 O O . GLU B 1 132 ? 15.711 0.934 -24.391 1 92.56 132 GLU B O 1
ATOM 5391 N N . GLN B 1 133 ? 17.062 2.41 -23.359 1 90.69 133 GLN B N 1
ATOM 5392 C CA . GLN B 1 133 ? 17.156 1.51 -22.203 1 90.69 133 GLN B CA 1
ATOM 5393 C C . GLN B 1 133 ? 15.82 1.383 -21.5 1 90.69 133 GLN B C 1
ATOM 5395 O O . GLN B 1 133 ? 15.156 2.387 -21.234 1 90.69 133 GLN B O 1
ATOM 5400 N N . ARG B 1 134 ? 15.445 0.161 -21.266 1 93.5 134 ARG B N 1
ATOM 5401 C CA . ARG B 1 134 ? 14.195 -0.113 -20.562 1 93.5 134 ARG B CA 1
ATOM 5402 C C . ARG B 1 134 ? 14.461 -0.68 -19.172 1 93.5 134 ARG B C 1
ATOM 5404 O O . ARG B 1 134 ? 15.523 -1.256 -18.922 1 93.5 134 ARG B O 1
ATOM 5411 N N . GLU B 1 135 ? 13.453 -0.525 -18.328 1 92.12 135 GLU B N 1
ATOM 5412 C CA . GLU B 1 135 ? 13.547 -1.053 -16.969 1 92.12 135 GLU B CA 1
ATOM 5413 C C . GLU B 1 135 ? 13.391 -2.57 -16.953 1 92.12 135 GLU B C 1
ATOM 5415 O O . GLU B 1 135 ? 12.734 -3.141 -17.828 1 92.12 135 GLU B O 1
ATOM 5420 N N . ASP B 1 136 ? 14 -3.176 -15.977 1 95.75 136 ASP B N 1
ATOM 5421 C CA . ASP B 1 136 ? 13.828 -4.613 -15.781 1 95.75 136 ASP B CA 1
ATOM 5422 C C . ASP B 1 136 ? 12.383 -4.953 -15.445 1 95.75 136 ASP B C 1
ATOM 5424 O O . ASP B 1 136 ? 11.656 -4.125 -14.891 1 95.75 136 ASP B O 1
ATOM 5428 N N . SER B 1 137 ? 12.008 -6.141 -15.805 1 97.75 137 SER B N 1
ATOM 5429 C CA . SER B 1 137 ? 10.656 -6.605 -15.5 1 97.75 137 SER B CA 1
ATOM 5430 C C . SER B 1 137 ? 10.672 -8.047 -15.016 1 97.75 137 SER B C 1
ATOM 5432 O O . SER B 1 137 ? 11.312 -8.906 -15.617 1 97.75 137 SER B O 1
ATOM 5434 N N . TYR B 1 138 ? 9.961 -8.289 -13.938 1 98.69 138 TYR B N 1
ATOM 5435 C CA . TYR B 1 138 ? 9.891 -9.625 -13.352 1 98.69 138 TYR B CA 1
ATOM 5436 C C . TYR B 1 138 ? 8.508 -10.234 -13.539 1 98.69 138 TYR B C 1
ATOM 5438 O O . TYR B 1 138 ? 7.5 -9.523 -13.531 1 98.69 138 TYR B O 1
ATOM 5446 N N . HIS B 1 139 ? 8.43 -11.508 -13.711 1 98.75 139 HIS B N 1
ATOM 5447 C CA . HIS B 1 139 ? 7.172 -12.234 -13.633 1 98.75 139 HIS B CA 1
ATOM 5448 C C . HIS B 1 139 ? 7.395 -13.672 -13.188 1 98.75 139 HIS B C 1
ATOM 5450 O O . HIS B 1 139 ? 8.531 -14.086 -12.938 1 98.75 139 HIS B O 1
ATOM 5456 N N . PHE B 1 140 ? 6.344 -14.359 -12.961 1 98.81 140 PHE B N 1
ATOM 5457 C CA . PHE B 1 140 ? 6.383 -15.641 -12.266 1 98.81 140 PHE B CA 1
ATOM 5458 C C . PHE B 1 140 ? 5.688 -16.719 -13.078 1 98.81 140 PHE B C 1
ATOM 5460 O O . PHE B 1 140 ? 4.719 -16.453 -13.789 1 98.81 140 PHE B O 1
ATOM 5467 N N . LEU B 1 141 ? 6.219 -17.938 -12.992 1 97.56 141 LEU B N 1
ATOM 5468 C CA . LEU B 1 141 ? 5.699 -19.047 -13.789 1 97.56 141 LEU B CA 1
ATOM 5469 C C . LEU B 1 141 ? 5.406 -20.25 -12.914 1 97.56 141 LEU B C 1
ATOM 5471 O O . LEU B 1 141 ? 6.004 -20.406 -11.844 1 97.56 141 LEU B O 1
ATOM 5475 N N . VAL B 1 142 ? 4.426 -21.016 -13.328 1 96.88 142 VAL B N 1
ATOM 5476 C CA . VAL B 1 142 ? 4.121 -22.312 -12.75 1 96.88 142 VAL B CA 1
ATOM 5477 C C . VAL B 1 142 ? 4.059 -23.375 -13.844 1 96.88 142 VAL B C 1
ATOM 5479 O O . VAL B 1 142 ? 3.367 -23.203 -14.852 1 96.88 142 VAL B O 1
ATOM 5482 N N . PHE B 1 143 ? 4.836 -24.422 -13.617 1 91.88 143 PHE B N 1
ATOM 5483 C CA . PHE B 1 143 ? 4.855 -25.547 -14.547 1 91.88 143 PHE B CA 1
ATOM 5484 C C . PHE B 1 143 ? 4.203 -26.766 -13.914 1 91.88 143 PHE B C 1
ATOM 5486 O O . PHE B 1 143 ? 4.438 -27.078 -12.75 1 91.88 143 PHE B O 1
ATOM 5493 N N . THR B 1 144 ? 3.309 -27.359 -14.672 1 88.62 144 THR B N 1
ATOM 5494 C CA . THR B 1 144 ? 2.682 -28.578 -14.211 1 88.62 144 THR B CA 1
ATOM 5495 C C . THR B 1 144 ? 3.07 -29.766 -15.102 1 88.62 144 THR B C 1
ATOM 5497 O O . THR B 1 144 ? 2.891 -29.703 -16.312 1 88.62 144 THR B O 1
ATOM 5500 N N . ASP B 1 145 ? 3.584 -30.781 -14.539 1 82.81 145 ASP B N 1
ATOM 5501 C CA . ASP B 1 145 ? 3.99 -31.953 -15.328 1 82.81 145 ASP B CA 1
ATOM 5502 C C . ASP B 1 145 ? 2.82 -32.906 -15.539 1 82.81 145 ASP B C 1
ATOM 5504 O O . ASP B 1 145 ? 1.685 -32.594 -15.172 1 82.81 145 ASP B O 1
ATOM 5508 N N . LEU B 1 146 ? 3.047 -34.062 -16.172 1 78.81 146 LEU B N 1
ATOM 5509 C CA . LEU B 1 146 ? 2.025 -35.031 -16.562 1 78.81 146 LEU B CA 1
ATOM 5510 C C . LEU B 1 146 ? 1.404 -35.688 -15.344 1 78.81 146 LEU B C 1
ATOM 5512 O O . LEU B 1 146 ? 0.297 -36.25 -15.414 1 78.81 146 LEU B O 1
ATOM 5516 N N . PHE B 1 147 ? 2.146 -35.562 -14.172 1 81.31 147 PHE B N 1
ATOM 5517 C CA . PHE B 1 147 ? 1.654 -36.188 -12.953 1 81.31 147 PHE B CA 1
ATOM 5518 C C . PHE B 1 147 ? 0.973 -35.188 -12.055 1 81.31 147 PHE B C 1
ATOM 5520 O O . PHE B 1 147 ? 0.572 -35.5 -10.93 1 81.31 147 PHE B O 1
ATOM 5527 N N . GLY B 1 148 ? 0.961 -33.969 -12.477 1 81.62 148 GLY B N 1
ATOM 5528 C CA . GLY B 1 148 ? 0.282 -32.938 -11.711 1 81.62 148 GLY B CA 1
ATOM 5529 C C . GLY B 1 148 ? 1.201 -32.188 -10.758 1 81.62 148 GLY B C 1
ATOM 5530 O O . GLY B 1 148 ? 0.768 -31.281 -10.055 1 81.62 148 GLY B O 1
ATOM 5531 N N . ASN B 1 149 ? 2.459 -32.594 -10.734 1 86.88 149 ASN B N 1
ATOM 5532 C CA . ASN B 1 149 ? 3.422 -31.891 -9.898 1 86.88 149 ASN B CA 1
ATOM 5533 C C . ASN B 1 149 ? 3.764 -30.516 -10.461 1 86.88 149 ASN B C 1
ATOM 5535 O O . ASN B 1 149 ? 3.916 -30.375 -11.68 1 86.88 149 ASN B O 1
ATOM 5539 N N . ARG B 1 150 ? 3.83 -29.656 -9.5 1 92.38 150 ARG B N 1
ATOM 5540 C CA . ARG B 1 150 ? 4.07 -28.281 -9.953 1 92.38 150 ARG B CA 1
ATOM 5541 C C . ARG B 1 150 ? 5.492 -27.844 -9.617 1 92.38 150 ARG B C 1
ATOM 5543 O O . ARG B 1 150 ? 6.031 -28.203 -8.57 1 92.38 150 ARG B O 1
ATOM 5550 N N . THR B 1 151 ? 6.156 -27.172 -10.531 1 94.38 151 THR B N 1
ATOM 5551 C CA . THR B 1 151 ? 7.398 -26.438 -10.328 1 94.38 151 THR B CA 1
ATOM 5552 C C . THR B 1 151 ? 7.195 -24.953 -10.578 1 94.38 151 THR B C 1
ATOM 5554 O O . THR B 1 151 ? 6.25 -24.547 -11.258 1 94.38 151 THR B O 1
ATOM 5557 N N . HIS B 1 152 ? 8.047 -24.188 -9.953 1 96.62 152 HIS B N 1
ATOM 5558 C CA . HIS B 1 152 ? 7.812 -22.75 -9.922 1 96.62 152 HIS B CA 1
ATOM 5559 C C . HIS B 1 152 ? 9.016 -21.984 -10.469 1 96.62 152 HIS B C 1
ATOM 5561 O O . HIS B 1 152 ? 10.164 -22.328 -10.172 1 96.62 152 HIS B O 1
ATOM 5567 N N . GLY B 1 153 ? 8.734 -21.031 -11.297 1 97.38 153 GLY B N 1
ATOM 5568 C CA . GLY B 1 153 ? 9.797 -20.25 -11.906 1 97.38 153 GLY B CA 1
ATOM 5569 C C . GLY B 1 153 ? 9.633 -18.75 -11.688 1 97.38 153 GLY B C 1
ATOM 5570 O O . GLY B 1 153 ? 8.508 -18.25 -11.578 1 97.38 153 GLY B O 1
ATOM 5571 N N . VAL B 1 154 ? 10.734 -18.016 -11.57 1 98.75 154 VAL B N 1
ATOM 5572 C CA . VAL B 1 154 ? 10.773 -16.562 -11.578 1 98.75 154 VAL B CA 1
ATOM 5573 C C . VAL B 1 154 ? 11.664 -16.078 -12.719 1 98.75 154 VAL B C 1
ATOM 5575 O O . VAL B 1 154 ? 12.766 -16.594 -12.922 1 98.75 154 VAL B O 1
ATOM 5578 N N . VAL B 1 155 ? 11.148 -15.117 -13.438 1 98.75 155 VAL B N 1
ATOM 5579 C CA . VAL B 1 155 ? 11.836 -14.617 -14.625 1 98.75 155 VAL B CA 1
ATOM 5580 C C . VAL B 1 155 ? 12.156 -13.133 -14.445 1 98.75 155 VAL B C 1
ATOM 5582 O O . VAL B 1 155 ? 11.336 -12.367 -13.938 1 98.75 155 VAL B O 1
ATOM 5585 N N . VAL B 1 156 ? 13.359 -12.727 -14.812 1 98.62 156 VAL B N 1
ATOM 5586 C CA . VAL B 1 156 ? 13.656 -11.305 -14.969 1 98.62 156 VAL B CA 1
ATOM 5587 C C . VAL B 1 156 ? 14.07 -11.023 -16.406 1 98.62 156 VAL B C 1
ATOM 5589 O O . VAL B 1 156 ? 14.875 -11.75 -16.984 1 98.62 156 VAL B O 1
ATOM 5592 N N . GLN B 1 157 ? 13.414 -10.094 -17.016 1 98.12 157 GLN B N 1
ATOM 5593 C CA . GLN B 1 157 ? 13.82 -9.547 -18.297 1 98.12 157 GLN B CA 1
ATOM 5594 C C . GLN B 1 157 ? 14.664 -8.289 -18.125 1 98.12 157 GLN B C 1
ATOM 5596 O O . GLN B 1 157 ? 14.297 -7.391 -17.359 1 98.12 157 GLN B O 1
ATOM 5601 N N . TYR B 1 158 ? 15.797 -8.219 -18.734 1 95.75 158 TYR B N 1
ATOM 5602 C CA . TYR B 1 158 ? 16.625 -7.016 -18.688 1 95.75 158 TYR B CA 1
ATOM 5603 C C . TYR B 1 158 ? 17.281 -6.742 -20.031 1 95.75 158 TYR B C 1
ATOM 5605 O O . TYR B 1 158 ? 17.578 -7.672 -20.781 1 95.75 158 TYR B O 1
ATOM 5613 N N . TYR B 1 159 ? 17.484 -5.488 -20.344 1 94.69 159 TYR B N 1
ATOM 5614 C CA . TYR B 1 159 ? 17.969 -5.07 -21.641 1 94.69 159 TYR B CA 1
ATOM 5615 C C . TYR B 1 159 ? 19.469 -4.781 -21.609 1 94.69 159 TYR B C 1
ATOM 5617 O O . TYR B 1 159 ? 19.984 -4.262 -20.609 1 94.69 159 TYR B O 1
ATOM 5625 N N . ARG B 1 160 ? 20.109 -5.125 -22.641 1 91.88 160 ARG B N 1
ATOM 5626 C CA . ARG B 1 160 ? 21.531 -4.816 -22.859 1 91.88 160 ARG B CA 1
ATOM 5627 C C . ARG B 1 160 ? 21.75 -4.242 -24.25 1 91.88 160 ARG B C 1
ATOM 5629 O O . ARG B 1 160 ? 21.031 -4.586 -25.188 1 91.88 160 ARG B O 1
ATOM 5636 N N . PRO B 1 161 ? 22.781 -3.432 -24.344 1 89.81 161 PRO B N 1
ATOM 5637 C CA . PRO B 1 161 ? 23.109 -2.965 -25.703 1 89.81 161 PRO B CA 1
ATOM 5638 C C . PRO B 1 161 ? 23.562 -4.098 -26.625 1 89.81 161 PRO B C 1
ATOM 5640 O O . PRO B 1 161 ? 24.344 -4.953 -26.219 1 89.81 161 PRO B O 1
ATOM 5643 N N . VAL B 1 162 ? 23.062 -4.062 -27.828 1 88.62 162 VAL B N 1
ATOM 5644 C CA . VAL B 1 162 ? 23.359 -5.109 -28.797 1 88.62 162 VAL B CA 1
ATOM 5645 C C . VAL B 1 162 ? 24.859 -5.098 -29.125 1 88.62 162 VAL B C 1
ATOM 5647 O O . VAL B 1 162 ? 25.453 -6.152 -29.328 1 88.62 162 VAL B O 1
ATOM 5650 N N . GLN B 1 163 ? 25.438 -3.885 -29.109 1 79.06 163 GLN B N 1
ATOM 5651 C CA . GLN B 1 163 ? 26.859 -3.732 -29.422 1 79.06 163 GLN B CA 1
ATOM 5652 C C . GLN B 1 163 ? 27.734 -4.484 -28.406 1 79.06 163 GLN B C 1
ATOM 5654 O O . GLN B 1 163 ? 28.75 -5.066 -28.781 1 79.06 163 GLN B O 1
ATOM 5659 N N . SER B 1 164 ? 27.328 -4.398 -27.188 1 72 164 SER B N 1
ATOM 5660 C CA . SER B 1 164 ? 28.078 -5.043 -26.125 1 72 164 SER B CA 1
ATOM 5661 C C . SER B 1 164 ? 28.031 -6.562 -26.25 1 72 164 SER B C 1
ATOM 5663 O O . SER B 1 164 ? 28.938 -7.258 -25.766 1 72 164 SER B O 1
ATOM 5665 N N . CYS B 1 165 ? 27.062 -7.012 -26.938 1 68.69 165 CYS B N 1
ATOM 5666 C CA . CYS B 1 165 ? 26.891 -8.453 -27.078 1 68.69 165 CYS B CA 1
ATOM 5667 C C . CYS B 1 165 ? 27.75 -8.984 -28.234 1 68.69 165 CYS B C 1
ATOM 5669 O O . CYS B 1 165 ? 27.984 -10.188 -28.328 1 68.69 165 CYS B O 1
ATOM 5671 N N . GLN B 1 166 ? 28.156 -8 -29.062 1 64.19 166 GLN B N 1
ATOM 5672 C CA . GLN B 1 166 ? 28.922 -8.391 -30.25 1 64.19 166 GLN B CA 1
ATOM 5673 C C . GLN B 1 166 ? 30.422 -8.273 -29.984 1 64.19 166 GLN B C 1
ATOM 5675 O O . GLN B 1 166 ? 31.234 -8.828 -30.734 1 64.19 166 GLN B O 1
ATOM 5680 N N . GLU B 1 167 ? 30.75 -7.328 -29.078 1 57.44 167 GLU B N 1
ATOM 5681 C CA . GLU B 1 167 ? 32.156 -7.02 -28.891 1 57.44 167 GLU B CA 1
ATOM 5682 C C . GLU B 1 167 ? 32.969 -8.273 -28.547 1 57.44 167 GLU B C 1
ATOM 5684 O O . GLU B 1 167 ? 34.188 -8.242 -28.516 1 57.44 167 GLU B O 1
ATOM 5689 N N . GLY B 1 168 ? 32.562 -9.43 -28.062 1 47.06 168 GLY B N 1
ATOM 5690 C CA . GLY B 1 168 ? 33.656 -10.375 -28.203 1 47.06 168 GLY B CA 1
ATOM 5691 C C . GLY B 1 168 ? 34.312 -10.352 -29.578 1 47.06 168 GLY B C 1
ATOM 5692 O O . GLY B 1 168 ? 35.344 -10.984 -29.797 1 47.06 168 GLY B O 1
ATOM 5693 N N . ALA B 1 169 ? 33.594 -10.125 -30.672 1 40.78 169 ALA B N 1
ATOM 5694 C CA . ALA B 1 169 ? 34.188 -10.211 -32 1 40.78 169 ALA B CA 1
ATOM 5695 C C . ALA B 1 169 ? 35.031 -8.977 -32.312 1 40.78 169 ALA B C 1
ATOM 5697 O O . ALA B 1 169 ? 36.094 -9.078 -32.969 1 40.78 169 ALA B O 1
ATOM 5698 N N . ILE B 1 170 ? 34.438 -7.695 -32.281 1 41.22 170 ILE B N 1
ATOM 5699 C CA . ILE B 1 170 ? 35.156 -6.582 -32.906 1 41.22 170 ILE B CA 1
ATOM 5700 C C . ILE B 1 170 ? 36.062 -5.918 -31.891 1 41.22 170 ILE B C 1
ATOM 5702 O O . ILE B 1 170 ? 35.625 -5.105 -31.078 1 41.22 170 ILE B O 1
ATOM 5706 N N . LEU B 1 171 ? 36.781 -6.473 -31.109 1 38.38 171 LEU B N 1
ATOM 5707 C CA . LEU B 1 171 ? 37.875 -5.789 -30.406 1 38.38 171 LEU B CA 1
ATOM 5708 C C . LEU B 1 171 ? 38.562 -4.801 -31.328 1 38.38 171 LEU B C 1
ATOM 5710 O O . LEU B 1 171 ? 39.625 -4.281 -30.984 1 38.38 171 LEU B O 1
ATOM 5714 N N . ASN B 1 172 ? 38.344 -4.777 -32.656 1 38.44 172 ASN B N 1
ATOM 5715 C CA . ASN B 1 172 ? 39.281 -3.885 -33.344 1 38.44 172 ASN B CA 1
ATOM 5716 C C . ASN B 1 172 ? 39.031 -2.426 -32.969 1 38.44 172 ASN B C 1
ATOM 5718 O O . ASN B 1 172 ? 37.906 -2.051 -32.625 1 38.44 172 ASN B O 1
ATOM 5722 N N . GLY B 1 173 ? 39.906 -1.443 -32.625 1 39.59 173 GLY B N 1
ATOM 5723 C CA . GLY B 1 173 ? 40.281 -0.065 -32.312 1 39.59 173 GLY B CA 1
ATOM 5724 C C . GLY B 1 173 ? 39.219 0.93 -32.75 1 39.59 173 GLY B C 1
ATOM 5725 O O . GLY B 1 173 ? 39.469 2.133 -32.812 1 39.59 173 GLY B O 1
ATOM 5726 N N . HIS B 1 174 ? 38.344 0.634 -33.656 1 38.78 174 HIS B N 1
ATOM 5727 C CA . HIS B 1 174 ? 37.594 1.803 -34.125 1 38.78 174 HIS B CA 1
ATOM 5728 C C . HIS B 1 174 ? 36.656 2.332 -33.031 1 38.78 174 HIS B C 1
ATOM 5730 O O . HIS B 1 174 ? 35.969 1.555 -32.375 1 38.78 174 HIS B O 1
ATOM 5736 N N . ARG B 1 175 ? 36.969 3.523 -32.5 1 39.81 175 ARG B N 1
ATOM 5737 C CA . ARG B 1 175 ? 36.188 4.43 -31.656 1 39.81 175 ARG B CA 1
ATOM 5738 C C . ARG B 1 175 ? 34.688 4.332 -32 1 39.81 175 ARG B C 1
ATOM 5740 O O . ARG B 1 175 ? 34.281 4.551 -33.125 1 39.81 175 ARG B O 1
ATOM 5747 N N . TRP B 1 176 ? 33.906 3.465 -31.406 1 41.47 176 TRP B N 1
ATOM 5748 C CA . TRP B 1 176 ? 32.469 3.533 -31.438 1 41.47 176 TRP B CA 1
ATOM 5749 C C . TRP B 1 176 ? 31.984 4.98 -31.516 1 41.47 176 TRP B C 1
ATOM 5751 O O . TRP B 1 176 ? 32.312 5.797 -30.656 1 41.47 176 TRP B O 1
ATOM 5761 N N . ASN B 1 177 ? 31.906 5.562 -32.594 1 43.38 177 ASN B N 1
ATOM 5762 C CA . ASN B 1 177 ? 31.266 6.863 -32.719 1 43.38 177 ASN B CA 1
ATOM 5763 C C . ASN B 1 177 ? 29.984 6.941 -31.891 1 43.38 177 ASN B C 1
ATOM 5765 O O . ASN B 1 177 ? 29.078 6.137 -32.062 1 43.38 177 ASN B O 1
ATOM 5769 N N . SER B 1 178 ? 29.969 7.457 -30.688 1 47.62 178 SER B N 1
ATOM 5770 C CA . SER B 1 178 ? 29 7.836 -29.672 1 47.62 178 SER B CA 1
ATOM 5771 C C . SER B 1 178 ? 27.656 8.211 -30.312 1 47.62 178 SER B C 1
ATOM 5773 O O . SER B 1 178 ? 26.625 8.203 -29.641 1 47.62 178 SER B O 1
ATOM 5775 N N . SER B 1 179 ? 27.766 8.781 -31.609 1 49.81 179 SER B N 1
ATOM 5776 C CA . SER B 1 179 ? 26.547 9.359 -32.188 1 49.81 179 SER B CA 1
ATOM 5777 C C . SER B 1 179 ? 25.578 8.273 -32.625 1 49.81 179 SER B C 1
ATOM 5779 O O . SER B 1 179 ? 24.469 8.578 -33.094 1 49.81 179 SER B O 1
ATOM 5781 N N . LYS B 1 180 ? 25.969 7.051 -32.812 1 55.59 180 LYS B N 1
ATOM 5782 C CA . LYS B 1 180 ? 25.109 6.082 -33.5 1 55.59 180 LYS B CA 1
ATOM 5783 C C . LYS B 1 180 ? 24 5.582 -32.562 1 55.59 180 LYS B C 1
ATOM 5785 O O . LYS B 1 180 ? 24.156 5.574 -31.344 1 55.59 180 LYS B O 1
ATOM 5790 N N . SER B 1 181 ? 22.828 5.316 -33.25 1 64.62 181 SER B N 1
ATOM 5791 C CA . SER B 1 181 ? 21.547 4.953 -32.688 1 64.62 181 SER B CA 1
ATOM 5792 C C . SER B 1 181 ? 21.656 3.707 -31.797 1 64.62 181 SER B C 1
ATOM 5794 O O . SER B 1 181 ? 22.109 2.658 -32.25 1 64.62 181 SER B O 1
ATOM 5796 N N . ARG B 1 182 ? 21.594 3.803 -30.547 1 83.81 182 ARG B N 1
ATOM 5797 C CA . ARG B 1 182 ? 21.703 2.715 -29.594 1 83.81 182 ARG B CA 1
ATOM 5798 C C . ARG B 1 182 ? 20.516 1.772 -29.672 1 83.81 182 ARG B C 1
ATOM 5800 O O . ARG B 1 182 ? 19.375 2.213 -29.891 1 83.81 182 ARG B O 1
ATOM 5807 N N . LEU B 1 183 ? 20.844 0.436 -29.953 1 91.38 183 LEU B N 1
ATOM 5808 C CA . LEU B 1 183 ? 19.859 -0.647 -29.969 1 91.38 183 LEU B CA 1
ATOM 5809 C C . LEU B 1 183 ? 20.062 -1.569 -28.766 1 91.38 183 LEU B C 1
ATOM 5811 O O . LEU B 1 183 ? 21.188 -1.912 -28.422 1 91.38 183 LEU B O 1
ATOM 5815 N N . TYR B 1 184 ? 18.922 -1.906 -28.141 1 94.25 184 TYR B N 1
ATOM 5816 C CA . TYR B 1 184 ? 18.969 -2.764 -26.969 1 94.25 184 TYR B CA 1
ATOM 5817 C C . TYR B 1 184 ? 18.172 -4.047 -27.188 1 94.25 184 TYR B C 1
ATOM 5819 O O . TYR B 1 184 ? 17.125 -4.031 -27.828 1 94.25 184 TYR B O 1
ATOM 5827 N N . THR B 1 185 ? 18.734 -5.102 -26.688 1 94.69 185 THR B N 1
ATOM 5828 C CA . THR B 1 185 ? 18.031 -6.383 -26.75 1 94.69 185 THR B CA 1
ATOM 5829 C C . THR B 1 185 ? 17.766 -6.922 -25.344 1 94.69 185 THR B C 1
ATOM 5831 O O . THR B 1 185 ? 18.594 -6.773 -24.453 1 94.69 185 THR B O 1
ATOM 5834 N N . PRO B 1 186 ? 16.562 -7.496 -25.141 1 96 186 PRO B N 1
ATOM 5835 C CA . PRO B 1 186 ? 16.281 -8.086 -23.828 1 96 186 PRO B CA 1
ATOM 5836 C C . PRO B 1 186 ? 16.797 -9.516 -23.703 1 96 186 PRO B C 1
ATOM 5838 O O . PRO B 1 186 ? 16.781 -10.273 -24.672 1 96 186 PRO B O 1
ATOM 5841 N N . PHE B 1 187 ? 17.312 -9.836 -22.547 1 95.88 187 PHE B N 1
ATOM 5842 C CA . PHE B 1 187 ? 17.578 -11.195 -22.078 1 95.88 187 PHE B CA 1
ATOM 5843 C C . PHE B 1 187 ? 16.656 -11.547 -20.922 1 95.88 187 PHE B C 1
ATOM 5845 O O . PHE B 1 187 ? 16.188 -10.664 -20.188 1 95.88 187 PHE B O 1
ATOM 5852 N N . ALA B 1 188 ? 16.328 -12.82 -20.844 1 98.12 188 ALA B N 1
ATOM 5853 C CA . ALA B 1 188 ? 15.57 -13.297 -19.688 1 98.12 188 ALA B CA 1
ATOM 5854 C C . ALA B 1 188 ? 16.344 -14.367 -18.922 1 98.12 188 ALA B C 1
ATOM 5856 O O . ALA B 1 188 ? 16.953 -15.25 -19.531 1 98.12 188 ALA B O 1
ATOM 5857 N N . VAL B 1 189 ? 16.453 -14.195 -17.656 1 98.25 189 VAL B N 1
ATOM 5858 C CA . VAL B 1 189 ? 16.969 -15.242 -16.781 1 98.25 189 VAL B CA 1
ATOM 5859 C C . VAL B 1 189 ? 15.82 -15.844 -15.969 1 98.25 189 VAL B C 1
ATOM 5861 O O . VAL B 1 189 ? 15.086 -15.125 -15.281 1 98.25 189 VAL B O 1
ATOM 5864 N N . CYS B 1 190 ? 15.656 -17.109 -16.078 1 98.25 190 CYS B N 1
ATOM 5865 C CA . CYS B 1 190 ? 14.602 -17.828 -15.367 1 98.25 190 CYS B CA 1
ATOM 5866 C C . CYS B 1 190 ? 15.188 -18.812 -14.359 1 98.25 190 CYS B C 1
ATOM 5868 O O . CYS B 1 190 ? 15.953 -19.703 -14.727 1 98.25 190 CYS B O 1
ATOM 5870 N N . ILE B 1 191 ? 14.859 -18.641 -13.117 1 97.94 191 ILE B N 1
ATOM 5871 C CA . ILE B 1 191 ? 15.242 -19.609 -12.102 1 97.94 191 ILE B CA 1
ATOM 5872 C C . ILE B 1 191 ? 14.039 -20.453 -11.711 1 97.94 191 ILE B C 1
ATOM 5874 O O . ILE B 1 191 ? 12.945 -19.938 -11.492 1 97.94 191 ILE B O 1
ATOM 5878 N N . ILE B 1 192 ? 14.227 -21.703 -11.641 1 96.62 192 ILE B N 1
ATOM 5879 C CA . ILE B 1 192 ? 13.148 -22.656 -11.406 1 96.62 192 ILE B CA 1
ATOM 5880 C C . ILE B 1 192 ? 13.406 -23.422 -10.109 1 96.62 192 ILE B C 1
ATOM 5882 O O . ILE B 1 192 ? 14.523 -23.875 -9.859 1 96.62 192 ILE B O 1
ATOM 5886 N N . SER B 1 193 ? 12.367 -23.516 -9.289 1 96.25 193 SER B N 1
ATOM 5887 C CA . SER B 1 193 ? 12.422 -24.234 -8.023 1 96.25 193 SER B CA 1
ATOM 5888 C C . SER B 1 193 ? 11.242 -25.188 -7.867 1 96.25 193 SER B C 1
ATOM 5890 O O . SER B 1 193 ? 10.195 -24.984 -8.484 1 96.25 193 SER B O 1
ATOM 5892 N N . LYS B 1 194 ? 11.438 -26.219 -7.078 1 93.25 194 LYS B N 1
ATOM 5893 C CA . LYS B 1 194 ? 10.367 -27.156 -6.793 1 93.25 194 LYS B CA 1
ATOM 5894 C C . LYS B 1 194 ? 9.297 -26.531 -5.914 1 93.25 194 LYS B C 1
ATOM 5896 O O . LYS B 1 194 ? 8.133 -26.938 -5.949 1 93.25 194 LYS B O 1
ATOM 5901 N N . PHE B 1 195 ? 9.734 -25.578 -5.078 1 95.5 195 PHE B N 1
ATOM 5902 C CA . PHE B 1 195 ? 8.812 -24.953 -4.133 1 95.5 195 PHE B CA 1
ATOM 5903 C C . PHE B 1 195 ? 8.531 -23.5 -4.516 1 95.5 195 PHE B C 1
ATOM 5905 O O . PHE B 1 195 ? 9.375 -22.844 -5.133 1 95.5 195 PHE B O 1
ATOM 5912 N N . PRO B 1 196 ? 7.355 -23.016 -4.141 1 97.56 196 PRO B N 1
ATOM 5913 C CA . PRO B 1 196 ? 6.926 -21.688 -4.574 1 97.56 196 PRO B CA 1
ATOM 5914 C C . PRO B 1 196 ? 7.547 -20.562 -3.742 1 97.56 196 PRO B C 1
ATOM 5916 O O . PRO B 1 196 ? 6.824 -19.781 -3.119 1 97.56 196 PRO B O 1
ATOM 5919 N N . TYR B 1 197 ? 8.836 -20.438 -3.797 1 98.25 197 TYR B N 1
ATOM 5920 C CA . TYR B 1 197 ? 9.547 -19.344 -3.143 1 98.25 197 TYR B CA 1
ATOM 5921 C C . TYR B 1 197 ? 9.648 -18.125 -4.059 1 98.25 197 TYR B C 1
ATOM 5923 O O . TYR B 1 197 ? 10.75 -17.672 -4.363 1 98.25 197 TYR B O 1
ATOM 5931 N N . TYR B 1 198 ? 8.531 -17.547 -4.336 1 98.56 198 TYR B N 1
ATOM 5932 C CA . TYR B 1 198 ? 8.453 -16.484 -5.332 1 98.56 198 TYR B CA 1
ATOM 5933 C C . TYR B 1 198 ? 9.242 -15.258 -4.887 1 98.56 198 TYR B C 1
ATOM 5935 O O . TYR B 1 198 ? 10.062 -14.734 -5.645 1 98.56 198 TYR B O 1
ATOM 5943 N N . ASN B 1 199 ? 9.031 -14.773 -3.668 1 98.06 199 ASN B N 1
ATOM 5944 C CA . ASN B 1 199 ? 9.742 -13.594 -3.188 1 98.06 199 ASN B CA 1
ATOM 5945 C C . ASN B 1 199 ? 11.242 -13.852 -3.068 1 98.06 199 ASN B C 1
ATOM 5947 O O . ASN B 1 199 ? 12.047 -13.008 -3.467 1 98.06 199 ASN B O 1
ATOM 5951 N N . ALA B 1 200 ? 11.594 -14.969 -2.535 1 98.12 200 ALA B N 1
ATOM 5952 C CA . ALA B 1 200 ? 13.008 -15.297 -2.348 1 98.12 200 ALA B CA 1
ATOM 5953 C C . ALA B 1 200 ? 13.734 -15.391 -3.688 1 98.12 200 ALA B C 1
ATOM 5955 O O . ALA B 1 200 ? 14.844 -14.875 -3.834 1 98.12 200 ALA B O 1
ATOM 5956 N N . LEU B 1 201 ? 13.133 -16.062 -4.59 1 98.56 201 LEU B N 1
ATOM 5957 C CA . LEU B 1 201 ? 13.75 -16.203 -5.902 1 98.56 201 LEU B CA 1
ATOM 5958 C C . LEU B 1 201 ? 13.852 -14.859 -6.613 1 98.56 201 LEU B C 1
ATOM 5960 O O . LEU B 1 201 ? 14.82 -14.602 -7.324 1 98.56 201 LEU B O 1
ATOM 5964 N N . ARG B 1 202 ? 12.828 -14.062 -6.48 1 98.44 202 ARG B N 1
ATOM 5965 C CA . ARG B 1 202 ? 12.898 -12.695 -6.992 1 98.44 202 ARG B CA 1
ATOM 5966 C C . ARG B 1 202 ? 14.078 -11.945 -6.383 1 98.44 202 ARG B C 1
ATOM 5968 O O . ARG B 1 202 ? 14.797 -11.242 -7.086 1 98.44 202 ARG B O 1
ATOM 5975 N N . ASP B 1 203 ? 14.25 -12.094 -5.078 1 97.69 203 ASP B N 1
ATOM 5976 C CA . ASP B 1 203 ? 15.391 -11.477 -4.398 1 97.69 203 ASP B CA 1
ATOM 5977 C C . ASP B 1 203 ? 16.703 -11.969 -4.992 1 97.69 203 ASP B C 1
ATOM 5979 O O . ASP B 1 203 ? 17.625 -11.172 -5.227 1 97.69 203 ASP B O 1
ATOM 5983 N N . CYS B 1 204 ? 16.797 -13.203 -5.215 1 98.12 204 CYS B N 1
ATOM 5984 C CA . CYS B 1 204 ? 18.016 -13.797 -5.766 1 98.12 204 CYS B CA 1
ATOM 5985 C C . CYS B 1 204 ? 18.328 -13.227 -7.145 1 98.12 204 CYS B C 1
ATOM 5987 O O . CYS B 1 204 ? 19.453 -12.852 -7.43 1 98.12 204 CYS B O 1
ATOM 5989 N N . LEU B 1 205 ? 17.297 -13.18 -7.961 1 98.25 205 LEU B N 1
ATOM 5990 C CA . LEU B 1 205 ? 17.484 -12.648 -9.305 1 98.25 205 LEU B CA 1
ATOM 5991 C C . LEU B 1 205 ? 17.891 -11.172 -9.258 1 98.25 205 LEU B C 1
ATOM 5993 O O . LEU B 1 205 ? 18.672 -10.711 -10.094 1 98.25 205 LEU B O 1
ATOM 5997 N N . SER B 1 206 ? 17.328 -10.453 -8.328 1 97.31 206 SER B N 1
ATOM 5998 C CA . SER B 1 206 ? 17.688 -9.055 -8.172 1 97.31 206 SER B CA 1
ATOM 5999 C C . SER B 1 206 ? 19.172 -8.891 -7.844 1 97.31 206 SER B C 1
ATOM 6001 O O . SER B 1 206 ? 19.828 -7.988 -8.359 1 97.31 206 SER B O 1
ATOM 6003 N N . CYS B 1 207 ? 19.656 -9.734 -6.996 1 96.75 207 CYS B N 1
ATOM 6004 C CA . CYS B 1 207 ? 21.078 -9.734 -6.668 1 96.75 207 CYS B CA 1
ATOM 6005 C C . CYS B 1 207 ? 21.922 -10.086 -7.883 1 96.75 207 CYS B C 1
ATOM 6007 O O . CYS B 1 207 ? 22.984 -9.492 -8.102 1 96.75 207 CYS B O 1
ATOM 6009 N N . LEU B 1 208 ? 21.516 -11.031 -8.617 1 97.06 208 LEU B N 1
ATOM 6010 C CA . LEU B 1 208 ? 22.219 -11.43 -9.82 1 97.06 208 LEU B CA 1
ATOM 6011 C C . LEU B 1 208 ? 22.375 -10.258 -10.789 1 97.06 208 LEU B C 1
ATOM 6013 O O . LEU B 1 208 ? 23.438 -10.055 -11.367 1 97.06 208 LEU B O 1
ATOM 6017 N N . LEU B 1 209 ? 21.312 -9.523 -10.961 1 95.44 209 LEU B N 1
ATOM 6018 C CA . LEU B 1 209 ? 21.328 -8.414 -11.906 1 95.44 209 LEU B CA 1
ATOM 6019 C C . LEU B 1 209 ? 22.328 -7.352 -11.492 1 95.44 209 LEU B C 1
ATOM 6021 O O . LEU B 1 209 ? 22.922 -6.691 -12.344 1 95.44 209 LEU B O 1
ATOM 6025 N N . VAL B 1 210 ? 22.438 -7.184 -10.188 1 93.62 210 VAL B N 1
ATOM 6026 C CA . VAL B 1 210 ? 23.438 -6.238 -9.688 1 93.62 210 VAL B CA 1
ATOM 6027 C C . VAL B 1 210 ? 24.828 -6.648 -10.148 1 93.62 210 VAL B C 1
ATOM 6029 O O . VAL B 1 210 ? 25.672 -5.797 -10.453 1 93.62 210 VAL B O 1
ATOM 6032 N N . GLN B 1 211 ? 25.031 -7.93 -10.281 1 92.44 211 GLN B N 1
ATOM 6033 C CA . GLN B 1 211 ? 26.328 -8.469 -10.711 1 92.44 211 GLN B CA 1
ATOM 6034 C C . GLN B 1 211 ? 26.438 -8.43 -12.234 1 92.44 211 GLN B C 1
ATOM 6036 O O . GLN B 1 211 ? 27.531 -8.219 -12.766 1 92.44 211 GLN B O 1
ATOM 6041 N N . LEU B 1 212 ? 25.375 -8.609 -12.945 1 91.69 212 LEU B N 1
ATOM 6042 C CA . LEU B 1 212 ? 25.391 -8.758 -14.391 1 91.69 212 LEU B CA 1
ATOM 6043 C C . LEU B 1 212 ? 25.5 -7.402 -15.078 1 91.69 212 LEU B C 1
ATOM 6045 O O . LEU B 1 212 ? 26.078 -7.301 -16.172 1 91.69 212 LEU B O 1
ATOM 6049 N N . ARG B 1 213 ? 24.953 -6.418 -14.508 1 86.81 213 ARG B N 1
ATOM 6050 C CA . ARG B 1 213 ? 24.875 -5.113 -15.156 1 86.81 213 ARG B CA 1
ATOM 6051 C C . ARG B 1 213 ? 26.266 -4.566 -15.477 1 86.81 213 ARG B C 1
ATOM 6053 O O . ARG B 1 213 ? 26.531 -4.164 -16.609 1 86.81 213 ARG B O 1
ATOM 6060 N N . PRO B 1 214 ? 27.125 -4.59 -14.484 1 82.56 214 PRO B N 1
ATOM 6061 C CA . PRO B 1 214 ? 28.469 -4.082 -14.789 1 82.56 214 PRO B CA 1
ATOM 6062 C C . PRO B 1 214 ? 29.328 -5.105 -15.523 1 82.56 214 PRO B C 1
ATOM 6064 O O . PRO B 1 214 ? 30.406 -4.762 -16.031 1 82.56 214 PRO B O 1
ATOM 6067 N N . ALA B 1 215 ? 28.875 -6.324 -15.68 1 80 215 ALA B N 1
ATOM 6068 C CA . ALA B 1 215 ? 29.703 -7.398 -16.219 1 80 215 ALA B CA 1
ATOM 6069 C C . ALA B 1 215 ? 29.781 -7.312 -17.75 1 80 215 ALA B C 1
ATOM 6071 O O . ALA B 1 215 ? 28.812 -6.918 -18.406 1 80 215 ALA B O 1
ATOM 6072 N N . ARG B 1 216 ? 30.969 -7.77 -18.203 1 78 216 ARG B N 1
ATOM 6073 C CA . ARG B 1 216 ? 31.125 -7.938 -19.656 1 78 216 ARG B CA 1
ATOM 6074 C C . ARG B 1 216 ? 30.375 -9.156 -20.141 1 78 216 ARG B C 1
ATOM 6076 O O . ARG B 1 216 ? 30.156 -10.109 -19.391 1 78 216 ARG B O 1
ATOM 6083 N N . GLN B 1 217 ? 30.016 -9.133 -21.328 1 75.5 217 GLN B N 1
ATOM 6084 C CA . GLN B 1 217 ? 29.25 -10.234 -21.906 1 75.5 217 GLN B CA 1
ATOM 6085 C C . GLN B 1 217 ? 30 -11.555 -21.781 1 75.5 217 GLN B C 1
ATOM 6087 O O . GLN B 1 217 ? 29.391 -12.602 -21.547 1 75.5 217 GLN B O 1
ATOM 6092 N N . ALA B 1 218 ? 31.25 -11.477 -21.844 1 78.94 218 ALA B N 1
ATOM 6093 C CA . ALA B 1 218 ? 32.094 -12.672 -21.781 1 78.94 218 ALA B CA 1
ATOM 6094 C C . ALA B 1 218 ? 32 -13.328 -20.406 1 78.94 218 ALA B C 1
ATOM 6096 O O . ALA B 1 218 ? 32.219 -14.539 -20.281 1 78.94 218 ALA B O 1
ATOM 6097 N N . ASP B 1 219 ? 31.734 -12.57 -19.453 1 87.06 219 ASP B N 1
ATOM 6098 C CA . ASP B 1 219 ? 31.688 -13.055 -18.078 1 87.06 219 ASP B CA 1
ATOM 6099 C C . ASP B 1 219 ? 30.281 -13.5 -17.703 1 87.06 219 ASP B C 1
ATOM 6101 O O . ASP B 1 219 ? 30.062 -14.023 -16.594 1 87.06 219 ASP B O 1
ATOM 6105 N N . PHE B 1 220 ? 29.438 -13.375 -18.578 1 88.56 220 PHE B N 1
ATOM 6106 C CA . PHE B 1 220 ? 28.031 -13.602 -18.281 1 88.56 220 PHE B CA 1
ATOM 6107 C C . PHE B 1 220 ? 27.781 -15.062 -17.906 1 88.56 220 PHE B C 1
ATOM 6109 O O . PHE B 1 220 ? 27.156 -15.352 -16.891 1 88.56 220 PHE B O 1
ATOM 6116 N N . GLU B 1 221 ? 28.25 -15.859 -18.734 1 90.06 221 GLU B N 1
ATOM 6117 C CA . GLU B 1 221 ? 28 -17.281 -18.531 1 90.06 221 GLU B CA 1
ATOM 6118 C C . GLU B 1 221 ? 28.594 -17.75 -17.188 1 90.06 221 GLU B C 1
ATOM 6120 O O . GLU B 1 221 ? 27.938 -18.5 -16.453 1 90.06 221 GLU B O 1
ATOM 6125 N N . GLU B 1 222 ? 29.781 -17.312 -16.922 1 91.75 222 GLU B N 1
ATOM 6126 C CA . GLU B 1 222 ? 30.438 -17.703 -15.688 1 91.75 222 GLU B CA 1
ATOM 6127 C C . GLU B 1 222 ? 29.719 -17.141 -14.469 1 91.75 222 GLU B C 1
ATOM 6129 O O . GLU B 1 222 ? 29.578 -17.828 -13.453 1 91.75 222 GLU B O 1
ATOM 6134 N N . THR B 1 223 ? 29.297 -15.938 -14.57 1 94.31 223 THR B N 1
ATOM 6135 C CA . THR B 1 223 ? 28.562 -15.312 -13.477 1 94.31 223 THR B CA 1
ATOM 6136 C C . THR B 1 223 ? 27.281 -16.078 -13.172 1 94.31 223 THR B C 1
ATOM 6138 O O . THR B 1 223 ? 26.969 -16.312 -12.008 1 94.31 223 THR B O 1
ATOM 6141 N N . ILE B 1 224 ? 26.594 -16.484 -14.195 1 95.94 224 ILE B N 1
ATOM 6142 C CA . ILE B 1 224 ? 25.344 -17.203 -14.023 1 95.94 224 ILE B CA 1
ATOM 6143 C C . ILE B 1 224 ? 25.609 -18.609 -13.484 1 95.94 224 ILE B C 1
ATOM 6145 O O . ILE B 1 224 ? 24.859 -19.109 -12.656 1 95.94 224 ILE B O 1
ATOM 6149 N N . LYS B 1 225 ? 26.641 -19.172 -13.945 1 94.56 225 LYS B N 1
ATOM 6150 C CA . LYS B 1 225 ? 27.016 -20.5 -13.461 1 94.56 225 LYS B CA 1
ATOM 6151 C C . LYS B 1 225 ? 27.328 -20.453 -11.961 1 94.56 225 LYS B C 1
ATOM 6153 O O . LYS B 1 225 ? 26.859 -21.312 -11.211 1 94.56 225 LYS B O 1
ATOM 6158 N N . GLU B 1 226 ? 28.094 -19.469 -11.586 1 94.75 226 GLU B N 1
ATOM 6159 C CA . GLU B 1 226 ? 28.438 -19.312 -10.18 1 94.75 226 GLU B CA 1
ATOM 6160 C C . GLU B 1 226 ? 27.203 -19.047 -9.336 1 94.75 226 GLU B C 1
ATOM 6162 O O . GLU B 1 226 ? 27.047 -19.609 -8.242 1 94.75 226 GLU B O 1
ATOM 6167 N N . PHE B 1 227 ? 26.453 -18.188 -9.82 1 96.12 227 PHE B N 1
ATOM 6168 C CA . PHE B 1 227 ? 25.172 -17.891 -9.18 1 96.12 227 PHE B CA 1
ATOM 6169 C C . PHE B 1 227 ? 24.344 -19.141 -9.008 1 96.12 227 PHE B C 1
ATOM 6171 O O . PHE B 1 227 ? 23.812 -19.406 -7.922 1 96.12 227 PHE B O 1
ATOM 6178 N N . SER B 1 228 ? 24.219 -19.938 -10.016 1 96.5 228 SER B N 1
ATOM 6179 C CA . SER B 1 228 ? 23.422 -21.172 -9.992 1 96.5 228 SER B CA 1
ATOM 6180 C C . SER B 1 228 ? 24 -22.172 -9 1 96.5 228 SER B C 1
ATOM 6182 O O . SER B 1 228 ? 23.25 -22.828 -8.266 1 96.5 228 SER B O 1
ATOM 6184 N N . ALA B 1 229 ? 25.281 -22.25 -8.992 1 94.88 229 ALA B N 1
ATOM 6185 C CA . ALA B 1 229 ? 25.938 -23.156 -8.055 1 94.88 229 ALA B CA 1
ATOM 6186 C C . ALA B 1 229 ? 25.641 -22.766 -6.609 1 94.88 229 ALA B C 1
ATOM 6188 O O . ALA B 1 229 ? 25.344 -23.625 -5.777 1 94.88 229 ALA B O 1
ATOM 6189 N N . LYS B 1 230 ? 25.719 -21.531 -6.324 1 94.62 230 LYS B N 1
ATOM 6190 C CA . LYS B 1 230 ? 25.422 -21.047 -4.984 1 94.62 230 LYS B CA 1
ATOM 6191 C C . LYS B 1 230 ? 24 -21.391 -4.566 1 94.62 230 LYS B C 1
ATOM 6193 O O . LYS B 1 230 ? 23.766 -21.844 -3.445 1 94.62 230 LYS B O 1
ATOM 6198 N N . LEU B 1 231 ? 23.047 -21.156 -5.461 1 96.06 231 LEU B N 1
ATOM 6199 C CA . LEU B 1 231 ? 21.641 -21.406 -5.152 1 96.06 231 LEU B CA 1
ATOM 6200 C C . LEU B 1 231 ? 21.375 -22.891 -4.934 1 96.06 231 LEU B C 1
ATOM 6202 O O . LEU B 1 231 ? 20.516 -23.266 -4.137 1 96.06 231 LEU B O 1
ATOM 6206 N N . SER B 1 232 ? 22.109 -23.734 -5.645 1 94.06 232 SER B N 1
ATOM 6207 C CA . SER B 1 232 ? 21.938 -25.172 -5.535 1 94.06 232 SER B CA 1
ATOM 6208 C C . SER B 1 232 ? 22.391 -25.688 -4.172 1 94.06 232 SER B C 1
ATOM 6210 O O . SER B 1 232 ? 21.969 -26.766 -3.736 1 94.06 232 SER B O 1
ATOM 6212 N N . LEU B 1 233 ? 23.203 -24.922 -3.504 1 93.69 233 LEU B N 1
ATOM 6213 C CA . LEU B 1 233 ? 23.766 -25.328 -2.215 1 93.69 233 LEU B CA 1
ATOM 6214 C C . LEU B 1 233 ? 22.875 -24.844 -1.071 1 93.69 233 LEU B C 1
ATOM 6216 O O . LEU B 1 233 ? 23.062 -25.266 0.076 1 93.69 233 LEU B O 1
ATOM 6220 N N . VAL B 1 234 ? 21.922 -24.016 -1.357 1 95.56 234 VAL B N 1
ATOM 6221 C CA . VAL B 1 234 ? 21.031 -23.5 -0.319 1 95.56 234 VAL B CA 1
ATOM 6222 C C . VAL B 1 234 ? 20.062 -24.578 0.117 1 95.56 234 VAL B C 1
ATOM 6224 O O . VAL B 1 234 ? 19.234 -25.047 -0.683 1 95.56 234 VAL B O 1
ATOM 6227 N N . PRO B 1 235 ? 20.078 -24.984 1.371 1 93.94 235 PRO B N 1
ATOM 6228 C CA . PRO B 1 235 ? 19.125 -26 1.844 1 93.94 235 PRO B CA 1
ATOM 6229 C C . PRO B 1 235 ? 17.719 -25.453 2.008 1 93.94 235 PRO B C 1
ATOM 6231 O O . PRO B 1 235 ? 17.531 -24.266 2.273 1 93.94 235 PRO B O 1
ATOM 6234 N N . LEU B 1 236 ? 16.797 -26.266 1.862 1 95 236 LEU B N 1
ATOM 6235 C CA . LEU B 1 236 ? 15.406 -25.906 2.139 1 95 236 LEU B CA 1
ATOM 6236 C C . LEU B 1 236 ? 15.102 -26.016 3.631 1 95 236 LEU B C 1
ATOM 6238 O O . LEU B 1 236 ? 15.602 -26.922 4.305 1 95 236 LEU B O 1
ATOM 6242 N N . PRO B 1 237 ? 14.305 -25.078 4.125 1 95.38 237 PRO B N 1
ATOM 6243 C CA . PRO B 1 237 ? 13.984 -25.156 5.551 1 95.38 237 PRO B CA 1
ATOM 6244 C C . PRO B 1 237 ? 13.055 -26.328 5.883 1 95.38 237 PRO B C 1
ATOM 6246 O O . PRO B 1 237 ? 12.156 -26.656 5.098 1 95.38 237 PRO B O 1
ATOM 6249 N N . PRO B 1 238 ? 13.25 -26.984 7.023 1 93.56 238 PRO B N 1
ATOM 6250 C CA . PRO B 1 238 ? 12.258 -27.938 7.5 1 93.56 238 PRO B CA 1
ATOM 6251 C C . PRO B 1 238 ? 10.953 -27.281 7.938 1 93.56 238 PRO B C 1
ATOM 6253 O O . PRO B 1 238 ? 10.914 -26.062 8.164 1 93.56 238 PRO B O 1
ATOM 6256 N N . PRO B 1 239 ? 9.914 -28.031 8 1 94.12 239 PRO B N 1
ATOM 6257 C CA . PRO B 1 239 ? 8.68 -27.469 8.539 1 94.12 239 PRO B CA 1
ATOM 6258 C C . PRO B 1 239 ? 8.828 -26.984 9.984 1 94.12 239 PRO B C 1
ATOM 6260 O O . PRO B 1 239 ? 9.641 -27.516 10.734 1 94.12 239 PRO B O 1
ATOM 6263 N N . GLY B 1 240 ? 8.094 -25.922 10.32 1 92.88 240 GLY B N 1
ATOM 6264 C CA . GLY B 1 240 ? 8.164 -25.422 11.68 1 92.88 240 GLY B CA 1
ATOM 6265 C C . GLY B 1 240 ? 8.562 -23.953 11.75 1 92.88 240 GLY B C 1
ATOM 6266 O O . GLY B 1 240 ? 8.133 -23.156 10.914 1 92.88 240 GLY B O 1
ATOM 6267 N N . GLN B 1 241 ? 9.273 -23.656 12.719 1 90.25 241 GLN B N 1
ATOM 6268 C CA . GLN B 1 241 ? 9.539 -22.266 13.008 1 90.25 241 GLN B CA 1
ATOM 6269 C C . GLN B 1 241 ? 10.945 -21.859 12.562 1 90.25 241 GLN B C 1
ATOM 6271 O O . GLN B 1 241 ? 11.305 -20.688 12.586 1 90.25 241 GLN B O 1
ATOM 6276 N N . LEU B 1 242 ? 11.656 -22.766 12.008 1 91.56 242 LEU B N 1
ATOM 6277 C CA . LEU B 1 242 ? 13.031 -22.484 11.594 1 91.56 242 LEU B CA 1
ATOM 6278 C C . LEU B 1 242 ? 13.078 -22.062 10.133 1 91.56 242 LEU B C 1
ATOM 6280 O O . LEU B 1 242 ? 12.82 -22.859 9.234 1 91.56 242 LEU B O 1
ATOM 6284 N N . HIS B 1 243 ? 13.461 -20.859 9.93 1 93.75 243 HIS B N 1
ATOM 6285 C CA . HIS B 1 243 ? 13.602 -20.344 8.578 1 93.75 243 HIS B CA 1
ATOM 6286 C C . HIS B 1 243 ? 15.055 -20.359 8.125 1 93.75 243 HIS B C 1
ATOM 6288 O O . HIS B 1 243 ? 15.969 -20.406 8.961 1 93.75 243 HIS B O 1
ATOM 6294 N N . VAL B 1 244 ? 15.305 -20.453 6.844 1 95.25 244 VAL B N 1
ATOM 6295 C CA . VAL B 1 244 ? 16.656 -20.375 6.281 1 95.25 244 VAL B CA 1
ATOM 6296 C C . VAL B 1 244 ? 16.922 -18.969 5.789 1 95.25 244 VAL B C 1
ATOM 6298 O O . VAL B 1 244 ? 16.094 -18.375 5.094 1 95.25 244 VAL B O 1
ATOM 6301 N N . CYS B 1 245 ? 17.984 -18.391 6.262 1 95.44 245 CYS B N 1
ATOM 6302 C CA . CYS B 1 245 ? 18.453 -17.078 5.82 1 95.44 245 CYS B CA 1
ATOM 6303 C C . CYS B 1 245 ? 19.875 -17.156 5.293 1 95.44 245 CYS B C 1
ATOM 6305 O O . CYS B 1 245 ? 20.734 -17.812 5.898 1 95.44 245 CYS B O 1
ATOM 6307 N N . PHE B 1 246 ? 20.141 -16.625 4.129 1 95.56 246 PHE B N 1
ATOM 6308 C CA . PHE B 1 246 ? 21.484 -16.641 3.559 1 95.56 246 PHE B CA 1
ATOM 6309 C C . PHE B 1 246 ? 21.781 -15.312 2.859 1 95.56 246 PHE B C 1
ATOM 6311 O O . PHE B 1 246 ? 20.859 -14.586 2.479 1 95.56 246 PHE B O 1
ATOM 6318 N N . SER B 1 247 ? 23 -15.016 2.736 1 94.38 247 SER B N 1
ATOM 6319 C CA . SER B 1 247 ? 23.422 -13.773 2.105 1 94.38 247 SER B CA 1
ATOM 6320 C C . SER B 1 247 ? 23.766 -13.984 0.633 1 94.38 247 SER B C 1
ATOM 6322 O O . SER B 1 247 ? 24.562 -14.859 0.293 1 94.38 247 SER B O 1
ATOM 6324 N N . LEU B 1 248 ? 23.094 -13.406 -0.164 1 93.94 248 LEU B N 1
ATOM 6325 C CA . LEU B 1 248 ? 23.422 -13.203 -1.571 1 93.94 248 LEU B CA 1
ATOM 6326 C C . LEU B 1 248 ? 23.609 -11.727 -1.883 1 93.94 248 LEU B C 1
ATOM 6328 O O . LEU B 1 248 ? 22.625 -11.016 -2.145 1 93.94 248 LEU B O 1
ATOM 6332 N N . ARG B 1 249 ? 24.797 -11.281 -1.73 1 90.19 249 ARG B N 1
ATOM 6333 C CA . ARG B 1 249 ? 25.078 -9.844 -1.745 1 90.19 249 ARG B CA 1
ATOM 6334 C C . ARG B 1 249 ? 24.344 -9.156 -2.898 1 90.19 249 ARG B C 1
ATOM 6336 O O . ARG B 1 249 ? 24.391 -9.633 -4.035 1 90.19 249 ARG B O 1
ATOM 6343 N N . PRO B 1 250 ? 23.719 -8.062 -2.561 1 92.56 250 PRO B N 1
ATOM 6344 C CA . PRO B 1 250 ? 23.766 -7.293 -1.318 1 92.56 250 PRO B CA 1
ATOM 6345 C C . PRO B 1 250 ? 22.625 -7.609 -0.37 1 92.56 250 PRO B C 1
ATOM 6347 O O . PRO B 1 250 ? 22.484 -6.973 0.676 1 92.56 250 PRO B O 1
ATOM 6350 N N . LEU B 1 251 ? 21.812 -8.617 -0.686 1 94.88 251 LEU B N 1
ATOM 6351 C CA . LEU B 1 251 ? 20.609 -8.844 0.107 1 94.88 251 LEU B CA 1
ATOM 6352 C C . LEU B 1 251 ? 20.781 -10.055 1.019 1 94.88 251 LEU B C 1
ATOM 6354 O O . LEU B 1 251 ? 21.547 -10.969 0.706 1 94.88 251 LEU B O 1
ATOM 6358 N N . GLN B 1 252 ? 20.078 -9.961 2.162 1 95.31 252 GLN B N 1
ATOM 6359 C CA . GLN B 1 252 ? 19.781 -11.156 2.947 1 95.31 252 GLN B CA 1
ATOM 6360 C C . GLN B 1 252 ? 18.469 -11.797 2.496 1 95.31 252 GLN B C 1
ATOM 6362 O O . GLN B 1 252 ? 17.406 -11.188 2.619 1 95.31 252 GLN B O 1
ATOM 6367 N N . VAL B 1 253 ? 18.609 -13.016 1.999 1 96.94 253 VAL B N 1
ATOM 6368 C CA . VAL B 1 253 ? 17.438 -13.688 1.445 1 96.94 253 VAL B CA 1
ATOM 6369 C C . VAL B 1 253 ? 16.875 -14.664 2.473 1 96.94 253 VAL B C 1
ATOM 6371 O O . VAL B 1 253 ? 17.625 -15.391 3.131 1 96.94 253 VAL B O 1
ATOM 6374 N N . VAL B 1 254 ? 15.555 -14.672 2.6 1 97.06 254 VAL B N 1
ATOM 6375 C CA . VAL B 1 254 ? 14.906 -15.516 3.6 1 97.06 254 VAL B CA 1
ATOM 6376 C C . VAL B 1 254 ? 14 -16.531 2.908 1 97.06 254 VAL B C 1
ATOM 6378 O O . VAL B 1 254 ? 13.211 -16.172 2.031 1 97.06 254 VAL B O 1
ATOM 6381 N N . LEU B 1 255 ? 14.156 -17.781 3.236 1 97.62 255 LEU B N 1
ATOM 6382 C CA . LEU B 1 255 ? 13.234 -18.844 2.871 1 97.62 255 LEU B CA 1
ATOM 6383 C C . LEU B 1 255 ? 12.336 -19.219 4.051 1 97.62 255 LEU B C 1
ATOM 6385 O O . LEU B 1 255 ? 12.766 -19.938 4.953 1 97.62 255 LEU B O 1
ATOM 6389 N N . PRO B 1 256 ? 11.086 -18.75 3.973 1 97.31 256 PRO B N 1
ATOM 6390 C CA . PRO B 1 256 ? 10.211 -19.109 5.09 1 97.31 256 PRO B CA 1
ATOM 6391 C C . PRO B 1 256 ? 9.891 -20.609 5.141 1 97.31 256 PRO B C 1
ATOM 6393 O O . PRO B 1 256 ? 9.75 -21.25 4.098 1 97.31 256 PRO B O 1
ATOM 6396 N N . SER B 1 257 ? 9.727 -21.078 6.328 1 96.25 257 SER B N 1
ATOM 6397 C CA . SER B 1 257 ? 9.359 -22.484 6.531 1 96.25 257 SER B CA 1
ATOM 6398 C C . SER B 1 257 ? 7.855 -22.672 6.414 1 96.25 257 SER B C 1
ATOM 6400 O O . SER B 1 257 ? 7.078 -21.766 6.707 1 96.25 257 SER B O 1
ATOM 6402 N N . ARG B 1 258 ? 7.531 -23.828 5.977 1 94.81 258 ARG B N 1
ATOM 6403 C CA . ARG B 1 258 ? 6.125 -24.203 6.086 1 94.81 258 ARG B CA 1
ATOM 6404 C C . ARG B 1 258 ? 5.742 -24.484 7.535 1 94.81 258 ARG B C 1
ATOM 6406 O O . ARG B 1 258 ? 6.586 -24.891 8.336 1 94.81 258 ARG B O 1
ATOM 6413 N N . GLU B 1 259 ? 4.527 -24.312 7.863 1 92.25 259 GLU B N 1
ATOM 6414 C CA . GLU B 1 259 ? 4.066 -24.484 9.234 1 92.25 259 GLU B CA 1
ATOM 6415 C C . GLU B 1 259 ? 4.203 -25.938 9.68 1 92.25 259 GLU B C 1
ATOM 6417 O O . GLU B 1 259 ? 4.613 -26.219 10.812 1 92.25 259 GLU B O 1
ATOM 6422 N N . ASP B 1 260 ? 3.787 -26.859 8.859 1 91.38 260 ASP B N 1
ATOM 6423 C CA . ASP B 1 260 ? 3.918 -28.297 9.062 1 91.38 260 ASP B CA 1
ATOM 6424 C C . ASP B 1 260 ? 4.137 -29.016 7.738 1 91.38 260 ASP B C 1
ATOM 6426 O O . ASP B 1 260 ? 4.199 -28.391 6.684 1 91.38 260 ASP B O 1
ATOM 6430 N N . GLN B 1 261 ? 4.23 -30.25 7.773 1 88.31 261 GLN B N 1
ATOM 6431 C CA . GLN B 1 261 ? 4.602 -31.047 6.605 1 88.31 261 GLN B CA 1
ATOM 6432 C C . GLN B 1 261 ? 3.539 -30.938 5.516 1 88.31 261 GLN B C 1
ATOM 6434 O O . GLN B 1 261 ? 3.855 -31 4.324 1 88.31 261 GLN B O 1
ATOM 6439 N N . ASP B 1 262 ? 2.342 -30.719 5.887 1 88.06 262 ASP B N 1
ATOM 6440 C CA . ASP B 1 262 ? 1.25 -30.734 4.918 1 88.06 262 ASP B CA 1
ATOM 6441 C C . ASP B 1 262 ? 0.833 -29.312 4.539 1 88.06 262 ASP B C 1
ATOM 6443 O O . ASP B 1 262 ? 0.011 -29.125 3.641 1 88.06 262 ASP B O 1
ATOM 6447 N N . SER B 1 263 ? 1.432 -28.328 5.148 1 92.75 263 SER B N 1
ATOM 6448 C CA . SER B 1 263 ? 1.092 -26.938 4.871 1 92.75 263 SER B CA 1
ATOM 6449 C C . SER B 1 263 ? 1.878 -26.406 3.678 1 92.75 263 SER B C 1
ATOM 6451 O O . SER B 1 263 ? 3.008 -26.828 3.43 1 92.75 263 SER B O 1
ATOM 6453 N N . PRO B 1 264 ? 1.246 -25.578 2.975 1 94.81 264 PRO B N 1
ATOM 6454 C CA . PRO B 1 264 ? 1.964 -25 1.84 1 94.81 264 PRO B CA 1
ATOM 6455 C C . PRO B 1 264 ? 3.031 -24 2.271 1 94.81 264 PRO B C 1
ATOM 6457 O O . PRO B 1 264 ? 2.957 -23.438 3.371 1 94.81 264 PRO B O 1
ATOM 6460 N N . VAL B 1 265 ? 4.016 -23.797 1.37 1 96.5 265 VAL B N 1
ATOM 6461 C CA . VAL B 1 265 ? 4.965 -22.688 1.518 1 96.5 265 VAL B CA 1
ATOM 6462 C C . VAL B 1 265 ? 4.27 -21.375 1.202 1 96.5 265 VAL B C 1
ATOM 6464 O O . VAL B 1 265 ? 3.59 -21.25 0.181 1 96.5 265 VAL B O 1
ATOM 6467 N N . ILE B 1 266 ? 4.445 -20.453 2.139 1 97.88 266 ILE B N 1
ATOM 6468 C CA . ILE B 1 266 ? 3.865 -19.125 1.901 1 97.88 266 ILE B CA 1
ATOM 6469 C C . ILE B 1 266 ? 4.977 -18.094 1.722 1 97.88 266 ILE B C 1
ATOM 6471 O O . ILE B 1 266 ? 5.422 -17.484 2.691 1 97.88 266 ILE B O 1
ATOM 6475 N N . ASP B 1 267 ? 5.484 -17.891 0.573 1 98.25 267 ASP B N 1
ATOM 6476 C CA . ASP B 1 267 ? 6.461 -16.875 0.214 1 98.25 267 ASP B CA 1
ATOM 6477 C C . ASP B 1 267 ? 5.93 -15.969 -0.903 1 98.25 267 ASP B C 1
ATOM 6479 O O . ASP B 1 267 ? 6.57 -15.828 -1.946 1 98.25 267 ASP B O 1
ATOM 6483 N N . ILE B 1 268 ? 4.785 -15.43 -0.592 1 98.38 268 ILE B N 1
ATOM 6484 C CA . ILE B 1 268 ? 4.02 -14.586 -1.508 1 98.38 268 ILE B CA 1
ATOM 6485 C C . ILE B 1 268 ? 3.16 -13.609 -0.713 1 98.38 268 ILE B C 1
ATOM 6487 O O . ILE B 1 268 ? 2.826 -13.859 0.446 1 98.38 268 ILE B O 1
ATOM 6491 N N . ASP B 1 269 ? 2.846 -12.438 -1.284 1 98.38 269 ASP B N 1
ATOM 6492 C CA . ASP B 1 269 ? 2.008 -11.438 -0.625 1 98.38 269 ASP B CA 1
ATOM 6493 C C . ASP B 1 269 ? 0.525 -11.75 -0.824 1 98.38 269 ASP B C 1
ATOM 6495 O O . ASP B 1 269 ? -0.072 -11.336 -1.82 1 98.38 269 ASP B O 1
ATOM 6499 N N . LEU B 1 270 ? -0.097 -12.242 0.175 1 98.75 270 LEU B N 1
ATOM 6500 C CA . LEU B 1 270 ? -1.434 -12.812 0.047 1 98.75 270 LEU B CA 1
ATOM 6501 C C . LEU B 1 270 ? -2.488 -11.719 -0.041 1 98.75 270 LEU B C 1
ATOM 6503 O O . LEU B 1 270 ? -3.639 -11.977 -0.397 1 98.75 270 LEU B O 1
ATOM 6507 N N . HIS B 1 271 ? -2.105 -10.461 0.254 1 98.62 271 HIS B N 1
ATOM 6508 C CA . HIS B 1 271 ? -3.131 -9.43 0.272 1 98.62 271 HIS B CA 1
ATOM 6509 C C . HIS B 1 271 ? -3.352 -8.844 -1.121 1 98.62 271 HIS B C 1
ATOM 6511 O O . HIS B 1 271 ? -4.27 -8.055 -1.328 1 98.62 271 HIS B O 1
ATOM 6517 N N . LEU B 1 272 ? -2.615 -9.242 -2.105 1 98.62 272 LEU B N 1
ATOM 6518 C CA . LEU B 1 272 ? -2.666 -8.664 -3.441 1 98.62 272 LEU B CA 1
ATOM 6519 C C . LEU B 1 272 ? -4.074 -8.758 -4.023 1 98.62 272 LEU B C 1
ATOM 6521 O O . LEU B 1 272 ? -4.613 -7.766 -4.52 1 98.62 272 LEU B O 1
ATOM 6525 N N . PRO B 1 273 ? -4.762 -9.914 -3.924 1 98.81 273 PRO B N 1
ATOM 6526 C CA . PRO B 1 273 ? -6.125 -9.961 -4.461 1 98.81 273 PRO B CA 1
ATOM 6527 C C . PRO B 1 273 ? -7.062 -8.977 -3.77 1 98.81 273 PRO B C 1
ATOM 6529 O O . PRO B 1 273 ? -7.98 -8.445 -4.402 1 98.81 273 PRO B O 1
ATOM 6532 N N . PHE B 1 274 ? -6.824 -8.75 -2.531 1 98.5 274 PHE B N 1
ATOM 6533 C CA . PHE B 1 274 ? -7.656 -7.816 -1.783 1 98.5 274 PHE B CA 1
ATOM 6534 C C . PHE B 1 274 ? -7.48 -6.395 -2.311 1 98.5 274 PHE B C 1
ATOM 6536 O O . PHE B 1 274 ? -8.352 -5.547 -2.121 1 98.5 274 PHE B O 1
ATOM 6543 N N . LEU B 1 275 ? -6.355 -6.148 -2.873 1 97.81 275 LEU B N 1
ATOM 6544 C CA . LEU B 1 275 ? -6.098 -4.832 -3.445 1 97.81 275 LEU B CA 1
ATOM 6545 C C . LEU B 1 275 ? -6.715 -4.715 -4.836 1 97.81 275 LEU B C 1
ATOM 6547 O O . LEU B 1 275 ? -6.934 -3.607 -5.332 1 97.81 275 LEU B O 1
ATOM 6551 N N . CYS B 1 276 ? -7 -5.844 -5.469 1 97.56 276 CYS B N 1
ATOM 6552 C CA . CYS B 1 276 ? -7.484 -5.871 -6.844 1 97.56 276 CYS B CA 1
ATOM 6553 C C . CYS B 1 276 ? -9.008 -5.918 -6.883 1 97.56 276 CYS B C 1
ATOM 6555 O O . CYS B 1 276 ? -9.625 -5.387 -7.805 1 97.56 276 CYS B O 1
ATOM 6557 N N . PHE B 1 277 ? -9.609 -6.574 -5.871 1 97.56 277 PHE B N 1
ATOM 6558 C CA . PHE B 1 277 ? -11.031 -6.879 -5.938 1 97.56 277 PHE B CA 1
ATOM 6559 C C . PHE B 1 277 ? -11.766 -6.344 -4.715 1 97.56 277 PHE B C 1
ATOM 6561 O O . PHE B 1 277 ? -11.211 -6.324 -3.613 1 97.56 277 PHE B O 1
ATOM 6568 N N . THR B 1 278 ? -13.031 -5.957 -4.992 1 96 278 THR B N 1
ATOM 6569 C CA . THR B 1 278 ? -13.906 -5.793 -3.838 1 96 278 THR B CA 1
ATOM 6570 C C . THR B 1 278 ? -14.164 -7.137 -3.156 1 96 278 THR B C 1
ATOM 6572 O O . THR B 1 278 ? -13.906 -8.195 -3.74 1 96 278 THR B O 1
ATOM 6575 N N . HIS B 1 279 ? -14.617 -7.109 -1.932 1 97.56 279 HIS B N 1
ATOM 6576 C CA . HIS B 1 279 ? -14.914 -8.352 -1.224 1 97.56 279 HIS B CA 1
ATOM 6577 C C . HIS B 1 279 ? -15.953 -9.18 -1.974 1 97.56 279 HIS B C 1
ATOM 6579 O O . HIS B 1 279 ? -15.844 -10.406 -2.043 1 97.56 279 HIS B O 1
ATOM 6585 N N . THR B 1 280 ? -16.906 -8.516 -2.529 1 96.56 280 THR B N 1
ATOM 6586 C CA . THR B 1 280 ? -17.953 -9.203 -3.275 1 96.56 280 THR B CA 1
ATOM 6587 C C . THR B 1 280 ? -17.391 -9.898 -4.504 1 96.56 280 THR B C 1
ATOM 6589 O O . THR B 1 280 ? -17.688 -11.07 -4.754 1 96.56 280 THR B O 1
ATOM 6592 N N . THR B 1 281 ? -16.609 -9.203 -5.238 1 97.12 281 THR B N 1
ATOM 6593 C CA . THR B 1 281 ? -15.992 -9.773 -6.434 1 97.12 281 THR B CA 1
ATOM 6594 C C . THR B 1 281 ? -15.047 -10.914 -6.062 1 97.12 281 THR B C 1
ATOM 6596 O O . THR B 1 281 ? -14.992 -11.93 -6.758 1 97.12 281 THR B O 1
ATOM 6599 N N . LEU B 1 282 ? -14.328 -10.703 -5.035 1 98.62 282 LEU B N 1
ATOM 6600 C CA . LEU B 1 282 ? -13.398 -11.727 -4.574 1 98.62 282 LEU B CA 1
ATOM 6601 C C . LEU B 1 282 ? -14.141 -13.023 -4.242 1 98.62 282 LEU B C 1
ATOM 6603 O O . LEU B 1 282 ? -13.711 -14.109 -4.633 1 98.62 282 LEU B O 1
ATOM 6607 N N . LEU B 1 283 ? -15.234 -12.883 -3.547 1 98.62 283 LEU B N 1
ATOM 6608 C CA . LEU B 1 283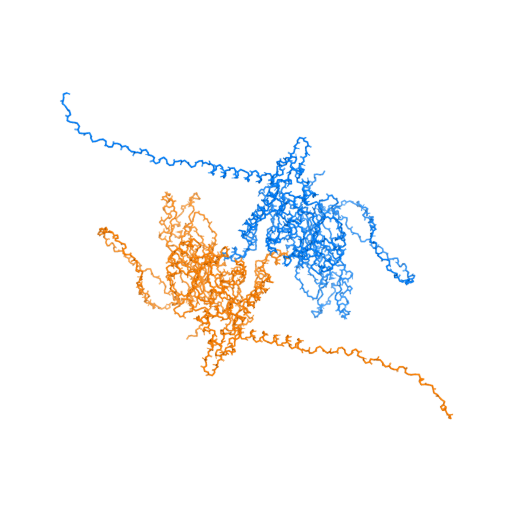 ? -16.047 -14.047 -3.191 1 98.62 283 LEU B CA 1
ATOM 6609 C C . LEU B 1 283 ? -16.609 -14.711 -4.438 1 98.62 283 LEU B C 1
ATOM 6611 O O . LEU B 1 283 ? -16.75 -15.938 -4.488 1 98.62 283 LEU B O 1
ATOM 6615 N N . GLN B 1 284 ? -16.938 -13.93 -5.398 1 97.81 284 GLN B N 1
ATOM 6616 C CA . GLN B 1 284 ? -17.422 -14.484 -6.66 1 97.81 284 GLN B CA 1
ATOM 6617 C C . GLN B 1 284 ? -16.328 -15.305 -7.352 1 97.81 284 GLN B C 1
ATOM 6619 O O . GLN B 1 284 ? -16.609 -16.375 -7.887 1 97.81 284 GLN B O 1
ATOM 6624 N N . VAL B 1 285 ? -15.18 -14.773 -7.367 1 98.56 285 VAL B N 1
ATOM 6625 C CA . VAL B 1 285 ? -14.062 -15.484 -7.984 1 98.56 285 VAL B CA 1
ATOM 6626 C C . VAL B 1 285 ? -13.828 -16.812 -7.25 1 98.56 285 VAL B C 1
ATOM 6628 O O . VAL B 1 285 ? -13.664 -17.859 -7.879 1 98.56 285 VAL B O 1
ATOM 6631 N N . LEU B 1 286 ? -13.812 -16.766 -5.934 1 98.75 286 LEU B N 1
ATOM 6632 C CA . LEU B 1 286 ? -13.609 -17.969 -5.137 1 98.75 286 LEU B CA 1
ATOM 6633 C C . LEU B 1 286 ? -14.727 -18.969 -5.375 1 98.75 286 LEU B C 1
ATOM 6635 O O . LEU B 1 286 ? -14.484 -20.172 -5.422 1 98.75 286 LEU B O 1
ATOM 6639 N N . SER B 1 287 ? -15.93 -18.453 -5.484 1 98.56 287 SER B N 1
ATOM 6640 C CA . SER B 1 287 ? -17.078 -19.297 -5.777 1 98.56 287 SER B CA 1
ATOM 6641 C C . SER B 1 287 ? -16.891 -20.047 -7.098 1 98.56 287 SER B C 1
ATOM 6643 O O . SER B 1 287 ? -17.172 -21.234 -7.191 1 98.56 287 SER B O 1
ATOM 6645 N N . CYS B 1 288 ? -16.422 -19.344 -8.078 1 98 288 CYS B N 1
ATOM 6646 C CA . CYS B 1 288 ? -16.188 -19.938 -9.391 1 98 288 CYS B CA 1
ATOM 6647 C C . CYS B 1 288 ? -15.102 -21 -9.32 1 98 288 CYS B C 1
ATOM 6649 O O . CYS B 1 288 ? -15.188 -22.031 -9.992 1 98 288 CYS B O 1
ATOM 6651 N N . LEU B 1 289 ? -14.094 -20.781 -8.57 1 98.56 289 LEU B N 1
ATOM 6652 C CA . LEU B 1 289 ? -13.039 -21.766 -8.375 1 98.56 289 LEU B CA 1
ATOM 6653 C C . LEU B 1 289 ? -13.578 -23.016 -7.707 1 98.56 289 LEU B C 1
ATOM 6655 O O . LEU B 1 289 ? -13.297 -24.141 -8.148 1 98.56 289 LEU B O 1
ATOM 6659 N N . LEU B 1 290 ? -14.375 -22.828 -6.676 1 98.56 290 LEU B N 1
ATOM 6660 C CA . LEU B 1 290 ? -14.938 -23.953 -5.93 1 98.56 290 LEU B CA 1
ATOM 6661 C C . LEU B 1 290 ? -15.859 -24.797 -6.816 1 98.56 290 LEU B C 1
ATOM 6663 O O . LEU B 1 290 ? -15.984 -26 -6.621 1 98.56 290 LEU B O 1
ATOM 6667 N N . GLN B 1 291 ? -16.453 -24.141 -7.758 1 98.06 291 GLN B N 1
ATOM 6668 C CA . GLN B 1 291 ? -17.375 -24.812 -8.672 1 98.06 291 GLN B CA 1
ATOM 6669 C C . GLN B 1 291 ? -16.641 -25.344 -9.898 1 98.06 291 GLN B C 1
ATOM 6671 O O . GLN B 1 291 ? -17.25 -25.844 -10.836 1 98.06 291 GLN B O 1
ATOM 6676 N N . GLU B 1 292 ? -15.336 -25.188 -9.938 1 97.75 292 GLU B N 1
ATOM 6677 C CA . GLU B 1 292 ? -14.453 -25.656 -11.008 1 97.75 292 GLU B CA 1
ATOM 6678 C C . GLU B 1 292 ? -14.938 -25.156 -12.367 1 97.75 292 GLU B C 1
ATOM 6680 O O . GLU B 1 292 ? -15.117 -25.953 -13.297 1 97.75 292 GLU B O 1
ATOM 6685 N N . GLN B 1 293 ? -15.031 -23.828 -12.445 1 96.81 293 GLN B N 1
ATOM 6686 C CA . GLN B 1 293 ? -15.359 -23.172 -13.711 1 96.81 293 GLN B CA 1
ATOM 6687 C C . GLN B 1 293 ? -14.109 -22.969 -14.562 1 96.81 293 GLN B C 1
ATOM 6689 O O . GLN B 1 293 ? -12.992 -23.203 -14.102 1 96.81 293 GLN B O 1
ATOM 6694 N N . ARG B 1 294 ? -14.375 -22.672 -15.852 1 97 294 ARG B N 1
ATOM 6695 C CA . ARG B 1 294 ? -13.289 -22.266 -16.75 1 97 294 ARG B CA 1
ATOM 6696 C C . ARG B 1 294 ? -12.93 -20.797 -16.547 1 97 294 ARG B C 1
ATOM 6698 O O . ARG B 1 294 ? -13.578 -19.922 -17.125 1 97 294 ARG B O 1
ATOM 6705 N N . LEU B 1 295 ? -11.852 -20.547 -15.828 1 98 295 LEU B N 1
ATOM 6706 C CA . LEU B 1 295 ? -11.492 -19.188 -15.438 1 98 295 LEU B CA 1
ATOM 6707 C C . LEU B 1 295 ? -10.281 -18.703 -16.219 1 98 295 LEU B C 1
ATOM 6709 O O . LEU B 1 295 ? -9.273 -19.406 -16.328 1 98 295 LEU B O 1
ATOM 6713 N N . VAL B 1 296 ? -10.383 -17.531 -16.766 1 98.38 296 VAL B N 1
ATOM 6714 C CA . VAL B 1 296 ? -9.266 -16.859 -17.438 1 98.38 296 VAL B CA 1
ATOM 6715 C C . VAL B 1 296 ? -9 -15.516 -16.781 1 98.38 296 VAL B C 1
ATOM 6717 O O . VAL B 1 296 ? -9.867 -14.641 -16.766 1 98.38 296 VAL B O 1
ATOM 6720 N N . PHE B 1 297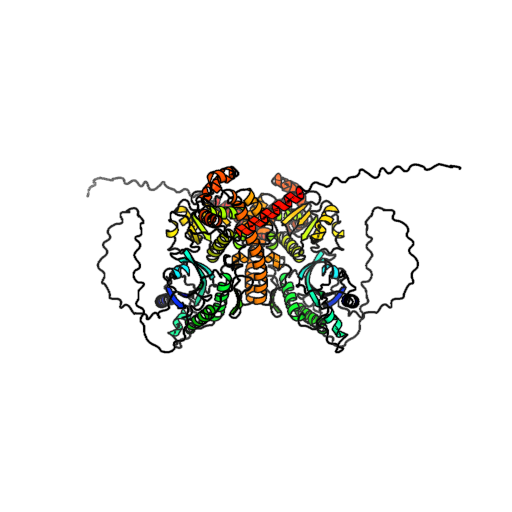 ? -7.852 -15.344 -16.25 1 98.75 297 PHE B N 1
ATOM 6721 C CA . PHE B 1 297 ? -7.422 -14.086 -15.641 1 98.75 297 PHE B CA 1
ATOM 6722 C C . PHE B 1 297 ? -6.734 -13.203 -16.672 1 98.75 297 PHE B C 1
ATOM 6724 O O . PHE B 1 297 ? -5.988 -13.688 -17.516 1 98.75 297 PHE B O 1
ATOM 6731 N N . PHE B 1 298 ? -6.988 -11.914 -16.578 1 98.62 298 PHE B N 1
ATOM 6732 C CA . PHE B 1 298 ? -6.395 -10.953 -17.484 1 98.62 298 PHE B CA 1
ATOM 6733 C C . PHE B 1 298 ? -5.699 -9.836 -16.719 1 98.62 298 PHE B C 1
ATOM 6735 O O . PHE B 1 298 ? -6.227 -9.344 -15.719 1 98.62 298 PHE B O 1
ATOM 6742 N N . SER B 1 299 ? -4.559 -9.438 -17.156 1 98.62 299 SER B N 1
ATOM 6743 C CA . SER B 1 299 ? -3.82 -8.297 -16.625 1 98.62 299 SER B CA 1
ATOM 6744 C C . SER B 1 299 ? -2.803 -7.777 -17.641 1 98.62 299 SER B C 1
ATOM 6746 O O . SER B 1 299 ? -2.303 -8.539 -18.469 1 98.62 299 SER B O 1
ATOM 6748 N N . ALA B 1 300 ? -2.512 -6.508 -17.578 1 98 300 ALA B N 1
ATOM 6749 C CA . ALA B 1 300 ? -1.43 -5.934 -18.375 1 98 300 ALA B CA 1
ATOM 6750 C C . ALA B 1 300 ? -0.068 -6.262 -17.766 1 98 300 ALA B C 1
ATOM 6752 O O . ALA B 1 300 ? 0.958 -6.172 -18.438 1 98 300 ALA B O 1
ATOM 6753 N N . ASP B 1 301 ? -0 -6.543 -16.516 1 98.06 301 ASP B N 1
ATOM 6754 C CA . ASP B 1 301 ? 1.199 -6.934 -15.789 1 98.06 301 ASP B CA 1
ATOM 6755 C C . ASP B 1 301 ? 1.297 -8.453 -15.656 1 98.06 301 ASP B C 1
ATOM 6757 O O . ASP B 1 301 ? 0.561 -9.062 -14.875 1 98.06 301 ASP B O 1
ATOM 6761 N N . TRP B 1 302 ? 2.271 -9.039 -16.297 1 98.38 302 TRP B N 1
ATOM 6762 C CA . TRP B 1 302 ? 2.426 -10.492 -16.312 1 98.38 302 TRP B CA 1
ATOM 6763 C C . TRP B 1 302 ? 2.645 -11.023 -14.898 1 98.38 302 TRP B C 1
ATOM 6765 O O . TRP B 1 302 ? 2.227 -12.133 -14.578 1 98.38 302 TRP B O 1
ATOM 6775 N N . ALA B 1 303 ? 3.303 -10.281 -14.07 1 98.81 303 ALA B N 1
ATOM 6776 C CA . ALA B 1 303 ? 3.609 -10.727 -12.711 1 98.81 303 ALA B CA 1
ATOM 6777 C C . ALA B 1 303 ? 2.334 -10.906 -11.891 1 98.81 303 ALA B C 1
ATOM 6779 O O . ALA B 1 303 ? 2.219 -11.859 -11.117 1 98.81 303 ALA B O 1
ATOM 6780 N N . ARG B 1 304 ? 1.393 -10.07 -12.062 1 98.69 304 ARG B N 1
ATOM 6781 C CA . ARG B 1 304 ? 0.163 -10.094 -11.273 1 98.69 304 ARG B CA 1
ATOM 6782 C C . ARG B 1 304 ? -0.652 -11.344 -11.562 1 98.69 304 ARG B C 1
ATOM 6784 O O . ARG B 1 304 ? -1.361 -11.852 -10.688 1 98.69 304 ARG B O 1
ATOM 6791 N N . LEU B 1 305 ? -0.505 -11.812 -12.773 1 98.81 305 LEU B N 1
ATOM 6792 C CA . LEU B 1 305 ? -1.275 -12.992 -13.156 1 98.81 305 LEU B CA 1
ATOM 6793 C C . LEU B 1 305 ? -0.985 -14.164 -12.227 1 98.81 305 LEU B C 1
ATOM 6795 O O . LEU B 1 305 ? -1.896 -14.695 -11.586 1 98.81 305 LEU B O 1
ATOM 6799 N N . THR B 1 306 ? 0.246 -14.469 -12.086 1 98.81 306 THR B N 1
ATOM 6800 C CA . THR B 1 306 ? 0.633 -15.617 -11.273 1 98.81 306 THR B CA 1
ATOM 6801 C C . THR B 1 306 ? 0.439 -15.312 -9.789 1 98.81 306 THR B C 1
ATOM 6803 O O . THR B 1 306 ? -0.076 -16.156 -9.047 1 98.81 306 THR B O 1
ATOM 6806 N N . LEU B 1 307 ? 0.816 -14.141 -9.367 1 98.88 307 LEU B N 1
ATOM 6807 C CA . LEU B 1 307 ? 0.752 -13.805 -7.949 1 98.88 307 LEU B CA 1
ATOM 6808 C C . LEU B 1 307 ? -0.687 -13.844 -7.445 1 98.88 307 LEU B C 1
ATOM 6810 O O . LEU B 1 307 ? -0.956 -14.375 -6.367 1 98.88 307 LEU B O 1
ATOM 6814 N N . VAL B 1 308 ? -1.59 -13.352 -8.227 1 98.88 308 VAL B N 1
ATOM 6815 C CA . VAL B 1 308 ? -2.994 -13.328 -7.824 1 98.88 308 VAL B CA 1
ATOM 6816 C C . VAL B 1 308 ? -3.568 -14.742 -7.867 1 98.88 308 VAL B C 1
ATOM 6818 O O . VAL B 1 308 ? -4.242 -15.172 -6.926 1 98.88 308 VAL B O 1
ATOM 6821 N N . ALA B 1 309 ? -3.305 -15.461 -8.914 1 98.88 309 ALA B N 1
ATOM 6822 C CA . ALA B 1 309 ? -3.824 -16.828 -9.039 1 98.88 309 ALA B CA 1
ATOM 6823 C C . ALA B 1 309 ? -3.328 -17.703 -7.898 1 98.88 309 ALA B C 1
ATOM 6825 O O . ALA B 1 309 ? -4.113 -18.422 -7.277 1 98.88 309 ALA B O 1
ATOM 6826 N N . GLU B 1 310 ? -2.037 -17.625 -7.641 1 98.69 310 GLU B N 1
ATOM 6827 C CA . GLU B 1 310 ? -1.455 -18.406 -6.551 1 98.69 310 GLU B CA 1
ATOM 6828 C C . GLU B 1 310 ? -2.074 -18.031 -5.207 1 98.69 310 GLU B C 1
ATOM 6830 O O . GLU B 1 310 ? -2.328 -18.906 -4.371 1 98.69 310 GLU B O 1
ATOM 6835 N N . SER B 1 311 ? -2.258 -16.766 -4.992 1 98.88 311 SER B N 1
ATOM 6836 C CA . SER B 1 311 ? -2.863 -16.312 -3.744 1 98.88 311 SER B CA 1
ATOM 6837 C C . SER B 1 311 ? -4.27 -16.875 -3.574 1 98.88 311 SER B C 1
ATOM 6839 O O . SER B 1 311 ? -4.629 -17.344 -2.494 1 98.88 311 SER B O 1
ATOM 6841 N N . LEU B 1 312 ? -5.047 -16.859 -4.605 1 98.88 312 LEU B N 1
ATOM 6842 C CA . LEU B 1 312 ? -6.422 -17.344 -4.547 1 98.88 312 LEU B CA 1
ATOM 6843 C C . LEU B 1 312 ? -6.457 -18.844 -4.238 1 98.88 312 LEU B C 1
ATOM 6845 O O . LEU B 1 312 ? -7.301 -19.297 -3.469 1 98.88 312 LEU B O 1
ATOM 6849 N N . LEU B 1 313 ? -5.59 -19.547 -4.867 1 98.5 313 LEU B N 1
ATOM 6850 C CA . LEU B 1 313 ? -5.523 -20.969 -4.582 1 98.5 313 LEU B CA 1
ATOM 6851 C C . LEU B 1 313 ? -5.133 -21.219 -3.129 1 98.5 313 LEU B C 1
ATOM 6853 O O . LEU B 1 313 ? -5.641 -22.141 -2.492 1 98.5 313 LEU B O 1
ATOM 6857 N N . LEU B 1 314 ? -4.262 -20.344 -2.576 1 98.44 314 LEU B N 1
ATOM 6858 C CA . LEU B 1 314 ? -3.859 -20.469 -1.178 1 98.44 314 LEU B CA 1
ATOM 6859 C C . LEU B 1 314 ? -5.016 -20.125 -0.248 1 98.44 314 LEU B C 1
ATOM 6861 O O . LEU B 1 314 ? -5.125 -20.672 0.849 1 98.44 314 LEU B O 1
ATOM 6865 N N . TYR B 1 315 ? -5.887 -19.219 -0.721 1 98.75 315 TYR B N 1
ATOM 6866 C CA . TYR B 1 315 ? -7.059 -18.859 0.071 1 98.75 315 TYR B CA 1
ATOM 6867 C C . TYR B 1 315 ? -7.953 -20.078 0.3 1 98.75 315 TYR B C 1
ATOM 6869 O O . TYR B 1 315 ? -8.664 -20.141 1.303 1 98.75 315 TYR B O 1
ATOM 6877 N N . LEU B 1 316 ? -7.922 -21.062 -0.583 1 98.38 316 LEU B N 1
ATOM 6878 C CA . LEU B 1 316 ? -8.859 -22.188 -0.547 1 98.38 316 LEU B CA 1
ATOM 6879 C C . LEU B 1 316 ? -8.234 -23.391 0.13 1 98.38 316 LEU B C 1
ATOM 6881 O O . LEU B 1 316 ? -8.875 -24.438 0.245 1 98.38 316 LEU B O 1
ATOM 6885 N N . GLN B 1 317 ? -7.004 -23.234 0.603 1 96.75 317 GLN B N 1
ATOM 6886 C CA . GLN B 1 317 ? -6.395 -24.344 1.341 1 96.75 317 GLN B CA 1
ATOM 6887 C C . GLN B 1 317 ? -7.242 -24.734 2.551 1 96.75 317 GLN B C 1
ATOM 6889 O O . GLN B 1 317 ? -7.844 -23.875 3.191 1 96.75 317 GLN B O 1
ATOM 6894 N N . PRO B 1 318 ? -7.359 -26.031 2.848 1 96.19 318 PRO B N 1
ATOM 6895 C CA . PRO B 1 318 ? -6.551 -27.156 2.365 1 96.19 318 PRO B CA 1
ATOM 6896 C C . PRO B 1 318 ? -7.168 -27.844 1.152 1 96.19 318 PRO B C 1
ATOM 6898 O O . PRO B 1 318 ? -6.734 -28.938 0.773 1 96.19 318 PRO B O 1
ATOM 6901 N N . LEU B 1 319 ? -8.203 -27.234 0.562 1 97.38 319 LEU B N 1
ATOM 6902 C CA . LEU B 1 319 ? -8.742 -27.781 -0.681 1 97.38 319 LEU B CA 1
ATOM 6903 C C . LEU B 1 319 ? -7.684 -27.75 -1.782 1 97.38 319 LEU B C 1
ATOM 6905 O O . LEU B 1 319 ? -6.746 -26.953 -1.73 1 97.38 319 LEU B O 1
ATOM 6909 N N . SER B 1 320 ? -7.816 -28.672 -2.742 1 93.56 320 SER B N 1
ATOM 6910 C CA . SER B 1 320 ? -6.789 -28.781 -3.771 1 93.56 320 SER B CA 1
ATOM 6911 C C . SER B 1 320 ? -7.379 -28.578 -5.164 1 93.56 320 SER B C 1
ATOM 6913 O O . SER B 1 320 ? -8.398 -29.188 -5.508 1 93.56 320 SER B O 1
ATOM 6915 N N . TRP B 1 321 ? -6.781 -27.734 -5.891 1 95.44 321 TRP B N 1
ATOM 6916 C CA . TRP B 1 321 ? -7.098 -27.578 -7.309 1 95.44 321 TRP B CA 1
ATOM 6917 C C . TRP B 1 321 ? -6.328 -28.578 -8.156 1 95.44 321 TRP B C 1
ATOM 6919 O O . TRP B 1 321 ? -5.102 -28.516 -8.25 1 95.44 321 TRP B O 1
ATOM 6929 N N . GLN B 1 322 ? -7.016 -29.469 -8.844 1 92.56 322 GLN B N 1
ATOM 6930 C CA . GLN B 1 322 ? -6.371 -30.547 -9.586 1 92.56 322 GLN B CA 1
ATOM 6931 C C . GLN B 1 322 ? -6.574 -30.375 -11.086 1 92.56 322 GLN B C 1
ATOM 6933 O O . GLN B 1 322 ? -6.098 -31.188 -11.883 1 92.56 322 GLN B O 1
ATOM 6938 N N . GLN B 1 323 ? -7.258 -29.344 -11.445 1 94.31 323 GLN B N 1
ATOM 6939 C CA . GLN B 1 323 ? -7.5 -29.047 -12.852 1 94.31 323 GLN B CA 1
ATOM 6940 C C . GLN B 1 323 ? -6.312 -28.297 -13.461 1 94.31 323 GLN B C 1
ATOM 6942 O O . GLN B 1 323 ? -5.434 -27.828 -12.742 1 94.31 323 GLN B O 1
ATOM 6947 N N . PRO B 1 324 ? -6.223 -28.25 -14.812 1 95.06 324 PRO B N 1
ATOM 6948 C CA . PRO B 1 324 ? -5.121 -27.547 -15.469 1 95.06 324 PRO B CA 1
ATOM 6949 C C . PRO B 1 324 ? -4.945 -26.109 -14.953 1 95.06 324 PRO B C 1
ATOM 6951 O O . PRO B 1 324 ? -5.93 -25.406 -14.758 1 95.06 324 PRO B O 1
ATOM 6954 N N . TYR B 1 325 ? -3.688 -25.781 -14.75 1 96.19 325 TYR B N 1
ATOM 6955 C CA . TYR B 1 325 ? -3.324 -24.5 -14.164 1 96.19 325 TYR B CA 1
ATOM 6956 C C . TYR B 1 325 ? -2.104 -23.906 -14.859 1 96.19 325 TYR B C 1
ATOM 6958 O O . TYR B 1 325 ? -0.989 -24.406 -14.703 1 96.19 325 TYR B O 1
ATOM 6966 N N . VAL B 1 326 ? -2.285 -22.844 -15.609 1 96 326 VAL B N 1
ATOM 6967 C CA . VAL B 1 326 ? -1.239 -22.125 -16.328 1 96 326 VAL B CA 1
ATOM 6968 C C . VAL B 1 326 ? -1.451 -20.625 -16.188 1 96 326 VAL B C 1
ATOM 6970 O O . VAL B 1 326 ? -2.059 -19.984 -17.047 1 96 326 VAL B O 1
ATOM 6973 N N . PRO B 1 327 ? -0.814 -19.984 -15.242 1 97.75 327 PRO B N 1
ATOM 6974 C CA . PRO B 1 327 ? -1.159 -18.594 -14.914 1 97.75 327 PRO B CA 1
ATOM 6975 C C . PRO B 1 327 ? -0.67 -17.609 -15.969 1 97.75 327 PRO B C 1
ATOM 6977 O O . PRO B 1 327 ? -1.118 -16.453 -16 1 97.75 327 PRO B O 1
ATOM 6980 N N . VAL B 1 328 ? 0.3 -18.031 -16.797 1 98 328 VAL B N 1
ATOM 6981 C CA . VAL B 1 328 ? 0.77 -17.156 -17.859 1 98 328 VAL B CA 1
ATOM 6982 C C . VAL B 1 328 ? 0.729 -17.906 -19.188 1 98 328 VAL B C 1
ATOM 6984 O O . VAL B 1 328 ? 1.438 -18.891 -19.375 1 98 328 VAL B O 1
ATOM 6987 N N . LEU B 1 329 ? -0.09 -17.422 -20.062 1 96.81 329 LEU B N 1
ATOM 6988 C CA . LEU B 1 329 ? -0.131 -17.922 -21.438 1 96.81 329 LEU B CA 1
ATOM 6989 C C . LEU B 1 329 ? 0.491 -16.922 -22.406 1 96.81 329 LEU B C 1
ATOM 6991 O O . LEU B 1 329 ? 0.173 -15.727 -22.359 1 96.81 329 LEU B O 1
ATOM 6995 N N . SER B 1 330 ? 1.408 -17.438 -23.172 1 94.88 330 SER B N 1
ATOM 6996 C CA . SER B 1 330 ? 1.893 -16.609 -24.281 1 94.88 330 SER B CA 1
ATOM 6997 C C . SER B 1 330 ? 0.864 -16.531 -25.406 1 94.88 330 SER B C 1
ATOM 6999 O O . SER B 1 330 ? -0.146 -17.234 -25.375 1 94.88 330 SER B O 1
ATOM 7001 N N . ARG B 1 331 ? 1.143 -15.727 -26.344 1 90.38 331 ARG B N 1
ATOM 7002 C CA . ARG B 1 331 ? 0.236 -15.547 -27.469 1 90.38 331 ARG B CA 1
ATOM 7003 C C . ARG B 1 331 ? 0.007 -16.859 -28.203 1 90.38 331 ARG B C 1
ATOM 7005 O O . ARG B 1 331 ? -1.11 -17.156 -28.641 1 90.38 331 ARG B O 1
ATOM 7012 N N . GLY B 1 332 ? 0.997 -17.641 -28.328 1 89.44 332 GLY B N 1
ATOM 7013 C CA . GLY B 1 332 ? 0.921 -18.891 -29.047 1 89.44 332 GLY B CA 1
ATOM 7014 C C . GLY B 1 332 ? 0.216 -19.984 -28.281 1 89.44 332 GLY B C 1
ATOM 7015 O O . GLY B 1 332 ? -0.06 -21.062 -28.828 1 89.44 332 GLY B O 1
ATOM 7016 N N . MET B 1 333 ? -0.168 -19.719 -27.094 1 92.69 333 MET B N 1
ATOM 7017 C CA . MET B 1 333 ? -0.74 -20.75 -26.219 1 92.69 333 MET B CA 1
ATOM 7018 C C . MET B 1 333 ? -2.225 -20.484 -25.984 1 92.69 333 MET B C 1
ATOM 7020 O O . MET B 1 333 ? -2.857 -21.172 -25.172 1 92.69 333 MET B O 1
ATOM 7024 N N . LEU B 1 334 ? -2.859 -19.594 -26.672 1 94.25 334 LEU B N 1
ATOM 7025 C CA . LEU B 1 334 ? -4.238 -19.188 -26.406 1 94.25 334 LEU B CA 1
ATOM 7026 C C . LEU B 1 334 ? -5.207 -20.312 -26.75 1 94.25 334 LEU B C 1
ATOM 7028 O O . LEU B 1 334 ? -6.332 -20.344 -26.25 1 94.25 334 LEU B O 1
ATOM 7032 N N . ASP B 1 335 ? -4.805 -21.25 -27.578 1 93.31 335 ASP B N 1
ATOM 7033 C CA . ASP B 1 335 ? -5.652 -22.375 -27.953 1 93.31 335 ASP B CA 1
ATOM 7034 C C . ASP B 1 335 ? -5.973 -23.25 -26.734 1 93.31 335 ASP B C 1
ATOM 7036 O O . ASP B 1 335 ? -6.93 -24.031 -26.75 1 93.31 335 ASP B O 1
ATOM 7040 N N . PHE B 1 336 ? -5.16 -23.156 -25.703 1 93.31 336 PHE B N 1
ATOM 7041 C CA . PHE B 1 336 ? -5.418 -23.906 -24.469 1 93.31 336 PHE B CA 1
ATOM 7042 C C . PHE B 1 336 ? -6.781 -23.547 -23.891 1 93.31 336 PHE B C 1
ATOM 7044 O O . PHE B 1 336 ? -7.395 -24.344 -23.188 1 93.31 336 PHE B O 1
ATOM 7051 N N . LEU B 1 337 ? -7.305 -22.375 -24.266 1 95.25 337 LEU B N 1
ATOM 7052 C CA . LEU B 1 337 ? -8.547 -21.859 -23.703 1 95.25 337 LEU B CA 1
ATOM 7053 C C . LEU B 1 337 ? -9.758 -22.562 -24.328 1 95.25 337 LEU B C 1
ATOM 7055 O O . LEU B 1 337 ? -10.883 -22.375 -23.859 1 95.25 337 LEU B O 1
ATOM 7059 N N . MET B 1 338 ? -9.547 -23.391 -25.25 1 93.19 338 MET B N 1
ATOM 7060 C CA . MET B 1 338 ? -10.625 -24.094 -25.922 1 93.19 338 MET B CA 1
ATOM 7061 C C . MET B 1 338 ? -10.938 -25.406 -25.219 1 93.19 338 MET B C 1
ATOM 7063 O O . MET B 1 338 ? -11.914 -26.078 -25.547 1 93.19 338 MET B O 1
ATOM 7067 N N . ALA B 1 339 ? -10.125 -25.719 -24.234 1 92.19 339 ALA B N 1
ATOM 7068 C CA . ALA B 1 339 ? -10.359 -26.953 -23.5 1 92.19 339 ALA B CA 1
ATOM 7069 C C . ALA B 1 339 ? -11.766 -26.984 -22.906 1 92.19 339 ALA B C 1
ATOM 7071 O O . ALA B 1 339 ? -12.258 -25.953 -22.422 1 92.19 339 ALA B O 1
ATOM 7072 N N . PRO B 1 340 ? -12.445 -28.156 -22.875 1 92 340 PRO B N 1
ATOM 7073 C CA . PRO B 1 340 ? -13.844 -28.234 -22.453 1 92 340 PRO B CA 1
ATOM 7074 C C . PRO B 1 340 ? -13.984 -28.406 -20.938 1 92 340 PRO B C 1
ATOM 7076 O O . PRO B 1 340 ? -15.094 -28.312 -20.406 1 92 340 PRO B O 1
ATOM 7079 N N . THR B 1 341 ? -12.922 -28.672 -20.312 1 94.19 341 THR B N 1
ATOM 7080 C CA . THR B 1 341 ? -12.977 -28.922 -18.875 1 94.19 341 THR B CA 1
ATOM 7081 C C . THR B 1 341 ? -12.516 -27.688 -18.094 1 94.19 341 THR B C 1
ATOM 7083 O O . THR B 1 341 ? -12.039 -26.719 -18.688 1 94.19 341 THR B O 1
ATOM 7086 N N . ALA B 1 342 ? -12.688 -27.812 -16.781 1 96.44 342 ALA B N 1
ATOM 7087 C CA . ALA B 1 342 ? -12.312 -26.703 -15.906 1 96.44 342 ALA B CA 1
ATOM 7088 C C . ALA B 1 342 ? -10.82 -26.406 -16 1 96.44 342 ALA B C 1
ATOM 7090 O O . ALA B 1 342 ? -10.016 -27.312 -16.219 1 96.44 342 ALA B O 1
ATOM 7091 N N . PHE B 1 343 ? -10.43 -25.109 -15.914 1 97.19 343 PHE B N 1
ATOM 7092 C CA . PHE B 1 343 ? -9.031 -24.703 -15.875 1 97.19 343 PHE B CA 1
ATOM 7093 C C . PHE B 1 343 ? -8.883 -23.328 -15.219 1 97.19 343 PHE B C 1
ATOM 7095 O O . PHE B 1 343 ? -9.867 -22.625 -15.016 1 97.19 343 PHE B O 1
ATOM 7102 N N . LEU B 1 344 ? -7.766 -23.062 -14.758 1 98.12 344 LEU B N 1
ATOM 7103 C CA . LEU B 1 344 ? -7.336 -21.75 -14.289 1 98.12 344 LEU B CA 1
ATOM 7104 C C . LEU B 1 344 ? -6.137 -21.266 -15.086 1 98.12 344 LEU B C 1
ATOM 7106 O O . LEU B 1 344 ? -5.035 -21.797 -14.961 1 98.12 344 LEU B O 1
ATOM 7110 N N . MET B 1 345 ? -6.328 -20.234 -15.945 1 98.19 345 MET B N 1
ATOM 7111 C CA . MET B 1 345 ? -5.277 -19.766 -16.844 1 98.19 345 MET B CA 1
ATOM 7112 C C . MET B 1 345 ? -5.234 -18.234 -16.875 1 98.19 345 MET B C 1
ATOM 7114 O O . MET B 1 345 ? -6.145 -17.578 -16.391 1 98.19 345 MET B O 1
ATOM 7118 N N . GLY B 1 346 ? -4.125 -17.641 -17.344 1 98.5 346 GLY B N 1
ATOM 7119 C CA . GLY B 1 346 ? -3.955 -16.203 -17.406 1 98.5 346 GLY B CA 1
ATOM 7120 C C . GLY B 1 346 ? -3.449 -15.719 -18.766 1 98.5 346 GLY B C 1
ATOM 7121 O O . GLY B 1 346 ? -2.633 -16.391 -19.391 1 98.5 346 GLY B O 1
ATOM 7122 N N . CYS B 1 347 ? -3.941 -14.555 -19.125 1 97.25 347 CYS B N 1
ATOM 7123 C CA . CYS B 1 347 ? -3.594 -13.922 -20.391 1 97.25 347 CYS B CA 1
ATOM 7124 C C . CYS B 1 347 ? -3.342 -12.43 -20.203 1 97.25 347 CYS B C 1
ATOM 7126 O O . CYS B 1 347 ? -3.834 -11.828 -19.25 1 97.25 347 CYS B O 1
ATOM 7128 N N . HIS B 1 348 ? -2.533 -11.93 -21.156 1 98.31 348 HIS B N 1
ATOM 7129 C CA . HIS B 1 348 ? -2.4 -10.477 -21.188 1 98.31 348 HIS B CA 1
ATOM 7130 C C . HIS B 1 348 ? -3.732 -9.812 -21.5 1 98.31 348 HIS B C 1
ATOM 7132 O O . HIS B 1 348 ? -4.52 -10.336 -22.297 1 98.31 348 HIS B O 1
ATOM 7138 N N . ILE B 1 349 ? -3.93 -8.641 -21.047 1 98.19 349 ILE B N 1
ATOM 7139 C CA . ILE B 1 349 ? -5.199 -7.934 -21.156 1 98.19 349 ILE B CA 1
ATOM 7140 C C . ILE B 1 349 ? -5.477 -7.59 -22.609 1 98.19 349 ILE B C 1
ATOM 7142 O O . ILE B 1 349 ? -6.633 -7.398 -23 1 98.19 349 ILE B O 1
ATOM 7146 N N . SER B 1 350 ? -4.488 -7.523 -23.453 1 97.25 350 SER B N 1
ATOM 7147 C CA . SER B 1 350 ? -4.652 -7.195 -24.875 1 97.25 350 SER B CA 1
ATOM 7148 C C . SER B 1 350 ? -5.445 -8.273 -25.594 1 97.25 350 SER B C 1
ATOM 7150 O O . SER B 1 350 ? -5.973 -8.039 -26.688 1 97.25 350 SER B O 1
ATOM 7152 N N . HIS B 1 351 ? -5.562 -9.43 -25.062 1 96.44 351 HIS B N 1
ATOM 7153 C CA . HIS B 1 351 ? -6.27 -10.531 -25.688 1 96.44 351 HIS B CA 1
ATOM 7154 C C . HIS B 1 351 ? -7.695 -10.648 -25.172 1 96.44 351 HIS B C 1
ATOM 7156 O O . HIS B 1 351 ? -8.43 -11.57 -25.547 1 96.44 351 HIS B O 1
ATOM 7162 N N . PHE B 1 352 ? -8.07 -9.766 -24.344 1 96 352 PHE B N 1
ATOM 7163 C CA . PHE B 1 352 ? -9.352 -9.867 -23.641 1 96 352 PHE B CA 1
ATOM 7164 C C . PHE B 1 352 ? -10.5 -9.969 -24.641 1 96 352 PHE B C 1
ATOM 7166 O O . PHE B 1 352 ? -11.32 -10.891 -24.562 1 96 352 PHE B O 1
ATOM 7173 N N . GLU B 1 353 ? -10.57 -9.07 -25.594 1 93.69 353 GLU B N 1
ATOM 7174 C CA . GLU B 1 353 ? -11.672 -9.008 -26.562 1 93.69 353 GLU B CA 1
ATOM 7175 C C . GLU B 1 353 ? -11.695 -10.242 -27.453 1 93.69 353 GLU B C 1
ATOM 7177 O O . GLU B 1 353 ? -12.758 -10.812 -27.703 1 93.69 353 GLU B O 1
ATOM 7182 N N . GLU B 1 354 ? -10.547 -10.617 -27.828 1 93.5 354 GLU B N 1
ATOM 7183 C CA . GLU B 1 354 ? -10.43 -11.789 -28.672 1 93.5 354 GLU B CA 1
ATOM 7184 C C . GLU B 1 354 ? -10.914 -13.047 -27.969 1 93.5 354 GLU B C 1
ATOM 7186 O O . GLU B 1 354 ? -11.688 -13.828 -28.531 1 93.5 354 GLU B O 1
ATOM 7191 N N . VAL B 1 355 ? -10.5 -13.211 -26.734 1 94.75 355 VAL B N 1
ATOM 7192 C CA . VAL B 1 355 ? -10.852 -14.391 -25.953 1 94.75 355 VAL B CA 1
ATOM 7193 C C . VAL B 1 355 ? -12.352 -14.375 -25.656 1 94.75 355 VAL B C 1
ATOM 7195 O O . VAL B 1 355 ? -13.023 -15.398 -25.75 1 94.75 355 VAL B O 1
ATOM 7198 N N . ALA B 1 356 ? -12.867 -13.266 -25.281 1 91.94 356 ALA B N 1
ATOM 7199 C CA . ALA B 1 356 ? -14.281 -13.125 -24.969 1 91.94 356 ALA B CA 1
ATOM 7200 C C . ALA B 1 356 ? -15.148 -13.461 -26.188 1 91.94 356 ALA B C 1
ATOM 7202 O O . ALA B 1 356 ? -16.234 -14.047 -26.031 1 91.94 356 ALA B O 1
ATOM 7203 N N . ALA B 1 357 ? -14.719 -13.164 -27.344 1 90.25 357 ALA B N 1
ATOM 7204 C CA . ALA B 1 357 ? -15.484 -13.352 -28.562 1 90.25 357 ALA B CA 1
ATOM 7205 C C . ALA B 1 357 ? -15.406 -14.789 -29.062 1 90.25 357 ALA B C 1
ATOM 7207 O O . ALA B 1 357 ? -16.375 -15.32 -29.609 1 90.25 357 ALA B O 1
ATOM 7208 N N . GLU B 1 358 ? -14.359 -15.383 -28.828 1 87.94 358 GLU B N 1
ATOM 7209 C CA . GLU B 1 358 ? -14.078 -16.656 -29.5 1 87.94 358 GLU B CA 1
ATOM 7210 C C . GLU B 1 358 ? -14.523 -17.844 -28.656 1 87.94 358 GLU B C 1
ATOM 7212 O O . GLU B 1 358 ? -14.734 -18.938 -29.188 1 87.94 358 GLU B O 1
ATOM 7217 N N . THR B 1 359 ? -14.57 -17.703 -27.422 1 84.69 359 THR B N 1
ATOM 7218 C CA . THR B 1 359 ? -14.836 -18.859 -26.578 1 84.69 359 THR B CA 1
ATOM 7219 C C . THR B 1 359 ? -16.062 -18.609 -25.688 1 84.69 359 THR B C 1
ATOM 7221 O O . THR B 1 359 ? -16.156 -17.578 -25.031 1 84.69 359 THR B O 1
ATOM 7224 N N . GLU B 1 360 ? -16.891 -19.609 -25.625 1 83.94 360 GLU B N 1
ATOM 7225 C CA . GLU B 1 360 ? -18.109 -19.5 -24.844 1 83.94 360 GLU B CA 1
ATOM 7226 C C . GLU B 1 360 ? -17.938 -20.109 -23.453 1 83.94 360 GLU B C 1
ATOM 7228 O O . GLU B 1 360 ? -17.047 -20.938 -23.25 1 83.94 360 GLU B O 1
ATOM 7233 N N . GLU B 1 361 ? -18.672 -19.656 -22.531 1 88.25 361 GLU B N 1
ATOM 7234 C CA . GLU B 1 361 ? -18.812 -20.219 -21.188 1 88.25 361 GLU B CA 1
ATOM 7235 C C . GLU B 1 361 ? -17.531 -20.047 -20.375 1 88.25 361 GLU B C 1
ATOM 7237 O O . GLU B 1 361 ? -17.141 -20.953 -19.625 1 88.25 361 GLU B O 1
ATOM 7242 N N . LEU B 1 362 ? -16.797 -19.031 -20.703 1 94.75 362 LEU B N 1
ATOM 7243 C CA . LEU B 1 362 ? -15.625 -18.688 -19.906 1 94.75 362 LEU B CA 1
ATOM 7244 C C . LEU B 1 362 ? -15.977 -17.672 -18.844 1 94.75 362 LEU B C 1
ATOM 7246 O O . LEU B 1 362 ? -16.859 -16.828 -19.031 1 94.75 362 LEU B O 1
ATOM 7250 N N . ILE B 1 363 ? -15.398 -17.828 -17.719 1 96.88 363 ILE B N 1
ATOM 7251 C CA . ILE B 1 363 ? -15.406 -16.766 -16.719 1 96.88 363 ILE B CA 1
ATOM 7252 C C . ILE B 1 363 ? -14.172 -15.883 -16.891 1 96.88 363 ILE B C 1
ATOM 7254 O O . ILE B 1 363 ? -13.039 -16.359 -16.719 1 96.88 363 ILE B O 1
ATOM 7258 N N . LEU B 1 364 ? -14.375 -14.648 -17.25 1 97.31 364 LEU B N 1
ATOM 7259 C CA . LEU B 1 364 ? -13.297 -13.695 -17.5 1 97.31 364 LEU B CA 1
ATOM 7260 C C . LEU B 1 364 ? -13.078 -12.805 -16.281 1 97.31 364 LEU B C 1
ATOM 7262 O O . LEU B 1 364 ? -13.992 -12.094 -15.859 1 97.31 364 LEU B O 1
ATOM 7266 N N . VAL B 1 365 ? -11.898 -12.867 -15.742 1 98.19 365 VAL B N 1
ATOM 7267 C CA . VAL B 1 365 ? -11.562 -12.062 -14.57 1 98.19 365 VAL B CA 1
ATOM 7268 C C . VAL B 1 365 ? -10.508 -11.016 -14.945 1 98.19 365 VAL B C 1
ATOM 7270 O O . VAL B 1 365 ? -9.367 -11.359 -15.25 1 98.19 365 VAL B O 1
ATOM 7273 N N . ASN B 1 366 ? -10.82 -9.781 -14.969 1 97.44 366 ASN B N 1
ATOM 7274 C CA . ASN B 1 366 ? -9.898 -8.672 -15.18 1 97.44 366 ASN B CA 1
ATOM 7275 C C . ASN B 1 366 ? -9.273 -8.203 -13.867 1 97.44 366 ASN B C 1
ATOM 7277 O O . ASN B 1 366 ? -9.914 -7.504 -13.086 1 97.44 366 ASN B O 1
ATOM 7281 N N . ILE B 1 367 ? -8.055 -8.484 -13.648 1 98.31 367 ILE B N 1
ATOM 7282 C CA . ILE B 1 367 ? -7.363 -8.203 -12.398 1 98.31 367 ILE B CA 1
ATOM 7283 C C . ILE B 1 367 ? -7.129 -6.699 -12.266 1 98.31 367 ILE B C 1
ATOM 7285 O O . ILE B 1 367 ? -7.23 -6.145 -11.172 1 98.31 367 ILE B O 1
ATOM 7289 N N . ASP B 1 368 ? -6.852 -6.039 -13.305 1 97.06 368 ASP B N 1
ATOM 7290 C CA . ASP B 1 368 ? -6.488 -4.625 -13.281 1 97.06 368 ASP B CA 1
ATOM 7291 C C . ASP B 1 368 ? -7.684 -3.76 -12.891 1 97.06 368 ASP B C 1
ATOM 7293 O O . ASP B 1 368 ? -7.539 -2.801 -12.133 1 97.06 368 ASP B O 1
ATOM 7297 N N . ASP B 1 369 ? -8.812 -4.16 -13.336 1 94.38 369 ASP B N 1
ATOM 7298 C CA . ASP B 1 369 ? -10.008 -3.361 -13.078 1 94.38 369 ASP B CA 1
ATOM 7299 C C . ASP B 1 369 ? -10.82 -3.949 -11.922 1 94.38 369 ASP B C 1
ATOM 7301 O O . ASP B 1 369 ? -11.742 -3.307 -11.414 1 94.38 369 ASP B O 1
ATOM 7305 N N . GLY B 1 370 ? -10.523 -5.129 -11.562 1 95.94 370 GLY B N 1
ATOM 7306 C CA . GLY B 1 370 ? -11.227 -5.785 -10.477 1 95.94 370 GLY B CA 1
ATOM 7307 C C . GLY B 1 370 ? -12.633 -6.219 -10.852 1 95.94 370 GLY B C 1
ATOM 7308 O O . GLY B 1 370 ? -13.562 -6.109 -10.047 1 95.94 370 GLY B O 1
ATOM 7309 N N . ILE B 1 371 ? -12.766 -6.711 -12.078 1 94.81 371 ILE B N 1
ATOM 7310 C CA . ILE B 1 371 ? -14.094 -7.062 -12.578 1 94.81 371 ILE B CA 1
ATOM 7311 C C . ILE B 1 371 ? -14.117 -8.531 -12.984 1 94.81 371 ILE B C 1
ATOM 7313 O O . ILE B 1 371 ? -13.109 -9.078 -13.445 1 94.81 371 ILE B O 1
ATOM 7317 N N . ILE B 1 372 ? -15.25 -9.164 -12.789 1 96.38 372 ILE B N 1
ATOM 7318 C CA . ILE B 1 372 ? -15.492 -10.539 -13.203 1 96.38 372 ILE B CA 1
ATOM 7319 C C . ILE B 1 372 ? -16.734 -10.602 -14.094 1 96.38 372 ILE B C 1
ATOM 7321 O O . ILE B 1 372 ? -17.75 -9.969 -13.797 1 96.38 372 ILE B O 1
ATOM 7325 N N . GLN B 1 373 ? -16.594 -11.266 -15.266 1 93.88 373 GLN B N 1
ATOM 7326 C CA . GLN B 1 373 ? -17.719 -11.375 -16.188 1 93.88 373 GLN B CA 1
ATOM 7327 C C . GLN B 1 373 ? -17.688 -12.703 -16.938 1 93.88 373 GLN B C 1
ATOM 7329 O O . GLN B 1 373 ? -16.656 -13.383 -16.969 1 93.88 373 GLN B O 1
ATOM 7334 N N . SER B 1 374 ? -18.859 -13.062 -17.406 1 91.75 374 SER B N 1
ATOM 7335 C CA . SER B 1 374 ? -18.938 -14.219 -18.297 1 91.75 374 SER B CA 1
ATOM 7336 C C . SER B 1 374 ? -18.734 -13.812 -19.75 1 91.75 374 SER B C 1
ATOM 7338 O O . SER B 1 374 ? -18.984 -12.656 -20.125 1 91.75 374 SER B O 1
ATOM 7340 N N . SER B 1 375 ? -18.203 -14.664 -20.547 1 81.38 375 SER B N 1
ATOM 7341 C CA . SER B 1 375 ? -17.969 -14.352 -21.953 1 81.38 375 SER B CA 1
ATOM 7342 C C . SER B 1 375 ? -19.281 -14.094 -22.688 1 81.38 375 SER B C 1
ATOM 7344 O O . SER B 1 375 ? -19.297 -13.398 -23.703 1 81.38 375 SER B O 1
ATOM 7346 N N . TRP B 1 376 ? -20.328 -14.547 -22.156 1 71.94 376 TRP B N 1
ATOM 7347 C CA . TRP B 1 376 ? -21.609 -14.383 -22.828 1 71.94 376 TRP B CA 1
ATOM 7348 C C . TRP B 1 376 ? -22.359 -13.172 -22.297 1 71.94 376 TRP B C 1
ATOM 7350 O O . TRP B 1 376 ? -23 -12.445 -23.062 1 71.94 376 TRP B O 1
ATOM 7360 N N . THR B 1 377 ? -22.328 -13.07 -21 1 69.44 377 THR B N 1
ATOM 7361 C CA . THR B 1 377 ? -23.078 -11.992 -20.359 1 69.44 377 THR B CA 1
ATOM 7362 C C . THR B 1 377 ? -22.219 -11.266 -19.328 1 69.44 377 THR B C 1
ATOM 7364 O O . THR B 1 377 ? -21.203 -11.812 -18.859 1 69.44 377 THR B O 1
ATOM 7367 N N . GLU B 1 378 ? -22.641 -10.094 -19.234 1 67.06 378 GLU B N 1
ATOM 7368 C CA . GLU B 1 378 ? -21.922 -9.289 -18.234 1 67.06 378 GLU B CA 1
ATOM 7369 C C . GLU B 1 378 ? -22.156 -9.828 -16.828 1 67.06 378 GLU B C 1
ATOM 7371 O O . GLU B 1 378 ? -21.312 -9.656 -15.945 1 67.06 378 GLU B O 1
ATOM 7376 N N . ALA B 1 379 ? -23.234 -10.453 -16.688 1 68.81 379 ALA B N 1
ATOM 7377 C CA . ALA B 1 379 ? -23.531 -10.992 -15.359 1 68.81 379 ALA B CA 1
ATOM 7378 C C . ALA B 1 379 ? -23.266 -12.492 -15.305 1 68.81 379 ALA B C 1
ATOM 7380 O O . ALA B 1 379 ? -23.5 -13.203 -16.297 1 68.81 379 ALA B O 1
ATOM 7381 N N . ILE B 1 380 ? -22.688 -12.898 -14.141 1 72.94 380 ILE B N 1
ATOM 7382 C CA . ILE B 1 380 ? -22.391 -14.312 -13.938 1 72.94 380 ILE B CA 1
ATOM 7383 C C . ILE B 1 380 ? -23.609 -15.016 -13.367 1 72.94 380 ILE B C 1
ATOM 7385 O O . ILE B 1 380 ? -24.109 -14.641 -12.305 1 72.94 380 ILE B O 1
ATOM 7389 N N . ASP B 1 381 ? -24.141 -15.852 -14.047 1 81.56 381 ASP B N 1
ATOM 7390 C CA . ASP B 1 381 ? -25.266 -16.641 -13.586 1 81.56 381 ASP B CA 1
ATOM 7391 C C . ASP B 1 381 ? -24.812 -17.922 -12.906 1 81.56 381 ASP B C 1
ATOM 7393 O O . ASP B 1 381 ? -25.078 -19.031 -13.391 1 81.56 381 ASP B O 1
ATOM 7397 N N . LEU B 1 382 ? -24.016 -17.844 -11.961 1 87.56 382 LEU B N 1
ATOM 7398 C CA . LEU B 1 382 ? -23.516 -18.953 -11.156 1 87.56 382 LEU B CA 1
ATOM 7399 C C . LEU B 1 382 ? -23.906 -18.781 -9.695 1 87.56 382 LEU B C 1
ATOM 7401 O O . LEU B 1 382 ? -24.031 -17.656 -9.211 1 87.56 382 LEU B O 1
ATOM 7405 N N . PRO B 1 383 ? -24.156 -19.906 -9.133 1 93 383 PRO B N 1
ATOM 7406 C CA . PRO B 1 383 ? -24.438 -19.812 -7.699 1 93 383 PRO B CA 1
ATOM 7407 C C . PRO B 1 383 ? -23.281 -19.156 -6.922 1 93 383 PRO B C 1
ATOM 7409 O O . PRO B 1 383 ? -22.125 -19.234 -7.348 1 93 383 PRO B O 1
ATOM 7412 N N . VAL B 1 384 ? -23.703 -18.578 -5.855 1 95.5 384 VAL B N 1
ATOM 7413 C CA . VAL B 1 384 ? -22.719 -17.859 -5.047 1 95.5 384 VAL B CA 1
ATOM 7414 C C . VAL B 1 384 ? -22.484 -18.609 -3.74 1 95.5 384 VAL B C 1
ATOM 7416 O O . VAL B 1 384 ? -23.281 -19.469 -3.346 1 95.5 384 VAL B O 1
ATOM 7419 N N . ILE B 1 385 ? -21.406 -18.297 -3.074 1 98 385 ILE B N 1
ATOM 7420 C CA . ILE B 1 385 ? -21.047 -18.844 -1.768 1 98 385 ILE B CA 1
ATOM 7421 C C . ILE B 1 385 ? -22.203 -18.594 -0.785 1 98 385 ILE B C 1
ATOM 7423 O O . ILE B 1 385 ? -22.828 -17.531 -0.807 1 98 385 ILE B O 1
ATOM 7427 N N . PRO B 1 386 ? -22.469 -19.594 0.052 1 97.75 386 PRO B N 1
ATOM 7428 C CA . PRO B 1 386 ? -23.547 -19.438 1.031 1 97.75 386 PRO B CA 1
ATOM 7429 C C . PRO B 1 386 ? -23.469 -18.109 1.798 1 97.75 386 PRO B C 1
ATOM 7431 O O . PRO B 1 386 ? -22.375 -17.703 2.201 1 97.75 386 PRO B O 1
ATOM 7434 N N . LEU B 1 387 ? -24.578 -17.578 2.055 1 97.38 387 LEU B N 1
ATOM 7435 C CA . LEU B 1 387 ? -24.703 -16.203 2.557 1 97.38 387 LEU B CA 1
ATOM 7436 C C . LEU B 1 387 ? -24.031 -16.062 3.916 1 97.38 387 LEU B C 1
ATOM 7438 O O . LEU B 1 387 ? -23.281 -15.117 4.141 1 97.38 387 LEU B O 1
ATOM 7442 N N . ALA B 1 388 ? -24.281 -16.953 4.805 1 96.81 388 ALA B N 1
ATOM 7443 C CA . ALA B 1 388 ? -23.734 -16.875 6.156 1 96.81 388 ALA B CA 1
ATOM 7444 C C . ALA B 1 388 ? -22.203 -16.891 6.125 1 96.81 388 ALA B C 1
ATOM 7446 O O . ALA B 1 388 ? -21.547 -16.156 6.867 1 96.81 388 ALA B O 1
ATOM 7447 N N . ALA B 1 389 ? -21.625 -17.797 5.344 1 98.06 389 ALA B N 1
ATOM 7448 C CA . ALA B 1 389 ? -20.188 -17.875 5.191 1 98.06 389 ALA B CA 1
ATOM 7449 C C . ALA B 1 389 ? -19.609 -16.609 4.582 1 98.06 389 ALA B C 1
ATOM 7451 O O . ALA B 1 389 ? -18.594 -16.094 5.035 1 98.06 389 ALA B O 1
ATOM 7452 N N . ALA B 1 390 ? -20.297 -16.078 3.629 1 98.56 390 ALA B N 1
ATOM 7453 C CA . ALA B 1 390 ? -19.875 -14.867 2.945 1 98.56 390 ALA B CA 1
ATOM 7454 C C . ALA B 1 390 ? -19.891 -13.672 3.9 1 98.56 390 ALA B C 1
ATOM 7456 O O . ALA B 1 390 ? -18.953 -12.867 3.91 1 98.56 390 ALA B O 1
ATOM 7457 N N . GLU B 1 391 ? -20.938 -13.586 4.645 1 97.94 391 GLU B N 1
ATOM 7458 C CA . GLU B 1 391 ? -21.062 -12.477 5.586 1 97.94 391 GLU B CA 1
ATOM 7459 C C . GLU B 1 391 ? -19.969 -12.516 6.648 1 97.94 391 GLU B C 1
ATOM 7461 O O . GLU B 1 391 ? -19.422 -11.484 7.016 1 97.94 391 GLU B O 1
ATOM 7466 N N . SER B 1 392 ? -19.719 -13.695 7.113 1 97.69 392 SER B N 1
ATOM 7467 C CA . SER B 1 392 ? -18.641 -13.859 8.086 1 97.69 392 SER B CA 1
ATOM 7468 C C . SER B 1 392 ? -17.297 -13.453 7.496 1 97.69 392 SER B C 1
ATOM 7470 O O . SER B 1 392 ? -16.516 -12.758 8.148 1 97.69 392 SER B O 1
ATOM 7472 N N . PHE B 1 393 ? -17.094 -13.836 6.332 1 98.5 393 PHE B N 1
ATOM 7473 C CA . PHE B 1 393 ? -15.852 -13.508 5.641 1 98.5 393 PHE B CA 1
ATOM 7474 C C . PHE B 1 393 ? -15.703 -12 5.48 1 98.5 393 PHE B C 1
ATOM 7476 O O . PHE B 1 393 ? -14.648 -11.438 5.773 1 98.5 393 PHE B O 1
ATOM 7483 N N . VAL B 1 394 ? -16.703 -11.391 5.02 1 98.25 394 VAL B N 1
ATOM 7484 C CA . VAL B 1 394 ? -16.672 -9.953 4.746 1 98.25 394 VAL B CA 1
ATOM 7485 C C . VAL B 1 394 ? -16.422 -9.188 6.043 1 98.25 394 VAL B C 1
ATOM 7487 O O . VAL B 1 394 ? -15.602 -8.266 6.074 1 98.25 394 VAL B O 1
ATOM 7490 N N . SER B 1 395 ? -17.062 -9.57 7.062 1 97 395 SER B N 1
ATOM 7491 C CA . SER B 1 395 ? -16.922 -8.906 8.352 1 97 395 SER B CA 1
ATOM 7492 C C . SER B 1 395 ? -15.484 -8.977 8.859 1 97 395 SER B C 1
ATOM 7494 O O . SER B 1 395 ? -14.945 -7.98 9.336 1 97 395 SER B O 1
ATOM 7496 N N . ARG B 1 396 ? -14.867 -10.086 8.688 1 97.31 396 ARG B N 1
ATOM 7497 C CA . ARG B 1 396 ? -13.492 -10.273 9.125 1 97.31 396 ARG B CA 1
ATOM 7498 C C . ARG B 1 396 ? -12.516 -9.57 8.188 1 97.31 396 ARG B C 1
ATOM 7500 O O . ARG B 1 396 ? -11.547 -8.961 8.633 1 97.31 396 ARG B O 1
ATOM 7507 N N . ALA B 1 397 ? -12.805 -9.656 6.922 1 97.56 397 ALA B N 1
ATOM 7508 C CA . ALA B 1 397 ? -11.93 -9.062 5.914 1 97.56 397 ALA B CA 1
ATOM 7509 C C . ALA B 1 397 ? -11.891 -7.543 6.051 1 97.56 397 ALA B C 1
ATOM 7511 O O . ALA B 1 397 ? -10.859 -6.914 5.801 1 97.56 397 ALA B O 1
ATOM 7512 N N . GLU B 1 398 ? -12.992 -6.977 6.457 1 94.19 398 GLU B N 1
ATOM 7513 C CA . GLU B 1 398 ? -13.102 -5.527 6.605 1 94.19 398 GLU B CA 1
ATOM 7514 C C . GLU B 1 398 ? -12.188 -5.02 7.719 1 94.19 398 GLU B C 1
ATOM 7516 O O . GLU B 1 398 ? -11.836 -3.84 7.75 1 94.19 398 GLU B O 1
ATOM 7521 N N . CYS B 1 399 ? -11.727 -5.867 8.562 1 92.38 399 CYS B N 1
ATOM 7522 C CA . CYS B 1 399 ? -10.906 -5.477 9.703 1 92.38 399 CYS B CA 1
ATOM 7523 C C . CYS B 1 399 ? -9.422 -5.594 9.375 1 92.38 399 CYS B C 1
ATOM 7525 O O . CYS B 1 399 ? -8.57 -5.184 10.164 1 92.38 399 CYS B O 1
ATOM 7527 N N . LEU B 1 400 ? -9.125 -6.082 8.211 1 95.75 400 LEU B N 1
ATOM 7528 C CA . LEU B 1 400 ? -7.734 -6.273 7.812 1 95.75 400 LEU B CA 1
ATOM 7529 C C . LEU B 1 400 ? -7.062 -4.934 7.523 1 95.75 400 LEU B C 1
ATOM 7531 O O . LEU B 1 400 ? -7.68 -4.043 6.934 1 95.75 400 LEU B O 1
ATOM 7535 N N . GLN B 1 401 ? -5.844 -4.75 7.992 1 93.69 401 GLN B N 1
ATOM 7536 C CA . GLN B 1 401 ? -5.012 -3.617 7.602 1 93.69 401 GLN B CA 1
ATOM 7537 C C . GLN B 1 401 ? -4.164 -3.953 6.375 1 93.69 401 GLN B C 1
ATOM 7539 O O . GLN B 1 401 ? -3.016 -4.379 6.504 1 93.69 401 GLN B O 1
ATOM 7544 N N . LEU B 1 402 ? -4.664 -3.58 5.223 1 96.5 402 LEU B N 1
ATOM 7545 C CA . LEU B 1 402 ? -4.113 -4.062 3.961 1 96.5 402 LEU B CA 1
ATOM 7546 C C . LEU B 1 402 ? -3.035 -3.117 3.439 1 96.5 402 LEU B C 1
ATOM 7548 O O . LEU B 1 402 ? -2.287 -3.465 2.523 1 96.5 402 LEU B O 1
ATOM 7552 N N . HIS B 1 403 ? -2.969 -1.927 4.039 1 95.75 403 HIS B N 1
ATOM 7553 C CA . HIS B 1 403 ? -2.158 -0.887 3.414 1 95.75 403 HIS B CA 1
ATOM 7554 C C . HIS B 1 403 ? -0.884 -0.631 4.211 1 95.75 403 HIS B C 1
ATOM 7556 O O . HIS B 1 403 ? -0.93 -0.037 5.293 1 95.75 403 HIS B O 1
ATOM 7562 N N . TYR B 1 404 ? 0.22 -1.028 3.596 1 96.38 404 TYR B N 1
ATOM 7563 C CA . TYR B 1 404 ? 1.508 -0.825 4.25 1 96.38 404 TYR B CA 1
ATOM 7564 C C . TYR B 1 404 ? 1.786 0.66 4.457 1 96.38 404 TYR B C 1
ATOM 7566 O O . TYR B 1 404 ? 2.414 1.049 5.441 1 96.38 404 TYR B O 1
ATOM 7574 N N . ASP B 1 405 ? 1.282 1.448 3.562 1 96.31 405 ASP B N 1
ATOM 7575 C CA . ASP B 1 405 ? 1.493 2.891 3.635 1 96.31 405 ASP B CA 1
ATOM 7576 C C . ASP B 1 405 ? 0.917 3.467 4.926 1 96.31 405 ASP B C 1
ATOM 7578 O O . ASP B 1 405 ? 1.455 4.43 5.477 1 96.31 405 ASP B O 1
ATOM 7582 N N . LEU B 1 406 ? -0.161 2.918 5.383 1 96.62 406 LEU B N 1
ATOM 7583 C CA . LEU B 1 406 ? -0.732 3.375 6.645 1 96.62 406 LEU B CA 1
ATOM 7584 C C . LEU B 1 406 ? 0.132 2.938 7.82 1 96.62 406 LEU B C 1
ATOM 7586 O O . LEU B 1 406 ? 0.277 3.674 8.797 1 96.62 406 LEU B O 1
ATOM 7590 N N . GLU B 1 407 ? 0.758 1.738 7.652 1 94.25 407 GLU B N 1
ATOM 7591 C CA . GLU B 1 407 ? 1.68 1.236 8.664 1 94.25 407 GLU B CA 1
ATOM 7592 C C . GLU B 1 407 ? 2.914 2.127 8.781 1 94.25 407 GLU B C 1
ATOM 7594 O O . GLU B 1 407 ? 3.477 2.285 9.867 1 94.25 407 GLU B O 1
ATOM 7599 N N . MET B 1 408 ? 3.254 2.74 7.766 1 95.44 408 MET B N 1
ATOM 7600 C CA . MET B 1 408 ? 4.508 3.48 7.684 1 95.44 408 MET B CA 1
ATOM 7601 C C . MET B 1 408 ? 4.348 4.891 8.242 1 95.44 408 MET B C 1
ATOM 7603 O O . MET B 1 408 ? 5.336 5.598 8.453 1 95.44 408 MET B O 1
ATOM 7607 N N . CYS B 1 409 ? 3.168 5.328 8.516 1 97.5 409 CYS B N 1
ATOM 7608 C CA . CYS B 1 409 ? 2.916 6.723 8.852 1 97.5 409 CYS B CA 1
ATOM 7609 C C . CYS B 1 409 ? 3.736 7.148 10.062 1 97.5 409 CYS B C 1
ATOM 7611 O O . CYS B 1 409 ? 4.312 8.234 10.078 1 97.5 409 CYS B O 1
ATOM 7613 N N . HIS B 1 410 ? 3.844 6.273 11.031 1 97.75 410 HIS B N 1
ATOM 7614 C CA . HIS B 1 410 ? 4.508 6.672 12.266 1 97.75 410 HIS B CA 1
ATOM 7615 C C . HIS B 1 410 ? 5.941 6.152 12.312 1 97.75 410 HIS B C 1
ATOM 7617 O O . HIS B 1 410 ? 6.602 6.242 13.352 1 97.75 410 HIS B O 1
ATOM 7623 N N . LEU B 1 411 ? 6.43 5.59 11.219 1 96.56 411 LEU B N 1
ATOM 7624 C CA . LEU B 1 411 ? 7.777 5.035 11.164 1 96.56 411 LEU B CA 1
ATOM 7625 C C . LEU B 1 411 ? 8.742 6.004 10.484 1 96.56 411 LEU B C 1
ATOM 7627 O O . LEU B 1 411 ? 8.312 6.891 9.742 1 96.56 411 LEU B O 1
ATOM 7631 N N . GLY B 1 412 ? 10.008 5.848 10.805 1 95.06 412 GLY B N 1
ATOM 7632 C CA . GLY B 1 412 ? 11.039 6.645 10.156 1 95.06 412 GLY B CA 1
ATOM 7633 C C . GLY B 1 412 ? 11.391 6.156 8.766 1 95.06 412 GLY B C 1
ATOM 7634 O O . GLY B 1 412 ? 10.875 5.125 8.32 1 95.06 412 GLY B O 1
ATOM 7635 N N . ALA B 1 413 ? 12.172 6.992 8.133 1 92.31 413 ALA B N 1
ATOM 7636 C CA . ALA B 1 413 ? 12.688 6.586 6.824 1 92.31 413 ALA B CA 1
ATOM 7637 C C . ALA B 1 413 ? 13.734 5.484 6.965 1 92.31 413 ALA B C 1
ATOM 7639 O O . ALA B 1 413 ? 14.578 5.527 7.863 1 92.31 413 ALA B O 1
ATOM 7640 N N . GLY B 1 414 ? 13.586 4.465 6.098 1 86.88 414 GLY B N 1
ATOM 7641 C CA . GLY B 1 414 ? 14.57 3.393 6.129 1 86.88 414 GLY B CA 1
ATOM 7642 C C . GLY B 1 414 ? 15.922 3.807 5.578 1 86.88 414 GLY B C 1
ATOM 7643 O O . GLY B 1 414 ? 16 4.414 4.508 1 86.88 414 GLY B O 1
ATOM 7644 N N . THR B 1 415 ? 16.953 3.562 6.359 1 87.69 415 THR B N 1
ATOM 7645 C CA . THR B 1 415 ? 18.297 3.977 5.977 1 87.69 415 THR B CA 1
ATOM 7646 C C . THR B 1 415 ? 19.125 2.779 5.516 1 87.69 415 THR B C 1
ATOM 7648 O O . THR B 1 415 ? 20.219 2.945 4.984 1 87.69 415 THR B O 1
ATOM 7651 N N . ASP B 1 416 ? 18.594 1.602 5.707 1 88.25 416 ASP B N 1
ATOM 7652 C CA . ASP B 1 416 ? 19.219 0.337 5.34 1 88.25 416 ASP B CA 1
ATOM 7653 C C . ASP B 1 416 ? 18.25 -0.556 4.57 1 88.25 416 ASP B C 1
ATOM 7655 O O . ASP B 1 416 ? 17.141 -0.823 5.039 1 88.25 416 ASP B O 1
ATOM 7659 N N . ALA B 1 417 ? 18.734 -1.011 3.426 1 88.88 417 ALA B N 1
ATOM 7660 C CA . ALA B 1 417 ? 17.859 -1.796 2.561 1 88.88 417 ALA B CA 1
ATOM 7661 C C . ALA B 1 417 ? 17.406 -3.076 3.254 1 88.88 417 ALA B C 1
ATOM 7663 O O . ALA B 1 417 ? 16.234 -3.436 3.197 1 88.88 417 ALA B O 1
ATOM 7664 N N . ASN B 1 418 ? 18.328 -3.74 3.885 1 89.94 418 ASN B N 1
ATOM 7665 C CA . ASN B 1 418 ? 17.984 -4.992 4.551 1 89.94 418 ASN B CA 1
ATOM 7666 C C . ASN B 1 418 ? 17.047 -4.758 5.727 1 89.94 418 ASN B C 1
ATOM 7668 O O . ASN B 1 418 ? 16.125 -5.551 5.965 1 89.94 418 ASN B O 1
ATOM 7672 N N . ALA B 1 419 ? 17.234 -3.654 6.422 1 88.81 419 ALA B N 1
ATOM 7673 C CA . ALA B 1 419 ? 16.344 -3.318 7.531 1 88.81 419 ALA B CA 1
ATOM 7674 C C . ALA B 1 419 ? 14.93 -3.016 7.027 1 88.81 419 ALA B C 1
ATOM 7676 O O . ALA B 1 419 ? 13.945 -3.439 7.637 1 88.81 419 ALA B O 1
ATOM 7677 N N . LEU B 1 420 ? 14.945 -2.324 5.969 1 90.44 420 LEU B N 1
ATOM 7678 C CA . LEU B 1 420 ? 13.664 -1.993 5.359 1 90.44 420 LEU B CA 1
ATOM 7679 C C . LEU B 1 420 ? 12.93 -3.254 4.914 1 90.44 420 LEU B C 1
ATOM 7681 O O . LEU B 1 420 ? 11.727 -3.393 5.145 1 90.44 420 LEU B O 1
ATOM 7685 N N . ARG B 1 421 ? 13.641 -4.098 4.348 1 92.25 421 ARG B N 1
ATOM 7686 C CA . ARG B 1 421 ? 13.062 -5.348 3.859 1 92.25 421 ARG B CA 1
ATOM 7687 C C . ARG B 1 421 ? 12.586 -6.219 5.016 1 92.25 421 ARG B C 1
ATOM 7689 O O . ARG B 1 421 ? 11.539 -6.867 4.922 1 92.25 421 ARG B O 1
ATOM 7696 N N . CYS B 1 422 ? 13.344 -6.23 6.051 1 92.31 422 CYS B N 1
ATOM 7697 C CA . CYS B 1 422 ? 12.961 -7 7.23 1 92.31 422 CYS B CA 1
ATOM 7698 C C . CYS B 1 422 ? 11.664 -6.473 7.824 1 92.31 422 CYS B C 1
ATOM 7700 O O . CYS B 1 422 ? 10.781 -7.254 8.188 1 92.31 422 CYS B O 1
ATOM 7702 N N . GLN B 1 423 ? 11.562 -5.199 7.949 1 92.62 423 GLN B N 1
ATOM 7703 C CA . GLN B 1 423 ? 10.352 -4.57 8.469 1 92.62 423 GLN B CA 1
ATOM 7704 C C . GLN B 1 423 ? 9.141 -4.914 7.609 1 92.62 423 GLN B C 1
ATOM 7706 O O . GLN B 1 423 ? 8.078 -5.238 8.141 1 92.62 423 GLN B O 1
ATOM 7711 N N . ARG B 1 424 ? 9.312 -4.848 6.363 1 94.62 424 ARG B N 1
ATOM 7712 C CA . ARG B 1 424 ? 8.242 -5.184 5.426 1 94.62 424 ARG B CA 1
ATOM 7713 C C . ARG B 1 424 ? 7.844 -6.648 5.555 1 94.62 424 ARG B C 1
ATOM 7715 O O . ARG B 1 424 ? 6.656 -6.977 5.535 1 94.62 424 ARG B O 1
ATOM 7722 N N . ARG B 1 425 ? 8.805 -7.508 5.637 1 95 425 ARG B N 1
ATOM 7723 C CA . ARG B 1 425 ? 8.547 -8.938 5.758 1 95 425 ARG B CA 1
ATOM 7724 C C . ARG B 1 425 ? 7.762 -9.25 7.027 1 95 425 ARG B C 1
ATOM 7726 O O . ARG B 1 425 ? 6.852 -10.078 7.012 1 95 425 ARG B O 1
ATOM 7733 N N . ASP B 1 426 ? 8.094 -8.594 8.094 1 94.94 426 ASP B N 1
ATOM 7734 C CA . ASP B 1 426 ? 7.383 -8.805 9.352 1 94.94 426 ASP B CA 1
ATOM 7735 C C . ASP B 1 426 ? 5.91 -8.406 9.219 1 94.94 426 ASP B C 1
ATOM 7737 O O . ASP B 1 426 ? 5.023 -9.141 9.656 1 94.94 426 ASP B O 1
ATOM 7741 N N . TRP B 1 427 ? 5.691 -7.285 8.656 1 96.88 427 TRP B N 1
ATOM 7742 C CA . TRP B 1 427 ? 4.332 -6.812 8.414 1 96.88 427 TRP B CA 1
ATOM 7743 C C . TRP B 1 427 ? 3.568 -7.793 7.527 1 96.88 427 TRP B C 1
ATOM 7745 O O . TRP B 1 427 ? 2.422 -8.141 7.82 1 96.88 427 TRP B O 1
ATOM 7755 N N . GLN B 1 428 ? 4.215 -8.234 6.473 1 97.75 428 GLN B N 1
ATOM 7756 C CA . GLN B 1 428 ? 3.588 -9.133 5.508 1 97.75 428 GLN B CA 1
ATOM 7757 C C . GLN B 1 428 ? 3.264 -10.484 6.145 1 97.75 428 GLN B C 1
ATOM 7759 O O . GLN B 1 428 ? 2.213 -11.07 5.871 1 97.75 428 GLN B O 1
ATOM 7764 N N . THR B 1 429 ? 4.195 -10.984 6.898 1 96.5 429 THR B N 1
ATOM 7765 C CA . THR B 1 429 ? 3.994 -12.273 7.555 1 96.5 429 THR B CA 1
ATOM 7766 C C . THR B 1 429 ? 2.783 -12.227 8.484 1 96.5 429 THR B C 1
ATOM 7768 O O . THR B 1 429 ? 1.97 -13.148 8.5 1 96.5 429 THR B O 1
ATOM 7771 N N . ARG B 1 430 ? 2.639 -11.148 9.234 1 97.31 430 ARG B N 1
ATOM 7772 C CA . ARG B 1 430 ? 1.479 -10.977 10.102 1 97.31 430 ARG B CA 1
ATOM 7773 C C . ARG B 1 430 ? 0.19 -10.914 9.289 1 97.31 430 ARG B C 1
ATOM 7775 O O . ARG B 1 430 ? -0.8 -11.562 9.633 1 97.31 430 ARG B O 1
ATOM 7782 N N . LEU B 1 431 ? 0.26 -10.164 8.258 1 98.31 431 LEU B N 1
ATOM 7783 C CA . LEU B 1 431 ? -0.911 -10.023 7.402 1 98.31 431 LEU B CA 1
ATOM 7784 C C . LEU B 1 431 ? -1.266 -11.344 6.738 1 98.31 431 LEU B C 1
ATOM 7786 O O . LEU B 1 431 ? -2.439 -11.719 6.676 1 98.31 431 LEU B O 1
ATOM 7790 N N . ASN B 1 432 ? -0.26 -12.062 6.238 1 98.44 432 ASN B N 1
ATOM 7791 C CA . ASN B 1 432 ? -0.486 -13.375 5.641 1 98.44 432 ASN B CA 1
ATOM 7792 C C . ASN B 1 432 ? -1.169 -14.32 6.621 1 98.44 432 ASN B C 1
ATOM 7794 O O . ASN B 1 432 ? -2.09 -15.047 6.246 1 98.44 432 ASN B O 1
ATOM 7798 N N . THR B 1 433 ? -0.694 -14.281 7.789 1 97.81 433 THR B N 1
ATOM 7799 C CA . THR B 1 433 ? -1.271 -15.148 8.812 1 97.81 433 THR B CA 1
ATOM 7800 C C . THR B 1 433 ? -2.744 -14.812 9.039 1 97.81 433 THR B C 1
ATOM 7802 O O . THR B 1 433 ? -3.584 -15.711 9.117 1 97.81 433 THR B O 1
ATOM 7805 N N . GLN B 1 434 ? -3.051 -13.57 9.125 1 98.44 434 GLN B N 1
ATOM 7806 C CA . GLN B 1 434 ? -4.434 -13.141 9.305 1 98.44 434 GLN B CA 1
ATOM 7807 C C . GLN B 1 434 ? -5.301 -13.57 8.125 1 98.44 434 GLN B C 1
ATOM 7809 O O . GLN B 1 434 ? -6.41 -14.07 8.312 1 98.44 434 GLN B O 1
ATOM 7814 N N . ILE B 1 435 ? -4.789 -13.367 6.977 1 98.75 435 ILE B N 1
ATOM 7815 C CA . ILE B 1 435 ? -5.547 -13.695 5.773 1 98.75 435 ILE B CA 1
ATOM 7816 C C . ILE B 1 435 ? -5.785 -15.203 5.703 1 98.75 435 ILE B C 1
ATOM 7818 O O . ILE B 1 435 ? -6.898 -15.641 5.406 1 98.75 435 ILE B O 1
ATOM 7822 N N . ARG B 1 436 ? -4.77 -15.953 5.969 1 98 436 ARG B N 1
ATOM 7823 C CA . ARG B 1 436 ? -4.922 -17.406 5.965 1 98 436 ARG B CA 1
ATOM 7824 C C . ARG B 1 436 ? -5.977 -17.844 6.973 1 98 436 ARG B C 1
ATOM 7826 O O . ARG B 1 436 ? -6.773 -18.75 6.691 1 98 436 ARG B O 1
ATOM 7833 N N . ASN B 1 437 ? -5.969 -17.219 8.102 1 97.94 437 ASN B N 1
ATOM 7834 C CA . ASN B 1 437 ? -6.969 -17.547 9.117 1 97.94 437 ASN B CA 1
ATOM 7835 C C . ASN B 1 437 ? -8.375 -17.219 8.641 1 97.94 437 ASN B C 1
ATOM 7837 O O . ASN B 1 437 ? -9.305 -18.016 8.828 1 97.94 437 ASN B O 1
ATOM 7841 N N . ILE B 1 438 ? -8.547 -16.125 8.062 1 98.62 438 ILE B N 1
ATOM 7842 C CA . ILE B 1 438 ? -9.844 -15.648 7.59 1 98.62 438 ILE B CA 1
ATOM 7843 C C . ILE B 1 438 ? -10.336 -16.547 6.457 1 98.62 438 ILE B C 1
ATOM 7845 O O . ILE B 1 438 ? -11.508 -16.938 6.43 1 98.62 438 ILE B O 1
ATOM 7849 N N . THR B 1 439 ? -9.492 -16.906 5.59 1 98.69 439 THR B N 1
ATOM 7850 C CA . THR B 1 439 ? -9.891 -17.688 4.43 1 98.69 439 THR B CA 1
ATOM 7851 C C . THR B 1 439 ? -10.125 -19.156 4.82 1 98.69 439 THR B C 1
ATOM 7853 O O . THR B 1 439 ? -11.008 -19.812 4.27 1 98.69 439 THR B O 1
ATOM 7856 N N . LEU B 1 440 ? -9.32 -19.641 5.73 1 98.25 440 LEU B N 1
ATOM 7857 C CA . LEU B 1 440 ? -9.578 -20.984 6.25 1 98.25 440 LEU B CA 1
ATOM 7858 C C . LEU B 1 440 ? -10.945 -21.047 6.93 1 98.25 440 LEU B C 1
ATOM 7860 O O . LEU B 1 440 ? -11.672 -22.031 6.777 1 98.25 440 LEU B O 1
ATOM 7864 N N . GLU B 1 441 ? -11.25 -20.031 7.664 1 98.12 441 GLU B N 1
ATOM 7865 C CA . GLU B 1 441 ? -12.562 -19.969 8.289 1 98.12 441 GLU B CA 1
ATOM 7866 C C . GLU B 1 441 ? -13.68 -19.984 7.246 1 98.12 441 GLU B C 1
ATOM 7868 O O . GLU B 1 441 ? -14.734 -20.578 7.461 1 98.12 441 GLU B O 1
ATOM 7873 N N . LEU B 1 442 ? -13.469 -19.297 6.203 1 98.69 442 LEU B N 1
ATOM 7874 C CA . LEU B 1 442 ? -14.43 -19.328 5.109 1 98.69 442 LEU B CA 1
ATOM 7875 C C . LEU B 1 442 ? -14.648 -20.75 4.609 1 98.69 442 LEU B C 1
ATOM 7877 O O . LEU B 1 442 ? -15.789 -21.188 4.453 1 98.69 442 LEU B O 1
ATOM 7881 N N . VAL B 1 443 ? -13.602 -21.469 4.375 1 98.56 443 VAL B N 1
ATOM 7882 C CA . VAL B 1 443 ? -13.672 -22.828 3.885 1 98.56 443 VAL B CA 1
ATOM 7883 C C . VAL B 1 443 ? -14.398 -23.703 4.906 1 98.56 443 VAL B C 1
ATOM 7885 O O . VAL B 1 443 ? -15.266 -24.516 4.543 1 98.56 443 VAL B O 1
ATOM 7888 N N . VAL B 1 444 ? -14.078 -23.516 6.148 1 97.94 444 VAL B N 1
ATOM 7889 C CA . VAL B 1 444 ? -14.711 -24.312 7.207 1 97.94 444 VAL B CA 1
ATOM 7890 C C . VAL B 1 444 ? -16.203 -23.984 7.273 1 97.94 444 VAL B C 1
ATOM 7892 O O . VAL B 1 444 ? -17.031 -24.891 7.398 1 97.94 444 VAL B O 1
ATOM 7895 N N . ASN B 1 445 ? -16.516 -22.719 7.16 1 97.62 445 ASN B N 1
ATOM 7896 C CA . ASN B 1 445 ? -17.922 -22.328 7.199 1 97.62 445 ASN B CA 1
ATOM 7897 C C . ASN B 1 445 ? -18.703 -22.891 6.02 1 97.62 445 ASN B C 1
ATOM 7899 O O . ASN B 1 445 ? -19.875 -23.219 6.152 1 97.62 445 ASN B O 1
ATOM 7903 N N . ILE B 1 446 ? -18.094 -23.031 4.93 1 97.88 446 ILE B N 1
ATOM 7904 C CA . ILE B 1 446 ? -18.75 -23.578 3.738 1 97.88 446 ILE B CA 1
ATOM 7905 C C . ILE B 1 446 ? -18.984 -25.078 3.916 1 97.88 446 ILE B C 1
ATOM 7907 O O . ILE B 1 446 ? -20.047 -25.578 3.572 1 97.88 446 ILE B O 1
ATOM 7911 N N . PHE B 1 447 ? -18.094 -25.75 4.48 1 96.75 447 PHE B N 1
ATOM 7912 C CA . PHE B 1 447 ? -18.156 -27.219 4.449 1 96.75 447 PHE B CA 1
ATOM 7913 C C . PHE B 1 447 ? -18.406 -27.781 5.844 1 96.75 447 PHE B C 1
ATOM 7915 O O . PHE B 1 447 ? -18.297 -28.984 6.062 1 96.75 447 PHE B O 1
ATOM 7922 N N . SER B 1 448 ? -18.75 -26.703 6.605 1 88.31 448 SER B N 1
ATOM 7923 C CA . SER B 1 448 ? -19.078 -27.156 7.949 1 88.31 448 SER B CA 1
ATOM 7924 C C . SER B 1 448 ? -20.266 -28.125 7.93 1 88.31 448 SER B C 1
ATOM 7926 O O . SER B 1 448 ? -21.172 -27.984 7.102 1 88.31 448 SER B O 1
ATOM 7928 N N . GLY B 1 449 ? -20.266 -29.281 8.539 1 89 449 GLY B N 1
ATOM 7929 C CA . GLY B 1 449 ? -21.391 -30.203 8.633 1 89 449 GLY B CA 1
ATOM 7930 C C . GLY B 1 449 ? -21.188 -31.453 7.801 1 89 449 GLY B C 1
ATOM 7931 O O . GLY B 1 449 ? -21.891 -32.469 8 1 89 449 GLY B O 1
ATOM 7932 N N . VAL B 1 450 ? -20.391 -31.328 6.777 1 94.62 450 VAL B N 1
ATOM 7933 C CA . VAL B 1 450 ? -20.156 -32.469 5.91 1 94.62 450 VAL B CA 1
ATOM 7934 C C . VAL B 1 450 ? -19.875 -33.719 6.762 1 94.62 450 VAL B C 1
ATOM 7936 O O . VAL B 1 450 ? -20.359 -34.812 6.457 1 94.62 450 VAL B O 1
ATOM 7939 N N . GLN B 1 451 ? -19.188 -33.5 7.812 1 91.62 451 GLN B N 1
ATOM 7940 C CA . GLN B 1 451 ? -18.781 -34.594 8.688 1 91.62 451 GLN B CA 1
ATOM 7941 C C . GLN B 1 451 ? -20 -35.344 9.266 1 91.62 451 GLN B C 1
ATOM 7943 O O . GLN B 1 451 ? -19.953 -36.531 9.516 1 91.62 451 GLN B O 1
ATOM 7948 N N . ASP B 1 452 ? -21.047 -34.656 9.438 1 92.75 452 ASP B N 1
ATOM 7949 C CA . ASP B 1 452 ? -22.25 -35.219 10.039 1 92.75 452 ASP B CA 1
ATOM 7950 C C . ASP B 1 452 ? -22.953 -36.156 9.086 1 92.75 452 ASP B C 1
ATOM 7952 O O . ASP B 1 452 ? -23.828 -36.938 9.508 1 92.75 452 ASP B O 1
ATOM 7956 N N . PHE B 1 453 ? -22.562 -36.156 7.891 1 95.88 453 PHE B N 1
ATOM 7957 C CA . PHE B 1 453 ? -23.266 -36.969 6.898 1 95.88 453 PHE B CA 1
ATOM 7958 C C . PHE B 1 453 ? -22.344 -38.031 6.309 1 95.88 453 PHE B C 1
ATOM 7960 O O . PHE B 1 453 ? -22.609 -38.562 5.234 1 95.88 453 PHE B O 1
ATOM 7967 N N . LEU B 1 454 ? -21.25 -38.188 6.945 1 94.81 454 LEU B N 1
ATOM 7968 C CA . LEU B 1 454 ? -20.297 -39.219 6.531 1 94.81 454 LEU B CA 1
ATOM 7969 C C . LEU B 1 454 ? -20.547 -40.531 7.273 1 94.81 454 LEU B C 1
ATOM 7971 O O . LEU B 1 454 ? -20.859 -40.531 8.469 1 94.81 454 LEU B O 1
ATOM 7975 N N . ASN B 1 455 ? -20.594 -41.594 6.531 1 94.31 455 ASN B N 1
ATOM 7976 C CA . ASN B 1 455 ? -20.562 -42.938 7.098 1 94.31 455 ASN B CA 1
ATOM 7977 C C . ASN B 1 455 ? -19.188 -43.594 6.926 1 94.31 455 ASN B C 1
ATOM 7979 O O . ASN B 1 455 ? -18.844 -44.062 5.84 1 94.31 455 ASN B O 1
ATOM 7983 N N . HIS B 1 456 ? -18.5 -43.75 7.938 1 91.69 456 HIS B N 1
ATOM 7984 C CA . HIS B 1 456 ? -17.125 -44.219 7.875 1 91.69 456 HIS B CA 1
ATOM 7985 C C . HIS B 1 456 ? -17.062 -45.719 7.641 1 91.69 456 HIS B C 1
ATOM 7987 O O . HIS B 1 456 ? -16.109 -46.219 7.023 1 91.69 456 HIS B O 1
ATOM 7993 N N . GLU B 1 457 ? -18 -46.375 8.086 1 92.19 457 GLU B N 1
ATOM 7994 C CA . GLU B 1 457 ? -18.031 -47.812 7.922 1 92.19 457 GLU B CA 1
ATOM 7995 C C . GLU B 1 457 ? -18.188 -48.188 6.453 1 92.19 457 GLU B C 1
ATOM 7997 O O . GLU B 1 457 ? -17.5 -49.094 5.961 1 92.19 457 GLU B O 1
ATOM 8002 N N . HIS B 1 458 ? -19.047 -47.5 5.809 1 93.19 458 HIS B N 1
ATOM 8003 C CA . HIS B 1 458 ? -19.328 -47.812 4.414 1 93.19 458 HIS B CA 1
ATOM 8004 C C . HIS B 1 458 ? -18.609 -46.844 3.479 1 93.19 458 HIS B C 1
ATOM 8006 O O . HIS B 1 458 ? -18.703 -46.969 2.254 1 93.19 458 HIS B O 1
ATOM 8012 N N . ARG B 1 459 ? -17.922 -45.875 4.078 1 93.06 459 ARG B N 1
ATOM 8013 C CA . ARG B 1 459 ? -17.156 -44.844 3.355 1 93.06 459 ARG B CA 1
ATOM 8014 C C . ARG B 1 459 ? -18.031 -44.125 2.336 1 93.06 459 ARG B C 1
ATOM 8016 O O . ARG B 1 459 ? -17.672 -44.031 1.158 1 93.06 459 ARG B O 1
ATOM 8023 N N . VAL B 1 460 ? -19.219 -43.781 2.764 1 94.12 460 VAL B N 1
ATOM 8024 C CA . VAL B 1 460 ? -20.188 -43.125 1.886 1 94.12 460 VAL B CA 1
ATOM 8025 C C . VAL B 1 460 ? -20.578 -41.781 2.477 1 94.12 460 VAL B C 1
ATOM 8027 O O . VAL B 1 460 ? -20.594 -41.594 3.697 1 94.12 460 VAL B O 1
ATOM 8030 N N . PHE B 1 461 ? -20.766 -40.844 1.604 1 96.06 461 PHE B N 1
ATOM 8031 C CA . PHE B 1 461 ? -21.297 -39.531 1.931 1 96.06 461 PHE B CA 1
ATOM 8032 C C . PHE B 1 461 ? -22.734 -39.375 1.438 1 96.06 461 PHE B C 1
ATOM 8034 O O . PHE B 1 461 ? -23.016 -39.594 0.256 1 96.06 461 PHE B O 1
ATOM 8041 N N . ASN B 1 462 ? -23.641 -39.062 2.34 1 95.94 462 ASN B N 1
ATOM 8042 C CA . ASN B 1 462 ? -25.047 -38.875 1.967 1 95.94 462 ASN B CA 1
ATOM 8043 C C . ASN B 1 462 ? -25.297 -37.469 1.438 1 95.94 462 ASN B C 1
ATOM 8045 O O . ASN B 1 462 ? -25.812 -36.594 2.162 1 95.94 462 ASN B O 1
ATOM 8049 N N . SER B 1 463 ? -25.078 -37.312 0.185 1 95.69 463 SER B N 1
ATOM 8050 C CA . SER B 1 463 ? -25.172 -36 -0.457 1 95.69 463 SER B CA 1
ATOM 8051 C C . SER B 1 463 ? -26.609 -35.469 -0.425 1 95.69 463 SER B C 1
ATOM 8053 O O . SER B 1 463 ? -26.828 -34.281 -0.233 1 95.69 463 SER B O 1
ATOM 8055 N N . GLU B 1 464 ? -27.594 -36.281 -0.568 1 95.5 464 GLU B N 1
ATOM 8056 C CA . GLU B 1 464 ? -29 -35.844 -0.605 1 95.5 464 GLU B CA 1
ATOM 8057 C C . GLU B 1 464 ? -29.438 -35.281 0.742 1 95.5 464 GLU B C 1
ATOM 8059 O O . GLU B 1 464 ? -30.062 -34.25 0.8 1 95.5 464 GLU B O 1
ATOM 8064 N N . GLU B 1 465 ? -29.141 -36.031 1.727 1 95.62 465 GLU B N 1
ATOM 8065 C CA . GLU B 1 465 ? -29.516 -35.562 3.061 1 95.62 465 GLU B CA 1
ATOM 8066 C C . GLU B 1 465 ? -28.781 -34.281 3.426 1 95.62 465 GLU B C 1
ATOM 8068 O O . GLU B 1 465 ? -29.359 -33.375 4.059 1 95.62 465 GLU B O 1
ATOM 8073 N N . PHE B 1 466 ? -27.547 -34.219 3.064 1 96.75 466 PHE B N 1
ATOM 8074 C CA . PHE B 1 466 ? -26.766 -33 3.291 1 96.75 466 PHE B CA 1
ATOM 8075 C C . PHE B 1 466 ? -27.406 -31.812 2.607 1 96.75 466 PHE B C 1
ATOM 8077 O O . PHE B 1 466 ? -27.625 -30.766 3.232 1 96.75 466 PHE B O 1
ATOM 8084 N N . LEU B 1 467 ? -27.781 -31.953 1.375 1 96.56 467 LEU B N 1
ATOM 8085 C CA . LEU B 1 467 ? -28.359 -30.875 0.577 1 96.56 467 LEU B CA 1
ATOM 8086 C C . LEU B 1 467 ? -29.672 -30.406 1.166 1 96.56 467 LEU B C 1
ATOM 8088 O O . LEU B 1 467 ? -29.984 -29.203 1.151 1 96.56 467 LEU B O 1
ATOM 8092 N N . ARG B 1 468 ? -30.375 -31.266 1.711 1 95.31 468 ARG B N 1
ATOM 8093 C CA . ARG B 1 468 ? -31.703 -30.953 2.268 1 95.31 468 ARG B CA 1
ATOM 8094 C C . ARG B 1 468 ? -31.578 -30.078 3.514 1 95.31 468 ARG B C 1
ATOM 8096 O O . ARG B 1 468 ? -32.469 -29.297 3.816 1 95.31 468 ARG B O 1
ATOM 8103 N N . THR B 1 469 ? -30.5 -30.234 4.207 1 94.94 469 THR B N 1
ATOM 8104 C CA . THR B 1 469 ? -30.312 -29.484 5.453 1 94.94 469 THR B CA 1
ATOM 8105 C C . THR B 1 469 ? -29.812 -28.078 5.172 1 94.94 469 THR B C 1
ATOM 8107 O O . THR B 1 469 ? -29.828 -27.219 6.055 1 94.94 469 THR B O 1
ATOM 8110 N N . ARG B 1 470 ? -29.375 -27.797 3.967 1 94.69 470 ARG B N 1
ATOM 8111 C CA . ARG B 1 470 ? -28.859 -26.484 3.625 1 94.69 470 ARG B CA 1
ATOM 8112 C C . ARG B 1 470 ? -29.984 -25.484 3.367 1 94.69 470 ARG B C 1
ATOM 8114 O O . ARG B 1 470 ? -31.094 -25.875 2.998 1 94.69 470 ARG B O 1
ATOM 8121 N N . GLU B 1 471 ? -29.672 -24.188 3.594 1 95.69 471 GLU B N 1
ATOM 8122 C CA . GLU B 1 471 ? -30.641 -23.156 3.23 1 95.69 471 GLU B CA 1
ATOM 8123 C C . GLU B 1 471 ? -31.031 -23.25 1.758 1 95.69 471 GLU B C 1
ATOM 8125 O O . GLU B 1 471 ? -30.172 -23.5 0.902 1 95.69 471 GLU B O 1
ATOM 8130 N N . PRO B 1 472 ? -32.281 -23.109 1.404 1 96.06 472 PRO B N 1
ATOM 8131 C CA . PRO B 1 472 ? -32.75 -23.25 0.023 1 96.06 472 PRO B CA 1
ATOM 8132 C C . PRO B 1 472 ? -31.984 -22.344 -0.949 1 96.06 472 PRO B C 1
ATOM 8134 O O . PRO B 1 472 ? -31.688 -22.766 -2.07 1 96.06 472 PRO B O 1
ATOM 8137 N N . SER B 1 473 ? -31.656 -21.188 -0.474 1 95.5 473 SER B N 1
ATOM 8138 C CA . SER B 1 473 ? -30.969 -20.234 -1.341 1 95.5 473 SER B CA 1
ATOM 8139 C C . SER B 1 473 ? -29.547 -20.688 -1.643 1 95.5 473 SER B C 1
ATOM 8141 O O . SER B 1 473 ? -28.938 -20.25 -2.625 1 95.5 473 SER B O 1
ATOM 8143 N N . ASP B 1 474 ? -29.031 -21.641 -0.82 1 96.69 474 ASP B N 1
ATOM 8144 C CA . ASP B 1 474 ? -27.641 -22.047 -0.958 1 96.69 474 ASP B CA 1
ATOM 8145 C C . ASP B 1 474 ? -27.547 -23.406 -1.651 1 96.69 474 ASP B C 1
ATOM 8147 O O . ASP B 1 474 ? -26.453 -23.844 -2.01 1 96.69 474 ASP B O 1
ATOM 8151 N N . GLN B 1 475 ? -28.578 -24.062 -1.891 1 96.81 475 GLN B N 1
ATOM 8152 C CA . GLN B 1 475 ? -28.578 -25.438 -2.375 1 96.81 475 GLN B CA 1
ATOM 8153 C C . GLN B 1 475 ? -27.984 -25.531 -3.777 1 96.81 475 GLN B C 1
ATOM 8155 O O . GLN B 1 475 ? -27.312 -26.516 -4.109 1 96.81 475 GLN B O 1
ATOM 8160 N N . SER B 1 476 ? -28.297 -24.531 -4.559 1 96.56 476 SER B N 1
ATOM 8161 C CA . SER B 1 476 ? -27.75 -24.547 -5.91 1 96.56 476 SER B CA 1
ATOM 8162 C C . SER B 1 476 ? -26.219 -24.547 -5.895 1 96.56 476 SER B C 1
ATOM 8164 O O . SER B 1 476 ? -25.594 -25.219 -6.711 1 96.56 476 SER B O 1
ATOM 8166 N N . PHE B 1 477 ? -25.688 -23.844 -5 1 97.88 477 PHE B N 1
ATOM 8167 C CA . PHE B 1 477 ? -24.234 -23.797 -4.844 1 97.88 477 PHE B CA 1
ATOM 8168 C C . PHE B 1 477 ? -23.688 -25.172 -4.461 1 97.88 477 PHE B C 1
ATOM 8170 O O . PHE B 1 477 ? -22.734 -25.656 -5.082 1 97.88 477 PHE B O 1
ATOM 8177 N N . TYR B 1 478 ? -24.203 -25.797 -3.5 1 97.62 478 TYR B N 1
ATOM 8178 C CA . TYR B 1 478 ? -23.719 -27.078 -3.008 1 97.62 478 TYR B CA 1
ATOM 8179 C C . TYR B 1 478 ? -23.922 -28.172 -4.051 1 97.62 478 TYR B C 1
ATOM 8181 O O . TYR B 1 478 ? -23.078 -29.062 -4.199 1 97.62 478 TYR B O 1
ATOM 8189 N N . LYS B 1 479 ? -25 -28.062 -4.73 1 97.06 479 LYS B N 1
ATOM 8190 C CA . LYS B 1 479 ? -25.234 -29.047 -5.789 1 97.06 479 LYS B CA 1
ATOM 8191 C C . LYS B 1 479 ? -24.094 -29.047 -6.801 1 97.06 479 LYS B C 1
ATOM 8193 O O . LYS B 1 479 ? -23.641 -30.094 -7.238 1 97.06 479 LYS B O 1
ATOM 8198 N N . LYS B 1 480 ? -23.641 -27.906 -7.121 1 96.94 480 LYS B N 1
ATOM 8199 C CA . LYS B 1 480 ? -22.547 -27.781 -8.078 1 96.94 480 LYS B CA 1
ATOM 8200 C C . LYS B 1 480 ? -21.219 -28.203 -7.465 1 96.94 480 LYS B C 1
ATOM 8202 O O . LYS B 1 480 ? -20.453 -28.953 -8.086 1 96.94 480 LYS B O 1
ATOM 8207 N N . VAL B 1 481 ? -20.953 -27.844 -6.301 1 97.75 481 VAL B N 1
ATOM 8208 C CA . VAL B 1 481 ? -19.672 -28.047 -5.645 1 97.75 481 VAL B CA 1
ATOM 8209 C C . VAL B 1 481 ? -19.484 -29.531 -5.312 1 97.75 481 VAL B C 1
ATOM 8211 O O . VAL B 1 481 ? -18.375 -30.062 -5.426 1 97.75 481 VAL B O 1
ATOM 8214 N N . LEU B 1 482 ? -20.547 -30.203 -4.973 1 96.94 482 LEU B N 1
ATOM 8215 C CA . LEU B 1 482 ? -20.469 -31.609 -4.562 1 96.94 482 LEU B CA 1
ATOM 8216 C C . LEU B 1 482 ? -20.047 -32.5 -5.727 1 96.94 482 LEU B C 1
ATOM 8218 O O . LEU B 1 482 ? -19.547 -33.594 -5.52 1 96.94 482 LEU B O 1
ATOM 8222 N N . ASP B 1 483 ? -20.172 -31.953 -6.918 1 95.88 483 ASP B N 1
ATOM 8223 C CA . ASP B 1 483 ? -19.844 -32.719 -8.102 1 95.88 483 ASP B CA 1
ATOM 8224 C C . ASP B 1 483 ? -18.422 -32.438 -8.586 1 95.88 483 ASP B C 1
ATOM 8226 O O . ASP B 1 483 ? -17.969 -33 -9.578 1 95.88 483 ASP B O 1
ATOM 8230 N N . THR B 1 484 ? -17.719 -31.672 -7.898 1 97.5 484 THR B N 1
ATOM 8231 C CA . THR B 1 484 ? -16.406 -31.219 -8.352 1 97.5 484 THR B CA 1
ATOM 8232 C C . THR B 1 484 ? -15.312 -32.156 -7.828 1 97.5 484 THR B C 1
ATOM 8234 O O . THR B 1 484 ? -15.531 -32.906 -6.887 1 97.5 484 THR B O 1
ATOM 8237 N N . HIS B 1 485 ? -14.141 -32.062 -8.477 1 96.94 485 HIS B N 1
ATOM 8238 C CA . HIS B 1 485 ? -12.969 -32.812 -8.016 1 96.94 485 HIS B CA 1
ATOM 8239 C C . HIS B 1 485 ? -12.469 -32.25 -6.684 1 96.94 485 HIS B C 1
ATOM 8241 O O . HIS B 1 485 ? -11.969 -33 -5.852 1 96.94 485 HIS B O 1
ATOM 8247 N N . ILE B 1 486 ? -12.57 -31 -6.457 1 97.5 486 ILE B N 1
ATOM 8248 C CA . ILE B 1 486 ? -12.164 -30.359 -5.219 1 97.5 486 ILE B CA 1
ATOM 8249 C C . ILE B 1 486 ? -12.898 -30.984 -4.039 1 97.5 486 ILE B C 1
ATOM 8251 O O . ILE B 1 486 ? -12.281 -31.375 -3.045 1 97.5 486 ILE B O 1
ATOM 8255 N N . PHE B 1 487 ? -14.18 -31.141 -4.141 1 97.56 487 PHE B N 1
ATOM 8256 C CA . PHE B 1 487 ? -14.977 -31.703 -3.051 1 97.56 487 PHE B CA 1
ATOM 8257 C C . PHE B 1 487 ? -14.656 -33.188 -2.857 1 97.56 487 PHE B C 1
ATOM 8259 O O . PHE B 1 487 ? -14.57 -33.656 -1.726 1 97.56 487 PHE B O 1
ATOM 8266 N N . HIS B 1 488 ? -14.523 -33.875 -3.947 1 97.06 488 HIS B N 1
ATOM 8267 C CA . HIS B 1 488 ? -14.234 -35.281 -3.846 1 97.06 488 HIS B CA 1
ATOM 8268 C C . HIS B 1 488 ? -12.898 -35.531 -3.152 1 97.06 488 HIS B C 1
ATOM 8270 O O . HIS B 1 488 ? -12.773 -36.469 -2.357 1 97.06 488 HIS B O 1
ATOM 8276 N N . SER B 1 489 ? -11.961 -34.719 -3.514 1 96.06 489 SER B N 1
ATOM 8277 C CA . SER B 1 489 ? -10.68 -34.812 -2.826 1 96.06 489 SER B CA 1
ATOM 8278 C C . SER B 1 489 ? -10.82 -34.5 -1.342 1 96.06 489 SER B C 1
ATOM 8280 O O . SER B 1 489 ? -10.234 -35.156 -0.495 1 96.06 489 SER B O 1
ATOM 8282 N N . PHE B 1 490 ? -11.539 -33.531 -1.089 1 97.06 490 PHE B N 1
ATOM 8283 C CA . PHE B 1 490 ? -11.844 -33.125 0.283 1 97.06 490 PHE B CA 1
ATOM 8284 C C . PHE B 1 490 ? -12.531 -34.25 1.031 1 97.06 490 PHE B C 1
ATOM 8286 O O . PHE B 1 490 ? -12.156 -34.594 2.158 1 97.06 490 PHE B O 1
ATOM 8293 N N . LEU B 1 491 ? -13.516 -34.844 0.414 1 96.44 491 LEU B N 1
ATOM 8294 C CA . LEU B 1 491 ? -14.289 -35.938 0.998 1 96.44 491 LEU B CA 1
ATOM 8295 C C . LEU B 1 491 ? -13.398 -37.125 1.327 1 96.44 491 LEU B C 1
ATOM 8297 O O . LEU B 1 491 ? -13.562 -37.75 2.373 1 96.44 491 LEU B O 1
ATOM 8301 N N . ARG B 1 492 ? -12.531 -37.375 0.454 1 95.81 492 ARG B N 1
ATOM 8302 C CA . ARG B 1 492 ? -11.594 -38.469 0.676 1 95.81 492 ARG B CA 1
ATOM 8303 C C . ARG B 1 492 ? -10.766 -38.25 1.937 1 95.81 492 ARG B C 1
ATOM 8305 O O . ARG B 1 492 ? -10.57 -39.156 2.738 1 95.81 492 ARG B O 1
ATOM 8312 N N . ASP B 1 493 ? -10.305 -37.062 2.113 1 94.88 493 ASP B N 1
ATOM 8313 C CA . ASP B 1 493 ? -9.516 -36.719 3.295 1 94.88 493 ASP B CA 1
ATOM 8314 C C . ASP B 1 493 ? -10.344 -36.875 4.566 1 94.88 493 ASP B C 1
ATOM 8316 O O . ASP B 1 493 ? -9.836 -37.312 5.598 1 94.88 493 ASP B O 1
ATOM 8320 N N . ARG B 1 494 ? -11.633 -36.5 4.477 1 94.94 494 ARG B N 1
ATOM 8321 C CA . ARG B 1 494 ? -12.508 -36.625 5.633 1 94.94 494 ARG B CA 1
ATOM 8322 C C . ARG B 1 494 ? -12.789 -38.094 5.945 1 94.94 494 ARG B C 1
ATOM 8324 O O . ARG B 1 494 ? -12.812 -38.5 7.113 1 94.94 494 ARG B O 1
ATOM 8331 N N . LEU B 1 495 ? -13.039 -38.844 4.941 1 95.56 495 LEU B N 1
ATOM 8332 C CA . LEU B 1 495 ? -13.305 -40.25 5.117 1 95.56 495 LEU B CA 1
ATOM 8333 C C . LEU B 1 495 ? -12.094 -40.969 5.707 1 95.56 495 LEU B C 1
ATOM 8335 O O . LEU B 1 495 ? -12.234 -41.938 6.453 1 95.56 495 LEU B O 1
ATOM 8339 N N . ASN B 1 496 ? -10.922 -40.438 5.418 1 94.75 496 ASN B N 1
ATOM 8340 C CA . ASN B 1 496 ? -9.672 -41 5.949 1 94.75 496 ASN B CA 1
ATOM 8341 C C . ASN B 1 496 ? -9.336 -40.406 7.316 1 94.75 496 ASN B C 1
ATOM 8343 O O . ASN B 1 496 ? -8.297 -40.719 7.891 1 94.75 496 ASN B O 1
ATOM 8347 N N . ARG B 1 497 ? -10.07 -39.531 7.824 1 92.62 497 ARG B N 1
ATOM 8348 C CA . ARG B 1 497 ? -9.898 -38.875 9.117 1 92.62 497 ARG B CA 1
ATOM 8349 C C . ARG B 1 497 ? -8.562 -38.156 9.188 1 92.62 497 ARG B C 1
ATOM 8351 O O . ARG B 1 497 ? -7.844 -38.25 10.18 1 92.62 497 ARG B O 1
ATOM 8358 N N . LYS B 1 498 ? -8.289 -37.562 8.102 1 92.19 498 LYS B N 1
ATOM 8359 C CA . LYS B 1 498 ? -7.055 -36.781 8.031 1 92.19 498 LYS B CA 1
ATOM 8360 C C . LYS B 1 498 ? -7.105 -35.594 8.977 1 92.19 498 LYS B C 1
ATOM 8362 O O . LYS B 1 498 ? -8.094 -34.844 9.008 1 92.19 498 LYS B O 1
ATOM 8367 N N . ARG B 1 499 ? -6.035 -35.438 9.758 1 91.81 499 ARG B N 1
ATOM 8368 C CA . ARG B 1 499 ? -5.934 -34.281 10.641 1 91.81 499 ARG B CA 1
ATOM 8369 C C . ARG B 1 499 ? -5.164 -33.156 9.969 1 91.81 499 ARG B C 1
ATOM 8371 O O . ARG B 1 499 ? -3.938 -33.219 9.836 1 91.81 499 ARG B O 1
ATOM 8378 N N . ASP B 1 500 ? -5.852 -32.156 9.555 1 93.25 500 ASP B N 1
ATOM 8379 C CA . ASP B 1 500 ? -5.238 -31.016 8.883 1 93.25 500 ASP B CA 1
ATOM 8380 C C . ASP B 1 500 ? -5.789 -29.688 9.422 1 93.25 500 ASP B C 1
ATOM 8382 O O . ASP B 1 500 ? -6.422 -29.672 10.484 1 93.25 500 ASP B O 1
ATOM 8386 N N . SER B 1 501 ? -5.438 -28.594 8.758 1 93.88 501 SER B N 1
ATOM 8387 C CA . SER B 1 501 ? -5.828 -27.281 9.234 1 93.88 501 SER B CA 1
ATOM 8388 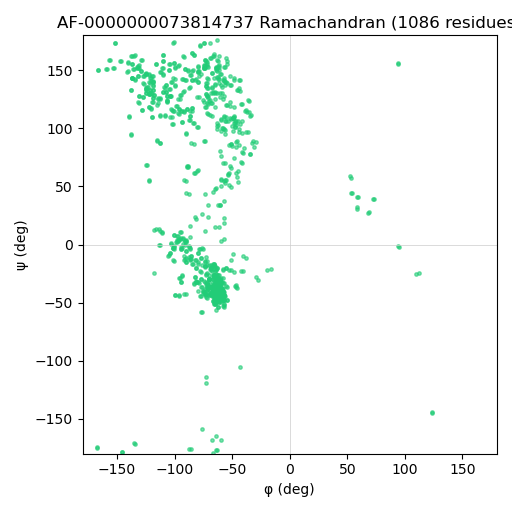C C . SER B 1 501 ? -7.348 -27.141 9.289 1 93.88 501 SER B C 1
ATOM 8390 O O . SER B 1 501 ? -7.883 -26.453 10.164 1 93.88 501 SER B O 1
ATOM 8392 N N . PHE B 1 502 ? -8.07 -27.797 8.344 1 95.62 502 PHE B N 1
ATOM 8393 C CA . PHE B 1 502 ? -9.531 -27.766 8.328 1 95.62 502 PHE B CA 1
ATOM 8394 C C . PHE B 1 502 ? -10.094 -28.406 9.602 1 95.62 502 PHE B C 1
ATOM 8396 O O . PHE B 1 502 ? -10.906 -27.797 10.297 1 95.62 502 PHE B O 1
ATOM 8403 N N . SER B 1 503 ? -9.68 -29.609 9.883 1 94.25 503 SER B N 1
ATOM 8404 C CA . SER B 1 503 ? -10.203 -30.344 11.031 1 94.25 503 SER B CA 1
ATOM 8405 C C . SER B 1 503 ? -9.875 -29.625 12.336 1 94.25 503 SER B C 1
ATOM 8407 O O . SER B 1 503 ? -10.695 -29.609 13.258 1 94.25 503 SER B O 1
ATOM 8409 N N . ARG B 1 504 ? -8.734 -29.078 12.422 1 93.38 504 ARG B N 1
ATOM 8410 C CA . ARG B 1 504 ? -8.328 -28.375 13.633 1 93.38 504 ARG B CA 1
ATOM 8411 C C . ARG B 1 504 ? -9.195 -27.141 13.852 1 93.38 504 ARG B C 1
ATOM 8413 O O . ARG B 1 504 ? -9.633 -26.875 14.969 1 93.38 504 ARG B O 1
ATOM 8420 N N . MET B 1 505 ? -9.344 -26.391 12.766 1 93.75 505 MET B N 1
ATOM 8421 C CA . MET B 1 505 ? -10.156 -25.188 12.883 1 93.75 505 MET B CA 1
ATOM 8422 C C . MET B 1 505 ? -11.609 -25.531 13.195 1 93.75 505 MET B C 1
ATOM 8424 O O . MET B 1 505 ? -12.258 -24.859 13.992 1 93.75 505 MET B O 1
ATOM 8428 N N . GLU B 1 506 ? -12.109 -26.531 12.539 1 92.56 506 GLU B N 1
ATOM 8429 C CA . GLU B 1 506 ? -13.477 -26.969 12.789 1 92.56 506 GLU B CA 1
ATOM 8430 C C . GLU B 1 506 ? -13.672 -27.344 14.258 1 92.56 506 GLU B C 1
ATOM 8432 O O . GLU B 1 506 ? -14.695 -26.984 14.859 1 92.56 506 GLU B O 1
ATOM 8437 N N . GLN B 1 507 ? -12.758 -28.016 14.789 1 91.44 507 GLN B N 1
ATOM 8438 C CA . GLN B 1 507 ? -12.805 -28.406 16.188 1 91.44 507 GLN B CA 1
ATOM 8439 C C . GLN B 1 507 ? -12.766 -27.172 17.094 1 91.44 507 GLN B C 1
ATOM 8441 O O . GLN B 1 507 ? -13.516 -27.094 18.078 1 91.44 507 GLN B O 1
ATOM 8446 N N . ASN B 1 508 ? -11.914 -26.266 16.797 1 91.56 508 ASN B N 1
ATOM 8447 C CA . ASN B 1 508 ? -11.781 -25.031 17.578 1 91.56 508 ASN B CA 1
ATOM 8448 C C . ASN B 1 508 ? -13.062 -24.219 17.562 1 91.56 508 ASN B C 1
ATOM 8450 O O . ASN B 1 508 ? -13.477 -23.672 18.594 1 91.56 508 ASN B O 1
ATOM 8454 N N . MET B 1 509 ? -13.594 -24.109 16.406 1 90.88 509 MET B N 1
ATOM 8455 C CA . MET B 1 509 ? -14.828 -23.344 16.25 1 90.88 509 MET B CA 1
ATOM 8456 C C . MET B 1 509 ? -15.977 -24.016 17 1 90.88 509 MET B C 1
ATOM 8458 O O . MET B 1 509 ? -16.844 -23.328 17.562 1 90.88 509 MET B O 1
ATOM 8462 N N . SER B 1 510 ? -16.047 -25.328 17.031 1 87.81 510 SER B N 1
ATOM 8463 C CA . SER B 1 510 ? -17.062 -26.078 17.75 1 87.81 510 SER B CA 1
ATOM 8464 C C . SER B 1 510 ? -16.922 -25.906 19.25 1 87.81 510 SER B C 1
ATOM 8466 O O . SER B 1 510 ? -17.906 -25.766 19.969 1 87.81 510 SER B O 1
ATOM 8468 N N . ASN B 1 511 ? -15.75 -25.922 19.672 1 86.81 511 ASN B N 1
ATOM 8469 C CA . ASN B 1 511 ? -15.477 -25.719 21.094 1 86.81 511 ASN B CA 1
ATOM 8470 C C . ASN B 1 511 ? -15.891 -24.328 21.547 1 86.81 511 ASN B C 1
ATOM 8472 O O . ASN B 1 511 ? -16.438 -24.156 22.641 1 86.81 511 ASN B O 1
ATOM 8476 N N . HIS B 1 512 ? -15.625 -23.391 20.734 1 83.5 512 HIS B N 1
ATOM 8477 C CA . HIS B 1 512 ? -15.992 -22.016 21.047 1 83.5 512 HIS B CA 1
ATOM 8478 C C . HIS B 1 512 ? -17.516 -21.844 21.094 1 83.5 512 HIS B C 1
ATOM 8480 O O . HIS B 1 512 ? -18.031 -21.141 21.953 1 83.5 512 HIS B O 1
ATOM 8486 N N . ALA B 1 513 ? -18.125 -22.453 20.141 1 78.5 513 ALA B N 1
ATOM 8487 C CA . ALA B 1 513 ? -19.578 -22.391 20.094 1 78.5 513 ALA B CA 1
ATOM 8488 C C . ALA B 1 513 ? -20.188 -23.047 21.328 1 78.5 513 ALA B C 1
ATOM 8490 O O . ALA B 1 513 ? -21.156 -22.547 21.891 1 78.5 513 ALA B O 1
ATOM 8491 N N . HIS B 1 514 ? -19.656 -24.125 21.75 1 74.69 514 HIS B N 1
ATOM 8492 C CA . HIS B 1 514 ? -20.141 -24.828 22.938 1 74.69 514 HIS B CA 1
ATOM 8493 C C . HIS B 1 514 ? -19.891 -23.984 24.203 1 74.69 514 HIS B C 1
ATOM 8495 O O . HIS B 1 514 ? -20.734 -23.938 25.094 1 74.69 514 HIS B O 1
ATOM 8501 N N . ARG B 1 515 ? -18.812 -23.328 24.219 1 74.5 515 ARG B N 1
ATOM 8502 C CA . ARG B 1 515 ? -18.469 -22.484 25.359 1 74.5 515 ARG B CA 1
ATOM 8503 C C . ARG B 1 515 ? -19.391 -21.281 25.438 1 74.5 515 ARG B C 1
ATOM 8505 O O . ARG B 1 515 ? -19.828 -20.891 26.531 1 74.5 515 ARG B O 1
ATOM 8512 N N . ASN B 1 516 ? -19.594 -20.766 24.297 1 71.75 516 ASN B N 1
ATOM 8513 C CA . ASN B 1 516 ? -20.516 -19.625 24.266 1 71.75 516 ASN B CA 1
ATOM 8514 C C . ASN B 1 516 ? -21.938 -20.031 24.641 1 71.75 516 ASN B C 1
ATOM 8516 O O . ASN B 1 516 ? -22.641 -19.281 25.328 1 71.75 516 ASN B O 1
ATOM 8520 N N . ARG B 1 517 ? -22.422 -21.172 24.234 1 67.19 517 ARG B N 1
ATOM 8521 C CA . ARG B 1 517 ? -23.719 -21.703 24.609 1 67.19 517 ARG B CA 1
ATOM 8522 C C . ARG B 1 517 ? -23.766 -22.062 26.094 1 67.19 517 ARG B C 1
ATOM 8524 O O . ARG B 1 517 ? -24.766 -21.828 26.766 1 67.19 517 ARG B O 1
ATOM 8531 N N . ALA B 1 518 ? -22.672 -22.641 26.516 1 68.81 518 ALA B N 1
ATOM 8532 C CA . ALA B 1 518 ? -22.578 -23 27.922 1 68.81 518 ALA B CA 1
ATOM 8533 C C . ALA B 1 518 ? -22.578 -21.75 28.812 1 68.81 518 ALA B C 1
ATOM 8535 O O . ALA B 1 518 ? -23.172 -21.734 29.875 1 68.81 518 ALA B O 1
ATOM 8536 N N . MET B 1 519 ? -21.938 -20.719 28.312 1 64.5 519 MET B N 1
ATOM 8537 C CA . MET B 1 519 ? -21.906 -19.453 29.031 1 64.5 519 MET B CA 1
ATOM 8538 C C . MET B 1 519 ? -23.266 -18.781 29 1 64.5 519 MET B C 1
ATOM 8540 O O . MET B 1 519 ? -23.672 -18.125 29.969 1 64.5 519 MET B O 1
ATOM 8544 N N . SER B 1 520 ? -23.906 -18.984 27.859 1 60.25 520 SER B N 1
ATOM 8545 C CA . SER B 1 520 ? -25.25 -18.422 27.766 1 60.25 520 SER B CA 1
ATOM 8546 C C . SER B 1 520 ? -26.266 -19.297 28.5 1 60.25 520 SER B C 1
ATOM 8548 O O . SER B 1 520 ? -27.297 -18.797 28.953 1 60.25 520 SER B O 1
ATOM 8550 N N . ALA B 1 521 ? -26.125 -20.578 28.547 1 53.94 521 ALA B N 1
ATOM 8551 C CA . ALA B 1 521 ? -27.031 -21.469 29.25 1 53.94 521 ALA B CA 1
ATOM 8552 C C . ALA B 1 521 ? -26.734 -21.484 30.75 1 53.94 521 ALA B C 1
ATOM 8554 O O . ALA B 1 521 ? -27.438 -22.156 31.516 1 53.94 521 ALA B O 1
ATOM 8555 N N . SER B 1 522 ? -25.625 -21.031 31.094 1 44.56 522 SER B N 1
ATOM 8556 C CA . SER B 1 522 ? -25.438 -20.984 32.531 1 44.56 522 SER B CA 1
ATOM 8557 C C . SER B 1 522 ? -26.516 -20.141 33.219 1 44.56 522 SER B C 1
ATOM 8559 O O . SER B 1 522 ? -26.75 -19 32.812 1 44.56 522 SER B O 1
ATOM 8561 N N . PRO B 1 523 ? -27.5 -20.844 33.781 1 42.97 523 PRO B N 1
ATOM 8562 C CA . PRO B 1 523 ? -28.594 -20.172 34.5 1 42.97 523 PRO B CA 1
ATOM 8563 C C . PRO B 1 523 ? -28.125 -18.938 35.25 1 42.97 523 PRO B C 1
ATOM 8565 O O . PRO B 1 523 ? -27 -18.891 35.781 1 42.97 523 PRO B O 1
ATOM 8568 N N . ARG B 1 524 ? -28.562 -17.781 34.875 1 38.34 524 ARG B N 1
ATOM 8569 C CA . ARG B 1 524 ? -28.469 -16.609 35.719 1 38.34 524 ARG B CA 1
ATOM 8570 C C . ARG B 1 524 ? -28.719 -16.969 37.188 1 38.34 524 ARG B C 1
ATOM 8572 O O . ARG B 1 524 ? -29.734 -17.594 37.5 1 38.34 524 ARG B O 1
ATOM 8579 N N . ARG B 1 525 ? -27.766 -17.188 38 1 37.03 525 ARG B N 1
ATOM 8580 C CA . ARG B 1 525 ? -28 -17.312 39.438 1 37.03 525 ARG B CA 1
ATOM 8581 C C . ARG B 1 525 ? -29 -16.266 39.906 1 37.03 525 ARG B C 1
ATOM 8583 O O . ARG B 1 525 ? -28.844 -15.078 39.625 1 37.03 525 ARG B O 1
ATOM 8590 N N . PRO B 1 526 ? -30.234 -16.609 40.219 1 34.72 526 PRO B N 1
ATOM 8591 C CA . PRO B 1 526 ? -31.234 -15.711 40.781 1 34.72 526 PRO B CA 1
ATOM 8592 C C . PRO B 1 526 ? -30.672 -14.836 41.906 1 34.72 526 PRO B C 1
ATOM 8594 O O . PRO B 1 526 ? -29.844 -15.297 42.688 1 34.72 526 PRO B O 1
ATOM 8597 N N . ILE B 1 527 ? -30.453 -13.547 41.656 1 36.19 527 ILE B N 1
ATOM 8598 C CA . ILE B 1 527 ? -30.172 -12.602 42.719 1 36.19 527 ILE B CA 1
ATOM 8599 C C . ILE B 1 527 ? -31.172 -12.805 43.844 1 36.19 527 ILE B C 1
ATOM 8601 O O . ILE B 1 527 ? -32.375 -12.633 43.688 1 36.19 527 ILE B O 1
ATOM 8605 N N . ILE B 1 528 ? -31 -13.719 44.781 1 32.72 528 ILE B N 1
ATOM 8606 C CA . ILE B 1 528 ? -31.719 -13.922 46.062 1 32.72 528 ILE B CA 1
ATOM 8607 C C . ILE B 1 528 ? -31.891 -12.586 46.781 1 32.72 528 ILE B C 1
ATOM 8609 O O . ILE B 1 528 ? -30.906 -11.992 47.219 1 32.72 528 ILE B O 1
ATOM 8613 N N . SER B 1 529 ? -32.594 -11.594 46.281 1 30.08 529 SER B N 1
ATOM 8614 C CA . SER B 1 529 ? -33 -10.398 47.031 1 30.08 529 SER B CA 1
ATOM 8615 C C . SER B 1 529 ? -33.625 -10.75 48.375 1 30.08 529 SER B C 1
ATOM 8617 O O . SER B 1 529 ? -34.031 -9.867 49.125 1 30.08 529 SER B O 1
ATOM 8619 N N . ASP B 1 530 ? -34.188 -11.969 48.594 1 26.47 530 ASP B N 1
ATOM 8620 C CA . ASP B 1 530 ? -35.25 -11.984 49.594 1 26.47 530 ASP B CA 1
ATOM 8621 C C . ASP B 1 530 ? -34.719 -11.641 50.969 1 26.47 530 ASP B C 1
ATOM 8623 O O . ASP B 1 530 ? -35.469 -11.391 51.906 1 26.47 530 ASP B O 1
ATOM 8627 N N . LEU B 1 531 ? -33.656 -12.273 51.469 1 24.98 531 LEU B N 1
ATOM 8628 C CA . LEU B 1 531 ? -33.812 -12.836 52.812 1 24.98 531 LEU B CA 1
ATOM 8629 C C . LEU B 1 531 ? -33.812 -11.734 53.844 1 24.98 531 LEU B C 1
ATOM 8631 O O . LEU B 1 531 ? -34.188 -11.984 55 1 24.98 531 LEU B O 1
ATOM 8635 N N . THR B 1 532 ? -33 -10.633 53.75 1 23.3 532 THR B N 1
ATOM 8636 C CA . THR B 1 532 ? -32.594 -10.195 55.094 1 23.3 532 THR B CA 1
ATOM 8637 C C . THR B 1 532 ? -33.75 -9.453 55.781 1 23.3 532 THR B C 1
ATOM 8639 O O . THR B 1 532 ? -33.781 -8.219 55.781 1 23.3 532 THR B O 1
ATOM 8642 N N . ARG B 1 533 ? -35 -9.664 55.5 1 22.25 533 ARG B N 1
ATOM 8643 C CA . ARG B 1 533 ? -35.969 -8.977 56.344 1 22.25 533 ARG B CA 1
ATOM 8644 C C . ARG B 1 533 ? -35.844 -9.383 57.812 1 22.25 533 ARG B C 1
ATOM 8646 O O . ARG B 1 533 ? -36.5 -10.328 58.25 1 22.25 533 ARG B O 1
ATOM 8653 N N . THR B 1 534 ? -34.594 -9.703 58.406 1 21.34 534 THR B N 1
ATOM 8654 C CA . THR B 1 534 ? -34.562 -10.133 59.812 1 21.34 534 THR B CA 1
ATOM 8655 C C . THR B 1 534 ? -35.312 -9.141 60.688 1 21.34 534 THR B C 1
ATOM 8657 O O . THR B 1 534 ? -35.188 -7.926 60.531 1 21.34 534 THR B O 1
ATOM 8660 N N . GLY B 1 535 ? -36.438 -9.555 61.438 1 19.2 535 GLY B N 1
ATOM 8661 C CA . GLY B 1 535 ? -37.375 -9.297 62.531 1 19.2 535 GLY B CA 1
ATOM 8662 C C . GLY B 1 535 ? -36.75 -8.719 63.75 1 19.2 535 GLY B C 1
ATOM 8663 O O . GLY B 1 535 ? -35.875 -9.367 64.375 1 19.2 535 GLY B O 1
ATOM 8664 N N . TYR B 1 536 ? -36.5 -7.406 63.906 1 19.69 536 TYR B N 1
ATOM 8665 C CA . TYR B 1 536 ? -36.156 -6.719 65.125 1 19.69 536 TYR B CA 1
ATOM 8666 C C . TYR B 1 536 ? -37.281 -6.891 66.188 1 19.69 536 TYR B C 1
ATOM 8668 O O . TYR B 1 536 ? -38.25 -6.164 66.125 1 19.69 536 TYR B O 1
ATOM 8676 N N . ARG B 1 537 ? -37.844 -8.039 66.562 1 18.56 537 ARG B N 1
ATOM 8677 C CA . ARG B 1 537 ? -38.812 -8.078 67.625 1 18.56 537 ARG B CA 1
ATOM 8678 C C . ARG B 1 537 ? -38.156 -7.598 68.938 1 18.56 537 ARG B C 1
ATOM 8680 O O . ARG B 1 537 ? -37 -7.887 69.188 1 18.56 537 ARG B O 1
ATOM 8687 N N . SER B 1 538 ? -38.875 -6.723 69.875 1 20.42 538 SER B N 1
ATOM 8688 C CA . SER B 1 538 ? -38.938 -6.016 71.188 1 20.42 538 SER B CA 1
ATOM 8689 C C . SER B 1 538 ? -39.031 -6.992 72.375 1 20.42 538 SER B C 1
ATOM 8691 O O . SER B 1 538 ? -39.219 -6.582 73.5 1 20.42 538 SER B O 1
ATOM 8693 N N . TYR B 1 539 ? -38.438 -8.117 72.75 1 18.95 539 TYR B N 1
ATOM 8694 C CA . TYR B 1 539 ? -38.875 -8.789 73.938 1 18.95 539 TYR B CA 1
ATOM 8695 C C . TYR B 1 539 ? -38.594 -7.922 75.188 1 18.95 539 TYR B C 1
ATOM 8697 O O . TYR B 1 539 ? -37.5 -7.414 75.375 1 18.95 539 TYR B O 1
ATOM 8705 N N . THR B 1 540 ? -39.594 -7.391 76.125 1 19.47 540 THR B N 1
ATOM 8706 C CA . THR B 1 540 ? -39.969 -6.93 77.438 1 19.47 540 THR B CA 1
ATOM 8707 C C . THR B 1 540 ? -39.375 -7.855 78.5 1 19.47 540 THR B C 1
ATOM 8709 O O . THR B 1 540 ? -38.812 -7.395 79.5 1 19.47 540 THR B O 1
ATOM 8712 N N . THR B 1 541 ? -40.156 -8.898 79.312 1 22.41 541 THR B N 1
ATOM 8713 C CA . THR B 1 541 ? -40.562 -8.82 80.688 1 22.41 541 THR B CA 1
ATOM 8714 C C . THR B 1 541 ? -39.344 -9.078 81.625 1 22.41 541 THR B C 1
ATOM 8716 O O . THR B 1 541 ? -38.312 -9.586 81.125 1 22.41 541 THR B O 1
ATOM 8719 N N . LEU B 1 542 ? -39.656 -9.539 83.062 1 21.28 542 LEU B N 1
ATOM 8720 C CA . LEU B 1 542 ? -39.75 -9.602 84.562 1 21.28 542 LEU B CA 1
ATOM 8721 C C . LEU B 1 542 ? -39 -10.812 85.062 1 21.28 542 LEU B C 1
ATOM 8723 O O . LEU B 1 542 ? -38.938 -11.016 86.312 1 21.28 542 LEU B O 1
ATOM 8727 N N . PRO B 1 543 ? -38.594 -11.992 84.688 1 23.41 543 PRO B N 1
ATOM 8728 C CA . PRO B 1 543 ? -38.688 -12.719 85.938 1 23.41 543 PRO B CA 1
ATOM 8729 C C . PRO B 1 543 ? -37.781 -12.102 87.062 1 23.41 543 PRO B C 1
ATOM 8731 O O . PRO B 1 543 ? -36.906 -11.289 86.75 1 23.41 543 PRO B O 1
ATOM 8734 N N . THR B 1 544 ? -37.594 -12.938 88.312 1 25.69 544 THR B N 1
ATOM 8735 C CA . THR B 1 544 ? -37.312 -13.148 89.75 1 25.69 544 THR B CA 1
ATOM 8736 C C . THR B 1 544 ? -35.812 -12.914 90 1 25.69 544 THR B C 1
ATOM 8738 O O . THR B 1 544 ? -35.469 -12.164 90.938 1 25.69 544 THR B O 1
ATOM 8741 N N . ASP B 1 545 ? -35.031 -13.984 90.5 1 23.41 545 ASP B N 1
ATOM 8742 C CA . ASP B 1 545 ? -34 -13.82 91.5 1 23.41 545 ASP B CA 1
ATOM 8743 C C . ASP B 1 545 ? -32.75 -13.125 90.938 1 23.41 545 ASP B C 1
ATOM 8745 O O . ASP B 1 545 ? -32.344 -13.414 89.875 1 23.41 545 ASP B O 1
#

Organism: Larimichthys crocea (NCBI:txid215358)

Solvent-accessible surface area (backbone atoms only — not comparable to full-atom values): 63211 Å² total; per-residue (Å²): 126,82,76,67,77,76,30,51,41,52,33,36,35,31,28,27,62,54,68,67,60,50,51,53,51,49,53,37,52,74,65,66,69,54,91,68,83,64,79,44,70,52,38,80,75,45,70,44,37,67,79,77,70,78,80,68,86,77,88,75,86,74,78,74,85,71,85,66,78,72,75,77,77,75,75,75,72,77,66,81,78,71,79,76,76,75,84,70,80,81,80,82,79,84,77,80,75,79,78,76,77,72,81,69,73,84,58,63,60,58,89,78,59,65,70,80,58,39,33,46,61,68,30,38,87,50,39,59,59,34,70,56,94,59,79,60,40,28,33,45,45,57,44,63,46,98,83,64,52,58,34,24,32,37,33,39,35,40,59,41,51,48,65,60,68,46,41,87,71,59,72,66,83,72,74,76,66,84,82,60,84,57,47,24,38,49,35,27,43,35,41,30,18,69,56,63,45,53,53,39,49,38,40,51,51,32,28,48,48,66,59,50,68,82,45,54,61,84,47,43,64,58,50,50,47,52,52,46,48,55,40,36,67,35,69,68,46,54,57,36,88,50,57,36,72,49,78,48,68,83,40,73,42,58,42,70,32,16,68,38,90,85,44,68,64,74,36,70,73,57,60,55,51,63,75,38,26,52,71,68,52,44,47,47,53,51,30,39,57,57,48,50,42,35,38,38,36,26,24,85,49,64,16,50,35,27,53,40,52,54,34,55,53,58,41,47,40,88,52,55,86,84,55,57,61,37,36,66,41,24,73,90,45,58,71,64,70,67,56,90,59,44,29,43,33,17,37,50,44,90,46,46,66,60,49,38,71,72,39,77,79,30,38,40,33,36,49,81,77,33,45,70,28,29,38,81,36,74,63,68,92,62,62,54,63,45,64,70,36,47,52,53,37,49,60,56,56,70,70,56,85,86,52,65,70,68,67,45,49,31,45,68,54,68,74,41,36,63,59,42,49,50,54,50,48,55,55,47,51,53,49,39,51,51,50,50,51,48,30,32,49,32,52,40,53,67,53,56,62,55,72,78,39,51,38,69,88,76,65,44,70,46,61,67,64,52,48,67,72,43,58,78,89,33,32,65,31,50,61,49,25,66,71,28,68,40,42,50,53,47,47,50,40,56,64,66,64,55,86,46,73,58,53,52,50,51,50,52,53,51,52,51,52,49,49,53,46,50,60,66,61,46,72,76,73,76,80,79,77,70,70,86,70,77,78,84,74,82,84,73,84,80,87,93,128,126,81,78,67,77,77,31,51,41,53,33,37,36,32,27,26,62,53,67,69,60,51,52,53,50,50,53,36,51,75,66,66,69,54,92,67,83,63,76,44,69,52,36,80,73,46,70,46,39,68,80,77,69,77,80,67,88,78,87,76,86,74,77,74,84,70,85,66,79,72,74,78,76,74,74,76,71,77,64,79,78,72,76,78,76,76,81,70,81,79,78,82,81,84,77,79,77,78,80,77,77,73,82,69,76,85,61,65,62,59,89,78,57,65,70,80,57,41,30,46,60,68,29,38,88,51,41,58,59,33,69,57,92,59,79,62,40,28,34,46,47,56,45,62,45,99,84,65,52,58,34,24,32,37,34,40,36,40,61,42,53,50,64,58,70,45,41,86,71,60,72,68,85,71,76,76,66,83,82,59,84,57,46,25,36,49,35,26,45,34,42,28,18,69,57,62,44,54,53,39,49,39,40,51,52,33,27,48,47,66,57,50,68,81,44,54,62,84,47,43,63,57,52,50,46,52,52,45,48,55,41,37,66,37,71,68,47,55,58,36,87,50,58,35,73,49,77,49,70,83,41,75,41,57,42,70,30,16,69,39,89,87,46,68,64,74,36,68,72,57,61,53,50,64,75,38,27,52,70,68,50,45,48,49,52,51,27,40,57,57,47,50,42,36,36,39,36,27,25,85,50,65,16,49,34,27,54,40,51,53,34,54,52,57,40,48,40,87,52,56,86,84,55,57,60,36,35,66,40,23,74,90,46,57,71,64,73,69,56,89,58,44,29,43,31,17,37,51,42,89,46,47,68,58,51,37,71,73,40,78,79,30,38,40,33,35,49,80,78,33,45,69,28,30,39,82,34,75,63,68,92,62,63,54,63,45,64,71,36,47,52,54,38,49,60,57,58,70,69,57,85,84,51,64,69,69,66,45,49,31,44,68,53,66,73,39,38,63,60,43,49,50,54,51,48,53,56,48,52,53,49,40,52,50,49,50,52,51,31,34,48,32,53,40,54,67,53,56,63,56,73,79,38,52,38,70,90,76,67,43,69,46,61,67,66,52,49,67,74,42,58,78,90,32,34,64,30,50,61,49,25,67,71,25,69,40,43,49,54,46,47,51,41,56,66,66,64,56,85,45,74,59,52,53,48,50,50,52,53,50,51,49,51,51,48,52,47,50,62,66,61,46,72,77,74,76,79,80,76,69,72,84,72,77,81,84,78,77,95,76,94,68,95,84,134

Nearest PDB structures (foldseek):
  6ekk-assembly2_B  TM=7.764E-01  e=4.987E-20  Homo sapiens
  6ekk-assembly1_A  TM=7.821E-01  e=1.493E-19  Homo sapiens
  3tw8-assembly2_C  TM=7.665E-01  e=1.339E-18  Homo sapiens
  3tw8-assembly1_A  TM=7.740E-01  e=7.183E-17  Homo sapiens
  1wub-assembly1_A  TM=3.395E-01  e=5.001E-01  Thermus thermophilus

Radius of gyration: 36.99 Å; Cα contacts (8 Å, |Δi|>4): 1551; chains: 2; bounding box: 81×95×187 Å

Secondary structure (DSSP, 8-state):
-------S-SEEEEEE--HHHHHHHHHHHHTT--SSPPEE--EEEEEE-S------S---------TT------------------------------------------TT--TTTHHHHHSTT-EE-BSS----EEEEEEEE-TTS-EEEEEEEEEEEEHHHHHTTT--S-----TTS---EEEEEEEEEESS--HHHHHHHHHHHHHHHSSS-HHHHHHHHHHHHHHHHTPPPPPSSS--EEEEETTEEEEEPPPSSTTSPP--S-TTHHHHHS-HHHHHHHHHHHHTT-EEEEEESSHHHHHHHHHHHHHHTTTS---S-EES---GGGGGGGG-SS-EEEEEEGGGHHHHHHH-SS-EEEETTTTEEEESS-SS--S----HHHHHHHHHHHTT----HHHHGGGSPPP--HHHHHHHHHHHHHHHHHHHHHHHHHHHHHHHTTGGGGEETTTTEE-HHHHHHHS-HHHHHHHHHHTTSHHHHHHHHHHHTT--SHHHHHHHHHHHHHHHHHHHHHS-----------------------/-------S-SEEEEEE--HHHHHHHHHHHHTT--SSPPEE--EEEEEE-S------S---------TT------------------------------------------TT--TTTHHHHHSTT-EE-BSS----EEEEEEEE-TTS-EEEEEEEEEEEEHHHHHTTT--S-----TTS---EEEEEEEEEESS--HHHHHHHHHHHHHHHSSS-GGGHHHHHHHHHHHHHTPPPPPSSS--EEEEETTEEEEEPPPSSTTSPP--S-TTHHHHHS-HHHHHHHHHHHHTT-EEEEEESSHHHHHHHHHHHHHHTTTS---S-EES---GGGGGGGG-SS-EEEEEEGGGHHHHHHH-SS-EEEETTTTEEEESS-SS--S----HHHHHHHHHHHTT----HHHHGGGSPPP--HHHHHHHHHHHHHHHHHHHHHHHHHHHHHHHTTGGGGEETTTTEE-HHHHHHHS-HHHHHHHHHHTTSHHHHHHHHHHHTT--SHHHHHHHHHHHHHHHHHHHHHS-----------------------

InterPro domains:
  IPR001194 cDENN domain [PF02141] (184-369)
  IPR001194 cDENN domain [SM00799] (184-370)
  IPR005112 dDENN domain [SM00801] (431-494)
  IPR005113 uDENN domain [PF03456] (117-157)
  IPR005113 uDENN domain [SM00800] (5-159)
  IPR037516 Tripartite DENN domain [PS50211] (86-501)
  IPR043153 DENN domain, C-terminal lobe [G3DSA:3.40.50.11500] (266-452)
  IPR051696 DENN Domain-Containing GEFs [PTHR12296] (7-517)

pLDDT: mean 81.43, std 25.36, range [18.56, 98.88]